Protein AF-0000000075744393 (afdb_homodimer)

Foldseek 3Di:
DQDEFAEEEEALALQRLLLLLLLLLVVGAYEYEAQAPAHLPADPDLFKAFCPLCCPSPVCCVVPAAFFAQAFKEKEWLDDLADIDIDMGGDPDPDRGMGGDRRRRRSVSSNVSSVVSPYHYHYNFDWQEFDDDPRAGFFTDTPPDTHGHQFYEYANAQCQRHCCNHVQFPDFDLQFKKKKKKWKWFAAQVLLCVLVVHDQRYKYWYWYFAQLQVLAQWTKIWIDGRGIIMIMTIHRRVCVVVGPDDNVVSNVSVCPRPVNVVSRPPIDTDDMHMDMAGEQQPVSAGPDQDFRRYGYAFVNRPQWYDQRRDTHTSSRSSVLSNLQSVLSVQLVVVVHRGGVSSCVSVVSCVVDVRVVVSVLQNCSSVLSNDSCVRHQVSQLVGQLVVQVPDDDPDDDDSVRSSVVRNPPDDPVNVVVSVVVSVRRD/DQDEFAEEEEALALQRLLLLLLLLLVVGAYEYEAQAPAHLPADPDLFKAFCPLCCPSPVCCVVPAAFFAQAFKEKEWLDDLADIDIDMGGDPDPDRGMGGDRRRRRSVSSNVSSVVSPYHYHYNFDWQEFDDDPRAGFFTDTPPDTHGHQFYEYANAQCQRHCCNHVQFPDDDLLFKKKKKKWKWFAAQVLLCVLVVHDQRYKYWYWYFAQLQVLAQWTKIWMDGRGIIMIMTIHRRVCVVVGPDDNVVSNVSVCPRPVNVVSRPPIDTDDMHMDMAGEQQPVSAGPDQDFRRYGYAFVNRPQWYDQRRDTHTSSRSSVLSNLQSVLSVQLVVVVHRGGVSSVVSVVSCVVDVRVVVSVLQNCSSVLSNDSCVRHQVSQLVGQLVVVVPDDDPDDDDSVRSSVVRNPPDDPVNVVVSVVVSVRRD

Secondary structure (DSSP, 8-state):
---EEEEEEE--SHHHHHHHHHHHHTT--EEEE-SSSSTTTT----SEEETHHHHHH-TTHHHHS---EEEEEEEEEEE-SSEEEEEEEEE------EEE--HHHHHHHHHHHHHHHT-EEE-S----EEEEETTEEEEEEETTEEEEEEEEEE---S--HHHHHTTSSPPPPGGGEEEEEEEEEE--HHHHHHHHT--TTEEEEEEEEEGGGTTSSEEE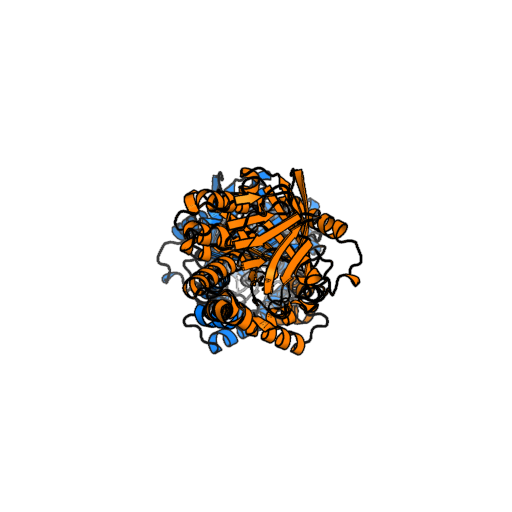EEEE-SSEEEEEEEEEGGGGGG-SS-HHHHHHHHHHSHHHHGGGTT-EEEEEEEEEEE-SGGGGS-S-SEETTEEE-GGGGT--EE-SS-EE-HHHHHHHHHHHHHHHHHHHHHT--SHHHHTHHHHHHHHSHHHHHHHHTTTHHHHHT-GGGTTHHHHHHHHHHHHHH--SS----HHHHHHHHTTT--HHHHHHHHHHHHHH-/---EEEEEEE--SHHHHHHHHHHHHTT--EEEE-SSSSTTTT----SEEETHHHHHH-TTHHHHS---EEEEEEEEEEE-SSEEEEEEEEE------EEE--HHHHHHHHHHHHHHHT-EEE-S----EEEEETTEEEEEEETTEEEEEEEEEE---S--HHHHHTTSSPPPPGGGEEEEEEEEEE--HHHHHHHHT--TTEEEEEEEEEGGGTTSSEEEEEEE-SSEEEEEEEEEGGGGGG-SS-HHHHHHHHHHSHHHHGGGTT-EEEEEEEEEEE-SGGGGS-S-SEETTEEE-GGGGT--EE-SS-EE-HHHHHHHHHHHHHHHHHHHHHT--SHHHHTHHHHHHHHSHHHHHHHHTTTHHHHHT-GGGTTHHHHHHHHHHHHHH--SS----HHHHHHHHTTT--HHHHHHHHHHHHHH-

Structure (mmCIF, N/CA/C/O backbone):
data_AF-0000000075744393-model_v1
#
loop_
_entity.id
_entity.type
_entity.pdbx_description
1 polymer 'Electron-transferring-flavoprotein dehydrogenase'
#
loop_
_atom_site.group_PDB
_atom_site.id
_atom_site.type_symbol
_atom_site.label_atom_id
_atom_site.label_alt_id
_atom_site.label_comp_id
_atom_site.label_asym_id
_atom_site.label_entity_id
_atom_site.label_seq_id
_atom_site.pdbx_PDB_ins_code
_atom_site.Cartn_x
_atom_site.Cartn_y
_atom_site.Cartn_z
_atom_site.occupancy
_atom_site.B_iso_or_equiv
_atom_site.auth_seq_id
_atom_site.auth_comp_id
_atom_site.auth_asym_id
_atom_site.auth_atom_id
_atom_site.pdbx_PDB_model_num
ATOM 1 N N . MET A 1 1 ? 16.766 -54.969 -28.906 1 36.03 1 MET A N 1
ATOM 2 C CA . MET A 1 1 ? 15.539 -55.25 -28.156 1 36.03 1 MET A CA 1
ATOM 3 C C . MET A 1 1 ? 14.898 -53.969 -27.641 1 36.03 1 MET A C 1
ATOM 5 O O . MET A 1 1 ? 15.547 -53.188 -26.953 1 36.03 1 MET A O 1
ATOM 9 N N . SER A 1 2 ? 13.984 -53.438 -28.344 1 51.72 2 SER A N 1
ATOM 10 C CA . SER A 1 2 ? 13.375 -52.156 -28.078 1 51.72 2 SER A CA 1
ATOM 11 C C . SER A 1 2 ? 12.93 -52.031 -26.625 1 51.72 2 SER A C 1
ATOM 13 O O . SER A 1 2 ? 12.227 -52.938 -26.109 1 51.72 2 SER A O 1
ATOM 15 N N . GLN A 1 3 ? 13.68 -51.5 -25.719 1 66.25 3 GLN A N 1
ATOM 16 C CA . GLN A 1 3 ? 13.367 -51.375 -24.297 1 66.25 3 GLN A CA 1
ATOM 17 C C . GLN A 1 3 ? 11.938 -50.906 -24.094 1 66.25 3 GLN A C 1
ATOM 19 O O . GLN A 1 3 ? 11.492 -49.938 -24.75 1 66.25 3 GLN A O 1
ATOM 24 N N . ARG A 1 4 ? 11.117 -51.844 -23.469 1 89.06 4 ARG A N 1
ATOM 25 C CA . ARG A 1 4 ? 9.711 -51.531 -23.203 1 89.06 4 ARG A CA 1
ATOM 26 C C . ARG A 1 4 ? 9.516 -51.062 -21.781 1 89.06 4 ARG A C 1
ATOM 28 O O . ARG A 1 4 ? 10.117 -51.594 -20.844 1 89.06 4 ARG A O 1
ATOM 35 N N . PHE A 1 5 ? 8.93 -50 -21.625 1 96.81 5 PHE A N 1
ATOM 36 C CA . PHE A 1 5 ? 8.578 -49.438 -20.328 1 96.81 5 PHE A CA 1
ATOM 37 C C . PHE A 1 5 ? 7.082 -49.562 -20.062 1 96.81 5 PHE A C 1
ATOM 39 O O . PHE A 1 5 ? 6.305 -49.812 -21 1 96.81 5 PHE A O 1
ATOM 46 N N . ASP A 1 6 ? 6.766 -49.594 -18.797 1 97.69 6 ASP A N 1
ATOM 47 C CA . ASP A 1 6 ? 5.34 -49.562 -18.484 1 97.69 6 ASP A CA 1
ATOM 48 C C . ASP A 1 6 ? 4.762 -48.188 -18.797 1 97.69 6 ASP A C 1
ATOM 50 O O . ASP A 1 6 ? 3.705 -48.062 -19.422 1 97.69 6 ASP A O 1
ATOM 54 N N . VAL A 1 7 ? 5.465 -47.156 -18.344 1 98.69 7 VAL A N 1
ATOM 55 C CA . VAL A 1 7 ? 5.004 -45.781 -18.516 1 98.69 7 VAL A CA 1
ATOM 56 C C . VAL A 1 7 ? 6.133 -44.938 -19.078 1 98.69 7 VAL A C 1
ATOM 58 O O . VAL A 1 7 ? 7.277 -45.031 -18.625 1 98.69 7 VAL A O 1
ATOM 61 N N . ILE A 1 8 ? 5.816 -44.094 -20.062 1 98.69 8 ILE A N 1
ATOM 62 C CA . ILE A 1 8 ? 6.727 -43.062 -20.578 1 98.69 8 ILE A CA 1
ATOM 63 C C . ILE A 1 8 ? 6.176 -41.688 -20.25 1 98.69 8 ILE A C 1
ATOM 65 O O . ILE A 1 8 ? 5.012 -41.375 -20.531 1 98.69 8 ILE A O 1
ATOM 69 N N . VAL A 1 9 ? 6.957 -40.875 -19.594 1 98.75 9 VAL A N 1
ATOM 70 C CA . VAL A 1 9 ? 6.602 -39.469 -19.266 1 98.75 9 VAL A CA 1
ATOM 71 C C . VAL A 1 9 ? 7.395 -38.531 -20.156 1 98.75 9 VAL A C 1
ATOM 73 O O . VAL A 1 9 ? 8.625 -38.562 -20.172 1 98.75 9 VAL A O 1
ATOM 76 N N . VAL A 1 10 ? 6.68 -37.719 -20.891 1 98.25 10 VAL A N 1
ATOM 77 C CA . VAL A 1 10 ? 7.316 -36.75 -21.781 1 98.25 10 VAL A CA 1
ATOM 78 C C . VAL A 1 10 ? 7.387 -35.375 -21.094 1 98.25 10 VAL A C 1
ATOM 80 O O . VAL A 1 10 ? 6.418 -34.625 -21.109 1 98.25 10 VAL A O 1
ATOM 83 N N . GLY A 1 11 ? 8.578 -34.969 -20.656 1 96.5 11 GLY A N 1
ATOM 84 C CA . GLY A 1 11 ? 8.773 -33.719 -19.953 1 96.5 11 GLY A CA 1
ATOM 85 C C . GLY A 1 11 ? 9.078 -33.906 -18.484 1 96.5 11 GLY A C 1
ATOM 86 O O . GLY A 1 11 ? 8.297 -34.531 -17.75 1 96.5 11 GLY A O 1
ATOM 87 N N . ALA A 1 12 ? 10.164 -33.312 -18.062 1 96.44 12 ALA A N 1
ATOM 88 C CA . ALA A 1 12 ? 10.602 -33.438 -16.672 1 96.44 12 ALA A CA 1
ATOM 89 C C . ALA A 1 12 ? 10.336 -32.156 -15.914 1 96.44 12 ALA A C 1
ATOM 91 O O . ALA A 1 12 ? 11.234 -31.594 -15.266 1 96.44 12 ALA A O 1
ATOM 92 N N . GLY A 1 13 ? 9.133 -31.688 -15.984 1 95.06 13 GLY A N 1
ATOM 93 C CA . GLY A 1 13 ? 8.656 -30.609 -15.141 1 95.06 13 GLY A CA 1
ATOM 94 C C . GLY A 1 13 ? 8.008 -31.094 -13.859 1 95.06 13 GLY A C 1
ATOM 95 O O . GLY A 1 13 ? 8.039 -32.281 -13.555 1 95.06 13 GLY A O 1
ATOM 96 N N . PRO A 1 14 ? 7.445 -30.188 -13.117 1 95.75 14 PRO A N 1
ATOM 97 C CA . PRO A 1 14 ? 6.84 -30.594 -11.844 1 95.75 14 PRO A CA 1
ATOM 98 C C . PRO A 1 14 ? 5.766 -31.672 -12.016 1 95.75 14 PRO A C 1
ATOM 100 O O . PRO A 1 14 ? 5.699 -32.625 -11.227 1 95.75 14 PRO A O 1
ATOM 103 N N . GLY A 1 15 ? 4.93 -31.531 -12.984 1 97.06 15 GLY A N 1
ATOM 104 C CA . GLY A 1 15 ? 3.881 -32.5 -13.219 1 97.06 15 GLY A CA 1
ATOM 105 C C . GLY A 1 15 ? 4.414 -33.875 -13.617 1 97.06 15 GLY A C 1
ATOM 106 O O . GLY A 1 15 ? 4.043 -34.875 -13.023 1 97.06 15 GLY A O 1
ATOM 107 N N . GLY A 1 16 ? 5.316 -33.906 -14.609 1 98.25 16 GLY A N 1
ATOM 108 C CA . GLY A 1 16 ? 5.902 -35.156 -15.078 1 98.25 16 GLY A CA 1
ATOM 109 C C . GLY A 1 16 ? 6.676 -35.906 -14 1 98.25 16 GLY A C 1
ATOM 110 O O . GLY A 1 16 ? 6.52 -37.125 -13.828 1 98.25 16 GLY A O 1
ATOM 111 N N . LEU A 1 17 ? 7.445 -35.188 -13.281 1 98.25 17 LEU A N 1
ATOM 112 C CA . LEU A 1 17 ? 8.297 -35.781 -12.266 1 98.25 17 LEU A CA 1
ATOM 113 C C . LEU A 1 17 ? 7.461 -36.312 -11.094 1 98.25 17 LEU A C 1
ATOM 115 O O . LEU A 1 17 ? 7.801 -37.312 -10.477 1 98.25 17 LEU A O 1
ATOM 119 N N . THR A 1 18 ? 6.426 -35.562 -10.758 1 98.38 18 THR A N 1
ATOM 120 C CA . THR A 1 18 ? 5.527 -36.062 -9.719 1 98.38 18 THR A CA 1
ATOM 121 C C . THR A 1 18 ? 4.863 -37.375 -10.125 1 98.38 18 THR A C 1
ATOM 123 O O . THR A 1 18 ? 4.793 -38.312 -9.336 1 98.38 18 THR A O 1
ATOM 126 N N . ALA A 1 19 ? 4.379 -37.438 -11.359 1 98.81 19 ALA A N 1
ATOM 127 C CA . ALA A 1 19 ? 3.783 -38.656 -11.883 1 98.81 19 ALA A CA 1
ATOM 128 C C . ALA A 1 19 ? 4.789 -39.812 -11.859 1 98.81 19 ALA A C 1
ATOM 130 O O . ALA A 1 19 ? 4.473 -40.906 -11.422 1 98.81 19 ALA A O 1
ATOM 131 N N . ALA A 1 20 ? 5.98 -39.5 -12.32 1 98.75 20 ALA A N 1
ATOM 132 C CA . ALA A 1 20 ? 7.035 -40.5 -12.406 1 98.75 20 ALA A CA 1
ATOM 133 C C . ALA A 1 20 ? 7.375 -41.062 -11.031 1 98.75 20 ALA A C 1
ATOM 135 O O . ALA A 1 20 ? 7.531 -42.25 -10.859 1 98.75 20 ALA A O 1
ATOM 136 N N . GLN A 1 21 ? 7.547 -40.156 -10.086 1 98.62 21 GLN A N 1
ATOM 137 C CA . GLN A 1 21 ? 7.883 -40.594 -8.727 1 98.62 21 GLN A CA 1
ATOM 138 C C . GLN A 1 21 ? 6.812 -41.531 -8.156 1 98.62 21 GLN A C 1
ATOM 140 O O . GLN A 1 21 ? 7.133 -42.562 -7.574 1 98.62 21 GLN A O 1
ATOM 145 N N . ARG A 1 22 ? 5.582 -41.156 -8.289 1 98.25 22 ARG A N 1
ATOM 146 C CA . ARG A 1 22 ? 4.477 -41.938 -7.75 1 98.25 22 ARG A CA 1
ATOM 147 C C . ARG A 1 22 ? 4.406 -43.312 -8.414 1 98.25 22 ARG A C 1
ATOM 149 O O . ARG A 1 22 ? 4.207 -44.344 -7.734 1 98.25 22 ARG A O 1
ATOM 156 N N . LEU A 1 23 ? 4.523 -43.375 -9.695 1 98.75 23 LEU A N 1
ATOM 157 C CA . LEU A 1 23 ? 4.422 -44.625 -10.445 1 98.75 23 LEU A CA 1
ATOM 158 C C . LEU A 1 23 ? 5.613 -45.531 -10.164 1 98.75 23 LEU A C 1
ATOM 160 O O . LEU A 1 23 ? 5.445 -46.719 -9.953 1 98.75 23 LEU A O 1
ATOM 164 N N . ALA A 1 24 ? 6.797 -44.906 -10.172 1 98.62 24 ALA A N 1
ATOM 165 C CA . ALA A 1 24 ? 7.988 -45.688 -9.867 1 98.62 24 ALA A CA 1
ATOM 166 C C . ALA A 1 24 ? 7.914 -46.281 -8.469 1 98.62 24 ALA A C 1
ATOM 168 O O . ALA A 1 24 ? 8.297 -47.438 -8.25 1 98.62 24 ALA A O 1
ATOM 169 N N . SER A 1 25 ? 7.477 -45.531 -7.57 1 97.69 25 SER A N 1
ATOM 170 C CA . SER A 1 25 ? 7.301 -46 -6.203 1 97.69 25 SER A CA 1
ATOM 171 C C . SER A 1 25 ? 6.332 -47.156 -6.148 1 97.69 25 SER A C 1
ATOM 173 O O . SER A 1 25 ? 6.414 -48 -5.25 1 97.69 25 SER A O 1
ATOM 175 N N . GLY A 1 26 ? 5.434 -47.156 -7.09 1 96.81 26 GLY A N 1
ATOM 176 C CA . GLY A 1 26 ? 4.461 -48.25 -7.164 1 96.81 26 GLY A CA 1
ATOM 177 C C . GLY A 1 26 ? 4.969 -49.469 -7.922 1 96.81 26 GLY A C 1
ATOM 178 O O . GLY A 1 26 ? 4.234 -50.438 -8.109 1 96.81 26 GLY A O 1
ATOM 179 N N . GLY A 1 27 ? 6.207 -49.375 -8.414 1 97.38 27 GLY A N 1
ATOM 180 C CA . GLY A 1 27 ? 6.828 -50.562 -9.023 1 97.38 27 GLY A CA 1
ATOM 181 C C . GLY A 1 27 ? 6.797 -50.531 -10.539 1 97.38 27 GLY A C 1
ATOM 182 O O . GLY A 1 27 ? 7.262 -51.469 -11.188 1 97.38 27 GLY A O 1
ATOM 183 N N . PHE A 1 28 ? 6.289 -49.531 -11.117 1 98.38 28 PHE A N 1
ATOM 184 C CA . PHE A 1 28 ? 6.246 -49.406 -12.57 1 98.38 28 PHE A CA 1
ATOM 185 C C . PHE A 1 28 ? 7.629 -49.125 -13.133 1 98.38 28 PHE A C 1
ATOM 187 O O . PHE A 1 28 ? 8.422 -48.406 -12.516 1 98.38 28 PHE A O 1
ATOM 194 N N . LYS A 1 29 ? 7.906 -49.656 -14.242 1 98.44 29 LYS A N 1
ATOM 195 C CA . LYS A 1 29 ? 9.07 -49.25 -15.023 1 98.44 29 LYS A CA 1
ATOM 196 C C . LYS A 1 29 ? 8.797 -47.938 -15.766 1 98.44 29 LYS A C 1
ATOM 198 O O . LYS A 1 29 ? 8.148 -47.938 -16.812 1 98.44 29 LYS A O 1
ATOM 203 N N . VAL A 1 30 ? 9.414 -46.875 -15.266 1 98.75 30 VAL A N 1
ATOM 204 C CA . VAL A 1 30 ? 9.055 -45.562 -15.75 1 98.75 30 VAL A CA 1
ATOM 205 C C . VAL A 1 30 ? 10.258 -44.938 -16.438 1 98.75 30 VAL A C 1
ATOM 207 O O . VAL A 1 30 ? 11.359 -44.906 -15.891 1 98.75 30 VAL A O 1
ATOM 210 N N . LEU A 1 31 ? 10.047 -44.375 -17.641 1 98.44 31 LEU A N 1
ATOM 211 C CA . LEU A 1 31 ? 11.016 -43.562 -18.359 1 98.44 31 LEU A CA 1
ATOM 212 C C . LEU A 1 31 ? 10.539 -42.094 -18.453 1 98.44 31 LEU A C 1
ATOM 214 O O . LEU A 1 31 ? 9.414 -41.844 -18.891 1 98.44 31 LEU A O 1
ATOM 218 N N . VAL A 1 32 ? 11.336 -41.188 -17.984 1 98.38 32 VAL A N 1
ATOM 219 C CA . VAL A 1 32 ? 11.086 -39.75 -18.188 1 98.38 32 VAL A CA 1
ATOM 220 C C . VAL A 1 32 ? 12.055 -39.188 -19.219 1 98.38 32 VAL A C 1
ATOM 222 O O . VAL A 1 32 ? 13.266 -39.375 -19.109 1 98.38 32 VAL A O 1
ATOM 225 N N . VAL A 1 33 ? 11.508 -38.531 -20.219 1 97 33 VAL A N 1
ATOM 226 C CA . VAL A 1 33 ? 12.344 -37.969 -21.266 1 97 33 VAL A CA 1
ATOM 227 C C . VAL A 1 33 ? 12.242 -36.438 -21.234 1 97 33 VAL A C 1
ATOM 229 O O . VAL A 1 33 ? 11.141 -35.875 -21.156 1 97 33 VAL A O 1
ATOM 232 N N . GLU A 1 34 ? 13.32 -35.75 -21.203 1 95.56 34 GLU A N 1
ATOM 233 C CA . GLU A 1 34 ? 13.414 -34.281 -21.125 1 95.56 34 GLU A CA 1
ATOM 234 C C . GLU A 1 34 ? 14.289 -33.719 -22.25 1 95.56 34 GLU A C 1
ATOM 236 O O . GLU A 1 34 ? 15.383 -34.25 -22.5 1 95.56 34 GLU A O 1
ATOM 241 N N . ARG A 1 35 ? 13.789 -32.719 -22.891 1 93.12 35 ARG A N 1
ATOM 242 C CA . ARG A 1 35 ? 14.516 -32.156 -24.016 1 93.12 35 ARG A CA 1
ATOM 243 C C . ARG A 1 35 ? 15.695 -31.312 -23.547 1 93.12 35 ARG A C 1
ATOM 245 O O . ARG A 1 35 ? 16.719 -31.219 -24.234 1 93.12 35 ARG A O 1
ATOM 252 N N . GLY A 1 36 ? 15.578 -30.641 -22.438 1 89.56 36 GLY A N 1
ATOM 253 C CA . GLY A 1 36 ? 16.625 -29.781 -21.922 1 89.56 36 GLY A CA 1
ATOM 254 C C . GLY A 1 36 ? 17.812 -30.547 -21.359 1 89.56 36 GLY A C 1
ATOM 255 O O . GLY A 1 36 ? 17.75 -31.766 -21.219 1 89.56 36 GLY A O 1
ATOM 256 N N . ARG A 1 37 ? 18.875 -29.766 -20.984 1 89.31 37 ARG A N 1
ATOM 257 C CA . ARG A 1 37 ? 20.078 -30.375 -20.406 1 89.31 37 ARG A CA 1
ATOM 258 C C . ARG A 1 37 ? 19.797 -30.906 -19.016 1 89.31 37 ARG A C 1
ATOM 260 O O . ARG A 1 37 ? 20.453 -31.859 -18.562 1 89.31 37 ARG A O 1
ATOM 267 N N . ARG A 1 38 ? 18.953 -30.172 -18.344 1 82.88 38 ARG A N 1
ATOM 268 C CA . ARG A 1 38 ? 18.516 -30.578 -17 1 82.88 38 ARG A CA 1
ATOM 269 C C . ARG A 1 38 ? 17.031 -30.344 -16.828 1 82.88 38 ARG A C 1
ATOM 271 O O . ARG A 1 38 ? 16.438 -29.469 -17.484 1 82.88 38 ARG A O 1
ATOM 278 N N . PRO A 1 39 ? 16.453 -31.062 -15.984 1 80.31 39 PRO A N 1
ATOM 279 C CA . PRO A 1 39 ? 15.047 -30.797 -15.68 1 80.31 39 PRO A CA 1
ATOM 280 C C . PRO A 1 39 ? 14.797 -29.359 -15.266 1 80.31 39 PRO A C 1
ATOM 282 O O . PRO A 1 39 ? 15.57 -28.797 -14.484 1 80.31 39 PRO A O 1
ATOM 285 N N . GLY A 1 40 ? 13.812 -28.75 -15.828 1 69.56 40 GLY A N 1
ATOM 286 C CA . GLY A 1 40 ? 13.391 -27.406 -15.43 1 69.56 40 GLY A CA 1
ATOM 287 C C . GLY A 1 40 ? 14.227 -26.312 -16.062 1 69.56 40 GLY A C 1
ATOM 288 O O . GLY A 1 40 ? 13.977 -25.125 -15.836 1 69.56 40 GLY A O 1
ATOM 289 N N . SER A 1 41 ? 15.18 -26.562 -16.781 1 62.72 41 SER A N 1
ATOM 290 C CA . SER A 1 41 ? 16.109 -25.578 -17.328 1 62.72 41 SER A CA 1
ATOM 291 C C . SER A 1 41 ? 15.398 -24.594 -18.25 1 62.72 41 SER A C 1
ATOM 293 O O . SER A 1 41 ? 15.891 -23.484 -18.484 1 62.72 41 SER A O 1
ATOM 295 N N . LYS A 1 42 ? 14.289 -24.797 -18.703 1 55.66 42 LYS A N 1
ATOM 296 C CA . LYS A 1 42 ? 13.617 -23.938 -19.688 1 55.66 42 LYS A CA 1
ATOM 297 C C . LYS A 1 42 ? 12.477 -23.156 -19.047 1 55.66 42 LYS A C 1
ATOM 299 O O . LYS A 1 42 ? 11.648 -22.578 -19.75 1 55.66 42 LYS A O 1
ATOM 304 N N . ASN A 1 43 ? 12.453 -23.125 -17.812 1 57.97 43 ASN A N 1
ATOM 305 C CA . ASN A 1 43 ? 11.273 -22.531 -17.188 1 57.97 43 ASN A CA 1
ATOM 306 C C . ASN A 1 43 ? 11.539 -21.094 -16.734 1 57.97 43 ASN A C 1
ATOM 308 O O . ASN A 1 43 ? 12.609 -20.797 -16.203 1 57.97 43 ASN A O 1
ATOM 312 N N . VAL A 1 44 ? 10.68 -20.125 -17.391 1 56.25 44 VAL A N 1
ATOM 313 C CA . VAL A 1 44 ? 10.68 -18.734 -16.938 1 56.25 44 VAL A CA 1
ATOM 314 C C . VAL A 1 44 ? 9.578 -18.531 -15.891 1 56.25 44 VAL A C 1
ATOM 316 O O . VAL A 1 44 ? 8.398 -18.438 -16.234 1 56.25 44 VAL A O 1
ATOM 319 N N . TYR A 1 45 ? 9.68 -19.203 -14.852 1 61.19 45 TYR A N 1
ATOM 320 C CA . TYR A 1 45 ? 8.758 -19.172 -13.719 1 61.19 45 TYR A CA 1
ATOM 321 C C . TYR A 1 45 ? 9.016 -17.938 -12.844 1 61.19 45 TYR A C 1
ATOM 323 O O . TYR A 1 45 ? 10.172 -17.562 -12.625 1 61.19 45 TYR A O 1
ATOM 331 N N . GLY A 1 46 ? 7.926 -17.156 -12.602 1 61.88 46 GLY A N 1
ATOM 332 C CA . GLY A 1 46 ? 8.039 -15.961 -11.789 1 61.88 46 GLY A CA 1
ATOM 333 C C . GLY A 1 46 ? 8.719 -16.203 -10.453 1 61.88 46 GLY A C 1
ATOM 334 O O . GLY A 1 46 ? 9.328 -15.297 -9.891 1 61.88 46 GLY A O 1
ATOM 335 N N . GLY A 1 47 ? 8.422 -17.531 -9.906 1 81.25 47 GLY A N 1
ATOM 336 C CA . GLY A 1 47 ? 9.312 -17.75 -8.773 1 81.25 47 GLY A CA 1
ATOM 337 C C . GLY A 1 47 ? 8.578 -18.109 -7.496 1 81.25 47 GLY A C 1
ATOM 338 O O . GLY A 1 47 ? 9.188 -18.266 -6.438 1 81.25 47 GLY A O 1
ATOM 339 N N . ARG A 1 48 ? 7.234 -18.266 -7.578 1 93.12 48 ARG A N 1
ATOM 340 C CA . ARG A 1 48 ? 6.5 -18.531 -6.348 1 93.12 48 ARG A CA 1
ATOM 341 C C . ARG A 1 48 ? 5.812 -19.891 -6.398 1 93.12 48 ARG A C 1
ATOM 343 O O . ARG A 1 48 ? 5.184 -20.234 -7.402 1 93.12 48 ARG A O 1
ATOM 350 N N . ILE A 1 49 ? 5.918 -20.672 -5.344 1 95.44 49 ILE A N 1
ATOM 351 C CA . ILE A 1 49 ? 5.316 -22 -5.246 1 95.44 49 ILE A CA 1
ATOM 352 C C . ILE A 1 49 ? 4.379 -22.062 -4.039 1 95.44 49 ILE A C 1
ATOM 354 O O . ILE A 1 49 ? 4.754 -21.656 -2.936 1 95.44 49 ILE A O 1
ATOM 358 N N . TYR A 1 50 ? 3.17 -22.547 -4.27 1 95.62 50 TYR A N 1
ATOM 359 C CA . TYR A 1 50 ? 2.193 -22.703 -3.197 1 95.62 50 TYR A CA 1
ATOM 360 C C . TYR A 1 50 ? 2.322 -24.078 -2.545 1 95.62 50 TYR A C 1
ATOM 362 O O . TYR A 1 50 ? 2.324 -25.094 -3.23 1 95.62 50 TYR A O 1
ATOM 370 N N . ALA A 1 51 ? 2.336 -24.109 -1.293 1 95.44 51 ALA A N 1
ATOM 371 C CA . ALA A 1 51 ? 2.883 -25.234 -0.553 1 95.44 51 ALA A CA 1
ATOM 372 C C . ALA A 1 51 ? 1.806 -26.281 -0.272 1 95.44 51 ALA A C 1
ATOM 374 O O . ALA A 1 51 ? 2.113 -27.422 0.099 1 95.44 51 ALA A O 1
ATOM 375 N N . HIS A 1 52 ? 0.541 -25.969 -0.441 1 94.69 52 HIS A N 1
ATOM 376 C CA . HIS A 1 52 ? -0.533 -26.828 0.022 1 94.69 52 HIS A CA 1
ATOM 377 C C . HIS A 1 52 ? -0.441 -28.219 -0.625 1 94.69 52 HIS A C 1
ATOM 379 O O . HIS A 1 52 ? -0.742 -29.219 0.013 1 94.69 52 HIS A O 1
ATOM 385 N N . VAL A 1 53 ? 0.022 -28.297 -1.851 1 94.75 53 VAL A N 1
ATOM 386 C CA . VAL A 1 53 ? 0.126 -29.562 -2.549 1 94.75 53 VAL A CA 1
ATOM 387 C C . VAL A 1 53 ? 1.325 -30.344 -2.02 1 94.75 53 VAL A C 1
ATOM 389 O O . VAL A 1 53 ? 1.28 -31.578 -1.922 1 94.75 53 VAL A O 1
ATOM 392 N N . LEU A 1 54 ? 2.387 -29.656 -1.698 1 95.62 54 LEU A N 1
ATOM 393 C CA . LEU A 1 54 ? 3.588 -30.297 -1.164 1 95.62 54 LEU A CA 1
ATOM 394 C C . LEU A 1 54 ? 3.314 -30.906 0.201 1 95.62 54 LEU A C 1
ATOM 396 O O . LEU A 1 54 ? 3.881 -31.953 0.538 1 95.62 54 LEU A O 1
ATOM 400 N N . ASP A 1 55 ? 2.482 -30.297 0.947 1 93.81 55 ASP A N 1
ATOM 401 C CA . ASP A 1 55 ? 2.123 -30.812 2.262 1 93.81 55 ASP A CA 1
ATOM 402 C C . ASP A 1 55 ? 1.57 -32.219 2.156 1 93.81 55 ASP A C 1
ATOM 404 O O . ASP A 1 55 ? 1.786 -33.062 3.049 1 93.81 55 ASP A O 1
ATOM 408 N N . LYS A 1 56 ? 0.947 -32.438 1.071 1 91.38 56 LYS A N 1
ATOM 409 C CA . LYS A 1 56 ? 0.309 -33.719 0.861 1 91.38 56 LYS A CA 1
ATOM 410 C C . LYS A 1 56 ? 1.271 -34.719 0.203 1 91.38 56 LYS A C 1
ATOM 412 O O . LYS A 1 56 ? 1.372 -35.875 0.627 1 91.38 56 LYS A O 1
ATOM 417 N N . LEU A 1 57 ? 2.023 -34.281 -0.729 1 94.06 57 LEU A N 1
ATOM 418 C CA . LEU A 1 57 ? 2.814 -35.156 -1.572 1 94.06 57 LEU A CA 1
ATOM 419 C C . LEU A 1 57 ? 4.18 -35.438 -0.946 1 94.06 57 LEU A C 1
ATOM 421 O O . LEU A 1 57 ? 4.738 -36.531 -1.117 1 94.06 57 LEU A O 1
ATOM 425 N N . TYR A 1 58 ? 4.684 -34.406 -0.262 1 94.31 58 TYR A N 1
ATOM 426 C CA . TYR A 1 58 ? 6.008 -34.469 0.343 1 94.31 58 TYR A CA 1
ATOM 427 C C . TYR A 1 58 ? 6.008 -33.844 1.734 1 94.31 58 TYR A C 1
ATOM 429 O O . TYR A 1 58 ? 6.531 -32.75 1.932 1 94.31 58 TYR A O 1
ATOM 437 N N . PRO A 1 59 ? 5.594 -34.531 2.734 1 91.94 59 PRO A N 1
ATOM 438 C CA . PRO A 1 59 ? 5.387 -33.969 4.062 1 91.94 59 PRO A CA 1
ATOM 439 C C . PRO A 1 59 ? 6.664 -33.375 4.656 1 91.94 59 PRO A C 1
ATOM 441 O O . PRO A 1 59 ? 6.605 -32.469 5.5 1 91.94 59 PRO A O 1
ATOM 444 N N . GLU A 1 60 ? 7.902 -33.844 4.238 1 93.06 60 GLU A N 1
ATOM 445 C CA . GLU A 1 60 ? 9.148 -33.344 4.812 1 93.06 60 GLU A CA 1
ATOM 446 C C . GLU A 1 60 ? 9.812 -32.312 3.91 1 93.06 60 GLU A C 1
ATOM 448 O O . GLU A 1 60 ? 11 -32.031 4.059 1 93.06 60 GLU A O 1
ATOM 453 N N . TYR A 1 61 ? 9.023 -31.766 2.994 1 94.31 61 TYR A N 1
ATOM 454 C CA . TYR A 1 61 ? 9.602 -30.922 1.966 1 94.31 61 TYR A CA 1
ATOM 455 C C . TYR A 1 61 ? 10.25 -29.688 2.584 1 94.31 61 TYR A C 1
ATOM 457 O O . TYR A 1 61 ? 11.234 -29.156 2.051 1 94.31 61 TYR A O 1
ATOM 465 N N . VAL A 1 62 ? 9.758 -29.172 3.686 1 92.69 62 VAL A N 1
ATOM 466 C CA . VAL A 1 62 ? 10.25 -27.953 4.312 1 92.69 62 VAL A CA 1
ATOM 467 C C . VAL A 1 62 ? 11.734 -28.109 4.656 1 92.69 62 VAL A C 1
ATOM 469 O O . VAL A 1 62 ? 12.5 -27.141 4.574 1 92.69 62 VAL A O 1
ATOM 472 N N . LYS A 1 63 ? 12.141 -29.312 4.871 1 92.38 63 LYS A N 1
ATOM 473 C CA . LYS A 1 63 ? 13.516 -29.594 5.285 1 92.38 63 LYS A CA 1
ATOM 474 C C . LYS A 1 63 ? 14.43 -29.781 4.078 1 92.38 63 LYS A C 1
ATOM 476 O O . LYS A 1 63 ? 15.648 -29.625 4.188 1 92.38 63 LYS A O 1
ATOM 481 N N . GLU A 1 64 ? 13.805 -30.094 2.973 1 93.75 64 GLU A N 1
ATOM 482 C CA . GLU A 1 64 ? 14.648 -30.609 1.906 1 93.75 64 GLU A CA 1
ATOM 483 C C . GLU A 1 64 ? 14.492 -29.797 0.626 1 93.75 64 GLU A C 1
ATOM 485 O O . GLU A 1 64 ? 15.406 -29.75 -0.2 1 93.75 64 GLU A O 1
ATOM 490 N N . ALA A 1 65 ? 13.359 -29.234 0.441 1 93.81 65 ALA A N 1
ATOM 491 C CA . ALA A 1 65 ? 13.109 -28.531 -0.813 1 93.81 65 ALA A CA 1
ATOM 492 C C . ALA A 1 65 ? 13.914 -27.234 -0.887 1 93.81 65 ALA A C 1
ATOM 494 O O . ALA A 1 65 ? 14.312 -26.688 0.143 1 93.81 65 ALA A O 1
ATOM 495 N N . PRO A 1 66 ? 14.219 -26.766 -2.033 1 94.38 66 PRO A N 1
ATOM 496 C CA . PRO A 1 66 ? 15.031 -25.547 -2.199 1 94.38 66 PRO A CA 1
ATOM 497 C C . PRO A 1 66 ? 14.219 -24.266 -2.02 1 94.38 66 PRO A C 1
ATOM 499 O O . PRO A 1 66 ? 14.102 -23.484 -2.957 1 94.38 66 PRO A O 1
ATOM 502 N N . VAL A 1 67 ? 13.852 -24.031 -0.83 1 95.12 67 VAL A N 1
ATOM 503 C CA . VAL A 1 67 ? 13.102 -22.828 -0.478 1 95.12 67 VAL A CA 1
ATOM 504 C C . VAL A 1 67 ? 14.039 -21.641 -0.408 1 95.12 67 VAL A C 1
ATOM 506 O O . VAL A 1 67 ? 15.039 -21.656 0.314 1 95.12 67 VAL A O 1
ATOM 509 N N . GLU A 1 68 ? 13.75 -20.594 -1.218 1 95.62 68 GLU A N 1
ATOM 510 C CA . GLU A 1 68 ? 14.5 -19.344 -1.103 1 95.62 68 GLU A CA 1
ATOM 511 C C . GLU A 1 68 ? 13.992 -18.5 0.057 1 95.62 68 GLU A C 1
ATOM 513 O O . GLU A 1 68 ? 14.695 -18.297 1.048 1 95.62 68 GLU A O 1
ATOM 518 N N . ARG A 1 69 ? 12.734 -18.094 -0.074 1 96.81 69 ARG A N 1
ATOM 519 C CA . ARG A 1 69 ? 12.102 -17.297 0.981 1 96.81 69 ARG A CA 1
ATOM 520 C C . ARG A 1 69 ? 10.617 -17.625 1.089 1 96.81 69 ARG A C 1
ATOM 522 O O . ARG A 1 69 ? 9.953 -17.875 0.078 1 96.81 69 ARG A O 1
ATOM 529 N N . TRP A 1 70 ? 10.117 -17.625 2.303 1 96.88 70 TRP A N 1
ATOM 530 C CA . TRP A 1 70 ? 8.688 -17.75 2.541 1 96.88 70 TRP A CA 1
ATOM 531 C C . TRP A 1 70 ? 7.98 -16.422 2.361 1 96.88 70 TRP A C 1
ATOM 533 O O . TRP A 1 70 ? 8.352 -15.422 2.994 1 96.88 70 TRP A O 1
ATOM 543 N N . VAL A 1 71 ? 6.938 -16.375 1.576 1 97.19 71 VAL A N 1
ATOM 544 C CA . VAL A 1 71 ? 6.293 -15.109 1.226 1 97.19 71 VAL A CA 1
ATOM 545 C C . VAL A 1 71 ? 5.434 -14.633 2.391 1 97.19 71 VAL A C 1
ATOM 547 O O . VAL A 1 71 ? 4.461 -15.289 2.768 1 97.19 71 VAL A O 1
ATOM 550 N N . ARG A 1 72 ? 5.82 -13.453 2.957 1 96.62 72 ARG A N 1
ATOM 551 C CA . ARG A 1 72 ? 5.113 -12.859 4.086 1 96.62 72 ARG A CA 1
ATOM 552 C C . ARG A 1 72 ? 4.57 -11.477 3.727 1 96.62 72 ARG A C 1
ATOM 554 O O . ARG A 1 72 ? 3.809 -10.883 4.492 1 96.62 72 ARG A O 1
ATOM 561 N N . LYS A 1 73 ? 5.004 -11.039 2.639 1 97.62 73 LYS A N 1
ATOM 562 C CA . LYS A 1 73 ? 4.605 -9.719 2.148 1 97.62 73 LYS A CA 1
ATOM 563 C C . LYS A 1 73 ? 4.09 -9.805 0.713 1 97.62 73 LYS A C 1
ATOM 565 O O . LYS A 1 73 ? 4.691 -10.469 -0.131 1 97.62 73 LYS A O 1
ATOM 570 N N . GLU A 1 74 ? 2.908 -9.156 0.469 1 98 74 GLU A N 1
ATOM 571 C CA . GLU A 1 74 ? 2.26 -9.07 -0.836 1 98 74 GLU A CA 1
ATOM 572 C C . GLU A 1 74 ? 2.068 -7.617 -1.266 1 98 74 GLU A C 1
ATOM 574 O O . GLU A 1 74 ? 1.652 -6.777 -0.466 1 98 74 GLU A O 1
ATOM 579 N N . ARG A 1 75 ? 2.463 -7.32 -2.482 1 98.31 75 ARG A N 1
ATOM 580 C CA . ARG A 1 75 ? 2.277 -5.965 -2.99 1 98.31 75 ARG A CA 1
ATOM 581 C C . ARG A 1 75 ? 1.572 -5.98 -4.344 1 98.31 75 ARG A C 1
ATOM 583 O O . ARG A 1 75 ? 1.807 -6.871 -5.16 1 98.31 75 ARG A O 1
ATOM 590 N N . LEU A 1 76 ? 0.702 -5.074 -4.559 1 98.5 76 LEU A N 1
ATOM 591 C CA . LEU A 1 76 ? 0.092 -4.742 -5.84 1 98.5 76 LEU A CA 1
ATOM 592 C C . LEU A 1 76 ? 0.27 -3.264 -6.16 1 98.5 76 LEU A C 1
ATOM 594 O O . LEU A 1 76 ? -0.144 -2.402 -5.379 1 98.5 76 LEU A O 1
ATOM 598 N N . THR A 1 77 ? 0.906 -2.973 -7.258 1 98.81 77 THR A N 1
ATOM 599 C CA . THR A 1 77 ? 1.16 -1.573 -7.582 1 98.81 77 THR A CA 1
ATOM 600 C C . THR A 1 77 ? 0.54 -1.211 -8.93 1 98.81 77 THR A C 1
ATOM 602 O O . THR A 1 77 ? 0.692 -1.945 -9.906 1 98.81 77 THR A O 1
ATOM 605 N N . MET A 1 78 ? -0.18 -0.213 -9.023 1 98.81 78 MET A N 1
ATOM 606 C CA . MET A 1 78 ? -0.541 0.492 -10.25 1 98.81 78 MET A CA 1
ATOM 607 C C . MET A 1 78 ? 0.474 1.585 -10.562 1 98.81 78 MET A C 1
ATOM 609 O O . MET A 1 78 ? 0.439 2.664 -9.969 1 98.81 78 MET A O 1
ATOM 613 N N . LEU A 1 79 ? 1.344 1.311 -11.484 1 98.88 79 LEU A N 1
ATOM 614 C CA . LEU A 1 79 ? 2.533 2.117 -11.734 1 98.88 79 LEU A CA 1
ATOM 615 C C . LEU A 1 79 ? 2.359 2.977 -12.984 1 98.88 79 LEU A C 1
ATOM 617 O O . LEU A 1 79 ? 1.931 2.482 -14.023 1 98.88 79 LEU A O 1
ATOM 621 N N . THR A 1 80 ? 2.584 4.211 -12.883 1 98.62 80 THR A N 1
ATOM 622 C CA . THR A 1 80 ? 2.707 5.105 -14.031 1 98.62 80 THR A CA 1
ATOM 623 C C . THR A 1 80 ? 4.168 5.48 -14.273 1 98.62 80 THR A C 1
ATOM 625 O O . THR A 1 80 ? 5.062 4.961 -13.609 1 98.62 80 THR A O 1
ATOM 628 N N . LYS A 1 81 ? 4.344 6.293 -15.242 1 97.44 81 LYS A N 1
ATOM 629 C CA . LYS A 1 81 ? 5.703 6.719 -15.57 1 97.44 81 LYS A CA 1
ATOM 630 C C . LYS A 1 81 ? 6.352 7.441 -14.391 1 97.44 81 LYS A C 1
ATOM 632 O O . LYS A 1 81 ? 7.559 7.324 -14.172 1 97.44 81 LYS A O 1
ATOM 637 N N . ASP A 1 82 ? 5.484 8.125 -13.578 1 96.56 82 ASP A N 1
ATOM 638 C CA . ASP A 1 82 ? 6.098 9.031 -12.609 1 96.56 82 ASP A CA 1
ATOM 639 C C . ASP A 1 82 ? 5.5 8.836 -11.219 1 96.56 82 ASP A C 1
ATOM 641 O O . ASP A 1 82 ? 5.848 9.555 -10.281 1 96.56 82 ASP A O 1
ATOM 645 N N . SER A 1 83 ? 4.594 8.016 -11.07 1 98.31 83 SER A N 1
ATOM 646 C CA . SER A 1 83 ? 3.982 7.789 -9.766 1 98.31 83 SER A CA 1
ATOM 647 C C . SER A 1 83 ? 3.494 6.348 -9.633 1 98.31 83 SER A C 1
ATOM 649 O O . SER A 1 83 ? 3.445 5.605 -10.609 1 98.31 83 SER A O 1
ATOM 651 N N . GLY A 1 84 ? 3.242 5.902 -8.43 1 98.69 84 GLY A N 1
ATOM 652 C CA . GLY A 1 84 ? 2.738 4.57 -8.148 1 98.69 84 GLY A CA 1
ATOM 653 C C . GLY A 1 84 ? 1.835 4.52 -6.93 1 98.69 84 GLY A C 1
ATOM 654 O O . GLY A 1 84 ? 2.086 5.207 -5.934 1 98.69 84 GLY A O 1
ATOM 655 N N . VAL A 1 85 ? 0.753 3.791 -7.039 1 98.88 85 VAL A N 1
ATOM 656 C CA . VAL A 1 85 ? -0.115 3.457 -5.914 1 98.88 85 VAL A CA 1
ATOM 657 C C . VAL A 1 85 ? 0.028 1.977 -5.57 1 98.88 85 VAL A C 1
ATOM 659 O O . VAL A 1 85 ? -0.166 1.112 -6.43 1 98.88 85 VAL A O 1
ATOM 662 N N . THR A 1 86 ? 0.351 1.695 -4.332 1 98.81 86 THR A N 1
ATOM 663 C CA . THR A 1 86 ? 0.628 0.324 -3.92 1 98.81 86 THR A CA 1
ATOM 664 C C . THR A 1 86 ? -0.287 -0.092 -2.771 1 98.81 86 THR A C 1
ATOM 666 O O . THR A 1 86 ? -0.531 0.691 -1.852 1 98.81 86 THR A O 1
ATOM 669 N N . VAL A 1 87 ? -0.859 -1.229 -2.871 1 98.75 87 VAL A N 1
ATOM 670 C CA . VAL A 1 87 ? -1.469 -1.913 -1.736 1 98.75 87 VAL A CA 1
ATOM 671 C C . VAL A 1 87 ? -0.549 -3.033 -1.254 1 98.75 87 VAL A C 1
ATOM 673 O O . VAL A 1 87 ? -0.105 -3.865 -2.049 1 98.75 87 VAL A O 1
ATOM 676 N N . GLU A 1 88 ? -0.224 -2.996 -0.022 1 98.75 88 GLU A N 1
ATOM 677 C CA . GLU A 1 88 ? 0.69 -3.973 0.562 1 98.75 88 GLU A CA 1
ATOM 678 C C . GLU A 1 88 ? 0.041 -4.703 1.734 1 98.75 88 GLU A C 1
ATOM 680 O O . GLU A 1 88 ? -0.656 -4.09 2.545 1 98.75 88 GLU A O 1
ATOM 685 N N . PHE A 1 89 ? 0.161 -5.973 1.823 1 98.69 89 PHE A N 1
ATOM 686 C CA . PHE A 1 89 ? -0.21 -6.789 2.973 1 98.69 89 PHE A CA 1
ATOM 687 C C . PHE A 1 89 ? 1.012 -7.496 3.551 1 98.69 89 PHE A C 1
ATOM 689 O O . PHE A 1 89 ? 1.793 -8.102 2.814 1 98.69 89 PHE A O 1
ATOM 696 N N . GLU A 1 90 ? 1.202 -7.387 4.785 1 98.12 90 GLU A N 1
ATOM 697 C CA . GLU A 1 90 ? 2.273 -8.07 5.512 1 98.12 90 GLU A CA 1
ATOM 698 C C . GLU A 1 90 ? 1.73 -8.82 6.723 1 98.12 90 GLU A C 1
ATOM 700 O O . GLU A 1 90 ? 0.813 -8.344 7.395 1 98.12 90 GLU A O 1
ATOM 705 N N . THR A 1 91 ? 2.305 -9.969 7.023 1 97.38 91 THR A N 1
ATOM 706 C CA . THR A 1 91 ? 1.843 -10.766 8.156 1 97.38 91 THR A CA 1
ATOM 707 C C . THR A 1 91 ? 3.018 -11.438 8.859 1 97.38 91 THR A C 1
ATOM 709 O O . THR A 1 91 ? 4.062 -11.672 8.25 1 97.38 91 THR A O 1
ATOM 712 N N . LYS A 1 92 ? 2.895 -11.68 10.086 1 93 92 LYS A N 1
ATOM 713 C CA . LYS A 1 92 ? 3.885 -12.414 10.867 1 93 92 LYS A CA 1
ATOM 714 C C . LYS A 1 92 ? 3.488 -13.883 11.023 1 93 92 LYS A C 1
ATOM 716 O O . LYS A 1 92 ? 4.156 -14.641 11.734 1 93 92 LYS A O 1
ATOM 721 N N . ALA A 1 93 ? 2.428 -14.188 10.414 1 91 93 ALA A N 1
ATOM 722 C CA . ALA A 1 93 ? 1.982 -15.57 10.5 1 91 93 ALA A CA 1
ATOM 723 C C . ALA A 1 93 ? 3.104 -16.531 10.117 1 91 93 ALA A C 1
ATOM 725 O O . ALA A 1 93 ? 3.842 -16.281 9.164 1 91 93 ALA A O 1
ATOM 726 N N . THR A 1 94 ? 3.24 -17.609 10.781 1 87.19 94 THR A N 1
ATOM 727 C CA . THR A 1 94 ? 4.383 -18.5 10.625 1 87.19 94 THR A CA 1
ATOM 728 C C . THR A 1 94 ? 4.031 -19.672 9.703 1 87.19 94 THR A C 1
ATOM 730 O O . THR A 1 94 ? 4.898 -20.484 9.367 1 87.19 94 THR A O 1
ATOM 733 N N . GLU A 1 95 ? 2.869 -19.656 9.227 1 88.25 95 GLU A N 1
ATOM 734 C CA . GLU A 1 95 ? 2.492 -20.766 8.352 1 88.25 95 GLU A CA 1
ATOM 735 C C . GLU A 1 95 ? 3.217 -20.688 7.012 1 88.25 95 GLU A C 1
ATOM 737 O O . GLU A 1 95 ? 3.375 -19.609 6.449 1 88.25 95 GLU A O 1
ATOM 742 N N . HIS A 1 96 ? 3.67 -21.812 6.602 1 89.19 96 HIS A N 1
ATOM 743 C CA . HIS A 1 96 ? 4.332 -21.922 5.309 1 89.19 96 HIS A CA 1
ATOM 744 C C . HIS A 1 96 ? 3.32 -22.094 4.18 1 89.19 96 HIS A C 1
ATOM 746 O O . HIS A 1 96 ? 3.037 -23.203 3.752 1 89.19 96 HIS A O 1
ATOM 752 N N . LYS A 1 97 ? 2.947 -20.969 3.674 1 92.75 97 LYS A N 1
ATOM 753 C CA . LYS A 1 97 ? 1.855 -21.016 2.705 1 92.75 97 LYS A CA 1
ATOM 754 C C . LYS A 1 97 ? 2.389 -21.031 1.275 1 92.75 97 LYS A C 1
ATOM 756 O O . LYS A 1 97 ? 1.814 -21.672 0.395 1 92.75 97 LYS A O 1
ATOM 761 N N . SER A 1 98 ? 3.408 -20.281 1.047 1 96.38 98 SER A N 1
ATOM 762 C CA . SER A 1 98 ? 4.051 -20.203 -0.26 1 96.38 98 SER A CA 1
ATOM 763 C C . SER A 1 98 ? 5.477 -19.672 -0.144 1 96.38 98 SER A C 1
ATOM 765 O O . SER A 1 98 ? 5.82 -19.016 0.839 1 96.38 98 SER A O 1
ATOM 767 N N . PHE A 1 99 ? 6.312 -20 -1.062 1 96.5 99 PHE A N 1
ATOM 768 C CA . PHE A 1 99 ? 7.715 -19.594 -1.012 1 96.5 99 PHE A CA 1
ATOM 769 C C . PHE A 1 99 ? 8.25 -19.328 -2.412 1 96.5 99 PHE A C 1
ATOM 771 O O . PHE A 1 99 ? 7.68 -19.781 -3.4 1 96.5 99 PHE A O 1
ATOM 778 N N . THR A 1 100 ? 9.25 -18.516 -2.473 1 96.06 100 THR A N 1
ATOM 779 C CA . THR A 1 100 ? 9.961 -18.297 -3.73 1 96.06 100 THR A CA 1
ATOM 780 C C . THR A 1 100 ? 11.016 -19.391 -3.945 1 96.06 100 THR A C 1
ATOM 782 O O . THR A 1 100 ? 11.562 -19.922 -2.982 1 96.06 100 THR A O 1
ATOM 785 N N . ALA A 1 101 ? 11.203 -19.719 -5.188 1 94.06 101 ALA A N 1
ATOM 786 C CA . ALA A 1 101 ? 12.211 -20.703 -5.574 1 94.06 101 ALA A CA 1
ATOM 787 C C . ALA A 1 101 ? 12.594 -20.562 -7.043 1 94.06 101 ALA A C 1
ATOM 789 O O . ALA A 1 101 ? 11.82 -20.031 -7.844 1 94.06 101 ALA A O 1
ATOM 790 N N . TYR A 1 102 ? 13.781 -20.953 -7.281 1 90.56 102 TYR A N 1
ATOM 791 C CA . TYR A 1 102 ? 14.109 -21.188 -8.68 1 90.56 102 TYR A CA 1
ATOM 792 C C . TYR A 1 102 ? 13.484 -22.484 -9.188 1 90.56 102 TYR A C 1
ATOM 794 O O . TYR A 1 102 ? 13.68 -23.547 -8.586 1 90.56 102 TYR A O 1
ATOM 802 N N . LEU A 1 103 ? 12.773 -22.312 -10.234 1 88.5 103 LEU A N 1
ATOM 803 C CA . LEU A 1 103 ? 12.094 -23.516 -10.727 1 88.5 103 LEU A CA 1
ATOM 804 C C . LEU A 1 103 ? 13.109 -24.594 -11.078 1 88.5 103 LEU A C 1
ATOM 806 O O . LEU A 1 103 ? 12.836 -25.797 -10.891 1 88.5 103 LEU A O 1
ATOM 810 N N . SER A 1 104 ? 14.242 -24.188 -11.594 1 88.62 104 SER A N 1
ATOM 811 C CA . SER A 1 104 ? 15.273 -25.156 -11.945 1 88.62 104 SER A CA 1
ATOM 812 C C . SER A 1 104 ? 15.703 -25.969 -10.727 1 88.62 104 SER A C 1
ATOM 814 O O . SER A 1 104 ? 15.781 -27.203 -10.789 1 88.62 104 SER A O 1
ATOM 816 N N . SER A 1 105 ? 15.961 -25.281 -9.625 1 91.62 105 SER A N 1
ATOM 817 C CA . SER A 1 105 ? 16.359 -25.969 -8.398 1 91.62 105 SER A CA 1
ATOM 818 C C . SER A 1 105 ? 15.234 -26.844 -7.863 1 91.62 105 SER A C 1
ATOM 820 O O . SER A 1 105 ? 15.477 -27.922 -7.344 1 91.62 105 SER A O 1
ATOM 822 N N . PHE A 1 106 ? 14.094 -26.391 -7.957 1 94.31 106 PHE A N 1
ATOM 823 C CA . PHE A 1 106 ? 12.938 -27.141 -7.469 1 94.31 106 PHE A CA 1
ATOM 824 C C . PHE A 1 106 ? 12.719 -28.406 -8.297 1 94.31 106 PHE A C 1
ATOM 826 O O . PHE A 1 106 ? 12.461 -29.469 -7.742 1 94.31 106 PHE A O 1
ATOM 833 N N . THR A 1 107 ? 12.797 -28.297 -9.602 1 94.38 107 THR A N 1
ATOM 834 C CA . THR A 1 107 ? 12.625 -29.453 -10.477 1 94.38 107 THR A CA 1
ATOM 835 C C . THR A 1 107 ? 13.758 -30.469 -10.281 1 94.38 107 THR A C 1
ATOM 837 O O . THR A 1 107 ? 13.539 -31.672 -10.391 1 94.38 107 THR A O 1
ATOM 840 N N . GLU A 1 108 ? 14.906 -29.938 -10.07 1 94.06 108 GLU A N 1
ATOM 841 C CA . GLU A 1 108 ? 16.016 -30.844 -9.758 1 94.06 108 GLU A CA 1
ATOM 842 C C . GLU A 1 108 ? 15.727 -31.641 -8.492 1 94.06 108 GLU A C 1
ATOM 844 O O . GLU A 1 108 ? 16.047 -32.844 -8.422 1 94.06 108 GLU A O 1
ATOM 849 N N . TRP A 1 109 ? 15.227 -30.953 -7.531 1 95.94 109 TRP A N 1
ATOM 850 C CA . TRP A 1 109 ? 14.836 -31.641 -6.301 1 95.94 109 TRP A CA 1
ATOM 851 C C . TRP A 1 109 ? 13.797 -32.719 -6.578 1 95.94 109 TRP A C 1
ATOM 853 O O . TRP A 1 109 ? 13.914 -33.844 -6.094 1 95.94 109 TRP A O 1
ATOM 863 N N . LEU A 1 110 ? 12.812 -32.438 -7.379 1 96.69 110 LEU A N 1
ATOM 864 C CA . LEU A 1 110 ? 11.789 -33.406 -7.754 1 96.69 110 LEU A CA 1
ATOM 865 C C . LEU A 1 110 ? 12.398 -34.562 -8.539 1 96.69 110 LEU A C 1
ATOM 867 O O . LEU A 1 110 ? 11.977 -35.719 -8.398 1 96.69 110 LEU A O 1
ATOM 871 N N . ASP A 1 111 ? 13.328 -34.219 -9.383 1 97.12 111 ASP A N 1
ATOM 872 C CA . ASP A 1 111 ? 14.023 -35.219 -10.188 1 97.12 111 ASP A CA 1
ATOM 873 C C . ASP A 1 111 ? 14.727 -36.25 -9.305 1 97.12 111 ASP A C 1
ATOM 875 O O . ASP A 1 111 ? 14.625 -37.438 -9.539 1 97.12 111 ASP A O 1
ATOM 879 N N . ARG A 1 112 ? 15.383 -35.75 -8.32 1 97.06 112 ARG A N 1
ATOM 880 C CA . ARG A 1 112 ? 16.047 -36.656 -7.383 1 97.06 112 ARG A CA 1
ATOM 881 C C . ARG A 1 112 ? 15.047 -37.562 -6.691 1 97.06 112 ARG A C 1
ATOM 883 O O . ARG A 1 112 ? 15.344 -38.75 -6.453 1 97.06 112 ARG A O 1
ATOM 890 N N . LYS A 1 113 ? 13.93 -37.031 -6.367 1 97.31 113 LYS A N 1
ATOM 891 C CA . LYS A 1 113 ? 12.883 -37.844 -5.734 1 97.31 113 LYS A CA 1
ATOM 892 C C . LYS A 1 113 ? 12.391 -38.938 -6.68 1 97.31 113 LYS A C 1
ATOM 894 O O . LYS A 1 113 ? 12.18 -40.062 -6.258 1 97.31 113 LYS A O 1
ATOM 899 N N . ALA A 1 114 ? 12.18 -38.594 -7.941 1 98.12 114 ALA A N 1
ATOM 900 C CA . ALA A 1 114 ? 11.703 -39.531 -8.938 1 98.12 114 ALA A CA 1
ATOM 901 C C . ALA A 1 114 ? 12.734 -40.656 -9.172 1 98.12 114 ALA A C 1
ATOM 903 O O . ALA A 1 114 ? 12.391 -41.812 -9.227 1 98.12 114 ALA A O 1
ATOM 904 N N . GLU A 1 115 ? 13.961 -40.25 -9.289 1 98.25 115 GLU A N 1
ATOM 905 C CA . GLU A 1 115 ? 15.031 -41.219 -9.516 1 98.25 115 GLU A CA 1
ATOM 906 C C . GLU A 1 115 ? 15.195 -42.125 -8.312 1 98.25 115 GLU A C 1
ATOM 908 O O . GLU A 1 115 ? 15.398 -43.344 -8.469 1 98.25 115 GLU A O 1
ATOM 913 N N . ALA A 1 116 ? 15.156 -41.531 -7.156 1 97.88 116 ALA A N 1
ATOM 914 C CA . ALA A 1 116 ? 15.25 -42.312 -5.934 1 97.88 116 ALA A CA 1
ATOM 915 C C . ALA A 1 116 ? 14.125 -43.344 -5.855 1 97.88 116 ALA A C 1
ATOM 917 O O . ALA A 1 116 ? 14.305 -44.438 -5.289 1 97.88 116 ALA A O 1
ATOM 918 N N . ALA A 1 117 ? 13 -43.031 -6.457 1 98.06 117 ALA A N 1
ATOM 919 C CA . ALA A 1 117 ? 11.852 -43.938 -6.449 1 98.06 117 ALA A CA 1
ATOM 920 C C . ALA A 1 117 ? 12.008 -45.031 -7.504 1 98.06 117 ALA A C 1
ATOM 922 O O . ALA A 1 117 ? 11.266 -46.031 -7.5 1 98.06 117 ALA A O 1
ATOM 923 N N . GLY A 1 118 ? 12.969 -44.844 -8.477 1 98.31 118 GLY A N 1
ATOM 924 C CA . GLY A 1 118 ? 13.25 -45.875 -9.43 1 98.31 118 GLY A CA 1
ATOM 925 C C . GLY A 1 118 ? 13.016 -45.469 -10.867 1 98.31 118 GLY A C 1
ATOM 926 O O . GLY A 1 118 ? 13.234 -46.25 -11.797 1 98.31 118 GLY A O 1
ATOM 927 N N . ALA A 1 119 ? 12.602 -44.281 -11.094 1 98.62 119 ALA A N 1
ATOM 928 C CA . ALA A 1 119 ? 12.367 -43.812 -12.453 1 98.62 119 ALA A CA 1
ATOM 929 C C . ALA A 1 119 ? 13.688 -43.562 -13.18 1 98.62 119 ALA A C 1
ATOM 931 O O . ALA A 1 119 ? 14.672 -43.125 -12.57 1 98.62 119 ALA A O 1
ATOM 932 N N . LEU A 1 120 ? 13.711 -43.844 -14.438 1 98.06 120 LEU A N 1
ATOM 933 C CA . LEU A 1 120 ? 14.836 -43.5 -15.297 1 98.06 120 LEU A CA 1
ATOM 934 C C . LEU A 1 120 ? 14.586 -42.156 -16 1 98.06 120 LEU A C 1
ATOM 936 O O . LEU A 1 120 ? 13.641 -42.031 -16.781 1 98.06 120 LEU A O 1
ATOM 940 N N . VAL A 1 121 ? 15.414 -41.156 -15.719 1 97.69 121 VAL A N 1
ATOM 941 C CA . VAL A 1 121 ? 15.273 -39.844 -16.328 1 97.69 121 VAL A CA 1
ATOM 942 C C . VAL A 1 121 ? 16.375 -39.625 -17.359 1 97.69 121 VAL A C 1
ATOM 944 O O . VAL A 1 121 ? 17.562 -39.719 -17.031 1 97.69 121 VAL A O 1
ATOM 947 N N . VAL A 1 122 ? 15.992 -39.375 -18.578 1 96.44 122 VAL A N 1
ATOM 948 C CA . VAL A 1 122 ? 16.938 -39.125 -19.672 1 96.44 122 VAL A CA 1
ATOM 949 C C . VAL A 1 122 ? 16.766 -37.719 -20.203 1 96.44 122 VAL A C 1
ATOM 951 O O . VAL A 1 122 ? 15.664 -37.344 -20.625 1 96.44 122 VAL A O 1
ATOM 954 N N . THR A 1 123 ? 17.812 -36.906 -20.234 1 95.31 123 THR A N 1
ATOM 955 C CA . THR A 1 123 ? 17.766 -35.531 -20.688 1 95.31 123 THR A CA 1
ATOM 956 C C . THR A 1 123 ? 18.297 -35.406 -22.109 1 95.31 123 THR A C 1
ATOM 958 O O . THR A 1 123 ? 18.672 -36.406 -22.734 1 95.31 123 THR A O 1
ATOM 961 N N . GLU A 1 124 ? 18.203 -34.188 -22.625 1 94.44 124 GLU A N 1
ATOM 962 C CA . GLU A 1 124 ? 18.688 -33.875 -23.969 1 94.44 124 GLU A CA 1
ATOM 963 C C . GLU A 1 124 ? 18.062 -34.812 -25.016 1 94.44 124 GLU A C 1
ATOM 965 O O . GLU A 1 124 ? 18.766 -35.312 -25.891 1 94.44 124 GLU A O 1
ATOM 970 N N . THR A 1 125 ? 16.828 -35.125 -24.812 1 93.75 125 THR A N 1
ATOM 971 C CA . THR A 1 125 ? 16.109 -36.031 -25.688 1 93.75 125 THR A CA 1
ATOM 972 C C . THR A 1 125 ? 14.773 -35.438 -26.109 1 93.75 125 THR A C 1
ATOM 974 O O . THR A 1 125 ? 13.75 -35.656 -25.453 1 93.75 125 THR A O 1
ATOM 977 N N . PRO A 1 126 ? 14.789 -34.75 -27.156 1 93.81 126 PRO A N 1
ATOM 978 C CA . PRO A 1 126 ? 13.523 -34.188 -27.641 1 93.81 126 PRO A CA 1
ATOM 979 C C . PRO A 1 126 ? 12.586 -35.25 -28.219 1 93.81 126 PRO A C 1
ATOM 981 O O . PRO A 1 126 ? 13.039 -36.188 -28.906 1 93.81 126 PRO A O 1
ATOM 984 N N . VAL A 1 127 ? 11.367 -35.219 -27.812 1 97.31 127 VAL A N 1
ATOM 985 C CA . VAL A 1 127 ? 10.352 -36.125 -28.375 1 97.31 127 VAL A CA 1
ATOM 986 C C . VAL A 1 127 ? 9.625 -35.406 -29.516 1 97.31 127 VAL A C 1
ATOM 988 O O . VAL A 1 127 ? 9.133 -34.281 -29.359 1 97.31 127 VAL A O 1
ATOM 991 N N . ASP A 1 128 ? 9.461 -36.094 -30.656 1 96.75 128 ASP A N 1
ATOM 992 C CA . ASP A 1 128 ? 8.875 -35.5 -31.859 1 96.75 128 ASP A CA 1
ATOM 993 C C . ASP A 1 128 ? 7.371 -35.75 -31.922 1 96.75 128 ASP A C 1
ATOM 995 O O . ASP A 1 128 ? 6.602 -34.875 -32.344 1 96.75 128 ASP A O 1
ATOM 999 N N . SER A 1 129 ? 7.059 -36.906 -31.562 1 97.62 129 SER A N 1
ATOM 1000 C CA . SER A 1 129 ? 5.652 -37.312 -31.656 1 97.62 129 SER A CA 1
ATOM 1001 C C . SER A 1 129 ? 5.371 -38.594 -30.891 1 97.62 129 SER A C 1
ATOM 1003 O O . SER A 1 129 ? 6.301 -39.281 -30.469 1 97.62 129 SER A O 1
ATOM 1005 N N . LEU A 1 130 ? 4.141 -38.844 -30.719 1 98.06 130 LEU A N 1
ATOM 1006 C CA . LEU A 1 130 ? 3.697 -40.125 -30.172 1 98.06 130 LEU A CA 1
ATOM 1007 C C . LEU A 1 130 ? 3.562 -41.156 -31.281 1 98.06 130 LEU A C 1
ATOM 1009 O O . LEU A 1 130 ? 3.289 -40.812 -32.438 1 98.06 130 LEU A O 1
ATOM 1013 N N . ILE A 1 131 ? 3.797 -42.406 -30.906 1 97.5 131 ILE A N 1
ATOM 1014 C CA . ILE A 1 131 ? 3.559 -43.5 -31.812 1 97.5 131 ILE A CA 1
ATOM 1015 C C . ILE A 1 131 ? 2.158 -44.094 -31.578 1 97.5 131 ILE A C 1
ATOM 1017 O O . ILE A 1 131 ? 1.816 -44.469 -30.469 1 97.5 131 ILE A O 1
ATOM 1021 N N . THR A 1 132 ? 1.392 -44.094 -32.625 1 97 132 THR A N 1
ATOM 1022 C CA . THR A 1 132 ? 0.029 -44.594 -32.531 1 97 132 THR A CA 1
ATOM 1023 C C . THR A 1 132 ? -0.16 -45.844 -33.406 1 97 132 THR A C 1
ATOM 1025 O O . THR A 1 132 ? 0.294 -45.875 -34.531 1 97 132 THR A O 1
ATOM 1028 N N . LYS A 1 133 ? -0.668 -46.812 -32.844 1 96.12 133 LYS A N 1
ATOM 1029 C CA . LYS A 1 133 ? -1.057 -48.031 -33.562 1 96.12 133 LYS A CA 1
ATOM 1030 C C . LYS A 1 133 ? -2.52 -48.375 -33.312 1 96.12 133 LYS A C 1
ATOM 1032 O O . LYS A 1 133 ? -2.934 -48.531 -32.156 1 96.12 133 LYS A O 1
ATOM 1037 N N . ASP A 1 134 ? -3.334 -48.531 -34.375 1 94.81 134 ASP A N 1
ATOM 1038 C CA . ASP A 1 134 ? -4.754 -48.844 -34.281 1 94.81 134 ASP A CA 1
ATOM 1039 C C . ASP A 1 134 ? -5.473 -47.906 -33.312 1 94.81 134 ASP A C 1
ATOM 1041 O O . ASP A 1 134 ? -6.238 -48.375 -32.438 1 94.81 134 ASP A O 1
ATOM 1045 N N . GLY A 1 135 ? -4.996 -46.625 -33.312 1 94.81 135 GLY A N 1
ATOM 1046 C CA . GLY A 1 135 ? -5.656 -45.594 -32.531 1 94.81 135 GLY A CA 1
ATOM 1047 C C . GLY A 1 135 ? -5.141 -45.5 -31.094 1 94.81 135 GLY A C 1
ATOM 1048 O O . GLY A 1 135 ? -5.559 -44.625 -30.344 1 94.81 135 GLY A O 1
ATOM 1049 N N . LYS A 1 136 ? -4.25 -46.406 -30.812 1 96.94 136 LYS A N 1
ATOM 1050 C CA . LYS A 1 136 ? -3.705 -46.406 -29.453 1 96.94 136 LYS A CA 1
ATOM 1051 C C . LYS A 1 136 ? -2.27 -45.875 -29.453 1 96.94 136 LYS A C 1
ATOM 1053 O O . LYS A 1 136 ? -1.451 -46.281 -30.281 1 96.94 136 LYS A O 1
ATOM 1058 N N . VAL A 1 137 ? -1.993 -44.969 -28.547 1 98.12 137 VAL A N 1
ATOM 1059 C CA . VAL A 1 137 ? -0.623 -44.531 -28.328 1 98.12 137 VAL A CA 1
ATOM 1060 C C . VAL A 1 137 ? 0.189 -45.625 -27.656 1 98.12 137 VAL A C 1
ATOM 1062 O O . VAL A 1 137 ? -0.198 -46.156 -26.609 1 98.12 137 VAL A O 1
ATOM 1065 N N . ILE A 1 138 ? 1.329 -46.031 -28.266 1 97.12 138 ILE A N 1
ATOM 1066 C CA . ILE A 1 138 ? 2.068 -47.188 -27.75 1 97.12 138 ILE A CA 1
ATOM 1067 C C . ILE A 1 138 ? 3.525 -46.781 -27.516 1 97.12 138 ILE A C 1
ATOM 1069 O O . ILE A 1 138 ? 4.375 -47.656 -27.266 1 97.12 138 ILE A O 1
ATOM 1073 N N . GLY A 1 139 ? 3.809 -45.5 -27.672 1 97.5 139 GLY A N 1
ATOM 1074 C CA . GLY A 1 139 ? 5.184 -45.094 -27.453 1 97.5 139 GLY A CA 1
ATOM 1075 C C . GLY A 1 139 ? 5.465 -43.688 -27.953 1 97.5 139 GLY A C 1
ATOM 1076 O O . GLY A 1 139 ? 4.539 -42.906 -28.156 1 97.5 139 GLY A O 1
ATOM 1077 N N . ILE A 1 140 ? 6.805 -43.406 -28 1 98 140 ILE A N 1
ATOM 1078 C CA . ILE A 1 140 ? 7.242 -42.094 -28.453 1 98 140 ILE A CA 1
ATOM 1079 C C . ILE A 1 140 ? 8.32 -42.219 -29.516 1 98 140 ILE A C 1
ATOM 1081 O O . ILE A 1 140 ? 9.016 -43.25 -29.578 1 98 140 ILE A O 1
ATOM 1085 N N . ARG A 1 141 ? 8.367 -41.25 -30.281 1 96.88 141 ARG A N 1
ATOM 1086 C CA . ARG A 1 141 ? 9.406 -41.125 -31.297 1 96.88 141 ARG A CA 1
ATOM 1087 C C . ARG A 1 141 ? 10.344 -39.969 -31.016 1 96.88 141 ARG A C 1
ATOM 1089 O O . ARG A 1 141 ? 9.891 -38.844 -30.719 1 96.88 141 ARG A O 1
ATOM 1096 N N . SER A 1 142 ? 11.602 -40.219 -30.969 1 95.25 142 SER A N 1
ATOM 1097 C CA . SER A 1 142 ? 12.656 -39.219 -30.844 1 95.25 142 SER A CA 1
ATOM 1098 C C . SER A 1 142 ? 13.703 -39.375 -31.938 1 95.25 142 SER A C 1
ATOM 1100 O O . SER A 1 142 ? 14.602 -40.219 -31.828 1 95.25 142 SER A O 1
ATOM 1102 N N . GLY A 1 143 ? 13.602 -38.531 -32.906 1 91.94 143 GLY A N 1
ATOM 1103 C CA . GLY A 1 143 ? 14.422 -38.781 -34.094 1 91.94 143 GLY A CA 1
ATOM 1104 C C . GLY A 1 143 ? 14.125 -40.094 -34.781 1 91.94 143 GLY A C 1
ATOM 1105 O O . GLY A 1 143 ? 12.977 -40.375 -35.125 1 91.94 143 GLY A O 1
ATOM 1106 N N . SER A 1 144 ? 15.18 -40.875 -34.812 1 91.75 144 SER A N 1
ATOM 1107 C CA . SER A 1 144 ? 15.031 -42.188 -35.469 1 91.75 144 SER A CA 1
ATOM 1108 C C . SER A 1 144 ? 14.703 -43.281 -34.438 1 91.75 144 SER A C 1
ATOM 1110 O O . SER A 1 144 ? 14.344 -44.406 -34.781 1 91.75 144 SER A O 1
ATOM 1112 N N . ASP A 1 145 ? 14.711 -42.844 -33.219 1 93 145 ASP A N 1
ATOM 1113 C CA . ASP A 1 145 ? 14.508 -43.812 -32.156 1 93 145 ASP A CA 1
ATOM 1114 C C . ASP A 1 145 ? 13.031 -43.938 -31.781 1 93 145 ASP A C 1
ATOM 1116 O O . ASP A 1 145 ? 12.297 -42.938 -31.844 1 93 145 ASP A O 1
ATOM 1120 N N . GLU A 1 146 ? 12.688 -45.094 -31.5 1 96.31 146 GLU A N 1
ATOM 1121 C CA . GLU A 1 146 ? 11.352 -45.406 -30.969 1 96.31 146 GLU A CA 1
ATOM 1122 C C . GLU A 1 146 ? 11.43 -46.094 -29.625 1 96.31 146 GLU A C 1
ATOM 1124 O O . GLU A 1 146 ? 12.258 -46.969 -29.422 1 96.31 146 GLU A O 1
ATOM 1129 N N . VAL A 1 147 ? 10.719 -45.594 -28.734 1 96.75 147 VAL A N 1
ATOM 1130 C CA . VAL A 1 147 ? 10.609 -46.219 -27.422 1 96.75 147 VAL A CA 1
ATOM 1131 C C . VAL A 1 147 ? 9.148 -46.562 -27.141 1 96.75 147 VAL A C 1
ATOM 1133 O O . VAL A 1 147 ? 8.258 -45.75 -27.391 1 96.75 147 VAL A O 1
ATOM 1136 N N . TYR A 1 148 ? 8.938 -47.75 -26.656 1 97.25 148 TYR A N 1
ATOM 1137 C CA . TYR A 1 148 ? 7.562 -48.219 -26.484 1 97.25 148 TYR A CA 1
ATOM 1138 C C . TYR A 1 148 ? 7.195 -48.312 -25.016 1 97.25 148 TYR A C 1
ATOM 1140 O O . TYR A 1 148 ? 8.07 -48.531 -24.156 1 97.25 148 TYR A O 1
ATOM 1148 N N . GLY A 1 149 ? 5.938 -48.125 -24.703 1 96.12 149 GLY A N 1
ATOM 1149 C CA . GLY A 1 149 ? 5.367 -48.219 -23.359 1 96.12 149 GLY A CA 1
ATOM 1150 C C . GLY A 1 149 ? 3.873 -48.469 -23.375 1 96.12 149 GLY A C 1
ATOM 1151 O O . GLY A 1 149 ? 3.217 -48.312 -24.406 1 96.12 149 GLY A O 1
ATOM 1152 N N . ASP A 1 150 ? 3.357 -48.906 -22.312 1 96.62 150 ASP A N 1
ATOM 1153 C CA . ASP A 1 150 ? 1.938 -49.25 -22.203 1 96.62 150 ASP A CA 1
ATOM 1154 C C . ASP A 1 150 ? 1.084 -47.969 -22.203 1 96.62 150 ASP A C 1
ATOM 1156 O O . ASP A 1 150 ? -0.059 -48 -22.672 1 96.62 150 ASP A O 1
ATOM 1160 N N . VAL A 1 151 ? 1.604 -46.938 -21.641 1 98.06 151 VAL A N 1
ATOM 1161 C CA . VAL A 1 151 ? 0.907 -45.656 -21.547 1 98.06 151 VAL A CA 1
ATOM 1162 C C . VAL A 1 151 ? 1.918 -44.5 -21.562 1 98.06 151 VAL A C 1
ATOM 1164 O O . VAL A 1 151 ? 3.059 -44.688 -21.125 1 98.06 151 VAL A O 1
ATOM 1167 N N . VAL A 1 152 ? 1.499 -43.344 -22.125 1 98.75 152 VAL A N 1
ATOM 1168 C CA . VAL A 1 152 ? 2.348 -42.156 -22.203 1 98.75 152 VAL A CA 1
ATOM 1169 C C . VAL A 1 152 ? 1.688 -41 -21.453 1 98.75 152 VAL A C 1
ATOM 1171 O O . VAL A 1 152 ? 0.504 -40.719 -21.656 1 98.75 152 VAL A O 1
ATOM 1174 N N . ILE A 1 153 ? 2.398 -40.375 -20.516 1 98.88 153 ILE A N 1
ATOM 1175 C CA . ILE A 1 153 ? 1.966 -39.156 -19.875 1 98.88 153 ILE A CA 1
ATOM 1176 C C . ILE A 1 153 ? 2.664 -37.938 -20.516 1 98.88 153 ILE A C 1
ATOM 1178 O O . ILE A 1 153 ? 3.889 -37.812 -20.422 1 98.88 153 ILE A O 1
ATOM 1182 N N . VAL A 1 154 ? 1.891 -37.156 -21.141 1 98.75 154 VAL A N 1
ATOM 1183 C CA . VAL A 1 154 ? 2.432 -36 -21.828 1 98.75 154 VAL A CA 1
ATOM 1184 C C . VAL A 1 154 ? 2.498 -34.812 -20.859 1 98.75 154 VAL A C 1
ATOM 1186 O O . VAL A 1 154 ? 1.466 -34.219 -20.5 1 98.75 154 VAL A O 1
ATOM 1189 N N . ALA A 1 155 ? 3.65 -34.406 -20.469 1 97.69 155 ALA A N 1
ATOM 1190 C CA . ALA A 1 155 ? 3.947 -33.312 -19.562 1 97.69 155 ALA A CA 1
ATOM 1191 C C . ALA A 1 155 ? 4.938 -32.344 -20.188 1 97.69 155 ALA A C 1
ATOM 1193 O O . ALA A 1 155 ? 5.883 -31.891 -19.547 1 97.69 155 ALA A O 1
ATOM 1194 N N . GLU A 1 156 ? 4.738 -31.984 -21.406 1 95.5 156 GLU A N 1
ATOM 1195 C CA . GLU A 1 156 ? 5.719 -31.266 -22.219 1 95.5 156 GLU A CA 1
ATOM 1196 C C . GLU A 1 156 ? 5.641 -29.766 -21.969 1 95.5 156 GLU A C 1
ATOM 1198 O O . GLU A 1 156 ? 6.434 -29 -22.531 1 95.5 156 GLU A O 1
ATOM 1203 N N . GLY A 1 157 ? 4.684 -29.281 -21.094 1 93.19 157 GLY A N 1
ATOM 1204 C CA . GLY A 1 157 ? 4.555 -27.859 -20.844 1 93.19 157 GLY A CA 1
ATOM 1205 C C . GLY A 1 157 ? 3.73 -27.141 -21.891 1 93.19 157 GLY A C 1
ATOM 1206 O O . GLY A 1 157 ? 3.023 -27.781 -22.672 1 93.19 157 GLY A O 1
ATOM 1207 N N . ILE A 1 158 ? 3.777 -25.828 -21.859 1 91.81 158 ILE A N 1
ATOM 1208 C CA . ILE A 1 158 ? 2.867 -25 -22.656 1 91.81 158 ILE A CA 1
ATOM 1209 C C . ILE A 1 158 ? 3.215 -25.125 -24.125 1 91.81 158 ILE A C 1
ATOM 1211 O O . ILE A 1 158 ? 2.34 -25 -24.984 1 91.81 158 ILE A O 1
ATOM 1215 N N . ASN A 1 159 ? 4.5 -25.328 -24.406 1 89.62 159 ASN A N 1
ATOM 1216 C CA . ASN A 1 159 ? 4.875 -25.594 -25.797 1 89.62 159 ASN A CA 1
ATOM 1217 C C . ASN A 1 159 ? 4.5 -27.016 -26.203 1 89.62 159 ASN A C 1
ATOM 1219 O O . ASN A 1 159 ? 5.375 -27.875 -26.344 1 89.62 159 ASN A O 1
ATOM 1223 N N . ARG A 1 160 ? 3.287 -27.203 -26.531 1 92.62 160 ARG A N 1
ATOM 1224 C CA . ARG A 1 160 ? 2.719 -28.531 -26.719 1 92.62 160 ARG A CA 1
ATOM 1225 C C . ARG A 1 160 ? 2.998 -29.062 -28.125 1 92.62 160 ARG A C 1
ATOM 1227 O O . ARG A 1 160 ? 2.078 -29.484 -28.828 1 92.62 160 ARG A O 1
ATOM 1234 N N . LEU A 1 161 ? 4.188 -29.156 -28.516 1 94 161 LEU A N 1
ATOM 1235 C CA . LEU A 1 161 ? 4.582 -29.578 -29.859 1 94 161 LEU A CA 1
ATOM 1236 C C . LEU A 1 161 ? 4.285 -31.047 -30.078 1 94 161 LEU A C 1
ATOM 1238 O O . LEU A 1 161 ? 3.906 -31.453 -31.188 1 94 161 LEU A O 1
ATOM 1242 N N . VAL A 1 162 ? 4.461 -31.875 -29.078 1 97.56 162 VAL A N 1
ATOM 1243 C CA . VAL A 1 162 ? 4.23 -33.312 -29.188 1 97.56 162 VAL A CA 1
ATOM 1244 C C . VAL A 1 162 ? 2.744 -33.594 -29.406 1 97.56 162 VAL A C 1
ATOM 1246 O O . VAL A 1 162 ? 2.371 -34.375 -30.281 1 97.56 162 VAL A O 1
ATOM 1249 N N . LEU A 1 163 ? 1.91 -32.938 -28.609 1 97.5 163 LEU A N 1
ATOM 1250 C CA . LEU A 1 163 ? 0.47 -33.094 -28.781 1 97.5 163 LEU A CA 1
ATOM 1251 C C . LEU A 1 163 ? 0.024 -32.625 -30.156 1 97.5 163 LEU A C 1
ATOM 1253 O O . LEU A 1 163 ? -0.793 -33.25 -30.812 1 97.5 163 LEU A O 1
ATOM 1257 N N . GLU A 1 164 ? 0.56 -31.469 -30.547 1 96.56 164 GLU A N 1
ATOM 1258 C CA . GLU A 1 164 ? 0.203 -30.891 -31.844 1 96.56 164 GLU A CA 1
ATOM 1259 C C . GLU A 1 164 ? 0.614 -31.797 -33 1 96.56 164 GLU A C 1
ATOM 1261 O O . GLU A 1 164 ? -0.191 -32.062 -33.875 1 96.56 164 GLU A O 1
ATOM 1266 N N . SER A 1 165 ? 1.84 -32.25 -32.969 1 96.5 165 SER A N 1
ATOM 1267 C CA . SER A 1 165 ? 2.361 -33.062 -34.062 1 96.5 165 SER A CA 1
ATOM 1268 C C . SER A 1 165 ? 1.668 -34.438 -34.094 1 96.5 165 SER A C 1
ATOM 1270 O O . SER A 1 165 ? 1.646 -35.094 -35.156 1 96.5 165 SER A O 1
ATOM 1272 N N . SER A 1 166 ? 1.094 -34.812 -33 1 97.31 166 SER A N 1
ATOM 1273 C CA . SER A 1 166 ? 0.411 -36.094 -32.938 1 97.31 166 SER A CA 1
ATOM 1274 C C . SER A 1 166 ? -1.075 -35.969 -33.25 1 97.31 166 SER A C 1
ATOM 1276 O O . SER A 1 166 ? -1.832 -36.938 -33.156 1 97.31 166 SER A O 1
ATOM 1278 N N . GLY A 1 167 ? -1.487 -34.688 -33.5 1 95.5 167 GLY A N 1
ATOM 1279 C CA . GLY A 1 167 ? -2.867 -34.438 -33.906 1 95.5 167 GLY A CA 1
ATOM 1280 C C . GLY A 1 167 ? -3.822 -34.438 -32.719 1 95.5 167 GLY A C 1
ATOM 1281 O O . GLY A 1 167 ? -5.027 -34.625 -32.875 1 95.5 167 GLY A O 1
ATOM 1282 N N . LEU A 1 168 ? -3.305 -34.281 -31.516 1 96.25 168 LEU A N 1
ATOM 1283 C CA . LEU A 1 168 ? -4.125 -34.406 -30.312 1 96.25 168 LEU A CA 1
ATOM 1284 C C . LEU A 1 168 ? -4.48 -33.031 -29.75 1 96.25 168 LEU A C 1
ATOM 1286 O O . LEU A 1 168 ? -5.297 -32.938 -28.828 1 96.25 168 LEU A O 1
ATOM 1290 N N . ALA A 1 169 ? -3.859 -31.953 -30.219 1 95.31 169 ALA A N 1
ATOM 1291 C CA . ALA A 1 169 ? -4.16 -30.578 -29.828 1 95.31 169 ALA A CA 1
ATOM 1292 C C . ALA A 1 169 ? -3.922 -29.625 -31 1 95.31 169 ALA A C 1
ATOM 1294 O O . ALA A 1 169 ? -3.033 -29.844 -31.828 1 95.31 169 ALA A O 1
ATOM 1295 N N . PRO A 1 170 ? -4.719 -28.562 -31.125 1 94.06 170 PRO A N 1
ATOM 1296 C CA . PRO A 1 170 ? -4.441 -27.547 -32.125 1 94.06 170 PRO A CA 1
ATOM 1297 C C . PRO A 1 170 ? -3.238 -26.672 -31.781 1 94.06 170 PRO A C 1
ATOM 1299 O O . PRO A 1 170 ? -2.76 -26.703 -30.656 1 94.06 170 PRO A O 1
ATOM 1302 N N . LYS A 1 171 ? -2.879 -25.922 -32.75 1 93.94 171 LYS A N 1
ATOM 1303 C CA . LYS A 1 171 ? -1.832 -24.938 -32.5 1 93.94 171 LYS A CA 1
ATOM 1304 C C . LYS A 1 171 ? -2.283 -23.906 -31.484 1 93.94 171 LYS A C 1
ATOM 1306 O O . LYS A 1 171 ? -3.447 -23.5 -31.469 1 93.94 171 LYS A O 1
ATOM 1311 N N . LEU A 1 172 ? -1.321 -23.5 -30.703 1 92 172 LEU A N 1
ATOM 1312 C CA . LEU A 1 172 ? -1.624 -22.516 -29.672 1 92 172 LEU A CA 1
ATOM 1313 C C . LEU A 1 172 ? -1.998 -21.172 -30.312 1 92 172 LEU A C 1
ATOM 1315 O O . LEU A 1 172 ? -1.311 -20.703 -31.219 1 92 172 LEU A O 1
ATOM 1319 N N . GLN A 1 173 ? -3.033 -20.594 -29.844 1 93.75 173 GLN A N 1
ATOM 1320 C CA . GLN A 1 173 ? -3.471 -19.281 -30.312 1 93.75 173 GLN A CA 1
ATOM 1321 C C . GLN A 1 173 ? -2.967 -18.172 -29.391 1 93.75 173 GLN A C 1
ATOM 1323 O O . GLN A 1 173 ? -2.885 -18.359 -28.172 1 93.75 173 GLN A O 1
ATOM 1328 N N . PRO A 1 174 ? -2.709 -17.031 -29.953 1 93.94 174 PRO A N 1
ATOM 1329 C CA . PRO A 1 174 ? -2.248 -15.914 -29.125 1 93.94 174 PRO A CA 1
ATOM 1330 C C . PRO A 1 174 ? -3.246 -15.531 -28.031 1 93.94 174 PRO A C 1
ATOM 1332 O O . PRO A 1 174 ? -2.85 -15.016 -26.984 1 93.94 174 PRO A O 1
ATOM 1335 N N . SER A 1 175 ? -4.457 -15.805 -28.188 1 94.38 175 SER A N 1
ATOM 1336 C CA . SER A 1 175 ? -5.512 -15.398 -27.266 1 94.38 175 SER A CA 1
ATOM 1337 C C . SER A 1 175 ? -5.449 -16.188 -25.953 1 94.38 175 SER A C 1
ATOM 1339 O O . SER A 1 175 ? -6.062 -15.805 -24.969 1 94.38 175 SER A O 1
ATOM 1341 N N . VAL A 1 176 ? -4.672 -17.234 -25.969 1 94.31 176 VAL A N 1
ATOM 1342 C CA . VAL A 1 176 ? -4.727 -18.078 -24.781 1 94.31 176 VAL A CA 1
ATOM 1343 C C . VAL A 1 176 ? -3.363 -18.094 -24.109 1 94.31 176 VAL A C 1
ATOM 1345 O O . VAL A 1 176 ? -3.162 -18.812 -23.125 1 94.31 176 VAL A O 1
ATOM 1348 N N . VAL A 1 177 ? -2.406 -17.312 -24.625 1 94.38 177 VAL A N 1
ATOM 1349 C CA . VAL A 1 177 ? -1.062 -17.375 -24.062 1 94.38 177 VAL A CA 1
ATOM 1350 C C . VAL A 1 177 ? -0.534 -15.961 -23.828 1 94.38 177 VAL A C 1
ATOM 1352 O O . VAL A 1 177 ? -1.012 -15 -24.438 1 94.38 177 VAL A O 1
ATOM 1355 N N . GLY A 1 178 ? 0.329 -15.844 -22.891 1 93.69 178 GLY A N 1
ATOM 1356 C CA . GLY A 1 178 ? 1.144 -14.664 -22.656 1 93.69 178 GLY A CA 1
ATOM 1357 C C . GLY A 1 178 ? 2.629 -14.922 -22.812 1 93.69 178 GLY A C 1
ATOM 1358 O O . GLY A 1 178 ? 3.068 -16.078 -22.812 1 93.69 178 GLY A O 1
ATOM 1359 N N . LEU A 1 179 ? 3.293 -13.914 -23.062 1 94 179 LEU A N 1
ATOM 1360 C CA . LEU A 1 179 ? 4.75 -13.969 -23.094 1 94 179 LEU A CA 1
ATOM 1361 C C . LEU A 1 179 ? 5.34 -13.375 -21.812 1 94 179 LEU A C 1
ATOM 1363 O O . LEU A 1 179 ? 5.098 -12.203 -21.5 1 94 179 LEU A O 1
ATOM 1367 N N . GLY A 1 180 ? 6.074 -14.188 -21.109 1 92.88 180 GLY A N 1
ATOM 1368 C CA . GLY A 1 180 ? 6.777 -13.734 -19.922 1 92.88 180 GLY A CA 1
ATOM 1369 C C . GLY A 1 180 ? 8.266 -13.57 -20.125 1 92.88 180 GLY A C 1
ATOM 1370 O O . GLY A 1 180 ? 8.898 -14.391 -20.797 1 92.88 180 GLY A O 1
ATOM 1371 N N . VAL A 1 181 ? 8.766 -12.484 -19.641 1 94.06 181 VAL A N 1
ATOM 1372 C CA . VAL A 1 181 ? 10.211 -12.242 -19.625 1 94.06 181 VAL A CA 1
ATOM 1373 C C . VAL A 1 181 ? 10.672 -11.977 -18.203 1 94.06 181 VAL A C 1
ATOM 1375 O O . VAL A 1 181 ? 9.992 -11.281 -17.438 1 94.06 181 VAL A O 1
ATOM 1378 N N . LYS A 1 182 ? 11.789 -12.555 -17.875 1 93.75 182 LYS A N 1
ATOM 1379 C CA . LYS A 1 182 ? 12.266 -12.43 -16.5 1 93.75 182 LYS A CA 1
ATOM 1380 C C . LYS A 1 182 ? 13.75 -12.094 -16.453 1 93.75 182 LYS A C 1
ATOM 1382 O O . LYS A 1 182 ? 14.516 -12.516 -17.312 1 93.75 182 LYS A O 1
ATOM 1387 N N . GLU A 1 183 ? 14.109 -11.344 -15.508 1 94.88 183 GLU A N 1
ATOM 1388 C CA . GLU A 1 183 ? 15.492 -11.031 -15.156 1 94.88 183 GLU A CA 1
ATOM 1389 C C . GLU A 1 183 ? 15.773 -11.359 -13.695 1 94.88 183 GLU A C 1
ATOM 1391 O O . GLU A 1 183 ? 14.875 -11.289 -12.852 1 94.88 183 GLU A O 1
ATOM 1396 N N . VAL A 1 184 ? 16.969 -11.828 -13.445 1 95.38 184 VAL A N 1
ATOM 1397 C CA . VAL A 1 184 ? 17.422 -12.07 -12.086 1 95.38 184 VAL A CA 1
ATOM 1398 C C . VAL A 1 184 ? 18.578 -11.133 -11.75 1 95.38 184 VAL A C 1
ATOM 1400 O O . VAL A 1 184 ? 19.594 -11.102 -12.461 1 95.38 184 VAL A O 1
ATOM 1403 N N . ILE A 1 185 ? 18.422 -10.391 -10.719 1 97.19 185 ILE A N 1
ATOM 1404 C CA . ILE A 1 185 ? 19.422 -9.398 -10.305 1 97.19 185 ILE A CA 1
ATOM 1405 C C . ILE A 1 185 ? 20.062 -9.844 -8.992 1 97.19 185 ILE A C 1
ATOM 1407 O O . ILE A 1 185 ? 19.406 -9.93 -7.961 1 97.19 185 ILE A O 1
ATOM 1411 N N . LYS A 1 186 ? 21.344 -10.07 -9.031 1 97.5 186 LYS A N 1
ATOM 1412 C CA . LYS A 1 186 ? 22.062 -10.438 -7.82 1 97.5 186 LYS A CA 1
ATOM 1413 C C . LYS A 1 186 ? 22.156 -9.258 -6.852 1 97.5 186 LYS A C 1
ATOM 1415 O O . LYS A 1 186 ? 22.5 -8.148 -7.25 1 97.5 186 LYS A O 1
ATOM 1420 N N . LEU A 1 187 ? 21.797 -9.453 -5.625 1 96.94 187 LEU A N 1
ATOM 1421 C CA . LEU A 1 187 ? 21.844 -8.523 -4.508 1 96.94 187 LEU A CA 1
ATOM 1422 C C . LEU A 1 187 ? 22.109 -9.258 -3.197 1 96.94 187 LEU A C 1
ATOM 1424 O O . LEU A 1 187 ? 21.672 -10.398 -3.023 1 96.94 187 LEU A O 1
ATOM 1428 N N . SER A 1 188 ? 22.812 -8.68 -2.275 1 96.75 188 SER A N 1
ATOM 1429 C CA . SER A 1 188 ? 23.109 -9.367 -1.023 1 96.75 188 SER A CA 1
ATOM 1430 C C . SER A 1 188 ? 21.844 -9.562 -0.193 1 96.75 188 SER A C 1
ATOM 1432 O O . SER A 1 188 ? 20.891 -8.805 -0.326 1 96.75 188 SER A O 1
ATOM 1434 N N . ARG A 1 189 ? 21.906 -10.57 0.66 1 96.56 189 ARG A N 1
ATOM 1435 C CA . ARG A 1 189 ? 20.797 -10.867 1.556 1 96.56 189 ARG A CA 1
ATOM 1436 C C . ARG A 1 189 ? 20.469 -9.664 2.434 1 96.56 189 ARG A C 1
ATOM 1438 O O . ARG A 1 189 ? 19.297 -9.367 2.666 1 96.56 189 ARG A O 1
ATOM 1445 N N . GLY A 1 190 ? 21.484 -9.039 2.92 1 95.56 190 GLY A N 1
ATOM 1446 C CA . GLY A 1 190 ? 21.297 -7.875 3.77 1 95.56 190 GLY A CA 1
ATOM 1447 C C . GLY A 1 190 ? 20.609 -6.723 3.059 1 95.56 190 GLY A C 1
ATOM 1448 O O . GLY A 1 190 ? 19.734 -6.074 3.623 1 95.56 190 GLY A O 1
ATOM 1449 N N . GLU A 1 191 ? 21.016 -6.414 1.841 1 96.31 191 GLU A N 1
ATOM 1450 C CA . GLU A 1 191 ? 20.406 -5.352 1.05 1 96.31 191 GLU A CA 1
ATOM 1451 C C . GLU A 1 191 ? 18.938 -5.645 0.773 1 96.31 191 GLU A C 1
ATOM 1453 O O . GLU A 1 191 ? 18.094 -4.742 0.828 1 96.31 191 GLU A O 1
ATOM 1458 N N . ILE A 1 192 ? 18.672 -6.914 0.461 1 97.31 192 ILE A N 1
ATOM 1459 C CA . ILE A 1 192 ? 17.297 -7.309 0.195 1 97.31 192 ILE A CA 1
ATOM 1460 C C . ILE A 1 192 ? 16.453 -7.137 1.459 1 97.31 192 ILE A C 1
ATOM 1462 O O . ILE A 1 192 ? 15.352 -6.59 1.409 1 97.31 192 ILE A O 1
ATOM 1466 N N . ASN A 1 193 ? 17.016 -7.602 2.619 1 96.62 193 ASN A N 1
ATOM 1467 C CA . ASN A 1 193 ? 16.297 -7.449 3.885 1 96.62 193 ASN A CA 1
ATOM 1468 C C . ASN A 1 193 ? 15.977 -5.988 4.172 1 96.62 193 ASN A C 1
ATOM 1470 O O . ASN A 1 193 ? 14.844 -5.652 4.52 1 96.62 193 ASN A O 1
ATOM 1474 N N . GLU A 1 194 ? 16.922 -5.094 3.984 1 95.19 194 GLU A N 1
ATOM 1475 C CA . GLU A 1 194 ? 16.75 -3.68 4.309 1 95.19 194 GLU A CA 1
ATOM 1476 C C . GLU A 1 194 ? 15.82 -2.99 3.318 1 95.19 194 GLU A C 1
ATOM 1478 O O . GLU A 1 194 ? 14.898 -2.277 3.721 1 95.19 194 GLU A O 1
ATOM 1483 N N . ARG A 1 195 ? 15.984 -3.219 2.039 1 97 195 ARG A N 1
ATOM 1484 C CA . ARG A 1 195 ? 15.289 -2.475 1 1 97 195 ARG A CA 1
ATOM 1485 C C . ARG A 1 195 ? 13.844 -2.945 0.869 1 97 195 ARG A C 1
ATOM 1487 O O . ARG A 1 195 ? 12.961 -2.176 0.475 1 97 195 ARG A O 1
ATOM 1494 N N . PHE A 1 196 ? 13.617 -4.191 1.197 1 97.81 196 PHE A N 1
ATOM 1495 C CA . PHE A 1 196 ? 12.266 -4.723 1.058 1 97.81 196 PHE A CA 1
ATOM 1496 C C . PHE A 1 196 ? 11.625 -4.934 2.424 1 97.81 196 PHE A C 1
ATOM 1498 O O . PHE A 1 196 ? 10.508 -5.441 2.516 1 97.81 196 PHE A O 1
ATOM 1505 N N . ASN A 1 197 ? 12.25 -4.488 3.475 1 96.69 197 ASN A N 1
ATOM 1506 C CA . ASN A 1 197 ? 11.766 -4.582 4.848 1 96.69 197 ASN A CA 1
ATOM 1507 C C . ASN A 1 197 ? 11.336 -6.008 5.195 1 96.69 197 ASN A C 1
ATOM 1509 O O . ASN A 1 197 ? 10.203 -6.227 5.637 1 96.69 197 ASN A O 1
ATOM 1513 N N . LEU A 1 198 ? 12.273 -6.926 5.059 1 96.62 198 LEU A N 1
ATOM 1514 C CA . LEU A 1 198 ? 12.039 -8.344 5.32 1 96.62 198 LEU A CA 1
ATOM 1515 C C . LEU A 1 198 ? 13.016 -8.875 6.363 1 96.62 198 LEU A C 1
ATOM 1517 O O . LEU A 1 198 ? 14.156 -8.43 6.434 1 96.62 198 LEU A O 1
ATOM 1521 N N . ASP A 1 199 ? 12.586 -9.867 7.105 1 92.25 199 ASP A N 1
ATOM 1522 C CA . ASP A 1 199 ? 13.5 -10.656 7.922 1 92.25 199 ASP A CA 1
ATOM 1523 C C . ASP A 1 199 ? 14.102 -11.805 7.117 1 92.25 199 ASP A C 1
ATOM 1525 O O . ASP A 1 199 ? 13.742 -12.008 5.953 1 92.25 199 ASP A O 1
ATOM 1529 N N . GLU A 1 200 ? 15.148 -12.5 7.535 1 88.19 200 GLU A N 1
ATOM 1530 C CA . GLU A 1 200 ? 16.031 -13.414 6.824 1 88.19 200 GLU A CA 1
ATOM 1531 C C . GLU A 1 200 ? 15.25 -14.445 6.02 1 88.19 200 GLU A C 1
ATOM 1533 O O . GLU A 1 200 ? 15.625 -14.773 4.891 1 88.19 200 GLU A O 1
ATOM 1538 N N . ASP A 1 201 ? 14.148 -15.023 6.344 1 90.88 201 ASP A N 1
ATOM 1539 C CA . ASP A 1 201 ? 13.461 -16.094 5.617 1 90.88 201 ASP A CA 1
ATOM 1540 C C . ASP A 1 201 ? 12.109 -15.609 5.086 1 90.88 201 ASP A C 1
ATOM 1542 O O . ASP A 1 201 ? 11.336 -16.406 4.547 1 90.88 201 ASP A O 1
ATOM 1546 N N . GLU A 1 202 ? 11.969 -14.305 5.121 1 96.44 202 GLU A N 1
ATOM 1547 C CA . GLU A 1 202 ? 10.711 -13.758 4.625 1 96.44 202 GLU A CA 1
ATOM 1548 C C . GLU A 1 202 ? 10.859 -13.258 3.189 1 96.44 202 GLU A C 1
ATOM 1550 O O . GLU A 1 202 ? 11.922 -12.758 2.805 1 96.44 202 GLU A O 1
ATOM 1555 N N . GLY A 1 203 ? 9.852 -13.469 2.381 1 97.44 203 GLY A N 1
ATOM 1556 C CA . GLY A 1 203 ? 9.891 -13.047 0.99 1 97.44 203 GLY A CA 1
ATOM 1557 C C . GLY A 1 203 ? 8.742 -12.117 0.622 1 97.44 203 GLY A C 1
ATOM 1558 O O . GLY A 1 203 ? 7.797 -11.953 1.396 1 97.44 203 GLY A O 1
ATOM 1559 N N . LEU A 1 204 ? 8.922 -11.461 -0.498 1 97.69 204 LEU A N 1
ATOM 1560 C CA . LEU A 1 204 ? 7.934 -10.539 -1.06 1 97.69 204 LEU A CA 1
ATOM 1561 C C . LEU A 1 204 ? 7.492 -11 -2.443 1 97.69 204 LEU A C 1
ATOM 1563 O O . LEU A 1 204 ? 8.32 -11.414 -3.262 1 97.69 204 LEU A O 1
ATOM 1567 N N . ALA A 1 205 ? 6.199 -11.102 -2.635 1 97.44 205 ALA A N 1
ATOM 1568 C CA . ALA A 1 205 ? 5.586 -11.211 -3.955 1 97.44 205 ALA A CA 1
ATOM 1569 C C . ALA A 1 205 ? 4.914 -9.898 -4.363 1 97.44 205 ALA A C 1
ATOM 1571 O O . ALA A 1 205 ? 4.035 -9.406 -3.658 1 97.44 205 ALA A O 1
ATOM 1572 N N . TRP A 1 206 ? 5.367 -9.367 -5.457 1 97.88 206 TRP A N 1
ATOM 1573 C CA . TRP A 1 206 ? 4.957 -8.039 -5.891 1 97.88 206 TRP A CA 1
ATOM 1574 C C . TRP A 1 206 ? 4.43 -8.07 -7.32 1 97.88 206 TRP A C 1
ATOM 1576 O O . TRP A 1 206 ? 5.168 -8.398 -8.25 1 97.88 206 TRP A O 1
ATOM 1586 N N . ALA A 1 207 ? 3.123 -7.801 -7.496 1 97.56 207 ALA A N 1
ATOM 1587 C CA . ALA A 1 207 ? 2.51 -7.676 -8.812 1 97.56 207 ALA A CA 1
ATOM 1588 C C . ALA A 1 207 ? 2.311 -6.211 -9.188 1 97.56 207 ALA A C 1
ATOM 1590 O O . ALA A 1 207 ? 1.956 -5.387 -8.344 1 97.56 207 ALA A O 1
ATOM 1591 N N . LEU A 1 208 ? 2.561 -5.906 -10.438 1 98.31 208 LEU A N 1
ATOM 1592 C CA . LEU A 1 208 ? 2.404 -4.531 -10.891 1 98.31 208 LEU A CA 1
ATOM 1593 C C . LEU A 1 208 ? 1.623 -4.477 -12.203 1 98.31 208 LEU A C 1
ATOM 1595 O O . LEU A 1 208 ? 1.744 -5.371 -13.039 1 98.31 208 LEU A O 1
ATOM 1599 N N . ALA A 1 209 ? 0.882 -3.473 -12.43 1 98.25 209 ALA A N 1
ATOM 1600 C CA . ALA A 1 209 ? 0.178 -3.168 -13.672 1 98.25 209 ALA A CA 1
ATOM 1601 C C . ALA A 1 209 ? 0.448 -1.734 -14.117 1 98.25 209 ALA A C 1
ATOM 1603 O O . ALA A 1 209 ? 0.828 -0.887 -13.305 1 98.25 209 ALA A O 1
ATOM 1604 N N . GLY A 1 210 ? 0.248 -1.458 -15.383 1 98.5 210 GLY A N 1
ATOM 1605 C CA . GLY A 1 210 ? 0.379 -0.107 -15.906 1 98.5 210 GLY A CA 1
ATOM 1606 C C . GLY A 1 210 ? 1.612 0.081 -16.766 1 98.5 210 GLY A C 1
ATOM 1607 O O . GLY A 1 210 ? 1.779 -0.602 -17.781 1 98.5 210 GLY A O 1
ATOM 1608 N N . TYR A 1 211 ? 2.557 0.852 -16.281 1 98.62 211 TYR A N 1
ATOM 1609 C CA . TYR A 1 211 ? 3.699 1.337 -17.047 1 98.62 211 TYR A CA 1
ATOM 1610 C C . TYR A 1 211 ? 4.566 0.179 -17.531 1 98.62 211 TYR A C 1
ATOM 1612 O O . TYR A 1 211 ? 5.082 0.206 -18.641 1 98.62 211 TYR A O 1
ATOM 1620 N N . PRO A 1 212 ? 4.727 -0.922 -16.75 1 97.88 212 PRO A N 1
ATOM 1621 C CA . PRO A 1 212 ? 5.668 -1.971 -17.156 1 97.88 212 PRO A CA 1
ATOM 1622 C C . PRO A 1 212 ? 5.309 -2.6 -18.5 1 97.88 212 PRO A C 1
ATOM 1624 O O . PRO A 1 212 ? 6.188 -3.098 -19.203 1 97.88 212 PRO A O 1
ATOM 1627 N N . THR A 1 213 ? 4.031 -2.641 -18.844 1 97.88 213 THR A N 1
ATOM 1628 C CA . THR A 1 213 ? 3.609 -3.189 -20.125 1 97.88 213 THR A CA 1
ATOM 1629 C C . THR A 1 213 ? 3.09 -2.086 -21.047 1 97.88 213 THR A C 1
ATOM 1631 O O . THR A 1 213 ? 2.295 -2.348 -21.953 1 97.88 213 THR A O 1
ATOM 1634 N N . HIS A 1 214 ? 3.447 -0.865 -20.688 1 98 214 HIS A N 1
ATOM 1635 C CA . HIS A 1 214 ? 2.965 0.307 -21.406 1 98 214 HIS A CA 1
ATOM 1636 C C . HIS A 1 214 ? 1.441 0.316 -21.484 1 98 214 HIS A C 1
ATOM 1638 O O . HIS A 1 214 ? 0.871 0.598 -22.531 1 98 214 HIS A O 1
ATOM 1644 N N . TYR A 1 215 ? 0.819 -0.145 -20.438 1 97.44 215 TYR A N 1
ATOM 1645 C CA . TYR A 1 215 ? -0.607 -0.037 -20.156 1 97.44 215 TYR A CA 1
ATOM 1646 C C . TYR A 1 215 ? -1.411 -1.009 -21 1 97.44 215 TYR A C 1
ATOM 1648 O O . TYR A 1 215 ? -2.631 -0.876 -21.125 1 97.44 215 TYR A O 1
ATOM 1656 N N . VAL A 1 216 ? -0.708 -2.027 -21.656 1 96.81 216 VAL A N 1
ATOM 1657 C CA . VAL A 1 216 ? -1.375 -3.129 -22.344 1 96.81 216 VAL A CA 1
ATOM 1658 C C . VAL A 1 216 ? -1.596 -4.285 -21.375 1 96.81 216 VAL A C 1
ATOM 1660 O O . VAL A 1 216 ? -0.833 -4.457 -20.422 1 96.81 216 VAL A O 1
ATOM 1663 N N . PRO A 1 217 ? -2.691 -5.082 -21.641 1 97 217 PRO A N 1
ATOM 1664 C CA . PRO A 1 217 ? -2.996 -6.18 -20.719 1 97 217 PRO A CA 1
ATOM 1665 C C . PRO A 1 217 ? -1.8 -7.098 -20.484 1 97 217 PRO A C 1
ATOM 1667 O O . PRO A 1 217 ? -1.095 -7.457 -21.438 1 97 217 PRO A O 1
ATOM 1670 N N . GLY A 1 218 ? -1.663 -7.496 -19.312 1 95.88 218 GLY A N 1
ATOM 1671 C CA . GLY A 1 218 ? -0.504 -8.172 -18.75 1 95.88 218 GLY A CA 1
ATOM 1672 C C . GLY A 1 218 ? -0.097 -7.629 -17.391 1 95.88 218 GLY A C 1
ATOM 1673 O O . GLY A 1 218 ? -0.948 -7.398 -16.531 1 95.88 218 GLY A O 1
ATOM 1674 N N . GLY A 1 219 ? 1.222 -7.473 -17.188 1 95.94 219 GLY A N 1
ATOM 1675 C CA . GLY A 1 219 ? 1.704 -6.926 -15.93 1 95.94 219 GLY A CA 1
ATOM 1676 C C . GLY A 1 219 ? 3.148 -7.289 -15.641 1 95.94 219 GLY A C 1
ATOM 1677 O O . GLY A 1 219 ? 3.893 -7.676 -16.547 1 95.94 219 GLY A O 1
ATOM 1678 N N . ALA A 1 220 ? 3.506 -6.973 -14.5 1 97.06 220 ALA A N 1
ATOM 1679 C CA . ALA A 1 220 ? 4.871 -7.254 -14.062 1 97.06 220 ALA A CA 1
ATOM 1680 C C . ALA A 1 220 ? 4.883 -7.902 -12.68 1 97.06 220 ALA A C 1
ATOM 1682 O O . ALA A 1 220 ? 3.857 -7.934 -11.992 1 97.06 220 ALA A O 1
ATOM 1683 N N . PHE A 1 221 ? 6.012 -8.492 -12.391 1 96.81 221 PHE A N 1
ATOM 1684 C CA . PHE A 1 221 ? 6.168 -9.125 -11.086 1 96.81 221 PHE A CA 1
ATOM 1685 C C . PHE A 1 221 ? 7.578 -8.922 -10.547 1 96.81 221 PHE A C 1
ATOM 1687 O O . PHE A 1 221 ? 8.5 -8.625 -11.305 1 96.81 221 PHE A O 1
ATOM 1694 N N . LEU A 1 222 ? 7.719 -8.984 -9.289 1 97.62 222 LEU A N 1
ATOM 1695 C CA . LEU A 1 222 ? 8.992 -8.953 -8.578 1 97.62 222 LEU A CA 1
ATOM 1696 C C . LEU A 1 222 ? 8.953 -9.852 -7.344 1 97.62 222 LEU A C 1
ATOM 1698 O O . LEU A 1 222 ? 8.008 -9.781 -6.551 1 97.62 222 LEU A O 1
ATOM 1702 N N . TYR A 1 223 ? 9.898 -10.742 -7.234 1 97.12 223 TYR A N 1
ATOM 1703 C CA . TYR A 1 223 ? 10.039 -11.641 -6.098 1 97.12 223 TYR A CA 1
ATOM 1704 C C . TYR A 1 223 ? 11.422 -11.508 -5.465 1 97.12 223 TYR A C 1
ATOM 1706 O O . TYR A 1 223 ? 12.406 -11.25 -6.16 1 97.12 223 TYR A O 1
ATOM 1714 N N . THR A 1 224 ? 11.438 -11.656 -4.164 1 97.62 224 THR A N 1
ATOM 1715 C CA . THR A 1 224 ? 12.734 -11.664 -3.482 1 97.62 224 THR A CA 1
ATOM 1716 C C . THR A 1 224 ? 13.203 -13.094 -3.242 1 97.62 224 THR A C 1
ATOM 1718 O O . THR A 1 224 ? 12.406 -13.969 -2.895 1 97.62 224 THR A O 1
ATOM 1721 N N . ASN A 1 225 ? 14.414 -13.352 -3.555 1 96.12 225 ASN A N 1
ATOM 1722 C CA . ASN A 1 225 ? 15.117 -14.57 -3.189 1 96.12 225 ASN A CA 1
ATOM 1723 C C . ASN A 1 225 ? 16.172 -14.312 -2.119 1 96.12 225 ASN A C 1
ATOM 1725 O O . ASN A 1 225 ? 16.188 -13.242 -1.509 1 96.12 225 ASN A O 1
ATOM 1729 N N . LYS A 1 226 ? 16.953 -15.328 -1.788 1 96.19 226 LYS A N 1
ATOM 1730 C CA . LYS A 1 226 ? 17.922 -15.18 -0.713 1 96.19 226 LYS A CA 1
ATOM 1731 C C . LYS A 1 226 ? 19.016 -14.195 -1.102 1 96.19 226 LYS A C 1
ATOM 1733 O O . LYS A 1 226 ? 19.375 -13.312 -0.318 1 96.19 226 LYS A O 1
ATOM 1738 N N . ASP A 1 227 ? 19.547 -14.328 -2.414 1 95.81 227 ASP A N 1
ATOM 1739 C CA . ASP A 1 227 ? 20.672 -13.508 -2.832 1 95.81 227 ASP A CA 1
ATOM 1740 C C . ASP A 1 227 ? 20.406 -12.852 -4.184 1 95.81 227 ASP A C 1
ATOM 1742 O O . ASP A 1 227 ? 21.344 -12.578 -4.941 1 95.81 227 ASP A O 1
ATOM 1746 N N . ALA A 1 228 ? 19.141 -12.688 -4.469 1 96.06 228 ALA A N 1
ATOM 1747 C CA . ALA A 1 228 ? 18.781 -12.055 -5.734 1 96.06 228 ALA A CA 1
ATOM 1748 C C . ALA A 1 228 ? 17.328 -11.586 -5.719 1 96.06 228 ALA A C 1
ATOM 1750 O O . ALA A 1 228 ? 16.547 -11.977 -4.836 1 96.06 228 ALA A O 1
ATOM 1751 N N . VAL A 1 229 ? 17.047 -10.695 -6.586 1 97 229 VAL A N 1
ATOM 1752 C CA . VAL A 1 229 ? 15.68 -10.281 -6.887 1 97 229 VAL A CA 1
ATOM 1753 C C . VAL A 1 229 ? 15.312 -10.703 -8.305 1 97 229 VAL A C 1
ATOM 1755 O O . VAL A 1 229 ? 16.094 -10.492 -9.242 1 97 229 VAL A O 1
ATOM 1758 N N . THR A 1 230 ? 14.18 -11.391 -8.422 1 95.94 230 THR A N 1
ATOM 1759 C CA . THR A 1 230 ? 13.648 -11.75 -9.734 1 95.94 230 THR A CA 1
ATOM 1760 C C . THR A 1 230 ? 12.562 -10.773 -10.164 1 95.94 230 THR A C 1
ATOM 1762 O O . THR A 1 230 ? 11.625 -10.5 -9.398 1 95.94 230 THR A O 1
ATOM 1765 N N . LEU A 1 231 ? 12.695 -10.219 -11.305 1 96.5 231 LEU A N 1
ATOM 1766 C CA . LEU A 1 231 ? 11.633 -9.359 -11.828 1 96.5 231 LEU A CA 1
ATOM 1767 C C . LEU A 1 231 ? 11.328 -9.695 -13.281 1 96.5 231 LEU A C 1
ATOM 1769 O O . LEU A 1 231 ? 12.188 -10.227 -13.992 1 96.5 231 LEU A O 1
ATOM 1773 N N . GLY A 1 232 ? 10.078 -9.422 -13.664 1 95.75 232 GLY A N 1
ATOM 1774 C CA . GLY A 1 232 ? 9.688 -9.742 -15.023 1 95.75 232 GLY A CA 1
ATOM 1775 C C . GLY A 1 232 ? 8.383 -9.086 -15.438 1 95.75 232 GLY A C 1
ATOM 1776 O O . GLY A 1 232 ? 7.77 -8.367 -14.656 1 95.75 232 GLY A O 1
ATOM 1777 N N . ILE A 1 233 ? 8.07 -9.258 -16.703 1 96.06 233 ILE A N 1
ATOM 1778 C CA . ILE A 1 233 ? 6.836 -8.75 -17.297 1 96.06 233 ILE A CA 1
ATOM 1779 C C . ILE A 1 233 ? 6.129 -9.875 -18.047 1 96.06 233 ILE A C 1
ATOM 1781 O O . ILE A 1 233 ? 6.77 -10.828 -18.5 1 96.06 233 ILE A O 1
ATOM 1785 N N . VAL A 1 234 ? 4.891 -9.859 -18.047 1 95.19 234 VAL A N 1
ATOM 1786 C CA . VAL A 1 234 ? 4.047 -10.734 -18.859 1 95.19 234 VAL A CA 1
ATOM 1787 C C . VAL A 1 234 ? 3.137 -9.891 -19.75 1 95.19 234 VAL A C 1
ATOM 1789 O O . VAL A 1 234 ? 2.453 -8.984 -19.266 1 95.19 234 VAL A O 1
ATOM 1792 N N . VAL A 1 235 ? 3.156 -10.156 -21 1 96.06 235 VAL A N 1
ATOM 1793 C CA . VAL A 1 235 ? 2.271 -9.492 -21.953 1 96.06 235 VAL A CA 1
ATOM 1794 C C . VAL A 1 235 ? 1.312 -10.508 -22.562 1 96.06 235 VAL A C 1
ATOM 1796 O O . VAL A 1 235 ? 1.734 -11.57 -23.016 1 96.06 235 VAL A O 1
ATOM 1799 N N . TYR A 1 236 ? 0.023 -10.188 -22.484 1 96.38 236 TYR A N 1
ATOM 1800 C CA . TYR A 1 236 ? -0.927 -11.039 -23.188 1 96.38 236 TYR A CA 1
ATOM 1801 C C . TYR A 1 236 ? -0.782 -10.891 -24.703 1 96.38 236 TYR A C 1
ATOM 1803 O O . TYR A 1 236 ? -1.024 -9.812 -25.25 1 96.38 236 TYR A O 1
ATOM 1811 N N . LEU A 1 237 ? -0.5 -11.922 -25.359 1 95.31 237 LEU A N 1
ATOM 1812 C CA . LEU A 1 237 ? -0.049 -11.875 -26.734 1 95.31 237 LEU A CA 1
ATOM 1813 C C . LEU A 1 237 ? -1.154 -11.359 -27.656 1 95.31 237 LEU A C 1
ATOM 1815 O O . LEU A 1 237 ? -0.876 -10.758 -28.688 1 95.31 237 LEU A O 1
ATOM 1819 N N . GLU A 1 238 ? -2.344 -11.609 -27.234 1 94.88 238 GLU A N 1
ATOM 1820 C CA . GLU A 1 238 ? -3.467 -11.086 -28 1 94.88 238 GLU A CA 1
ATOM 1821 C C . GLU A 1 238 ? -3.361 -9.578 -28.188 1 94.88 238 GLU A C 1
ATOM 1823 O O . GLU A 1 238 ? -3.84 -9.031 -29.188 1 94.88 238 GLU A O 1
ATOM 1828 N N . HIS A 1 239 ? -2.707 -8.938 -27.266 1 94.62 239 HIS A N 1
ATOM 1829 C CA . HIS A 1 239 ? -2.572 -7.484 -27.297 1 94.62 239 HIS A CA 1
ATOM 1830 C C . HIS A 1 239 ? -1.157 -7.07 -27.688 1 94.62 239 HIS A C 1
ATOM 1832 O O . HIS A 1 239 ? -0.812 -5.887 -27.625 1 94.62 239 HIS A O 1
ATOM 1838 N N . GLY A 1 240 ? -0.35 -7.973 -28.062 1 91.75 240 GLY A N 1
ATOM 1839 C CA . GLY A 1 240 ? 1.048 -7.715 -28.359 1 91.75 240 GLY A CA 1
ATOM 1840 C C . GLY A 1 240 ? 1.239 -6.719 -29.484 1 91.75 240 GLY A C 1
ATOM 1841 O O . GLY A 1 240 ? 2.225 -5.977 -29.516 1 91.75 240 GLY A O 1
ATOM 1842 N N . ASN A 1 241 ? 0.291 -6.715 -30.375 1 91.69 241 ASN A N 1
ATOM 1843 C CA . ASN A 1 241 ? 0.397 -5.828 -31.531 1 91.69 241 ASN A CA 1
ATOM 1844 C C . ASN A 1 241 ? 0.227 -4.363 -31.125 1 91.69 241 ASN A C 1
ATOM 1846 O O . ASN A 1 241 ? 0.542 -3.463 -31.906 1 91.69 241 ASN A O 1
ATOM 1850 N N . LYS A 1 242 ? -0.217 -4.145 -29.969 1 92 242 LYS A N 1
ATOM 1851 C CA . LYS A 1 242 ? -0.46 -2.779 -29.5 1 92 242 LYS A CA 1
ATOM 1852 C C . LYS A 1 242 ? 0.778 -2.199 -28.828 1 92 242 LYS A C 1
ATOM 1854 O O . LYS A 1 242 ? 0.812 -1.013 -28.484 1 92 242 LYS A O 1
ATOM 1859 N N . LEU A 1 243 ? 1.734 -3.033 -28.656 1 93.19 243 LEU A N 1
ATOM 1860 C CA . LEU A 1 243 ? 2.965 -2.555 -28.031 1 93.19 243 LEU A CA 1
ATOM 1861 C C . LEU A 1 243 ? 3.721 -1.621 -28.984 1 93.19 243 LEU A C 1
ATOM 1863 O O . LEU A 1 243 ? 3.795 -1.871 -30.188 1 93.19 243 LEU A O 1
ATOM 1867 N N . ASP A 1 244 ? 4.262 -0.578 -28.359 1 94.31 244 ASP A N 1
ATOM 1868 C CA . ASP A 1 244 ? 5.004 0.406 -29.141 1 94.31 244 ASP A CA 1
ATOM 1869 C C . ASP A 1 244 ? 6.504 0.123 -29.094 1 94.31 244 ASP A C 1
ATOM 1871 O O . ASP A 1 244 ? 7.281 0.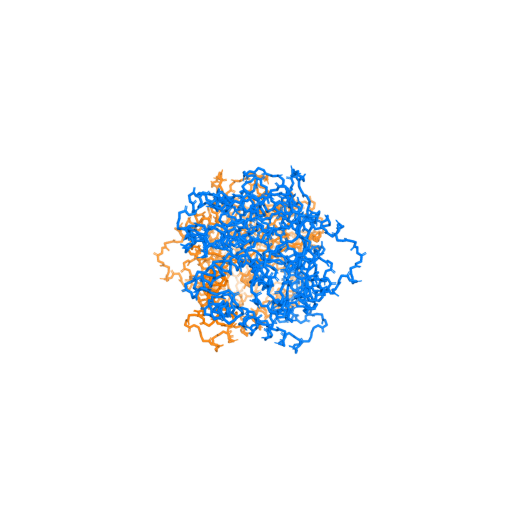771 -29.797 1 94.31 244 ASP A O 1
ATOM 1875 N N . VAL A 1 245 ? 6.949 -0.802 -28.25 1 95.25 245 VAL A N 1
ATOM 1876 C CA . VAL A 1 245 ? 8.344 -1.215 -28.141 1 95.25 245 VAL A CA 1
ATOM 1877 C C . VAL A 1 245 ? 8.422 -2.73 -27.969 1 95.25 245 VAL A C 1
ATOM 1879 O O . VAL A 1 245 ? 7.453 -3.363 -27.547 1 95.25 245 VAL A O 1
ATOM 1882 N N . PRO A 1 246 ? 9.562 -3.271 -28.375 1 94.44 246 PRO A N 1
ATOM 1883 C CA . PRO A 1 246 ? 9.703 -4.711 -28.141 1 94.44 246 PRO A CA 1
ATOM 1884 C C . PRO A 1 246 ? 9.711 -5.07 -26.656 1 94.44 246 PRO A C 1
ATOM 1886 O O . PRO A 1 246 ? 10.023 -4.223 -25.828 1 94.44 246 PRO A O 1
ATOM 1889 N N . VAL A 1 247 ? 9.422 -6.27 -26.375 1 92.75 247 VAL A N 1
ATOM 1890 C CA . VAL A 1 247 ? 9.266 -6.746 -25.016 1 92.75 247 VAL A CA 1
ATOM 1891 C C . VAL A 1 247 ? 10.594 -6.609 -24.266 1 92.75 247 VAL A C 1
ATOM 1893 O O . VAL A 1 247 ? 10.617 -6.316 -23.062 1 92.75 247 VAL A O 1
ATOM 1896 N N . TYR A 1 248 ? 11.719 -6.777 -24.984 1 92.69 248 TYR A N 1
ATOM 1897 C CA . TYR A 1 248 ? 13.016 -6.676 -24.344 1 92.69 248 TYR A CA 1
ATOM 1898 C C . TYR A 1 248 ? 13.281 -5.25 -23.875 1 92.69 248 TYR A C 1
ATOM 1900 O O . TYR A 1 248 ? 13.992 -5.035 -22.891 1 92.69 248 TYR A O 1
ATOM 1908 N N . ASP A 1 249 ? 12.688 -4.258 -24.5 1 96.56 249 ASP A N 1
ATOM 1909 C CA . ASP A 1 249 ? 12.781 -2.875 -24.047 1 96.56 249 ASP A CA 1
ATOM 1910 C C . ASP A 1 249 ? 11.867 -2.631 -22.844 1 96.56 249 ASP A C 1
ATOM 1912 O O . ASP A 1 249 ? 12.211 -1.866 -21.938 1 96.56 249 ASP A O 1
ATOM 1916 N N . LEU A 1 250 ? 10.742 -3.295 -22.859 1 96.88 250 LEU A N 1
ATOM 1917 C CA . LEU A 1 250 ? 9.789 -3.131 -21.766 1 96.88 250 LEU A CA 1
ATOM 1918 C C . LEU A 1 250 ? 10.406 -3.553 -20.438 1 96.88 250 LEU A C 1
ATOM 1920 O O . LEU A 1 250 ? 10.281 -2.838 -19.438 1 96.88 250 LEU A O 1
ATOM 1924 N N . ILE A 1 251 ? 11.062 -4.672 -20.438 1 96.81 251 ILE A N 1
ATOM 1925 C CA . ILE A 1 251 ? 11.625 -5.176 -19.188 1 96.81 251 ILE A CA 1
ATOM 1926 C C . ILE A 1 251 ? 12.758 -4.262 -18.734 1 96.81 251 ILE A C 1
ATOM 1928 O O . ILE A 1 251 ? 12.961 -4.07 -17.531 1 96.81 251 ILE A O 1
ATOM 1932 N N . GLU A 1 252 ? 13.492 -3.783 -19.641 1 97.19 252 GLU A N 1
ATOM 1933 C CA . GLU A 1 252 ? 14.562 -2.85 -19.297 1 97.19 252 GLU A CA 1
ATOM 1934 C C . GLU A 1 252 ? 14 -1.558 -18.719 1 97.19 252 GLU A C 1
ATOM 1936 O O . GLU A 1 252 ? 14.5 -1.057 -17.703 1 97.19 252 GLU A O 1
ATOM 1941 N N . GLU A 1 253 ? 12.984 -1.028 -19.344 1 98.06 253 GLU A N 1
ATOM 1942 C CA . GLU A 1 253 ? 12.344 0.186 -18.844 1 98.06 253 GLU A CA 1
ATOM 1943 C C . GLU A 1 253 ? 11.758 -0.033 -17.453 1 98.06 253 GLU A C 1
ATOM 1945 O O . GLU A 1 253 ? 11.812 0.856 -16.609 1 98.06 253 GLU A O 1
ATOM 1950 N N . PHE A 1 254 ? 11.219 -1.181 -17.281 1 98.12 254 PHE A N 1
ATOM 1951 C CA . PHE A 1 254 ? 10.68 -1.526 -15.969 1 98.12 254 PHE A CA 1
ATOM 1952 C C . PHE A 1 254 ? 11.781 -1.562 -14.93 1 98.12 254 PHE A C 1
ATOM 1954 O O . PHE A 1 254 ? 11.664 -0.944 -13.867 1 98.12 254 PHE A O 1
ATOM 1961 N N . ARG A 1 255 ? 12.867 -2.248 -15.227 1 97.69 255 ARG A N 1
ATOM 1962 C CA . ARG A 1 255 ? 14.008 -2.369 -14.32 1 97.69 255 ARG A CA 1
ATOM 1963 C C . ARG A 1 255 ? 14.594 -0.999 -13.992 1 97.69 255 ARG A C 1
ATOM 1965 O O . ARG A 1 255 ? 15.031 -0.758 -12.867 1 97.69 255 ARG A O 1
ATOM 1972 N N . LEU A 1 256 ? 14.508 -0.105 -14.945 1 97.69 256 LEU A N 1
ATOM 1973 C CA . LEU A 1 256 ? 15.148 1.197 -14.805 1 97.69 256 LEU A CA 1
ATOM 1974 C C . LEU A 1 256 ? 14.172 2.229 -14.25 1 97.69 256 LEU A C 1
ATOM 1976 O O . LEU A 1 256 ? 14.555 3.375 -14 1 97.69 256 LEU A O 1
ATOM 1980 N N . HIS A 1 257 ? 12.898 1.84 -14.148 1 98.06 257 HIS A N 1
ATOM 1981 C CA . HIS A 1 257 ? 11.961 2.762 -13.516 1 98.06 257 HIS A CA 1
ATOM 1982 C C . HIS A 1 257 ? 12.492 3.25 -12.172 1 98.06 257 HIS A C 1
ATOM 1984 O O . HIS A 1 257 ? 13.031 2.463 -11.391 1 98.06 257 HIS A O 1
ATOM 1990 N N . PRO A 1 258 ? 12.297 4.484 -11.82 1 96 258 PRO A N 1
ATOM 1991 C CA . PRO A 1 258 ? 12.93 5.059 -10.633 1 96 258 PRO A CA 1
ATOM 1992 C C . PRO A 1 258 ? 12.539 4.336 -9.352 1 96 258 PRO A C 1
ATOM 1994 O O . PRO A 1 258 ? 13.383 4.137 -8.469 1 96 258 PRO A O 1
ATOM 1997 N N . PHE A 1 259 ? 11.281 3.934 -9.242 1 96.94 259 PHE A N 1
ATOM 1998 C CA . PHE A 1 259 ? 10.797 3.303 -8.023 1 96.94 259 PHE A CA 1
ATOM 1999 C C . PHE A 1 259 ? 11.297 1.866 -7.922 1 96.94 259 PHE A C 1
ATOM 2001 O O . PHE A 1 259 ? 11.25 1.262 -6.848 1 96.94 259 PHE A O 1
ATOM 2008 N N . ILE A 1 260 ? 11.773 1.295 -9.031 1 98.12 260 ILE A N 1
ATOM 2009 C CA . ILE A 1 260 ? 12.273 -0.076 -9.062 1 98.12 260 ILE A CA 1
ATOM 2010 C C . ILE A 1 260 ? 13.797 -0.07 -9.023 1 98.12 260 ILE A C 1
ATOM 2012 O O . ILE A 1 260 ? 14.406 -0.811 -8.242 1 98.12 260 ILE A O 1
ATOM 2016 N N . SER A 1 261 ? 14.406 0.775 -9.82 1 97.25 261 SER A N 1
ATOM 2017 C CA . SER A 1 261 ? 15.859 0.819 -9.945 1 97.25 261 SER A CA 1
ATOM 2018 C C . SER A 1 261 ? 16.516 1.126 -8.602 1 97.25 261 SER A C 1
ATOM 2020 O O . SER A 1 261 ? 17.609 0.635 -8.32 1 97.25 261 SER A O 1
ATOM 2022 N N . ARG A 1 262 ? 15.875 1.925 -7.77 1 95.5 262 ARG A N 1
ATOM 2023 C CA . ARG A 1 262 ? 16.406 2.25 -6.449 1 95.5 262 ARG A CA 1
ATOM 2024 C C . ARG A 1 262 ? 16.562 0.997 -5.594 1 95.5 262 ARG A C 1
ATOM 2026 O O . ARG A 1 262 ? 17.5 0.884 -4.805 1 95.5 262 ARG A O 1
ATOM 2033 N N . LEU A 1 263 ? 15.641 0.082 -5.707 1 97.38 263 LEU A N 1
ATOM 2034 C CA . LEU A 1 263 ? 15.648 -1.157 -4.938 1 97.38 263 LEU A CA 1
ATOM 2035 C C . LEU A 1 263 ? 16.75 -2.094 -5.43 1 97.38 263 LEU A C 1
ATOM 2037 O O . LEU A 1 263 ? 17.172 -2.99 -4.699 1 97.38 263 LEU A O 1
ATOM 2041 N N . LEU A 1 264 ? 17.172 -1.88 -6.691 1 97.62 264 LEU A N 1
ATOM 2042 C CA . LEU A 1 264 ? 18.094 -2.801 -7.34 1 97.62 264 LEU A CA 1
ATOM 2043 C C . LEU A 1 264 ? 19.5 -2.197 -7.422 1 97.62 264 LEU A C 1
ATOM 2045 O O . LEU A 1 264 ? 20.375 -2.75 -8.086 1 97.62 264 LEU A O 1
ATOM 2049 N N . LYS A 1 265 ? 19.656 -1.074 -6.77 1 96 265 LYS A N 1
ATOM 2050 C CA . LYS A 1 265 ? 20.922 -0.349 -6.84 1 96 265 LYS A CA 1
ATOM 2051 C C . LYS A 1 265 ? 22.094 -1.253 -6.465 1 96 265 LYS A C 1
ATOM 2053 O O . LYS A 1 265 ? 22.047 -1.968 -5.461 1 96 265 LYS A O 1
ATOM 2058 N N . GLY A 1 266 ? 23.125 -1.203 -7.316 1 95.81 266 GLY A N 1
ATOM 2059 C CA . GLY A 1 266 ? 24.312 -1.997 -7.059 1 95.81 266 GLY A CA 1
ATOM 2060 C C . GLY A 1 266 ? 24.156 -3.449 -7.473 1 95.81 266 GLY A C 1
ATOM 2061 O O . GLY A 1 266 ? 25.094 -4.238 -7.336 1 95.81 266 GLY A O 1
ATOM 2062 N N . GLY A 1 267 ? 23 -3.828 -8.023 1 96.56 267 GLY A N 1
ATOM 2063 C CA . GLY A 1 267 ? 22.734 -5.203 -8.414 1 96.56 267 GLY A CA 1
ATOM 2064 C C . GLY A 1 267 ? 23.375 -5.57 -9.742 1 96.56 267 GLY A C 1
ATOM 2065 O O . GLY A 1 267 ? 23.688 -4.695 -10.555 1 96.56 267 GLY A O 1
ATOM 2066 N N . GLN A 1 268 ? 23.609 -6.898 -9.938 1 96.62 268 GLN A N 1
ATOM 2067 C CA . GLN A 1 268 ? 24.156 -7.434 -11.18 1 96.62 268 GLN A CA 1
ATOM 2068 C C . GLN A 1 268 ? 23.141 -8.312 -11.906 1 96.62 268 GLN A C 1
ATOM 2070 O O . GLN A 1 268 ? 22.547 -9.211 -11.305 1 96.62 268 GLN A O 1
ATOM 2075 N N . LEU A 1 269 ? 22.953 -8.023 -13.156 1 94.38 269 LEU A N 1
ATOM 2076 C CA . LEU A 1 269 ? 22.078 -8.859 -13.961 1 94.38 269 LEU A CA 1
ATOM 2077 C C . LEU A 1 269 ? 22.688 -10.242 -14.172 1 94.38 269 LEU A C 1
ATOM 2079 O O . LEU A 1 269 ? 23.766 -10.367 -14.742 1 94.38 269 LEU A O 1
ATOM 2083 N N . LEU A 1 270 ? 21.953 -11.281 -13.773 1 89.88 270 LEU A N 1
ATOM 2084 C CA . LEU A 1 270 ? 22.469 -12.641 -13.82 1 89.88 270 LEU A CA 1
ATOM 2085 C C . LEU A 1 270 ? 21.875 -13.414 -15 1 89.88 270 LEU A C 1
ATOM 2087 O O . LEU A 1 270 ? 22.562 -14.219 -15.633 1 89.88 270 LEU A O 1
ATOM 2091 N N . GLU A 1 271 ? 20.609 -13.25 -15.18 1 86.12 271 GLU A N 1
ATOM 2092 C CA . GLU A 1 271 ? 19.906 -14.094 -16.141 1 86.12 271 GLU A CA 1
ATOM 2093 C C . GLU A 1 271 ? 18.797 -13.32 -16.844 1 86.12 271 GLU A C 1
ATOM 2095 O O . GLU A 1 271 ? 18.25 -12.359 -16.297 1 86.12 271 GLU A O 1
ATOM 2100 N N . TYR A 1 272 ? 18.578 -13.672 -18 1 84.44 272 TYR A N 1
ATOM 2101 C CA . TYR A 1 272 ? 17.438 -13.25 -18.812 1 84.44 272 TYR A CA 1
ATOM 2102 C C . TYR A 1 272 ? 16.766 -14.445 -19.469 1 84.44 272 TYR A C 1
ATOM 2104 O O . TYR A 1 272 ? 17.438 -15.336 -20 1 84.44 272 TYR A O 1
ATOM 2112 N N . SER A 1 273 ? 15.461 -14.492 -19.312 1 88.44 273 SER A N 1
ATOM 2113 C CA . SER A 1 273 ? 14.727 -15.602 -19.922 1 88.44 273 SER A CA 1
ATOM 2114 C C . SER A 1 273 ? 13.344 -15.148 -20.406 1 88.44 273 SER A C 1
ATOM 2116 O O . SER A 1 273 ? 12.789 -14.18 -19.875 1 88.44 273 SER A O 1
ATOM 2118 N N . ALA A 1 274 ? 12.875 -15.828 -21.359 1 89.25 274 ALA A N 1
ATOM 2119 C CA . ALA A 1 274 ? 11.531 -15.594 -21.906 1 89.25 274 ALA A CA 1
ATOM 2120 C C . ALA A 1 274 ? 10.805 -16.906 -22.156 1 89.25 274 ALA A C 1
ATOM 2122 O O . ALA A 1 274 ? 11.422 -17.891 -22.578 1 89.25 274 ALA A O 1
ATOM 2123 N N . HIS A 1 275 ? 9.555 -16.906 -21.875 1 89.5 275 HIS A N 1
ATOM 2124 C CA . HIS A 1 275 ? 8.773 -18.125 -22.062 1 89.5 275 HIS A CA 1
ATOM 2125 C C . HIS A 1 275 ? 7.289 -17.812 -22.219 1 89.5 275 HIS A C 1
ATOM 2127 O O . HIS A 1 275 ? 6.809 -16.797 -21.703 1 89.5 275 HIS A O 1
ATOM 2133 N N . LEU A 1 276 ? 6.598 -18.688 -22.906 1 90.62 276 LEU A N 1
ATOM 2134 C CA . LEU A 1 276 ? 5.148 -18.578 -23.016 1 90.62 276 LEU A CA 1
ATOM 2135 C C . LEU A 1 276 ? 4.465 -19.125 -21.766 1 90.62 276 LEU A C 1
ATOM 2137 O O . LEU A 1 276 ? 5.02 -19.984 -21.078 1 90.62 276 LEU A O 1
ATOM 2141 N N . THR A 1 277 ? 3.344 -18.594 -21.469 1 89.75 277 THR A N 1
ATOM 2142 C CA . THR A 1 277 ? 2.535 -19.078 -20.359 1 89.75 277 THR A CA 1
ATOM 2143 C C . THR A 1 277 ? 1.054 -19.078 -20.719 1 89.75 277 THR A C 1
ATOM 2145 O O . THR A 1 277 ? 0.579 -18.156 -21.406 1 89.75 277 THR A O 1
ATOM 2148 N N . PRO A 1 278 ? 0.346 -20.156 -20.375 1 91.75 278 PRO A N 1
ATOM 2149 C CA . PRO A 1 278 ? -1.103 -20.094 -20.578 1 91.75 278 PRO A CA 1
ATOM 2150 C C . PRO A 1 278 ? -1.779 -19.062 -19.672 1 91.75 278 PRO A C 1
ATOM 2152 O O . PRO A 1 278 ? -1.395 -18.922 -18.5 1 91.75 278 PRO A O 1
ATOM 2155 N N . ILE A 1 279 ? -2.812 -18.312 -20.203 1 91.31 279 ILE A N 1
ATOM 2156 C CA . ILE A 1 279 ? -3.41 -17.281 -19.375 1 91.31 279 ILE A CA 1
ATOM 2157 C C . ILE A 1 279 ? -4.934 -17.375 -19.438 1 91.31 279 ILE A C 1
ATOM 2159 O O . ILE A 1 279 ? -5.641 -16.578 -18.828 1 91.31 279 ILE A O 1
ATOM 2163 N N . ALA A 1 280 ? -5.5 -18.406 -20.156 1 92 280 ALA A N 1
ATOM 2164 C CA . ALA A 1 280 ? -6.934 -18.375 -20.438 1 92 280 ALA A CA 1
ATOM 2165 C C . ALA A 1 280 ? -7.652 -19.516 -19.734 1 92 280 ALA A C 1
ATOM 2167 O O . ALA A 1 280 ? -8.773 -19.875 -20.109 1 92 280 ALA A O 1
ATOM 2168 N N . GLY A 1 281 ? -7.023 -20.156 -18.797 1 90.94 281 GLY A N 1
ATOM 2169 C CA . GLY A 1 281 ? -7.664 -21.219 -18.016 1 90.94 281 GLY A CA 1
ATOM 2170 C C . GLY A 1 281 ? -8.203 -22.344 -18.875 1 90.94 281 GLY A C 1
ATOM 2171 O O . GLY A 1 281 ? -7.48 -22.891 -19.703 1 90.94 281 GLY A O 1
ATOM 2172 N N . LEU A 1 282 ? -9.5 -22.594 -18.797 1 92.5 282 LEU A N 1
ATOM 2173 C CA . LEU A 1 282 ? -10.156 -23.703 -19.484 1 92.5 282 LEU A CA 1
ATOM 2174 C C . LEU A 1 282 ? -10 -23.562 -21 1 92.5 282 LEU A C 1
ATOM 2176 O O . LEU A 1 282 ? -9.914 -24.562 -21.703 1 92.5 282 LEU A O 1
ATOM 2180 N N . LYS A 1 283 ? -9.898 -22.375 -21.422 1 92 283 LYS A N 1
ATOM 2181 C CA . LYS A 1 283 ? -9.805 -22.141 -22.859 1 92 283 LYS A CA 1
ATOM 2182 C C . LYS A 1 283 ? -8.438 -22.531 -23.406 1 92 283 LYS A C 1
ATOM 2184 O O . LYS A 1 283 ? -8.266 -22.703 -24.609 1 92 283 LYS A O 1
ATOM 2189 N N . ALA A 1 284 ? -7.527 -22.656 -22.531 1 92.94 284 ALA A N 1
ATOM 2190 C CA . ALA A 1 284 ? -6.18 -23.031 -22.953 1 92.94 284 ALA A CA 1
ATOM 2191 C C . ALA A 1 284 ? -6.012 -24.547 -22.953 1 92.94 284 ALA A C 1
ATOM 2193 O O . ALA A 1 284 ? -4.996 -25.062 -23.422 1 92.94 284 ALA A O 1
ATOM 2194 N N . MET A 1 285 ? -6.938 -25.297 -22.531 1 95.31 285 MET A N 1
ATOM 2195 C CA . MET A 1 285 ? -6.848 -26.75 -22.422 1 95.31 285 MET A CA 1
ATOM 2196 C C . MET A 1 285 ? -6.961 -27.406 -23.797 1 95.31 285 MET A C 1
ATOM 2198 O O . MET A 1 285 ? -7.684 -26.922 -24.656 1 95.31 285 MET A O 1
ATOM 2202 N N . PRO A 1 286 ? -6.25 -28.484 -24.031 1 96.06 286 PRO A N 1
ATOM 2203 C CA . PRO A 1 286 ? -6.508 -29.266 -25.234 1 96.06 286 PRO A CA 1
ATOM 2204 C C . PRO A 1 286 ? -7.887 -29.922 -25.234 1 96.06 286 PRO A C 1
ATOM 2206 O O . PRO A 1 286 ? -8.555 -29.953 -24.203 1 96.06 286 PRO A O 1
ATOM 2209 N N . PRO A 1 287 ? -8.289 -30.375 -26.391 1 95.5 287 PRO A N 1
ATOM 2210 C CA . PRO A 1 287 ? -9.633 -30.953 -26.484 1 95.5 287 PRO A CA 1
ATOM 2211 C C . PRO A 1 287 ? -9.852 -32.125 -25.531 1 95.5 287 PRO A C 1
ATOM 2213 O O . PRO A 1 287 ? -10.961 -32.344 -25.062 1 95.5 287 PRO A O 1
ATOM 2216 N N . ARG A 1 288 ? -8.758 -32.906 -25.344 1 96.69 288 ARG A N 1
ATOM 2217 C CA . ARG A 1 288 ? -8.82 -34.062 -24.438 1 96.69 288 ARG A CA 1
ATOM 2218 C C . ARG A 1 288 ? -7.625 -34.062 -23.5 1 96.69 288 ARG A C 1
ATOM 2220 O O . ARG A 1 288 ? -6.508 -33.75 -23.891 1 96.69 288 ARG A O 1
ATOM 2227 N N . LEU A 1 289 ? -7.938 -34.5 -22.297 1 98.19 289 LEU A N 1
ATOM 2228 C CA . LEU A 1 289 ? -6.875 -34.594 -21.297 1 98.19 289 LEU A CA 1
ATOM 2229 C C . LEU A 1 289 ? -6.363 -36 -21.188 1 98.19 289 LEU A C 1
ATOM 2231 O O . LEU A 1 289 ? -5.367 -36.281 -20.5 1 98.19 289 LEU A O 1
ATOM 2235 N N . TYR A 1 290 ? -7.031 -36.906 -21.812 1 98.44 290 TYR A N 1
ATOM 2236 C CA . TYR A 1 290 ? -6.652 -38.312 -21.875 1 98.44 290 TYR A CA 1
ATOM 2237 C C . TYR A 1 290 ? -7.207 -39 -23.125 1 98.44 290 TYR A C 1
ATOM 2239 O O . TYR A 1 290 ? -8.086 -38.438 -23.797 1 98.44 290 TYR A O 1
ATOM 2247 N N . GLY A 1 291 ? -6.695 -40.094 -23.484 1 97.75 291 GLY A N 1
ATOM 2248 C CA . GLY A 1 291 ? -7.16 -40.906 -24.594 1 97.75 291 GLY A CA 1
ATOM 2249 C C . GLY A 1 291 ? -6.672 -42.344 -24.531 1 97.75 291 GLY A C 1
ATOM 2250 O O . GLY A 1 291 ? -6.379 -42.875 -23.453 1 97.75 291 GLY A O 1
ATOM 2251 N N . ASN A 1 292 ? -6.691 -42.969 -25.734 1 98.06 292 ASN A N 1
ATOM 2252 C CA . ASN A 1 292 ? -6.262 -44.375 -25.828 1 98.06 292 ASN A CA 1
ATOM 2253 C C . ASN A 1 292 ? -4.746 -44.5 -25.672 1 98.06 292 ASN A C 1
ATOM 2255 O O . ASN A 1 292 ? -4.012 -44.406 -26.656 1 98.06 292 ASN A O 1
ATOM 2259 N N . GLY A 1 293 ? -4.316 -44.688 -24.453 1 98.38 293 GLY A N 1
ATOM 2260 C CA . GLY A 1 293 ? -2.906 -44.938 -24.203 1 98.38 293 GLY A CA 1
ATOM 2261 C C . GLY A 1 293 ? -2.135 -43.719 -23.781 1 98.38 293 GLY A C 1
ATOM 2262 O O . GLY A 1 293 ? -0.904 -43.75 -23.703 1 98.38 293 GLY A O 1
ATOM 2263 N N . TYR A 1 294 ? -2.902 -42.562 -23.438 1 98.62 294 TYR A N 1
ATOM 2264 C CA . TYR A 1 294 ? -2.129 -41.375 -23.047 1 98.62 294 TYR A CA 1
ATOM 2265 C C . TYR A 1 294 ? -2.938 -40.5 -22.109 1 98.62 294 TYR A C 1
ATOM 2267 O O . TYR A 1 294 ? -4.164 -40.594 -22.062 1 98.62 294 TYR A O 1
ATOM 2275 N N . LEU A 1 295 ? -2.281 -39.719 -21.281 1 98.81 295 LEU A N 1
ATOM 2276 C CA . LEU A 1 295 ? -2.811 -38.656 -20.406 1 98.81 295 LEU A CA 1
ATOM 2277 C C . LEU A 1 295 ? -2.012 -37.375 -20.562 1 98.81 295 LEU A C 1
ATOM 2279 O O . LEU A 1 295 ? -0.854 -37.406 -20.984 1 98.81 295 LEU A O 1
ATOM 2283 N N . VAL A 1 296 ? -2.605 -36.219 -20.266 1 98.81 296 VAL A N 1
ATOM 2284 C CA . VAL A 1 296 ? -1.961 -34.906 -20.375 1 98.81 296 VAL A CA 1
ATOM 2285 C C . VAL A 1 296 ? -1.969 -34.219 -19.016 1 98.81 296 VAL A C 1
ATOM 2287 O O . VAL A 1 296 ? -2.998 -34.188 -18.344 1 98.81 296 VAL A O 1
ATOM 2290 N N . VAL A 1 297 ? -0.826 -33.656 -18.578 1 98.31 297 VAL A N 1
ATOM 2291 C CA . VAL A 1 297 ? -0.741 -33.031 -17.25 1 98.31 297 VAL A CA 1
ATOM 2292 C C . VAL A 1 297 ? -0.031 -31.703 -17.344 1 98.31 297 VAL A C 1
ATOM 2294 O O . VAL A 1 297 ? 0.61 -31.391 -18.359 1 98.31 297 VAL A O 1
ATOM 2297 N N . GLY A 1 298 ? -0.178 -30.828 -16.312 1 96.5 298 GLY A N 1
ATOM 2298 C CA . GLY A 1 298 ? 0.546 -29.562 -16.188 1 96.5 298 GLY A CA 1
ATOM 2299 C C . GLY A 1 298 ? 0.127 -28.531 -17.219 1 96.5 298 GLY A C 1
ATOM 2300 O O . GLY A 1 298 ? -1.05 -28.438 -17.578 1 96.5 298 GLY A O 1
ATOM 2301 N N . ASP A 1 299 ? 1.111 -27.734 -17.625 1 94.94 299 ASP A N 1
ATOM 2302 C CA . ASP A 1 299 ? 0.815 -26.641 -18.547 1 94.94 299 ASP A CA 1
ATOM 2303 C C . ASP A 1 299 ? 0.389 -27.172 -19.906 1 94.94 299 ASP A C 1
ATOM 2305 O O . ASP A 1 299 ? -0.305 -26.484 -20.656 1 94.94 299 ASP A O 1
ATOM 2309 N N . ALA A 1 300 ? 0.859 -28.406 -20.25 1 96.25 300 ALA A N 1
ATOM 2310 C CA . ALA A 1 300 ? 0.392 -29.031 -21.484 1 96.25 300 ALA A CA 1
ATOM 2311 C C . ALA A 1 300 ? -1.123 -29.203 -21.469 1 96.25 300 ALA A C 1
ATOM 2313 O O . ALA A 1 300 ? -1.771 -29.141 -22.516 1 96.25 300 ALA A O 1
ATOM 2314 N N . ALA A 1 301 ? -1.641 -29.422 -20.312 1 97.31 301 ALA A N 1
ATOM 2315 C CA . ALA A 1 301 ? -3.08 -29.594 -20.109 1 97.31 301 ALA A CA 1
ATOM 2316 C C . ALA A 1 301 ? -3.76 -28.234 -19.922 1 97.31 301 ALA A C 1
ATOM 2318 O O . ALA A 1 301 ? -4.98 -28.156 -19.766 1 97.31 301 ALA A O 1
ATOM 2319 N N . GLY A 1 302 ? -2.941 -27.156 -19.859 1 95.19 302 GLY A N 1
ATOM 2320 C CA . GLY A 1 302 ? -3.484 -25.812 -19.656 1 95.19 302 GLY A CA 1
ATOM 2321 C C . GLY A 1 302 ? -3.684 -25.484 -18.188 1 95.19 302 GLY A C 1
ATOM 2322 O O . GLY A 1 302 ? -4.398 -24.531 -17.859 1 95.19 302 GLY A O 1
ATOM 2323 N N . PHE A 1 303 ? -3.059 -26.25 -17.297 1 96.19 303 PHE A N 1
ATOM 2324 C CA . PHE A 1 303 ? -3.332 -26.109 -15.883 1 96.19 303 PHE A CA 1
ATOM 2325 C C . PHE A 1 303 ? -2.471 -25 -15.273 1 96.19 303 PHE A C 1
ATOM 2327 O O . PHE A 1 303 ? -1.551 -25.281 -14.5 1 96.19 303 PHE A O 1
ATOM 2334 N N . LEU A 1 304 ? -2.729 -23.781 -15.539 1 94.75 304 LEU A N 1
ATOM 2335 C CA . LEU A 1 304 ? -2.232 -22.562 -14.914 1 94.75 304 LEU A CA 1
ATOM 2336 C C . LEU A 1 304 ? -3.371 -21.578 -14.664 1 94.75 304 LEU A C 1
ATOM 2338 O O . LEU A 1 304 ? -4.102 -21.219 -15.594 1 94.75 304 LEU A O 1
ATOM 2342 N N . LEU A 1 305 ? -3.525 -21.312 -13.484 1 93.88 305 LEU A N 1
ATOM 2343 C CA . LEU A 1 305 ? -4.59 -20.391 -13.102 1 93.88 305 LEU A CA 1
ATOM 2344 C C . LEU A 1 305 ? -4.035 -19 -12.82 1 93.88 305 LEU A C 1
ATOM 2346 O O . LEU A 1 305 ? -3.236 -18.828 -11.898 1 93.88 305 LEU A O 1
ATOM 2350 N N . HIS A 1 306 ? -4.449 -18.094 -13.633 1 91.81 306 HIS A N 1
ATOM 2351 C CA . HIS A 1 306 ? -4.051 -16.703 -13.5 1 91.81 306 HIS A CA 1
ATOM 2352 C C . HIS A 1 306 ? -5.203 -15.844 -13 1 91.81 306 HIS A C 1
ATOM 2354 O O . HIS A 1 306 ? -6.207 -15.672 -13.695 1 91.81 306 HIS A O 1
ATOM 2360 N N . LEU A 1 307 ? -5.012 -15.258 -11.82 1 91.56 307 LEU A N 1
ATOM 2361 C CA . LEU A 1 307 ? -6.066 -14.445 -11.234 1 91.56 307 LEU A CA 1
ATOM 2362 C C . LEU A 1 307 ? -5.594 -13.008 -11.047 1 91.56 307 LEU A C 1
ATOM 2364 O O . LEU A 1 307 ? -6.047 -12.312 -10.125 1 91.56 307 LEU A O 1
ATOM 2368 N N . GLY A 1 308 ? -4.578 -12.648 -11.844 1 88.69 308 GLY A N 1
ATOM 2369 C CA . GLY A 1 308 ? -4.051 -11.289 -11.781 1 88.69 308 GLY A CA 1
ATOM 2370 C C . GLY A 1 308 ? -2.885 -11.148 -10.82 1 88.69 308 GLY A C 1
ATOM 2371 O O . GLY A 1 308 ? -1.738 -11 -11.242 1 88.69 308 GLY A O 1
ATOM 2372 N N . VAL A 1 309 ? -3.162 -11.32 -9.609 1 90.75 309 VAL A N 1
ATOM 2373 C CA . VAL A 1 309 ? -2.139 -11.188 -8.578 1 90.75 309 VAL A CA 1
ATOM 2374 C C . VAL A 1 309 ? -1.655 -12.57 -8.148 1 90.75 309 VAL A C 1
ATOM 2376 O O . VAL A 1 309 ? -0.469 -12.766 -7.871 1 90.75 309 VAL A O 1
ATOM 2379 N N . LEU A 1 310 ? -2.523 -13.484 -8.203 1 91.75 310 LEU A N 1
ATOM 2380 C CA . LEU A 1 310 ? -2.189 -14.867 -7.898 1 91.75 310 LEU A CA 1
ATOM 2381 C C . LEU A 1 310 ? -2.016 -15.68 -9.18 1 91.75 310 LEU A C 1
ATOM 2383 O O . LEU A 1 310 ? -2.945 -15.789 -9.977 1 91.75 310 LEU A O 1
ATOM 2387 N N . ILE A 1 311 ? -0.857 -16.109 -9.359 1 92.06 311 ILE A N 1
ATOM 2388 C CA . ILE A 1 311 ? -0.55 -16.969 -10.5 1 92.06 311 ILE A CA 1
ATOM 2389 C C . ILE A 1 311 ? -0.101 -18.344 -10.016 1 92.06 311 ILE A C 1
ATOM 2391 O O . ILE A 1 311 ? 0.92 -18.469 -9.336 1 92.06 311 ILE A O 1
ATOM 2395 N N . ARG A 1 312 ? -0.843 -19.328 -10.383 1 93.56 312 ARG A N 1
ATOM 2396 C CA . ARG A 1 312 ? -0.616 -20.672 -9.859 1 93.56 312 ARG A CA 1
ATOM 2397 C C . ARG A 1 312 ? -0.447 -21.672 -10.992 1 93.56 312 ARG A C 1
ATOM 2399 O O . ARG A 1 312 ? -1.285 -21.75 -11.898 1 93.56 312 ARG A O 1
ATOM 2406 N N . GLY A 1 313 ? 0.635 -22.344 -10.969 1 94.12 313 GLY A N 1
ATOM 2407 C CA . GLY A 1 313 ? 0.861 -23.359 -11.992 1 94.12 313 GLY A CA 1
ATOM 2408 C C . GLY A 1 313 ? 1.514 -24.609 -11.453 1 94.12 313 GLY A C 1
ATOM 2409 O O . GLY A 1 313 ? 1.143 -25.719 -11.836 1 94.12 313 GLY A O 1
ATOM 2410 N N . VAL A 1 314 ? 2.445 -24.438 -10.539 1 95.19 314 VAL A N 1
ATOM 2411 C CA . VAL A 1 314 ? 3.246 -25.547 -10.062 1 95.19 314 VAL A CA 1
ATOM 2412 C C . VAL A 1 314 ? 2.367 -26.5 -9.258 1 95.19 314 VAL A C 1
ATOM 2414 O O . VAL A 1 314 ? 2.461 -27.719 -9.414 1 95.19 314 VAL A O 1
ATOM 2417 N N . ASP A 1 315 ? 1.525 -25.969 -8.414 1 95.88 315 ASP A N 1
ATOM 2418 C CA . ASP A 1 315 ? 0.656 -26.828 -7.609 1 95.88 315 ASP A CA 1
ATOM 2419 C C . ASP A 1 315 ? -0.325 -27.594 -8.492 1 95.88 315 ASP A C 1
ATOM 2421 O O . ASP A 1 315 ? -0.589 -28.766 -8.258 1 95.88 315 ASP A O 1
ATOM 2425 N N . PHE A 1 316 ? -0.79 -26.969 -9.547 1 96.81 316 PHE A N 1
ATOM 2426 C CA . PHE A 1 316 ? -1.686 -27.641 -10.477 1 96.81 316 PHE A CA 1
ATOM 2427 C C . PHE A 1 316 ? -0.947 -28.734 -11.25 1 96.81 316 PHE A C 1
ATOM 2429 O O . PHE A 1 316 ? -1.492 -29.812 -11.477 1 96.81 316 PHE A O 1
ATOM 2436 N N . ALA A 1 317 ? 0.244 -28.391 -11.68 1 96.62 317 ALA A N 1
ATOM 2437 C CA . ALA A 1 317 ? 1.056 -29.375 -12.398 1 96.62 317 ALA A CA 1
ATOM 2438 C C . ALA A 1 317 ? 1.311 -30.609 -11.539 1 96.62 317 ALA A C 1
ATOM 2440 O O . ALA A 1 317 ? 1.085 -31.734 -11.984 1 96.62 317 ALA A O 1
ATOM 2441 N N . MET A 1 318 ? 1.697 -30.406 -10.352 1 97.75 318 MET A N 1
ATOM 2442 C CA . MET A 1 318 ? 2.023 -31.516 -9.461 1 97.75 318 MET A CA 1
ATOM 2443 C C . MET A 1 318 ? 0.788 -32.344 -9.164 1 97.75 318 MET A C 1
ATOM 2445 O O . MET A 1 318 ? 0.842 -33.594 -9.227 1 97.75 318 MET A O 1
ATOM 2449 N N . GLU A 1 319 ? -0.278 -31.672 -8.867 1 98.38 319 GLU A N 1
ATOM 2450 C CA . GLU A 1 319 ? -1.492 -32.406 -8.555 1 98.38 319 GLU A CA 1
ATOM 2451 C C . GLU A 1 319 ? -1.996 -33.188 -9.766 1 98.38 319 GLU A C 1
ATOM 2453 O O . GLU A 1 319 ? -2.434 -34.344 -9.641 1 98.38 319 GLU A O 1
ATOM 2458 N N . SER A 1 320 ? -1.991 -32.594 -10.906 1 98.62 320 SER A N 1
ATOM 2459 C CA . SER A 1 320 ? -2.412 -33.312 -12.102 1 98.62 320 SER A CA 1
ATOM 2460 C C . SER A 1 320 ? -1.502 -34.5 -12.375 1 98.62 320 SER A C 1
ATOM 2462 O O . SER A 1 320 ? -1.964 -35.562 -12.828 1 98.62 320 SER A O 1
ATOM 2464 N N . GLY A 1 321 ? -0.196 -34.344 -12.141 1 98.75 321 GLY A N 1
ATOM 2465 C CA . GLY A 1 321 ? 0.721 -35.469 -12.242 1 98.75 321 GLY A CA 1
ATOM 2466 C C . GLY A 1 321 ? 0.378 -36.594 -11.297 1 98.75 321 GLY A C 1
ATOM 2467 O O . GLY A 1 321 ? 0.352 -37.781 -11.703 1 98.75 321 GLY A O 1
ATOM 2468 N N . ARG A 1 322 ? 0.123 -36.25 -10.086 1 98.69 322 ARG A N 1
ATOM 2469 C CA . ARG A 1 322 ? -0.265 -37.25 -9.094 1 98.69 322 ARG A CA 1
ATOM 2470 C C . ARG A 1 322 ? -1.528 -37.969 -9.523 1 98.69 322 ARG A C 1
ATOM 2472 O O . ARG A 1 322 ? -1.602 -39.188 -9.422 1 98.69 322 ARG A O 1
ATOM 2479 N N . LEU A 1 323 ? -2.512 -37.219 -9.977 1 98.81 323 LEU A N 1
ATOM 2480 C CA . LEU A 1 323 ? -3.789 -37.812 -10.375 1 98.81 323 LEU A CA 1
ATOM 2481 C C . LEU A 1 323 ? -3.621 -38.688 -11.602 1 98.81 323 LEU A C 1
ATOM 2483 O O . LEU A 1 323 ? -4.289 -39.719 -11.727 1 98.81 323 LEU A O 1
ATOM 2487 N N . ALA A 1 324 ? -2.783 -38.25 -12.547 1 98.88 324 ALA A N 1
ATOM 2488 C CA . ALA A 1 324 ? -2.486 -39.094 -13.711 1 98.88 324 ALA A CA 1
ATOM 2489 C C . ALA A 1 324 ? -1.885 -40.406 -13.289 1 98.88 324 ALA A C 1
ATOM 2491 O O . ALA A 1 324 ? -2.256 -41.469 -13.82 1 98.88 324 ALA A O 1
ATOM 2492 N N . ALA A 1 325 ? -0.939 -40.406 -12.367 1 98.81 325 ALA A N 1
ATOM 2493 C CA . ALA A 1 325 ? -0.344 -41.625 -11.844 1 98.81 325 ALA A CA 1
ATOM 2494 C C . ALA A 1 325 ? -1.408 -42.531 -11.242 1 98.81 325 ALA A C 1
ATOM 2496 O O . ALA A 1 325 ? -1.411 -43.75 -11.5 1 98.81 325 ALA A O 1
ATOM 2497 N N . GLU A 1 326 ? -2.264 -41.938 -10.453 1 98.56 326 GLU A N 1
ATOM 2498 C CA . GLU A 1 326 ? -3.34 -42.719 -9.852 1 98.56 326 GLU A CA 1
ATOM 2499 C C . GLU A 1 326 ? -4.215 -43.375 -10.914 1 98.56 326 GLU A C 1
ATOM 2501 O O . GLU A 1 326 ? -4.637 -44.531 -10.766 1 98.56 326 GLU A O 1
ATOM 2506 N N . ALA A 1 327 ? -4.543 -42.625 -11.93 1 98.75 327 ALA A N 1
ATOM 2507 C CA . ALA A 1 327 ? -5.344 -43.156 -13.031 1 98.75 327 ALA A CA 1
ATOM 2508 C C . ALA A 1 327 ? -4.641 -44.344 -13.703 1 98.75 327 ALA A C 1
ATOM 2510 O O . ALA A 1 327 ? -5.277 -45.344 -14.023 1 98.75 327 ALA A O 1
ATOM 2511 N N . VAL A 1 328 ? -3.363 -44.25 -13.969 1 98.75 328 VAL A N 1
ATOM 2512 C CA . VAL A 1 328 ? -2.578 -45.312 -14.594 1 98.75 328 VAL A CA 1
ATOM 2513 C C . VAL A 1 328 ? -2.57 -46.531 -13.703 1 98.75 328 VAL A C 1
ATOM 2515 O O . VAL A 1 328 ? -2.703 -47.656 -14.188 1 98.75 328 VAL A O 1
ATOM 2518 N N . ILE A 1 329 ? -2.379 -46.375 -12.398 1 98.5 329 ILE A N 1
ATOM 2519 C CA . ILE A 1 329 ? -2.371 -47.469 -11.445 1 98.5 329 ILE A CA 1
ATOM 2520 C C . ILE A 1 329 ? -3.707 -48.219 -11.5 1 98.5 329 ILE A C 1
ATOM 2522 O O . ILE A 1 329 ? -3.738 -49.438 -11.578 1 98.5 329 ILE A O 1
ATOM 2526 N N . LYS A 1 330 ? -4.766 -47.438 -11.492 1 97.94 330 LYS A N 1
ATOM 2527 C CA . LYS A 1 330 ? -6.09 -48.062 -11.562 1 97.94 330 LYS A CA 1
ATOM 2528 C C . LYS A 1 330 ? -6.285 -48.812 -12.883 1 97.94 330 LYS A C 1
ATOM 2530 O O . LYS A 1 330 ? -6.883 -49.875 -12.914 1 97.94 330 LYS A O 1
ATOM 2535 N N . ALA A 1 331 ? -5.855 -48.156 -13.953 1 97.44 331 ALA A N 1
ATOM 2536 C CA . ALA A 1 331 ? -5.938 -48.812 -15.258 1 97.44 331 ALA A CA 1
ATOM 2537 C C . ALA A 1 331 ? -5.125 -50.094 -15.297 1 97.44 331 ALA A C 1
ATOM 2539 O O . ALA A 1 331 ? -5.547 -51.094 -15.891 1 97.44 331 ALA A O 1
ATOM 2540 N N . HIS A 1 332 ? -3.939 -50.062 -14.75 1 96.31 332 HIS A N 1
ATOM 2541 C CA . HIS A 1 332 ? -3.076 -51.25 -14.672 1 96.31 332 HIS A CA 1
ATOM 2542 C C . HIS A 1 332 ? -3.781 -52.406 -13.961 1 96.31 332 HIS A C 1
ATOM 2544 O O . HIS A 1 332 ? -3.658 -53.562 -14.383 1 96.31 332 HIS A O 1
ATOM 2550 N N . ASP A 1 333 ? -4.449 -52.094 -12.914 1 95.25 333 ASP A N 1
ATOM 2551 C CA . ASP A 1 333 ? -5.18 -53.094 -12.148 1 95.25 333 ASP A CA 1
ATOM 2552 C C . ASP A 1 333 ? -6.258 -53.75 -13.008 1 95.25 333 ASP A C 1
ATOM 2554 O O . ASP A 1 333 ? -6.629 -54.906 -12.766 1 95.25 333 ASP A O 1
ATOM 2558 N N . GLN A 1 334 ? -6.699 -53.031 -14.008 1 94.94 334 GLN A N 1
ATOM 2559 C CA . GLN A 1 334 ? -7.703 -53.562 -14.93 1 94.94 334 GLN A CA 1
ATOM 2560 C C . GLN A 1 334 ? -7.047 -54.312 -16.094 1 94.94 334 GLN A C 1
ATOM 2562 O O . GLN A 1 334 ? -7.719 -55 -16.859 1 94.94 334 GLN A O 1
ATOM 2567 N N . GLY A 1 335 ? -5.805 -54.062 -16.297 1 92.25 335 GLY A N 1
ATOM 2568 C CA . GLY A 1 335 ? -5.031 -54.75 -17.312 1 92.25 335 GLY A CA 1
ATOM 2569 C C . GLY A 1 335 ? -5.156 -54.125 -18.688 1 92.25 335 GLY A C 1
ATOM 2570 O O . GLY A 1 335 ? -4.809 -54.75 -19.703 1 92.25 335 GLY A O 1
ATOM 2571 N N . LYS A 1 336 ? -5.73 -52.938 -18.781 1 94.5 336 LYS A N 1
ATOM 2572 C CA . LYS A 1 336 ? -5.871 -52.219 -20.047 1 94.5 336 LYS A CA 1
ATOM 2573 C C . LYS A 1 336 ? -5.625 -50.75 -19.859 1 94.5 336 LYS A C 1
ATOM 2575 O O . LYS A 1 336 ? -5.945 -50.188 -18.812 1 94.5 336 LYS A O 1
ATOM 2580 N N . TYR A 1 337 ? -5.098 -50.188 -20.844 1 96.5 337 TYR A N 1
ATOM 2581 C CA . TYR A 1 337 ? -4.773 -48.75 -20.844 1 96.5 337 TYR A CA 1
ATOM 2582 C C . TYR A 1 337 ? -5.504 -48.031 -21.969 1 96.5 337 TYR A C 1
ATOM 2584 O O . TYR A 1 337 ? -4.941 -47.125 -22.609 1 96.5 337 TYR A O 1
ATOM 2592 N N . ASP A 1 338 ? -6.723 -48.469 -22.266 1 96.56 338 ASP A N 1
ATOM 2593 C CA . ASP A 1 338 ? -7.52 -47.812 -23.297 1 96.56 338 ASP A CA 1
ATOM 2594 C C . ASP A 1 338 ? -8.234 -46.594 -22.75 1 96.56 338 ASP A C 1
ATOM 2596 O O . ASP A 1 338 ? -8.078 -46.25 -21.578 1 96.56 338 ASP A O 1
ATOM 2600 N N . GLU A 1 339 ? -8.906 -45.906 -23.609 1 97.38 339 GLU A N 1
ATOM 2601 C CA . GLU A 1 339 ? -9.57 -44.656 -23.266 1 97.38 339 GLU A CA 1
ATOM 2602 C C . GLU A 1 339 ? -10.547 -44.844 -22.109 1 97.38 339 GLU A C 1
ATOM 2604 O O . GLU A 1 339 ? -10.656 -44 -21.234 1 97.38 339 GLU A O 1
ATOM 2609 N N . GLU A 1 340 ? -11.258 -45.906 -22.109 1 97.31 340 GLU A N 1
ATOM 2610 C CA . GLU A 1 340 ? -12.227 -46.188 -21.047 1 97.31 340 GLU A CA 1
ATOM 2611 C C . GLU A 1 340 ? -11.539 -46.344 -19.688 1 97.31 340 GLU A C 1
ATOM 2613 O O . GLU A 1 340 ? -11.977 -45.75 -18.703 1 97.31 340 GLU A O 1
ATOM 2618 N N . ALA A 1 341 ? -10.516 -47.125 -19.641 1 97.5 341 ALA A N 1
ATOM 2619 C CA . ALA A 1 341 ? -9.781 -47.344 -18.391 1 97.5 341 ALA A CA 1
ATOM 2620 C C . ALA A 1 341 ? -9.156 -46.062 -17.891 1 97.5 341 ALA A C 1
ATOM 2622 O O . ALA A 1 341 ? -9.156 -45.781 -16.688 1 97.5 341 ALA A O 1
ATOM 2623 N N . LEU A 1 342 ? -8.672 -45.281 -18.812 1 98.38 342 LEU A N 1
ATOM 2624 C CA . LEU A 1 342 ? -7.953 -44.062 -18.438 1 98.38 342 LEU A CA 1
ATOM 2625 C C . LEU A 1 342 ? -8.922 -42.906 -18.172 1 98.38 342 LEU A C 1
ATOM 2627 O O . LEU A 1 342 ? -8.523 -41.875 -17.672 1 98.38 342 LEU A O 1
ATOM 2631 N N . SER A 1 343 ? -10.195 -43.094 -18.406 1 98.06 343 SER A N 1
ATOM 2632 C CA . SER A 1 343 ? -11.219 -42.062 -18.203 1 98.06 343 SER A CA 1
ATOM 2633 C C . SER A 1 343 ? -11.352 -41.688 -16.719 1 98.06 343 SER A C 1
ATOM 2635 O O . SER A 1 343 ? -11.859 -40.625 -16.391 1 98.06 343 SER A O 1
ATOM 2637 N N . VAL A 1 344 ? -10.883 -42.562 -15.859 1 98.25 344 VAL A N 1
ATOM 2638 C CA . VAL A 1 344 ? -10.914 -42.312 -14.422 1 98.25 344 VAL A CA 1
ATOM 2639 C C . VAL A 1 344 ? -10.125 -41.031 -14.102 1 98.25 344 VAL A C 1
ATOM 2641 O O . VAL A 1 344 ? -10.414 -40.344 -13.125 1 98.25 344 VAL A O 1
ATOM 2644 N N . TYR A 1 345 ? -9.164 -40.719 -14.984 1 98.69 345 TYR A N 1
ATOM 2645 C CA . TYR A 1 345 ? -8.391 -39.5 -14.812 1 98.69 345 TYR A CA 1
ATOM 2646 C C . TYR A 1 345 ? -9.297 -38.25 -14.766 1 98.69 345 TYR A C 1
ATOM 2648 O O . TYR A 1 345 ? -9.133 -37.375 -13.914 1 98.69 345 TYR A O 1
ATOM 2656 N N . GLN A 1 346 ? -10.211 -38.219 -15.656 1 98.25 346 GLN A N 1
ATOM 2657 C CA . GLN A 1 346 ? -11.164 -37.125 -15.688 1 98.25 346 GLN A CA 1
ATOM 2658 C C . GLN A 1 346 ? -11.969 -37.031 -14.398 1 98.25 346 GLN A C 1
ATOM 2660 O O . GLN A 1 346 ? -12.211 -35.938 -13.875 1 98.25 346 GLN A O 1
ATOM 2665 N N . GLN A 1 347 ? -12.383 -38.125 -13.922 1 98.06 347 GLN A N 1
ATOM 2666 C CA . GLN A 1 347 ? -13.133 -38.188 -12.672 1 98.06 347 GLN A CA 1
ATOM 2667 C C . GLN A 1 347 ? -12.297 -37.688 -11.5 1 98.06 347 GLN A C 1
ATOM 2669 O O . GLN A 1 347 ? -12.781 -36.906 -10.68 1 98.06 347 GLN A O 1
ATOM 2674 N N . LEU A 1 348 ? -11.086 -38.125 -11.438 1 98.62 348 LEU A N 1
ATOM 2675 C CA . LEU A 1 348 ? -10.18 -37.688 -10.383 1 98.62 348 LEU A CA 1
ATOM 2676 C C . LEU A 1 348 ? -9.945 -36.188 -10.445 1 98.62 348 LEU A C 1
ATOM 2678 O O . LEU A 1 348 ? -9.922 -35.531 -9.414 1 98.62 348 LEU A O 1
ATOM 2682 N N . LEU A 1 349 ? -9.734 -35.688 -11.641 1 98.44 349 LEU A N 1
ATOM 2683 C CA . LEU A 1 349 ? -9.531 -34.25 -11.836 1 98.44 349 LEU A CA 1
ATOM 2684 C C . LEU A 1 349 ? -10.758 -33.469 -11.367 1 98.44 349 LEU A C 1
ATOM 2686 O O . LEU A 1 349 ? -10.617 -32.438 -10.711 1 98.44 349 LEU A O 1
ATOM 2690 N N . ASN A 1 350 ? -11.953 -33.969 -11.711 1 97.81 350 ASN A N 1
ATOM 2691 C CA . ASN A 1 350 ? -13.195 -33.312 -11.328 1 97.81 350 ASN A CA 1
ATOM 2692 C C . ASN A 1 350 ? -13.344 -33.219 -9.812 1 97.81 350 ASN A C 1
ATOM 2694 O O . ASN A 1 350 ? -13.914 -32.25 -9.297 1 97.81 350 ASN A O 1
ATOM 2698 N N . GLU A 1 351 ? -12.836 -34.156 -9.156 1 97.19 351 GLU A N 1
ATOM 2699 C CA . GLU A 1 351 ? -12.984 -34.25 -7.711 1 97.19 351 GLU A CA 1
ATOM 2700 C C . GLU A 1 351 ? -11.852 -33.5 -7 1 97.19 351 GLU A C 1
ATOM 2702 O O . GLU A 1 351 ? -11.922 -33.281 -5.793 1 97.19 351 GLU A O 1
ATOM 2707 N N . SER A 1 352 ? -10.898 -33.156 -7.688 1 97.44 352 SER A N 1
ATOM 2708 C CA . SER A 1 352 ? -9.734 -32.469 -7.125 1 97.44 352 SER A CA 1
ATOM 2709 C C . SER A 1 352 ? -9.898 -30.953 -7.184 1 97.44 352 SER A C 1
ATOM 2711 O O . SER A 1 352 ? -10.805 -30.438 -7.848 1 97.44 352 SER A O 1
ATOM 2713 N N . PHE A 1 353 ? -8.977 -30.234 -6.5 1 96.81 353 PHE A N 1
ATOM 2714 C CA . PHE A 1 353 ? -9.031 -28.781 -6.523 1 96.81 353 PHE A CA 1
ATOM 2715 C C . PHE A 1 353 ? -8.711 -28.25 -7.918 1 96.81 353 PHE A C 1
ATOM 2717 O O . PHE A 1 353 ? -9.047 -27.109 -8.242 1 96.81 353 PHE A O 1
ATOM 2724 N N . VAL A 1 354 ? -8.055 -29.094 -8.773 1 97.75 354 VAL A N 1
ATOM 2725 C CA . VAL A 1 354 ? -7.602 -28.641 -10.078 1 97.75 354 VAL A CA 1
ATOM 2726 C C . VAL A 1 354 ? -8.789 -28.141 -10.898 1 97.75 354 VAL A C 1
ATOM 2728 O O . VAL A 1 354 ? -8.945 -26.938 -11.117 1 97.75 354 VAL A O 1
ATOM 2731 N N . LEU A 1 355 ? -9.688 -29.031 -11.242 1 97.19 355 LEU A N 1
ATOM 2732 C CA . LEU A 1 355 ? -10.781 -28.609 -12.117 1 97.19 355 LEU A CA 1
ATOM 2733 C C . LEU A 1 355 ? -11.82 -27.812 -11.352 1 97.19 355 LEU A C 1
ATOM 2735 O O . LEU A 1 355 ? -12.508 -26.969 -11.93 1 97.19 355 LEU A O 1
ATOM 2739 N N . ARG A 1 356 ? -11.922 -28 -10.008 1 96.81 356 ARG A N 1
ATOM 2740 C CA . ARG A 1 356 ? -12.82 -27.156 -9.211 1 96.81 356 ARG A CA 1
ATOM 2741 C C . ARG A 1 356 ? -12.43 -25.688 -9.305 1 96.81 356 ARG A C 1
ATOM 2743 O O . ARG A 1 356 ? -13.289 -24.828 -9.477 1 96.81 356 ARG A O 1
ATOM 2750 N N . GLU A 1 357 ? -11.203 -25.422 -9.195 1 96.94 357 GLU A N 1
ATOM 2751 C CA . GLU A 1 357 ? -10.711 -24.062 -9.273 1 96.94 357 GLU A CA 1
ATOM 2752 C C . GLU A 1 357 ? -10.875 -23.484 -10.68 1 96.94 357 GLU A C 1
ATOM 2754 O O . GLU A 1 357 ? -11.32 -22.344 -10.844 1 96.94 357 GLU A O 1
ATOM 2759 N N . PHE A 1 358 ? -10.555 -24.234 -11.664 1 97 358 PHE A N 1
ATOM 2760 C CA . PHE A 1 358 ? -10.68 -23.766 -13.039 1 97 358 PHE A CA 1
ATOM 2761 C C . PHE A 1 358 ? -12.141 -23.484 -13.383 1 97 358 PHE A C 1
ATOM 2763 O O . PHE A 1 358 ? -12.445 -22.547 -14.117 1 97 358 PHE A O 1
ATOM 2770 N N . ASN A 1 359 ? -13.023 -24.297 -12.883 1 96.56 359 ASN A N 1
ATOM 2771 C CA . ASN A 1 359 ? -14.445 -24.078 -13.125 1 96.56 359 ASN A CA 1
ATOM 2772 C C . ASN A 1 359 ? -14.961 -22.844 -12.391 1 96.56 359 ASN A C 1
ATOM 2774 O O . ASN A 1 359 ? -15.766 -22.078 -12.938 1 96.56 359 ASN A O 1
ATOM 2778 N N . THR A 1 360 ? -14.484 -22.672 -11.195 1 96 360 THR A N 1
ATOM 2779 C CA . THR A 1 360 ? -14.891 -21.531 -10.398 1 96 360 THR A CA 1
ATOM 2780 C C . THR A 1 360 ? -14.453 -20.219 -11.07 1 96 360 THR A C 1
ATOM 2782 O O . THR A 1 360 ? -15.203 -19.25 -11.078 1 96 360 THR A O 1
ATOM 2785 N N . PHE A 1 361 ? -13.297 -20.219 -11.656 1 96.31 361 PHE A N 1
ATOM 2786 C CA . PHE A 1 361 ? -12.719 -19 -12.219 1 96.31 361 PHE A CA 1
ATOM 2787 C C . PHE A 1 361 ? -12.711 -19.062 -13.742 1 96.31 361 PHE A C 1
ATOM 2789 O O . PHE A 1 361 ? -11.781 -18.578 -14.383 1 96.31 361 PHE A O 1
ATOM 2796 N N . LYS A 1 362 ? -13.664 -19.688 -14.305 1 95.44 362 LYS A N 1
ATOM 2797 C CA . LYS A 1 362 ? -13.711 -19.953 -15.742 1 95.44 362 LYS A CA 1
ATOM 2798 C C . LYS A 1 362 ? -13.75 -18.641 -16.531 1 95.44 362 LYS A C 1
ATOM 2800 O O . LYS A 1 362 ? -13.32 -18.594 -17.688 1 95.44 362 LYS A O 1
ATOM 2805 N N . ASN A 1 363 ? -14.203 -17.5 -15.875 1 94.81 363 ASN A N 1
ATOM 2806 C CA . ASN A 1 363 ? -14.328 -16.234 -16.578 1 94.81 363 ASN A CA 1
ATOM 2807 C C . ASN A 1 363 ? -13.219 -15.266 -16.172 1 94.81 363 ASN A C 1
ATOM 2809 O O . ASN A 1 363 ? -13.258 -14.086 -16.547 1 94.81 363 ASN A O 1
ATOM 2813 N N . ALA A 1 364 ? -12.266 -15.703 -15.438 1 95.38 364 ALA A N 1
ATOM 2814 C CA . ALA A 1 364 ? -11.172 -14.844 -14.977 1 95.38 364 ALA A CA 1
ATOM 2815 C C . ALA A 1 364 ? -10.438 -14.211 -16.156 1 95.38 364 ALA A C 1
ATOM 2817 O O . ALA A 1 364 ? -10.102 -13.031 -16.109 1 95.38 364 ALA A O 1
ATOM 2818 N N . HIS A 1 365 ? -10.273 -14.977 -17.172 1 93.81 365 HIS A N 1
ATOM 2819 C CA . HIS A 1 365 ? -9.531 -14.484 -18.312 1 93.81 365 HIS A CA 1
ATOM 2820 C C . HIS A 1 365 ? -10.258 -13.32 -18.984 1 93.81 365 HIS A C 1
ATOM 2822 O O . HIS A 1 365 ? -9.617 -12.391 -19.484 1 93.81 365 HIS A O 1
ATOM 2828 N N . LYS A 1 366 ? -11.555 -13.305 -19.047 1 93.81 366 LYS A N 1
ATOM 2829 C CA . LYS A 1 366 ? -12.328 -12.219 -19.641 1 93.81 366 LYS A CA 1
ATOM 2830 C C . LYS A 1 366 ? -12.148 -10.922 -18.844 1 93.81 366 LYS A C 1
ATOM 2832 O O . LYS A 1 366 ? -12.047 -9.844 -19.438 1 93.81 366 LYS A O 1
ATOM 2837 N N . VAL A 1 367 ? -12.125 -11.117 -17.562 1 95.56 367 VAL A N 1
ATOM 2838 C CA . VAL A 1 367 ? -11.969 -9.969 -16.672 1 95.56 367 VAL A CA 1
ATOM 2839 C C . VAL A 1 367 ? -10.562 -9.391 -16.828 1 95.56 367 VAL A C 1
ATOM 2841 O O . VAL A 1 367 ? -10.406 -8.18 -16.984 1 95.56 367 VAL A O 1
ATOM 2844 N N . LEU A 1 368 ? -9.578 -10.219 -16.844 1 95.62 368 LEU A N 1
ATOM 2845 C CA . LEU A 1 368 ? -8.18 -9.789 -16.844 1 95.62 368 LEU A CA 1
ATOM 2846 C C . LEU A 1 368 ? -7.766 -9.273 -18.219 1 95.62 368 LEU A C 1
ATOM 2848 O O . LEU A 1 368 ? -6.75 -8.586 -18.344 1 95.62 368 LEU A O 1
ATOM 2852 N N . ASN A 1 369 ? -8.547 -9.594 -19.172 1 94.88 369 ASN A N 1
ATOM 2853 C CA . ASN A 1 369 ? -8.25 -9.133 -20.516 1 94.88 369 ASN A CA 1
ATOM 2854 C C . ASN A 1 369 ? -8.797 -7.73 -20.766 1 94.88 369 ASN A C 1
ATOM 2856 O O . ASN A 1 369 ? -8.57 -7.141 -21.828 1 94.88 369 ASN A O 1
ATOM 2860 N N . ASN A 1 370 ? -9.484 -7.184 -19.828 1 94.75 370 ASN A N 1
ATOM 2861 C CA . ASN A 1 370 ? -10.023 -5.832 -19.953 1 94.75 370 ASN A CA 1
ATOM 2862 C C . ASN A 1 370 ? -8.922 -4.777 -19.906 1 94.75 370 ASN A C 1
ATOM 2864 O O . ASN A 1 370 ? -8.312 -4.551 -18.859 1 94.75 370 ASN A O 1
ATOM 2868 N N . PRO A 1 371 ? -8.758 -4.02 -20.984 1 95.19 371 PRO A N 1
ATOM 2869 C CA . PRO A 1 371 ? -7.656 -3.051 -21.047 1 95.19 371 PRO A CA 1
ATOM 2870 C C . PRO A 1 371 ? -7.777 -1.949 -20 1 95.19 371 PRO A C 1
ATOM 2872 O O . PRO A 1 371 ? -6.77 -1.389 -19.562 1 95.19 371 PRO A O 1
ATOM 2875 N N . ARG A 1 372 ? -8.945 -1.633 -19.5 1 96.25 372 ARG A N 1
ATOM 2876 C CA . ARG A 1 372 ? -9.164 -0.571 -18.516 1 96.25 372 ARG A CA 1
ATOM 2877 C C . ARG A 1 372 ? -8.414 -0.856 -17.219 1 96.25 372 ARG A C 1
ATOM 2879 O O . ARG A 1 372 ? -7.988 0.07 -16.531 1 96.25 372 ARG A O 1
ATOM 2886 N N . LEU A 1 373 ? -8.234 -2.148 -16.938 1 96.44 373 LEU A N 1
ATOM 2887 C CA . LEU A 1 373 ? -7.574 -2.559 -15.703 1 96.44 373 LEU A CA 1
ATOM 2888 C C . LEU A 1 373 ? -6.117 -2.107 -15.695 1 96.44 373 LEU A C 1
ATOM 2890 O O . LEU A 1 373 ? -5.539 -1.883 -14.625 1 96.44 373 LEU A O 1
ATOM 2894 N N . TYR A 1 374 ? -5.578 -1.928 -16.906 1 97.44 374 TYR A N 1
ATOM 2895 C CA . TYR A 1 374 ? -4.141 -1.7 -17.031 1 97.44 374 TYR A CA 1
ATOM 2896 C C . TYR A 1 374 ? -3.848 -0.26 -17.422 1 97.44 374 TYR A C 1
ATOM 2898 O O . TYR A 1 374 ? -2.699 0.185 -17.375 1 97.44 374 TYR A O 1
ATOM 2906 N N . SER A 1 375 ? -4.84 0.444 -17.812 1 97.06 375 SER A N 1
ATOM 2907 C CA . SER A 1 375 ? -4.652 1.824 -18.25 1 97.06 375 SER A CA 1
ATOM 2908 C C . SER A 1 375 ? -5.52 2.781 -17.438 1 97.06 375 SER A C 1
ATOM 2910 O O . SER A 1 375 ? -5.062 3.361 -16.453 1 97.06 375 SER A O 1
ATOM 2912 N N . ASP A 1 376 ? -6.895 2.752 -17.625 1 97.69 376 ASP A N 1
ATOM 2913 C CA . ASP A 1 376 ? -7.805 3.723 -17.031 1 97.69 376 ASP A CA 1
ATOM 2914 C C . ASP A 1 376 ? -7.777 3.645 -15.508 1 97.69 376 ASP A C 1
ATOM 2916 O O . ASP A 1 376 ? -7.73 4.672 -14.828 1 97.69 376 ASP A O 1
ATOM 2920 N N . TYR A 1 377 ? -7.848 2.477 -14.992 1 98.12 377 TYR A N 1
ATOM 2921 C CA . TYR A 1 377 ? -7.895 2.332 -13.539 1 98.12 377 TYR A CA 1
ATOM 2922 C C . TYR A 1 377 ? -6.547 2.664 -12.914 1 98.12 377 TYR A C 1
ATOM 2924 O O . TYR A 1 377 ? -6.484 3.164 -11.789 1 98.12 377 TYR A O 1
ATOM 2932 N N . VAL A 1 378 ? -5.438 2.373 -13.633 1 98.44 378 VAL A N 1
ATOM 2933 C CA . VAL A 1 378 ? -4.109 2.779 -13.18 1 98.44 378 VAL A CA 1
ATOM 2934 C C . VAL A 1 378 ? -4.027 4.301 -13.117 1 98.44 378 VAL A C 1
ATOM 2936 O O . VAL A 1 378 ? -3.582 4.867 -12.117 1 98.44 378 VAL A O 1
ATOM 2939 N N . MET A 1 379 ? -4.52 4.934 -14.156 1 98.25 379 MET A N 1
ATOM 2940 C CA . MET A 1 379 ? -4.5 6.395 -14.203 1 98.25 379 MET A CA 1
ATOM 2941 C C . MET A 1 379 ? -5.398 6.984 -13.125 1 98.25 379 MET A C 1
ATOM 2943 O O . MET A 1 379 ? -5.027 7.957 -12.461 1 98.25 379 MET A O 1
ATOM 2947 N N . LEU A 1 380 ? -6.535 6.418 -12.945 1 98.31 380 LEU A N 1
ATOM 2948 C CA . LEU A 1 380 ? -7.484 6.895 -11.945 1 98.31 380 LEU A CA 1
ATOM 2949 C C . LEU A 1 380 ? -6.875 6.828 -10.547 1 98.31 380 LEU A C 1
ATOM 2951 O O . LEU A 1 380 ? -6.914 7.809 -9.805 1 98.31 380 LEU A O 1
ATOM 2955 N N . ALA A 1 381 ? -6.324 5.656 -10.188 1 98.5 381 ALA A N 1
ATOM 2956 C CA . ALA A 1 381 ? -5.762 5.477 -8.859 1 98.5 381 ALA A CA 1
ATOM 2957 C C . ALA A 1 381 ? -4.668 6.504 -8.578 1 98.5 381 ALA A C 1
ATOM 2959 O O . ALA A 1 381 ? -4.641 7.121 -7.512 1 98.5 381 ALA A O 1
ATOM 2960 N N . ASN A 1 382 ? -3.797 6.734 -9.555 1 98.62 382 ASN A N 1
ATOM 2961 C CA . ASN A 1 382 ? -2.678 7.652 -9.375 1 98.62 382 ASN A CA 1
ATOM 2962 C C . ASN A 1 382 ? -3.141 9.102 -9.367 1 98.62 382 ASN A C 1
ATOM 2964 O O . ASN A 1 382 ? -2.672 9.906 -8.555 1 98.62 382 ASN A O 1
ATOM 2968 N N . ALA A 1 383 ? -4.051 9.43 -10.219 1 97.94 383 ALA A N 1
ATOM 2969 C CA . ALA A 1 383 ? -4.578 10.789 -10.25 1 97.94 383 ALA A CA 1
ATOM 2970 C C . ALA A 1 383 ? -5.328 11.125 -8.961 1 97.94 383 ALA A C 1
ATOM 2972 O O . ALA A 1 383 ? -5.219 12.234 -8.445 1 97.94 383 ALA A O 1
ATOM 2973 N N . PHE A 1 384 ? -6.07 10.227 -8.5 1 98 384 PHE A N 1
ATOM 2974 C CA . PHE A 1 384 ? -6.816 10.422 -7.266 1 98 384 PHE A CA 1
ATOM 2975 C C . PHE A 1 384 ? -5.875 10.711 -6.102 1 98 384 PHE A C 1
ATOM 2977 O O . PHE A 1 384 ? -6.055 11.695 -5.383 1 98 384 PHE A O 1
ATOM 2984 N N . MET A 1 385 ? -4.879 9.836 -5.918 1 98.19 385 MET A N 1
ATOM 2985 C CA . MET A 1 385 ? -3.957 10.008 -4.801 1 98.19 385 MET A CA 1
ATOM 2986 C C . MET A 1 385 ? -3.158 11.305 -4.945 1 98.19 385 MET A C 1
ATOM 2988 O O . MET A 1 385 ? -2.938 12.016 -3.967 1 98.19 385 MET A O 1
ATOM 2992 N N . SER A 1 386 ? -2.727 11.555 -6.148 1 96.94 386 SER A N 1
ATOM 2993 C CA . SER A 1 386 ? -1.99 12.789 -6.395 1 96.94 386 SER A CA 1
ATOM 2994 C C . SER A 1 386 ? -2.812 14.016 -6 1 96.94 386 SER A C 1
ATOM 2996 O O . SER A 1 386 ? -2.312 14.914 -5.32 1 96.94 386 SER A O 1
ATOM 2998 N N . ARG A 1 387 ? -4.047 14 -6.355 1 95.19 387 ARG A N 1
ATOM 2999 C CA . ARG A 1 387 ? -4.926 15.125 -6.055 1 95.19 387 ARG A CA 1
ATOM 3000 C C . ARG A 1 387 ? -5.266 15.172 -4.57 1 95.19 387 ARG A C 1
ATOM 3002 O O . ARG A 1 387 ? -5.344 16.25 -3.977 1 95.19 387 ARG A O 1
ATOM 3009 N N . TYR A 1 388 ? -5.453 14.055 -4.004 1 95.38 388 TYR A N 1
ATOM 3010 C CA . TYR A 1 388 ? -5.82 13.977 -2.598 1 95.38 388 TYR A CA 1
ATOM 3011 C C . TYR A 1 388 ? -4.73 14.57 -1.713 1 95.38 388 TYR A C 1
ATOM 3013 O O . TYR A 1 388 ? -5.023 15.289 -0.756 1 95.38 388 TYR A O 1
ATOM 3021 N N . PHE A 1 389 ? -3.463 14.367 -2.053 1 95 389 PHE A N 1
ATOM 3022 C CA . PHE A 1 389 ? -2.361 14.789 -1.195 1 95 389 PHE A CA 1
ATOM 3023 C C . PHE A 1 389 ? -1.839 16.156 -1.62 1 95 389 PHE A C 1
ATOM 3025 O O . PHE A 1 389 ? -0.933 16.703 -0.99 1 95 389 PHE A O 1
ATOM 3032 N N . ASP A 1 390 ? -2.402 16.641 -2.66 1 92.31 390 ASP A N 1
ATOM 3033 C CA . ASP A 1 390 ? -2.014 17.969 -3.129 1 92.31 390 ASP A CA 1
ATOM 3034 C C . ASP A 1 390 ? -2.746 19.047 -2.354 1 92.31 390 ASP A C 1
ATOM 3036 O O . ASP A 1 390 ? -3.797 19.531 -2.785 1 92.31 390 ASP A O 1
ATOM 3040 N N . VAL A 1 391 ? -2.152 19.578 -1.3 1 93.12 391 VAL A N 1
ATOM 3041 C CA . VAL A 1 391 ? -2.744 20.625 -0.483 1 93.12 391 VAL A CA 1
ATOM 3042 C C . VAL A 1 391 ? -2.324 22 -1.02 1 93.12 391 VAL A C 1
ATOM 3044 O O . VAL A 1 391 ? -1.155 22.375 -0.925 1 93.12 391 VAL A O 1
ATOM 3047 N N . ASP A 1 392 ? -3.277 22.734 -1.555 1 91.44 392 ASP A N 1
ATOM 3048 C CA . ASP A 1 392 ? -2.967 24.031 -2.148 1 91.44 392 ASP A CA 1
ATOM 3049 C C . ASP A 1 392 ? -3.881 25.125 -1.597 1 91.44 392 ASP A C 1
ATOM 3051 O O . ASP A 1 392 ? -3.982 26.219 -2.176 1 91.44 392 ASP A O 1
ATOM 3055 N N . GLY A 1 393 ? -4.613 24.812 -0.541 1 90.25 393 GLY A N 1
ATOM 3056 C CA . GLY A 1 393 ? -5.5 25.797 0.066 1 90.25 393 GLY A CA 1
ATOM 3057 C C . GLY A 1 393 ? -6.906 25.75 -0.494 1 90.25 393 GLY A C 1
ATOM 3058 O O . GLY A 1 393 ? -7.77 26.531 -0.084 1 90.25 393 GLY A O 1
ATOM 3059 N N . THR A 1 394 ? -7.137 24.828 -1.398 1 90.94 394 THR A N 1
ATOM 3060 C CA . THR A 1 394 ? -8.477 24.609 -1.921 1 90.94 394 THR A CA 1
ATOM 3061 C C . THR A 1 394 ? -9.094 23.359 -1.325 1 90.94 394 THR A C 1
ATOM 3063 O O . THR A 1 394 ? -8.562 22.25 -1.507 1 90.94 394 THR A O 1
ATOM 3066 N N . PRO A 1 395 ? -10.156 23.594 -0.648 1 90.19 395 PRO A N 1
ATOM 3067 C CA . PRO A 1 395 ? -10.781 22.422 -0.043 1 90.19 395 PRO A CA 1
ATOM 3068 C C . PRO A 1 395 ? -11.391 21.469 -1.078 1 90.19 395 PRO A C 1
ATOM 3070 O O . PRO A 1 395 ? -12.047 21.922 -2.016 1 90.19 395 PRO A O 1
ATOM 3073 N N . ARG A 1 396 ? -11.086 20.25 -1.021 1 88.81 396 ARG A N 1
ATOM 3074 C CA . ARG A 1 396 ? -11.648 19.219 -1.879 1 88.81 396 ARG A CA 1
ATOM 3075 C C . ARG A 1 396 ? -11.992 17.969 -1.073 1 88.81 396 ARG A C 1
ATOM 3077 O O . ARG A 1 396 ? -11.117 17.375 -0.439 1 88.81 396 ARG A O 1
ATOM 3084 N N . ARG A 1 397 ? -13.227 17.594 -1.217 1 92.5 397 ARG A N 1
ATOM 3085 C CA . ARG A 1 397 ? -13.633 16.344 -0.57 1 92.5 397 ARG A CA 1
ATOM 3086 C C . ARG A 1 397 ? -13.234 15.133 -1.41 1 92.5 397 ARG A C 1
ATOM 3088 O O . ARG A 1 397 ? -12.883 15.273 -2.582 1 92.5 397 ARG A O 1
ATOM 3095 N N . ILE A 1 398 ? -13.344 13.969 -0.817 1 94.06 398 ILE A N 1
ATOM 3096 C CA . ILE A 1 398 ? -12.977 12.719 -1.479 1 94.06 398 ILE A CA 1
ATOM 3097 C C . ILE A 1 398 ? -13.805 12.547 -2.748 1 94.06 398 ILE A C 1
ATOM 3099 O O . ILE A 1 398 ? -13.273 12.203 -3.805 1 94.06 398 ILE A O 1
ATOM 3103 N N . TRP A 1 399 ? -15.062 12.812 -2.664 1 93.25 399 TRP A N 1
ATOM 3104 C CA . TRP A 1 399 ? -15.953 12.648 -3.809 1 93.25 399 TRP A CA 1
ATOM 3105 C C . TRP A 1 399 ? -15.547 13.578 -4.949 1 93.25 399 TRP A C 1
ATOM 3107 O O . TRP A 1 399 ? -15.5 13.156 -6.109 1 93.25 399 TRP A O 1
ATOM 3117 N N . ASP A 1 400 ? -15.234 14.836 -4.551 1 92.81 400 ASP A N 1
ATOM 3118 C CA . ASP A 1 400 ? -14.82 15.805 -5.559 1 92.81 400 ASP A CA 1
ATOM 3119 C C . ASP A 1 400 ? -13.516 15.383 -6.223 1 92.81 400 ASP A C 1
ATOM 3121 O O . ASP A 1 400 ? -13.359 15.508 -7.438 1 92.81 400 ASP A O 1
ATOM 3125 N N . THR A 1 401 ? -12.672 14.898 -5.438 1 93.94 401 THR A N 1
ATOM 3126 C CA . THR A 1 401 ? -11.375 14.445 -5.926 1 93.94 401 THR A CA 1
ATOM 3127 C C . THR A 1 401 ? -11.539 13.258 -6.867 1 93.94 401 THR A C 1
ATOM 3129 O O . THR A 1 401 ? -10.906 13.203 -7.926 1 93.94 401 THR A O 1
ATOM 3132 N N . PHE A 1 402 ? -12.414 12.328 -6.488 1 94.88 402 PHE A N 1
ATOM 3133 C CA . PHE A 1 402 ? -12.688 11.156 -7.305 1 94.88 402 PHE A CA 1
ATOM 3134 C C . PHE A 1 402 ? -13.266 11.555 -8.656 1 94.88 402 PHE A C 1
ATOM 3136 O O . PHE A 1 402 ? -12.836 11.055 -9.695 1 94.88 402 PHE A O 1
ATOM 3143 N N . MET A 1 403 ? -14.211 12.469 -8.672 1 94 403 MET A N 1
ATOM 3144 C CA . MET A 1 403 ? -14.883 12.898 -9.891 1 94 403 MET A CA 1
ATOM 3145 C C . MET A 1 403 ? -13.914 13.578 -10.844 1 94 403 MET A C 1
ATOM 3147 O O . MET A 1 403 ? -14.023 13.43 -12.062 1 94 403 MET A O 1
ATOM 3151 N N . LYS A 1 404 ? -12.961 14.211 -10.266 1 92.88 404 LYS A N 1
ATOM 3152 C CA . LYS A 1 404 ? -11.969 14.875 -11.102 1 92.88 404 LYS A CA 1
ATOM 3153 C C . LYS A 1 404 ? -10.938 13.883 -11.633 1 92.88 404 LYS A C 1
ATOM 3155 O O . LYS A 1 404 ? -10.445 14.031 -12.75 1 92.88 404 LYS A O 1
ATOM 3160 N N . ALA A 1 405 ? -10.711 12.883 -10.875 1 94.88 405 ALA A N 1
ATOM 3161 C CA . ALA A 1 405 ? -9.641 11.938 -11.18 1 94.88 405 ALA A CA 1
ATOM 3162 C C . ALA A 1 405 ? -10.117 10.852 -12.133 1 94.88 405 ALA A C 1
ATOM 3164 O O . ALA A 1 405 ? -9.312 10.219 -12.828 1 94.88 405 ALA A O 1
ATOM 3165 N N . LYS A 1 406 ? -11.391 10.562 -12.266 1 94.38 406 LYS A N 1
ATOM 3166 C CA . LYS A 1 406 ? -11.898 9.391 -12.961 1 94.38 406 LYS A CA 1
ATOM 3167 C C . LYS A 1 406 ? -11.734 9.523 -14.469 1 94.38 406 LYS A C 1
ATOM 3169 O O . LYS A 1 406 ? -11.922 8.555 -15.211 1 94.38 406 LYS A O 1
ATOM 3174 N N . GLY A 1 407 ? -11.383 10.703 -14.953 1 93.12 407 GLY A N 1
ATOM 3175 C CA . GLY A 1 407 ? -11.219 10.906 -16.375 1 93.12 407 GLY A CA 1
ATOM 3176 C C . GLY A 1 407 ? -12.453 10.547 -17.172 1 93.12 407 GLY A C 1
ATOM 3177 O O . GLY A 1 407 ? -13.562 11 -16.859 1 93.12 407 GLY A O 1
ATOM 3178 N N . ASN A 1 408 ? -12.297 9.594 -18.172 1 91.31 408 ASN A N 1
ATOM 3179 C CA . ASN A 1 408 ? -13.383 9.266 -19.078 1 91.31 408 ASN A CA 1
ATOM 3180 C C . ASN A 1 408 ? -14.227 8.102 -18.547 1 91.31 408 ASN A C 1
ATOM 3182 O O . ASN A 1 408 ? -15.234 7.734 -19.156 1 91.31 408 ASN A O 1
ATOM 3186 N N . LEU A 1 409 ? -13.852 7.559 -17.469 1 94.88 409 LEU A N 1
ATOM 3187 C CA . LEU A 1 409 ? -14.609 6.457 -16.891 1 94.88 409 LEU A CA 1
ATOM 3188 C C . LEU A 1 409 ? -15.953 6.941 -16.359 1 94.88 409 LEU A C 1
ATOM 3190 O O . LEU A 1 409 ? -16.016 7.949 -15.656 1 94.88 409 LEU A O 1
ATOM 3194 N N . THR A 1 410 ? -17 6.238 -16.75 1 95 410 THR A N 1
ATOM 3195 C CA . THR A 1 410 ? -18.328 6.535 -16.219 1 95 410 THR A CA 1
ATOM 3196 C C . THR A 1 410 ? -18.594 5.738 -14.938 1 95 410 THR A C 1
ATOM 3198 O O . THR A 1 410 ? -17.906 4.75 -14.664 1 95 410 THR A O 1
ATOM 3201 N N . LEU A 1 411 ? -19.547 6.156 -14.195 1 93.31 411 LEU A N 1
ATOM 3202 C CA . LEU A 1 411 ? -19.938 5.402 -13.016 1 93.31 411 LEU A CA 1
ATOM 3203 C C . LEU A 1 411 ? -20.453 4.023 -13.398 1 93.31 411 LEU A C 1
ATOM 3205 O O . LEU A 1 411 ? -20.297 3.062 -12.641 1 93.31 411 LEU A O 1
ATOM 3209 N N . VAL A 1 412 ? -21 3.936 -14.562 1 94.44 412 VAL A N 1
ATOM 3210 C CA . VAL A 1 412 ? -21.484 2.654 -15.078 1 94.44 412 VAL A CA 1
ATOM 3211 C C . VAL A 1 412 ? -20.281 1.739 -15.359 1 94.44 412 VAL A C 1
ATOM 3213 O O . VAL A 1 412 ? -20.312 0.554 -15.016 1 94.44 412 VAL A O 1
ATOM 3216 N N . ASP A 1 413 ? -19.266 2.271 -15.969 1 94.38 413 ASP A N 1
ATOM 3217 C CA . ASP A 1 413 ? -18.047 1.505 -16.203 1 94.38 413 ASP A CA 1
ATOM 3218 C C . ASP A 1 413 ? -17.484 0.966 -14.891 1 94.38 413 ASP A C 1
ATOM 3220 O O . ASP A 1 413 ? -17.156 -0.218 -14.789 1 94.38 413 ASP A O 1
ATOM 3224 N N . LEU A 1 414 ? -17.422 1.857 -13.977 1 94.56 414 LEU A N 1
ATOM 3225 C CA . LEU A 1 414 ? -16.844 1.52 -12.68 1 94.56 414 LEU A CA 1
ATOM 3226 C C . LEU A 1 414 ? -17.641 0.417 -11.992 1 94.56 414 LEU A C 1
ATOM 3228 O O . LEU A 1 414 ? -17.078 -0.55 -11.484 1 94.56 414 LEU A O 1
ATOM 3232 N N . THR A 1 415 ? -18.906 0.554 -12.016 1 94.94 415 THR A N 1
ATOM 3233 C CA . THR A 1 415 ? -19.766 -0.417 -11.359 1 94.94 415 THR A CA 1
ATOM 3234 C C . THR A 1 415 ? -19.703 -1.766 -12.07 1 94.94 415 THR A C 1
ATOM 3236 O O . THR A 1 415 ? -19.594 -2.809 -11.422 1 94.94 415 THR A O 1
ATOM 3239 N N . LYS A 1 416 ? -19.781 -1.716 -13.367 1 95.06 416 LYS A N 1
ATOM 3240 C CA . LYS A 1 416 ? -19.75 -2.939 -14.164 1 95.06 416 LYS A CA 1
ATOM 3241 C C . LYS A 1 416 ? -18.438 -3.686 -13.977 1 95.06 416 LYS A C 1
ATOM 3243 O O . LYS A 1 416 ? -18.422 -4.898 -13.758 1 95.06 416 LYS A O 1
ATOM 3248 N N . ASP A 1 417 ? -17.391 -2.996 -14.102 1 94.75 417 ASP A N 1
ATOM 3249 C CA . ASP A 1 417 ? -16.078 -3.625 -13.977 1 94.75 417 ASP A CA 1
ATOM 3250 C C . ASP A 1 417 ? -15.852 -4.145 -12.562 1 94.75 417 ASP A C 1
ATOM 3252 O O . ASP A 1 417 ? -15.281 -5.219 -12.367 1 94.75 417 ASP A O 1
ATOM 3256 N N . ALA A 1 418 ? -16.312 -3.365 -11.578 1 93.88 418 ALA A N 1
ATOM 3257 C CA . ALA A 1 418 ? -16.203 -3.812 -10.188 1 93.88 418 ALA A CA 1
ATOM 3258 C C . ALA A 1 418 ? -16.984 -5.102 -9.961 1 93.88 418 ALA A C 1
ATOM 3260 O O . ALA A 1 418 ? -16.484 -6.039 -9.336 1 93.88 418 ALA A O 1
ATOM 3261 N N . LEU A 1 419 ? -18.156 -5.094 -10.477 1 93.31 419 LEU A N 1
ATOM 3262 C CA . LEU A 1 419 ? -18.984 -6.277 -10.328 1 93.31 419 LEU A CA 1
ATOM 3263 C C . LEU A 1 419 ? -18.359 -7.477 -11.031 1 93.31 419 LEU A C 1
ATOM 3265 O O . LEU A 1 419 ? -18.375 -8.594 -10.5 1 93.31 419 LEU A O 1
ATOM 3269 N N . SER A 1 420 ? -17.859 -7.238 -12.172 1 93.31 420 SER A N 1
ATOM 3270 C CA . SER A 1 420 ? -17.188 -8.297 -12.914 1 93.31 420 SER A CA 1
ATOM 3271 C C . SER A 1 420 ? -16 -8.852 -12.148 1 93.31 420 SER A C 1
ATOM 3273 O O . SER A 1 420 ? -15.82 -10.07 -12.062 1 93.31 420 SER A O 1
ATOM 3275 N N . LEU A 1 421 ? -15.234 -7.992 -11.57 1 93.31 421 LEU A N 1
ATOM 3276 C CA . LEU A 1 421 ? -14.062 -8.391 -10.797 1 93.31 421 LEU A CA 1
ATOM 3277 C C . LEU A 1 421 ? -14.477 -9.195 -9.57 1 93.31 421 LEU A C 1
ATOM 3279 O O . LEU A 1 421 ? -13.953 -10.289 -9.344 1 93.31 421 LEU A O 1
ATOM 3283 N N . VAL A 1 422 ? -15.445 -8.75 -8.891 1 92 422 VAL A N 1
ATOM 3284 C CA . VAL A 1 422 ? -15.852 -9.32 -7.609 1 92 422 VAL A CA 1
ATOM 3285 C C . VAL A 1 422 ? -16.516 -10.672 -7.836 1 92 422 VAL A C 1
ATOM 3287 O O . VAL A 1 422 ? -16.328 -11.602 -7.051 1 92 422 VAL A O 1
ATOM 3290 N N . MET A 1 423 ? -17.156 -10.797 -8.945 1 89.94 423 MET A N 1
ATOM 3291 C CA . MET A 1 423 ? -17.953 -11.992 -9.188 1 89.94 423 MET A CA 1
ATOM 3292 C C . MET A 1 423 ? -17.109 -13.086 -9.844 1 89.94 423 MET A C 1
ATOM 3294 O O . MET A 1 423 ? -17.422 -14.273 -9.719 1 89.94 423 MET A O 1
ATOM 3298 N N . ASN A 1 424 ? -16.047 -12.648 -10.461 1 92.31 424 ASN A N 1
ATOM 3299 C CA . ASN A 1 424 ? -15.359 -13.641 -11.281 1 92.31 424 ASN A CA 1
ATOM 3300 C C . ASN A 1 424 ? -13.953 -13.914 -10.773 1 92.31 424 ASN A C 1
ATOM 3302 O O . ASN A 1 424 ? -13.297 -14.852 -11.227 1 92.31 424 ASN A O 1
ATOM 3306 N N . LEU A 1 425 ? -13.492 -13.086 -9.844 1 93.38 425 LEU A N 1
ATOM 3307 C CA . LEU A 1 425 ? -12.156 -13.305 -9.297 1 93.38 425 LEU A CA 1
ATOM 3308 C C . LEU A 1 425 ? -12.219 -13.578 -7.801 1 93.38 425 LEU A C 1
ATOM 3310 O O . LEU A 1 425 ? -13.172 -13.172 -7.129 1 93.38 425 LEU A O 1
ATOM 3314 N N . MET B 1 1 ? 8.375 53.875 33.75 1 35.62 1 MET B N 1
ATOM 3315 C CA . MET B 1 1 ? 7.602 54.281 32.562 1 35.62 1 MET B CA 1
ATOM 3316 C C . MET B 1 1 ? 7.117 53.062 31.797 1 35.62 1 MET B C 1
ATOM 3318 O O . MET B 1 1 ? 7.922 52.219 31.391 1 35.62 1 MET B O 1
ATOM 3322 N N . SER B 1 2 ? 5.977 52.562 32.062 1 51.28 2 SER B N 1
ATOM 3323 C CA . SER B 1 2 ? 5.418 51.312 31.547 1 51.28 2 SER B CA 1
ATOM 3324 C C . SER B 1 2 ? 5.531 51.25 30.031 1 51.28 2 SER B C 1
ATOM 3326 O O . SER B 1 2 ? 5.121 52.188 29.328 1 51.28 2 SER B O 1
ATOM 3328 N N . GLN B 1 3 ? 6.523 50.625 29.453 1 65.44 3 GLN B N 1
ATOM 3329 C CA . GLN B 1 3 ? 6.762 50.562 28.016 1 65.44 3 GLN B CA 1
ATOM 3330 C C . GLN B 1 3 ? 5.484 50.156 27.266 1 65.44 3 GLN B C 1
ATOM 3332 O O . GLN B 1 3 ? 4.766 49.25 27.688 1 65.44 3 GLN B O 1
ATOM 3337 N N . ARG B 1 4 ? 5.035 51.156 26.406 1 88.88 4 ARG B N 1
ATOM 3338 C CA . ARG B 1 4 ? 3.816 50.969 25.625 1 88.88 4 ARG B CA 1
ATOM 3339 C C . ARG B 1 4 ? 4.141 50.469 24.219 1 88.88 4 ARG B C 1
ATOM 3341 O O . ARG B 1 4 ? 5.078 50.969 23.594 1 88.88 4 ARG B O 1
ATOM 3348 N N . PHE B 1 5 ? 3.588 49.438 23.859 1 96.75 5 PHE B N 1
ATOM 3349 C CA . PHE B 1 5 ? 3.705 48.875 22.516 1 96.75 5 PHE B CA 1
ATOM 3350 C C . PHE B 1 5 ? 2.434 49.125 21.719 1 96.75 5 PHE B C 1
ATOM 3352 O O . PHE B 1 5 ? 1.383 49.438 22.281 1 96.75 5 PHE B O 1
ATOM 3359 N N . ASP B 1 6 ? 2.625 49.188 20.406 1 97.62 6 ASP B N 1
ATOM 3360 C CA . ASP B 1 6 ? 1.421 49.219 19.578 1 97.62 6 ASP B CA 1
ATOM 3361 C C . ASP B 1 6 ? 0.674 47.875 19.641 1 97.62 6 ASP B C 1
ATOM 3363 O O . ASP B 1 6 ? -0.544 47.844 19.828 1 97.62 6 ASP B O 1
ATOM 3367 N N . VAL B 1 7 ? 1.435 46.812 19.484 1 98.62 7 VAL B N 1
ATOM 3368 C CA . VAL B 1 7 ? 0.854 45.469 19.438 1 98.62 7 VAL B CA 1
ATOM 3369 C C . VAL B 1 7 ? 1.63 44.562 20.375 1 98.62 7 VAL B C 1
ATOM 3371 O O . VAL B 1 7 ? 2.861 44.562 20.406 1 98.62 7 VAL B O 1
ATOM 3374 N N . ILE B 1 8 ? 0.914 43.75 21.156 1 98.69 8 ILE B N 1
ATOM 3375 C CA . ILE B 1 8 ? 1.494 42.656 21.953 1 98.69 8 ILE B CA 1
ATOM 3376 C C . ILE B 1 8 ? 1.013 41.312 21.438 1 98.69 8 ILE B C 1
ATOM 3378 O O . ILE B 1 8 ? -0.189 41.094 21.266 1 98.69 8 ILE B O 1
ATOM 3382 N N . VAL B 1 9 ? 1.93 40.438 21.109 1 98.75 9 VAL B N 1
ATOM 3383 C CA . VAL B 1 9 ? 1.627 39.094 20.656 1 98.75 9 VAL B CA 1
ATOM 3384 C C . VAL B 1 9 ? 1.961 38.094 21.766 1 98.75 9 VAL B C 1
ATOM 3386 O O . VAL B 1 9 ? 3.098 38.031 22.25 1 98.75 9 VAL B O 1
ATOM 3389 N N . VAL B 1 10 ? 0.973 37.344 22.172 1 98.25 10 VAL B N 1
ATOM 3390 C CA . VAL B 1 10 ? 1.164 36.344 23.219 1 98.25 10 VAL B CA 1
ATOM 3391 C C . VAL B 1 10 ? 1.393 34.969 22.594 1 98.25 10 VAL B C 1
ATOM 3393 O O . VAL B 1 10 ? 0.438 34.25 22.234 1 98.25 10 VAL B O 1
ATOM 3396 N N . GLY B 1 11 ? 2.627 34.469 22.625 1 96.56 11 GLY B N 1
ATOM 3397 C CA . GLY B 1 11 ? 2.996 33.219 22.031 1 96.56 11 GLY B CA 1
ATOM 3398 C C . GLY B 1 11 ? 3.836 33.375 20.781 1 96.56 11 GLY B C 1
ATOM 33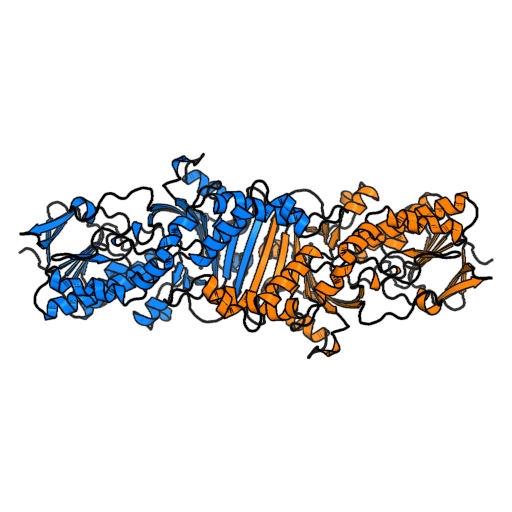99 O O . GLY B 1 11 ? 3.422 34.031 19.828 1 96.56 11 GLY B O 1
ATOM 3400 N N . ALA B 1 12 ? 4.957 32.688 20.797 1 96.5 12 ALA B N 1
ATOM 3401 C CA . ALA B 1 12 ? 5.887 32.75 19.672 1 96.5 12 ALA B CA 1
ATOM 3402 C C . ALA B 1 12 ? 5.832 31.484 18.844 1 96.5 12 ALA B C 1
ATOM 3404 O O . ALA B 1 12 ? 6.867 30.859 18.578 1 96.5 12 ALA B O 1
ATOM 3405 N N . GLY B 1 13 ? 4.664 31.109 18.453 1 95.06 13 GLY B N 1
ATOM 3406 C CA . GLY B 1 13 ? 4.461 30.047 17.469 1 95.06 13 GLY B CA 1
ATOM 3407 C C . GLY B 1 13 ? 4.371 30.562 16.047 1 95.06 13 GLY B C 1
ATOM 3408 O O . GLY B 1 13 ? 4.59 31.75 15.797 1 95.06 13 GLY B O 1
ATOM 3409 N N . PRO B 1 14 ? 4.066 29.688 15.141 1 95.69 14 PRO B N 1
ATOM 3410 C CA . PRO B 1 14 ? 4.008 30.125 13.742 1 95.69 14 PRO B CA 1
ATOM 3411 C C . PRO B 1 14 ? 3.025 31.266 13.508 1 95.69 14 PRO B C 1
ATOM 3413 O O . PRO B 1 14 ? 3.322 32.188 12.758 1 95.69 14 PRO B O 1
ATOM 3416 N N . GLY B 1 15 ? 1.892 31.203 14.102 1 97.06 15 GLY B N 1
ATOM 3417 C CA . GLY B 1 15 ? 0.898 32.25 13.945 1 97.06 15 GLY B CA 1
ATOM 3418 C C . GLY B 1 15 ? 1.339 33.594 14.523 1 97.06 15 GLY B C 1
ATOM 3419 O O . GLY B 1 15 ? 1.29 34.594 13.852 1 97.06 15 GLY B O 1
ATOM 3420 N N . GLY B 1 16 ? 1.799 33.594 15.781 1 98.25 16 GLY B N 1
ATOM 3421 C CA . GLY B 1 16 ? 2.254 34.781 16.453 1 98.25 16 GLY B CA 1
ATOM 3422 C C . GLY B 1 16 ? 3.422 35.438 15.75 1 98.25 16 GLY B C 1
ATOM 3423 O O . GLY B 1 16 ? 3.426 36.656 15.555 1 98.25 16 GLY B O 1
ATOM 3424 N N . LEU B 1 17 ? 4.352 34.656 15.359 1 98.25 17 LEU B N 1
ATOM 3425 C CA . LEU B 1 17 ? 5.559 35.219 14.742 1 98.25 17 LEU B CA 1
ATOM 3426 C C . LEU B 1 17 ? 5.262 35.75 13.352 1 98.25 17 LEU B C 1
ATOM 3428 O O . LEU B 1 17 ? 5.875 36.719 12.922 1 98.25 17 LEU B O 1
ATOM 3432 N N . THR B 1 18 ? 4.367 35.094 12.648 1 98.38 18 THR B N 1
ATOM 3433 C CA . THR B 1 18 ? 3.961 35.625 11.344 1 98.38 18 THR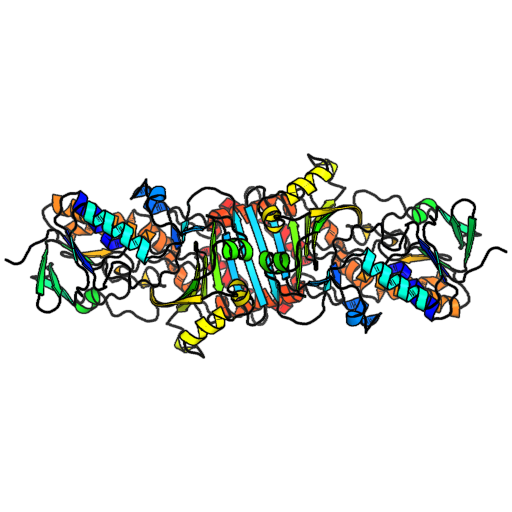 B CA 1
ATOM 3434 C C . THR B 1 18 ? 3.283 36.969 11.492 1 98.38 18 THR B C 1
ATOM 3436 O O . THR B 1 18 ? 3.58 37.906 10.742 1 98.38 18 THR B O 1
ATOM 3439 N N . ALA B 1 19 ? 2.379 37.094 12.469 1 98.81 19 ALA B N 1
ATOM 3440 C CA . ALA B 1 19 ? 1.721 38.375 12.742 1 98.81 19 ALA B CA 1
ATOM 3441 C C . ALA B 1 19 ? 2.738 39.438 13.117 1 98.81 19 ALA B C 1
ATOM 3443 O O . ALA B 1 19 ? 2.684 40.562 12.602 1 98.81 19 ALA B O 1
ATOM 3444 N N . ALA B 1 20 ? 3.65 39.062 13.984 1 98.75 20 ALA B N 1
ATOM 3445 C CA . ALA B 1 20 ? 4.664 40 14.469 1 98.75 20 ALA B CA 1
ATOM 3446 C C . ALA B 1 20 ? 5.531 40.5 13.32 1 98.75 20 ALA B C 1
ATOM 3448 O O . ALA B 1 20 ? 5.824 41.688 13.25 1 98.75 20 ALA B O 1
ATOM 3449 N N . GLN B 1 21 ? 5.98 39.594 12.5 1 98.62 21 GLN B N 1
ATOM 3450 C CA . GLN B 1 21 ? 6.828 39.969 11.375 1 98.62 21 GLN B CA 1
ATOM 3451 C C . GLN B 1 21 ? 6.117 40.969 10.461 1 98.62 21 GLN B C 1
ATOM 3453 O O . GLN B 1 21 ? 6.703 41.969 10.047 1 98.62 21 GLN B O 1
ATOM 3458 N N . ARG B 1 22 ? 4.898 40.719 10.117 1 98.31 22 ARG B N 1
ATOM 3459 C CA . ARG B 1 22 ? 4.133 41.562 9.219 1 98.31 22 ARG B CA 1
ATOM 3460 C C . ARG B 1 22 ? 3.914 42.938 9.82 1 98.31 22 ARG B C 1
ATOM 3462 O O . ARG B 1 22 ? 4.051 43.938 9.133 1 98.31 22 ARG B O 1
ATOM 3469 N N . LEU B 1 23 ? 3.551 43 11.055 1 98.75 23 LEU B N 1
ATOM 3470 C CA . LEU B 1 23 ? 3.258 44.25 11.734 1 98.75 23 LEU B CA 1
ATOM 3471 C C . LEU B 1 23 ? 4.527 45.094 11.938 1 98.75 23 LEU B C 1
ATOM 3473 O O . LEU B 1 23 ? 4.531 46.281 11.695 1 98.75 23 LEU B O 1
ATOM 3477 N N . ALA B 1 24 ? 5.57 44.375 12.359 1 98.62 24 ALA B N 1
ATOM 3478 C CA . ALA B 1 24 ? 6.84 45.062 12.539 1 98.62 24 ALA B CA 1
ATOM 3479 C C . ALA B 1 24 ? 7.344 45.656 11.219 1 98.62 24 ALA B C 1
ATOM 3481 O O . ALA B 1 24 ? 7.859 46.75 11.18 1 98.62 24 ALA B O 1
ATOM 3482 N N . SER B 1 25 ? 7.215 44.906 10.219 1 97.69 25 SER B N 1
ATOM 3483 C CA . SER B 1 25 ? 7.594 45.375 8.891 1 97.69 25 SER B CA 1
ATOM 3484 C C . SER B 1 25 ? 6.801 46.625 8.492 1 97.69 25 SER B C 1
ATOM 3486 O O . SER B 1 25 ? 7.27 47.438 7.703 1 97.69 25 SER B O 1
ATOM 3488 N N . GLY B 1 26 ? 5.617 46.688 9.023 1 96.81 26 GLY B N 1
ATOM 3489 C CA . GLY B 1 26 ? 4.762 47.844 8.75 1 96.81 26 GLY B CA 1
ATOM 3490 C C . GLY B 1 26 ? 5.035 49 9.656 1 96.81 26 GLY B C 1
ATOM 3491 O O . GLY B 1 26 ? 4.355 50.031 9.578 1 96.81 26 GLY B O 1
ATOM 3492 N N . GLY B 1 27 ? 5.984 48.875 10.578 1 97.31 27 GLY B N 1
ATOM 3493 C CA . GLY B 1 27 ? 6.414 50 11.391 1 97.31 27 GLY B CA 1
ATOM 3494 C C . GLY B 1 27 ? 5.816 50 12.781 1 97.31 27 GLY B C 1
ATOM 3495 O O . GLY B 1 27 ? 6.066 50.906 13.578 1 97.31 27 GLY B O 1
ATOM 3496 N N . PHE B 1 28 ? 5.059 49.031 13.117 1 98.38 28 PHE B N 1
ATOM 3497 C CA . PHE B 1 28 ? 4.465 48.938 14.445 1 98.38 28 PHE B CA 1
ATOM 3498 C C . PHE B 1 28 ? 5.512 48.562 15.484 1 98.38 28 PHE B C 1
ATOM 3500 O O . PHE B 1 28 ? 6.43 47.781 15.195 1 98.38 28 PHE B O 1
ATOM 3507 N N . LYS B 1 29 ? 5.395 49.094 16.625 1 98.44 29 LYS B N 1
ATOM 3508 C CA . LYS B 1 29 ? 6.156 48.625 17.781 1 98.44 29 LYS B CA 1
ATOM 3509 C C . LYS B 1 29 ? 5.535 47.344 18.344 1 98.44 29 LYS B C 1
ATOM 3511 O O . LYS B 1 29 ? 4.555 47.406 19.094 1 98.44 29 LYS B O 1
ATOM 3516 N N . VAL B 1 30 ? 6.219 46.219 18.094 1 98.69 30 VAL B N 1
ATOM 3517 C CA . VAL B 1 30 ? 5.617 44.938 18.391 1 98.69 30 VAL B CA 1
ATOM 3518 C C . VAL B 1 30 ? 6.434 44.219 19.469 1 98.69 30 VAL B C 1
ATOM 3520 O O . VAL B 1 30 ? 7.656 44.125 19.359 1 98.69 30 VAL B O 1
ATOM 3523 N N . LEU B 1 31 ? 5.754 43.719 20.5 1 98.44 31 LEU B N 1
ATOM 3524 C CA . LEU B 1 31 ? 6.328 42.844 21.516 1 98.44 31 LEU B CA 1
ATOM 3525 C C . LEU B 1 31 ? 5.75 41.438 21.406 1 98.44 31 LEU B C 1
ATOM 3527 O O . LEU B 1 31 ? 4.531 41.25 21.375 1 98.44 31 LEU B O 1
ATOM 3531 N N . VAL B 1 32 ? 6.609 40.438 21.25 1 98.38 32 VAL B N 1
ATOM 3532 C CA . VAL B 1 32 ? 6.207 39.031 21.328 1 98.38 32 VAL B CA 1
ATOM 3533 C C . VAL B 1 32 ? 6.676 38.438 22.641 1 98.38 32 VAL B C 1
ATOM 3535 O O . VAL B 1 32 ? 7.852 38.531 23 1 98.38 32 VAL B O 1
ATOM 3538 N N . VAL B 1 33 ? 5.754 37.844 23.359 1 97 33 VAL B N 1
ATOM 3539 C CA . VAL B 1 33 ? 6.098 37.219 24.641 1 97 33 VAL B CA 1
ATOM 3540 C C . VAL B 1 33 ? 5.914 35.688 24.547 1 97 33 VAL B C 1
ATOM 3542 O O . VAL B 1 33 ? 4.883 35.219 24.047 1 97 33 VAL B O 1
ATOM 3545 N N . GLU B 1 34 ? 6.879 34.938 24.922 1 95.56 34 GLU B N 1
ATOM 3546 C CA . GLU B 1 34 ? 6.898 33.469 24.859 1 95.56 34 GLU B CA 1
ATOM 3547 C C . GLU B 1 34 ? 7.262 32.875 26.203 1 95.56 34 GLU B C 1
ATOM 3549 O O . GLU B 1 34 ? 8.211 33.312 26.859 1 95.56 34 GLU B O 1
ATOM 3554 N N . ARG B 1 35 ? 6.492 31.906 26.625 1 93.06 35 ARG B N 1
ATOM 3555 C CA . ARG B 1 35 ? 6.707 31.297 27.922 1 93.06 35 ARG B CA 1
ATOM 3556 C C . ARG B 1 35 ? 7.926 30.391 27.906 1 93.06 35 ARG B C 1
ATOM 3558 O O . ARG B 1 35 ? 8.609 30.234 28.922 1 93.06 35 ARG B O 1
ATOM 3565 N N . GLY B 1 36 ? 8.188 29.703 26.812 1 89.56 36 GLY B N 1
ATOM 3566 C CA . GLY B 1 36 ? 9.289 28.766 26.719 1 89.56 36 GLY B CA 1
ATOM 3567 C C . GLY B 1 36 ? 10.648 29.453 26.641 1 89.56 36 GLY B C 1
ATOM 3568 O O . GLY B 1 36 ? 10.727 30.672 26.5 1 89.56 36 GLY B O 1
ATOM 3569 N N . ARG B 1 37 ? 11.711 28.609 26.703 1 89.5 37 ARG B N 1
ATOM 3570 C CA . ARG B 1 37 ? 13.078 29.125 26.625 1 89.5 37 ARG B CA 1
ATOM 3571 C C . ARG B 1 37 ? 13.391 29.641 25.234 1 89.5 37 ARG B C 1
ATOM 3573 O O . ARG B 1 37 ? 14.188 30.562 25.078 1 89.5 37 ARG B O 1
ATOM 3580 N N . ARG B 1 38 ? 12.75 28.953 24.266 1 88.06 38 ARG B N 1
ATOM 3581 C CA . ARG B 1 38 ? 12.867 29.359 22.859 1 88.06 38 ARG B CA 1
ATOM 3582 C C . ARG B 1 38 ? 11.531 29.234 22.141 1 88.06 38 ARG B C 1
ATOM 3584 O O . ARG B 1 38 ? 10.664 28.453 22.562 1 88.06 38 ARG B O 1
ATOM 3591 N N . PRO B 1 39 ? 11.422 30.016 21.109 1 82.62 39 PRO B N 1
ATOM 3592 C CA . PRO B 1 39 ? 10.203 29.844 20.328 1 82.62 39 PRO B CA 1
ATOM 3593 C C . PRO B 1 39 ? 10.031 28.406 19.828 1 82.62 39 PRO B C 1
ATOM 3595 O O . PRO B 1 39 ? 11 27.781 19.391 1 82.62 39 PRO B O 1
ATOM 3598 N N . GLY B 1 40 ? 8.883 27.844 20.016 1 69.88 40 GLY B N 1
ATOM 3599 C CA . GLY B 1 40 ? 8.555 26.531 19.469 1 69.88 40 GLY B CA 1
ATOM 3600 C C . GLY B 1 40 ? 9.023 25.391 20.359 1 69.88 40 GLY B C 1
ATOM 3601 O O . GLY B 1 40 ? 8.805 24.219 20.031 1 69.88 40 GLY B O 1
ATOM 3602 N N . SER B 1 41 ? 9.641 25.594 21.375 1 62.69 41 SER B N 1
ATOM 3603 C CA . SER B 1 41 ? 10.242 24.562 22.219 1 62.69 41 SER B CA 1
ATOM 3604 C C . SER B 1 41 ? 9.18 23.641 22.797 1 62.69 41 SER B C 1
ATOM 3606 O O . SER B 1 41 ? 9.477 22.5 23.172 1 62.69 41 SER B O 1
ATOM 3608 N N . LYS B 1 42 ? 7.988 23.922 22.812 1 55.5 42 LYS B N 1
ATOM 3609 C CA . LYS B 1 42 ? 6.953 23.125 23.469 1 55.5 42 LYS B CA 1
ATOM 3610 C C . LYS B 1 42 ? 6.086 22.406 22.438 1 55.5 42 LYS B C 1
ATOM 3612 O O . LYS B 1 42 ? 5.035 21.859 22.781 1 55.5 42 LYS B O 1
ATOM 3617 N N . ASN B 1 43 ? 6.5 22.391 21.266 1 57.84 43 ASN B N 1
ATOM 3618 C CA . ASN B 1 43 ? 5.609 21.859 20.234 1 57.84 43 ASN B CA 1
ATOM 3619 C C . ASN B 1 43 ? 5.922 20.406 19.906 1 57.84 43 ASN B C 1
ATOM 3621 O O . ASN B 1 43 ? 7.09 20.031 19.828 1 57.84 43 ASN B O 1
ATOM 3625 N N . VAL B 1 44 ? 4.832 19.5 20.188 1 55.97 44 VAL B N 1
ATOM 3626 C CA . VAL B 1 44 ? 4.906 18.109 19.75 1 55.97 44 VAL B CA 1
ATOM 3627 C C . VAL B 1 44 ? 4.254 17.969 18.375 1 55.97 44 VAL B C 1
ATOM 3629 O O . VAL B 1 44 ? 3.027 17.984 18.25 1 55.97 44 VAL B O 1
ATOM 3632 N N . TYR B 1 45 ? 4.777 18.609 17.438 1 60.53 45 TYR B N 1
ATOM 3633 C CA . TYR B 1 45 ? 4.324 18.594 16.047 1 60.53 45 TYR B CA 1
ATOM 3634 C C . TYR B 1 45 ? 4.812 17.344 15.328 1 60.53 45 TYR B C 1
ATOM 3636 O O . TYR B 1 45 ? 5.945 16.906 15.539 1 60.53 45 TYR B O 1
ATOM 3644 N N . GLY B 1 46 ? 3.857 16.625 14.695 1 61.78 46 GLY B N 1
ATOM 3645 C CA . GLY B 1 46 ? 4.191 15.406 13.977 1 61.78 46 GLY B CA 1
ATOM 3646 C C . GLY B 1 46 ? 5.309 15.594 12.969 1 61.78 46 GLY B C 1
ATOM 3647 O O . GLY B 1 46 ? 6.016 14.648 12.625 1 61.78 46 GLY B O 1
ATOM 3648 N N . GLY B 1 47 ? 5.324 16.953 12.383 1 80.88 47 GLY B N 1
ATOM 3649 C CA . GLY B 1 47 ? 6.578 17.109 11.664 1 80.88 47 GLY B CA 1
ATOM 3650 C C . GLY B 1 47 ? 6.395 17.484 10.211 1 80.88 47 GLY B C 1
ATOM 3651 O O . GLY B 1 47 ? 7.363 17.562 9.453 1 80.88 47 GLY B O 1
ATOM 3652 N N . ARG B 1 48 ? 5.133 17.719 9.789 1 93.12 48 ARG B N 1
ATOM 3653 C CA . ARG B 1 48 ? 4.926 18.016 8.375 1 93.12 48 ARG B CA 1
ATOM 3654 C C . ARG B 1 48 ? 4.359 19.422 8.188 1 93.12 48 ARG B C 1
ATOM 3656 O O . ARG B 1 48 ? 3.428 19.812 8.883 1 93.12 48 ARG B O 1
ATOM 3663 N N . ILE B 1 49 ? 4.906 20.188 7.25 1 95.5 49 ILE B N 1
ATOM 3664 C CA . ILE B 1 49 ? 4.477 21.547 6.953 1 95.5 49 ILE B CA 1
ATOM 3665 C C . ILE B 1 49 ? 4.062 21.641 5.484 1 95.5 49 ILE B C 1
ATOM 3667 O O . ILE B 1 49 ? 4.793 21.203 4.598 1 95.5 49 ILE B O 1
ATOM 3671 N N . TYR B 1 50 ? 2.887 22.203 5.242 1 95.69 50 TYR B N 1
ATOM 3672 C CA . TYR B 1 50 ? 2.393 22.406 3.887 1 95.69 50 TYR B CA 1
ATOM 3673 C C . TYR B 1 50 ? 2.85 23.766 3.344 1 95.69 50 TYR B C 1
ATOM 3675 O O . TYR B 1 50 ? 2.662 24.797 3.992 1 95.69 50 TYR B O 1
ATOM 3683 N N . ALA B 1 51 ? 3.328 23.781 2.199 1 95.62 51 ALA B N 1
ATOM 3684 C CA . ALA B 1 51 ? 4.191 24.859 1.732 1 95.62 51 ALA B CA 1
ATOM 3685 C C . ALA B 1 51 ? 3.371 25.969 1.08 1 95.62 51 ALA B C 1
ATOM 3687 O O . ALA B 1 51 ? 3.871 27.078 0.868 1 95.62 51 ALA B O 1
ATOM 3688 N N . HIS B 1 52 ? 2.113 25.75 0.764 1 94.88 52 HIS B N 1
ATOM 3689 C CA . HIS B 1 52 ? 1.354 26.688 -0.059 1 94.88 52 HIS B CA 1
ATOM 3690 C C . HIS B 1 52 ? 1.292 28.062 0.588 1 94.88 52 HIS B C 1
ATOM 3692 O O . HIS B 1 52 ? 1.319 29.078 -0.106 1 94.88 52 HIS B O 1
ATOM 3698 N N . VAL B 1 53 ? 1.28 28.141 1.896 1 95 53 VAL B N 1
ATOM 3699 C CA . VAL B 1 53 ? 1.201 29.406 2.594 1 95 53 VAL B CA 1
ATOM 3700 C C . VAL B 1 53 ? 2.562 30.109 2.562 1 95 53 VAL B C 1
ATOM 3702 O O . VAL B 1 53 ? 2.641 31.328 2.471 1 95 53 VAL B O 1
ATOM 3705 N N . LEU B 1 54 ? 3.615 29.328 2.646 1 95.75 54 LEU B N 1
ATOM 3706 C CA . LEU B 1 54 ? 4.969 29.875 2.607 1 95.75 54 LEU B CA 1
ATOM 3707 C C . LEU B 1 54 ? 5.27 30.5 1.246 1 95.75 54 LEU B C 1
ATOM 3709 O O . LEU B 1 54 ? 5.992 31.484 1.157 1 95.75 54 LEU B O 1
ATOM 3713 N N . ASP B 1 55 ? 4.727 29.922 0.243 1 94 55 ASP B N 1
ATOM 3714 C CA . ASP B 1 55 ? 4.918 30.453 -1.105 1 94 55 ASP B CA 1
ATOM 3715 C C . ASP B 1 55 ? 4.469 31.906 -1.195 1 94 55 ASP B C 1
ATOM 3717 O O . ASP B 1 55 ? 5.055 32.688 -1.935 1 94 55 ASP B O 1
ATOM 3721 N N . LYS B 1 56 ? 3.502 32.188 -0.422 1 91.56 56 LYS B N 1
ATOM 3722 C CA . LYS B 1 56 ? 2.924 33.531 -0.449 1 91.56 56 LYS B CA 1
ATOM 3723 C C . LYS B 1 56 ? 3.635 34.438 0.533 1 91.56 56 LYS B C 1
ATOM 3725 O O . LYS B 1 56 ? 3.965 35.594 0.194 1 91.56 56 LYS B O 1
ATOM 3730 N N . LEU B 1 57 ? 3.957 33.969 1.673 1 94.19 57 LEU B N 1
ATOM 3731 C CA . LEU B 1 57 ? 4.438 34.812 2.764 1 94.19 57 LEU B CA 1
ATOM 3732 C C . LEU B 1 57 ? 5.949 34.969 2.695 1 94.19 57 LEU B C 1
ATOM 3734 O O . LEU B 1 57 ? 6.48 36 3.086 1 94.19 57 LEU B O 1
ATOM 3738 N N . TYR B 1 58 ? 6.602 33.906 2.23 1 94.5 58 TYR B N 1
ATOM 3739 C CA . TYR B 1 58 ? 8.062 33.875 2.168 1 94.5 58 TYR B CA 1
ATOM 3740 C C . TYR B 1 58 ? 8.539 33.219 0.866 1 94.5 58 TYR B C 1
ATOM 3742 O O . TYR B 1 58 ? 9.023 32.094 0.863 1 94.5 58 TYR B O 1
ATOM 3750 N N . PRO B 1 59 ? 8.578 33.938 -0.2 1 92.06 59 PRO B N 1
ATOM 3751 C CA . PRO B 1 59 ? 8.836 33.375 -1.52 1 92.06 59 PRO B CA 1
ATOM 3752 C C . PRO B 1 59 ? 10.203 32.688 -1.604 1 92.06 59 PRO B C 1
ATOM 3754 O O . PRO B 1 59 ? 10.398 31.781 -2.42 1 92.06 59 PRO B O 1
ATOM 3757 N N . GLU B 1 60 ? 11.219 33.062 -0.745 1 93.19 60 GLU B N 1
ATOM 3758 C CA . GLU B 1 60 ? 12.555 32.469 -0.821 1 93.19 60 GLU B CA 1
ATOM 3759 C C . GLU B 1 60 ? 12.758 31.406 0.249 1 93.19 60 GLU B C 1
ATOM 3761 O O . GLU B 1 60 ? 13.891 31.031 0.546 1 93.19 60 GLU B O 1
ATOM 3766 N N . TYR B 1 61 ? 11.648 30.938 0.798 1 94.5 61 TYR B N 1
ATOM 3767 C CA . TYR B 1 61 ? 11.742 30.062 1.956 1 94.5 61 TYR B CA 1
ATOM 3768 C C . TYR B 1 61 ? 12.492 28.781 1.605 1 94.5 61 TYR B C 1
ATOM 3770 O O . TYR B 1 61 ? 13.156 28.188 2.457 1 94.5 61 TYR B O 1
ATOM 3778 N N . VAL B 1 62 ? 12.414 28.281 0.392 1 93 62 VAL B N 1
ATOM 3779 C CA . VAL B 1 62 ? 13.016 27.016 -0.024 1 93 62 VAL B CA 1
ATOM 3780 C C . VAL B 1 62 ? 14.523 27.062 0.213 1 93 62 VAL B C 1
ATOM 3782 O O . VAL B 1 62 ? 15.141 26.047 0.554 1 93 62 VAL B O 1
ATOM 3785 N N . LYS B 1 63 ? 15.078 28.234 0.188 1 92.62 63 LYS B N 1
ATOM 3786 C CA . LYS B 1 63 ? 16.516 28.422 0.32 1 92.62 63 LYS B CA 1
ATOM 3787 C C . LYS B 1 63 ? 16.922 28.562 1.784 1 92.62 63 LYS B C 1
ATOM 3789 O O . LYS B 1 63 ? 18.078 28.344 2.141 1 92.62 63 LYS B O 1
ATOM 3794 N N . GLU B 1 64 ? 15.945 28.938 2.572 1 93.94 64 GLU B N 1
ATOM 3795 C CA . GLU B 1 64 ? 16.359 29.422 3.887 1 93.94 64 GLU B CA 1
ATOM 3796 C C . GLU B 1 64 ? 15.688 28.625 5.004 1 93.94 64 GLU B C 1
ATOM 3798 O O . GLU B 1 64 ? 16.234 28.516 6.105 1 93.94 64 GLU B O 1
ATOM 3803 N N . ALA B 1 65 ? 14.531 28.141 4.75 1 94 65 ALA B N 1
ATOM 3804 C CA . ALA B 1 65 ? 13.789 27.469 5.809 1 94 65 ALA B CA 1
ATOM 3805 C C . ALA B 1 65 ? 14.422 26.125 6.16 1 94 65 ALA B C 1
ATOM 3807 O O . ALA B 1 65 ? 15.133 25.547 5.344 1 94 65 ALA B O 1
ATOM 3808 N N . PRO B 1 66 ? 14.25 25.656 7.336 1 94.5 66 PRO B N 1
ATOM 3809 C CA . PRO B 1 66 ? 14.852 24.391 7.773 1 94.5 66 PRO B CA 1
ATOM 3810 C C . PRO B 1 66 ? 14.078 23.172 7.289 1 94.5 66 PRO B C 1
ATOM 3812 O O . PRO B 1 66 ? 13.555 22.406 8.102 1 94.5 66 PRO B O 1
ATOM 3815 N N . VAL B 1 67 ? 14.172 22.922 6.039 1 95.19 67 VAL B N 1
ATOM 3816 C CA . VAL B 1 67 ? 13.523 21.781 5.422 1 95.19 67 VAL B CA 1
ATOM 3817 C C . VAL B 1 67 ? 14.344 20.516 5.691 1 95.19 67 VAL B C 1
ATOM 3819 O O . VAL B 1 67 ? 15.531 20.469 5.383 1 95.19 67 VAL B O 1
ATOM 3822 N N . GLU B 1 68 ? 13.695 19.516 6.336 1 95.69 68 GLU B N 1
ATOM 3823 C CA . GLU B 1 68 ? 14.352 18.219 6.488 1 95.69 68 GLU B CA 1
ATOM 3824 C C . GLU B 1 68 ? 14.25 17.391 5.211 1 95.69 68 GLU B C 1
ATOM 3826 O O . GLU B 1 68 ? 15.258 17.125 4.555 1 95.69 68 GLU B O 1
ATOM 3831 N N . ARG B 1 69 ? 13.008 17.078 4.863 1 96.88 69 ARG B N 1
ATOM 3832 C CA . ARG B 1 69 ? 12.758 16.312 3.637 1 96.88 69 ARG B CA 1
ATOM 3833 C C . ARG B 1 69 ? 11.445 16.734 2.988 1 96.88 69 ARG B C 1
ATOM 3835 O O . ARG B 1 69 ? 10.469 17.031 3.684 1 96.88 69 ARG B O 1
ATOM 3842 N N . TRP B 1 70 ? 11.445 16.75 1.669 1 97 70 TRP B N 1
ATOM 3843 C CA . TRP B 1 70 ? 10.219 16.969 0.915 1 97 70 TRP B CA 1
ATOM 3844 C C . TRP B 1 70 ? 9.406 15.688 0.804 1 97 70 TRP B C 1
ATOM 3846 O O . TRP B 1 70 ? 9.922 14.664 0.352 1 97 70 TRP B O 1
ATOM 3856 N N . VAL B 1 71 ? 8.141 15.727 1.149 1 97.31 71 VAL B N 1
ATOM 3857 C CA . VAL B 1 71 ? 7.332 14.516 1.216 1 97.31 71 VAL B CA 1
ATOM 3858 C C . VAL B 1 71 ? 6.945 14.078 -0.194 1 97.31 71 VAL B C 1
ATOM 3860 O O . VAL B 1 71 ? 6.227 14.789 -0.9 1 97.31 71 VAL B O 1
ATOM 3863 N N . ARG B 1 72 ? 7.449 12.875 -0.584 1 96.94 72 ARG B N 1
ATOM 3864 C CA . ARG B 1 72 ? 7.184 12.312 -1.903 1 96.94 72 ARG B CA 1
ATOM 3865 C C . ARG B 1 72 ? 6.453 10.977 -1.791 1 96.94 72 ARG B C 1
ATOM 3867 O O . ARG B 1 72 ? 5.988 10.43 -2.795 1 96.94 72 ARG B O 1
ATOM 3874 N N . LYS B 1 73 ? 6.418 10.523 -0.637 1 97.94 73 LYS B N 1
ATOM 3875 C CA . LYS B 1 73 ? 5.766 9.25 -0.348 1 97.94 73 LYS B CA 1
ATOM 3876 C C . LYS B 1 73 ? 4.758 9.391 0.789 1 97.94 73 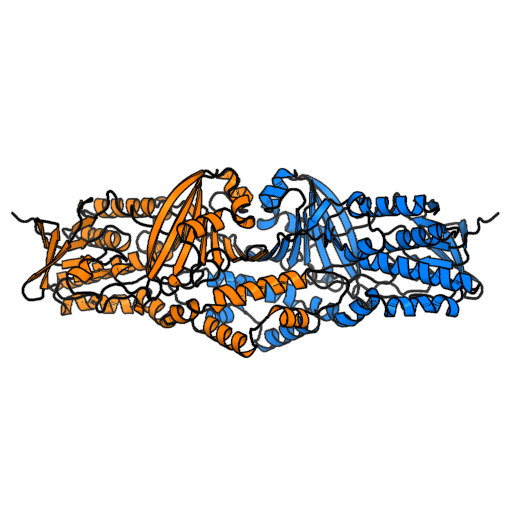LYS B C 1
ATOM 3878 O O . LYS B 1 73 ? 5.047 10.023 1.807 1 97.94 73 LYS B O 1
ATOM 3883 N N . GLU B 1 74 ? 3.52 8.82 0.575 1 98.06 74 GLU B N 1
ATOM 3884 C CA . GLU B 1 74 ? 2.426 8.797 1.542 1 98.06 74 GLU B CA 1
ATOM 3885 C C . GLU B 1 74 ? 1.989 7.367 1.848 1 98.06 74 GLU B C 1
ATOM 3887 O O . GLU B 1 74 ? 1.845 6.551 0.938 1 98.06 74 GLU B O 1
ATOM 3892 N N . ARG B 1 75 ? 1.873 7.051 3.127 1 98.31 75 ARG B N 1
ATOM 3893 C CA . ARG B 1 75 ? 1.42 5.719 3.51 1 98.31 75 ARG B CA 1
ATOM 3894 C C . ARG B 1 75 ? 0.266 5.801 4.504 1 98.31 75 ARG B C 1
ATOM 3896 O O . ARG B 1 75 ? 0.238 6.684 5.363 1 98.31 75 ARG B O 1
ATOM 3903 N N . LEU B 1 76 ? -0.675 4.949 4.367 1 98.44 76 LEU B N 1
ATOM 3904 C CA . LEU B 1 76 ? -1.741 4.68 5.324 1 98.44 76 LEU B CA 1
ATOM 3905 C C . LEU B 1 76 ? -1.799 3.193 5.668 1 98.44 76 LEU B C 1
ATOM 3907 O O . LEU B 1 76 ? -1.951 2.354 4.777 1 98.44 76 LEU B O 1
ATOM 3911 N N . THR B 1 77 ? -1.644 2.879 6.922 1 98.81 77 THR B N 1
ATOM 3912 C CA . THR B 1 77 ? -1.63 1.471 7.297 1 98.81 77 THR B CA 1
ATOM 3913 C C . THR B 1 77 ? -2.732 1.171 8.312 1 98.81 77 THR B C 1
ATOM 3915 O O . THR B 1 77 ? -2.906 1.908 9.281 1 98.81 77 THR B O 1
ATOM 3918 N N . MET B 1 78 ? -3.496 0.231 8.109 1 98.81 78 MET B N 1
ATOM 3919 C CA . MET B 1 78 ? -4.336 -0.434 9.102 1 98.81 78 MET B CA 1
ATOM 3920 C C . MET B 1 78 ? -3.586 -1.589 9.766 1 98.81 78 MET B C 1
ATOM 3922 O O . MET B 1 78 ? -3.469 -2.668 9.18 1 98.81 78 MET B O 1
ATOM 3926 N N . LEU B 1 79 ? -3.107 -1.368 10.953 1 98.81 79 LEU B N 1
ATOM 3927 C CA . LEU B 1 79 ? -2.152 -2.25 11.609 1 98.81 79 LEU B CA 1
ATOM 3928 C C . LEU B 1 79 ? -2.838 -3.08 12.688 1 98.81 79 LEU B C 1
ATOM 3930 O O . LEU B 1 79 ? -3.588 -2.545 13.508 1 98.81 79 LEU B O 1
ATOM 3934 N N . THR B 1 80 ? -2.686 -4.332 12.672 1 98.62 80 THR B N 1
ATOM 3935 C CA . THR B 1 80 ? -3.064 -5.215 13.766 1 98.62 80 THR B CA 1
ATOM 3936 C C . THR B 1 80 ? -1.83 -5.688 14.531 1 98.62 80 THR B C 1
ATOM 3938 O O . THR B 1 80 ? -0.714 -5.242 14.25 1 98.62 80 THR B O 1
ATOM 3941 N N . LYS B 1 81 ? -2.076 -6.492 15.477 1 97.31 81 LYS B N 1
ATOM 3942 C CA . LYS B 1 81 ? -0.973 -7.012 16.281 1 97.31 81 LYS B CA 1
ATOM 3943 C C . LYS B 1 81 ? 0.013 -7.797 15.414 1 97.31 81 LYS B C 1
ATOM 3945 O O . LYS B 1 81 ? 1.221 -7.766 15.664 1 97.31 81 LYS B O 1
ATOM 3950 N N . ASP B 1 82 ? -0.535 -8.43 14.336 1 96.31 82 ASP B N 1
ATOM 3951 C CA . ASP B 1 82 ? 0.325 -9.391 13.656 1 96.31 82 ASP B CA 1
ATOM 3952 C C . ASP B 1 82 ? 0.311 -9.172 12.141 1 96.31 82 ASP B C 1
ATOM 3954 O O . ASP B 1 82 ? 0.945 -9.914 11.398 1 96.31 82 ASP B O 1
ATOM 3958 N N . SER B 1 83 ? -0.418 -8.281 11.68 1 98.25 83 SER B N 1
ATOM 3959 C CA . SER B 1 83 ? -0.479 -8.023 10.242 1 98.25 83 SER B CA 1
ATOM 3960 C C . SER B 1 83 ? -0.776 -6.559 9.953 1 98.25 83 SER B C 1
ATOM 3962 O O . SER B 1 83 ? -1.136 -5.801 10.859 1 98.25 83 SER B O 1
ATOM 3964 N N . GLY B 1 84 ? -0.53 -6.113 8.758 1 98.69 84 GLY B N 1
ATOM 3965 C CA . GLY B 1 84 ? -0.794 -4.75 8.32 1 98.69 84 GLY B CA 1
ATOM 3966 C C . GLY B 1 84 ? -1.172 -4.656 6.855 1 98.69 84 GLY B C 1
ATOM 3967 O O . GLY B 1 84 ? -0.615 -5.371 6.02 1 98.69 84 GLY B O 1
ATOM 3968 N N . VAL B 1 85 ? -2.168 -3.857 6.566 1 98.88 85 VAL B N 1
ATOM 3969 C CA . VAL B 1 85 ? -2.527 -3.482 5.203 1 98.88 85 VAL B CA 1
ATOM 3970 C C . VAL B 1 85 ? -2.166 -2.018 4.957 1 98.88 85 VAL B C 1
ATOM 3972 O O . VAL B 1 85 ? -2.609 -1.132 5.691 1 98.88 85 VAL B O 1
ATOM 3975 N N . THR B 1 86 ? -1.386 -1.777 3.93 1 98.81 86 THR B N 1
ATOM 3976 C CA . THR B 1 86 ? -0.882 -0.433 3.672 1 98.81 86 THR B CA 1
ATOM 3977 C C . THR B 1 86 ? -1.269 0.03 2.27 1 98.81 86 THR B C 1
ATOM 3979 O O . THR B 1 86 ? -1.201 -0.745 1.314 1 98.81 86 THR B O 1
ATOM 3982 N N . VAL B 1 87 ? -1.757 1.206 2.162 1 98.75 87 VAL B N 1
ATOM 3983 C CA . VAL B 1 87 ? -1.85 1.916 0.891 1 98.75 87 VAL B CA 1
ATOM 3984 C C . VAL B 1 87 ? -0.742 2.963 0.801 1 98.75 87 VAL B C 1
ATOM 3986 O O . VAL B 1 87 ? -0.566 3.77 1.717 1 98.75 87 VAL B O 1
ATOM 3989 N N . GLU B 1 88 ? 0.011 2.889 -0.214 1 98.69 88 GLU B N 1
ATOM 3990 C CA . GLU B 1 88 ? 1.143 3.791 -0.4 1 98.69 88 GLU B CA 1
ATOM 3991 C C . GLU B 1 88 ? 1.034 4.547 -1.721 1 98.69 88 GLU B C 1
ATOM 3993 O O . GLU B 1 88 ? 0.652 3.973 -2.742 1 98.69 88 GLU B O 1
ATOM 3998 N N . PHE B 1 89 ? 1.271 5.809 -1.744 1 98.69 89 PHE B N 1
ATOM 3999 C CA . PHE B 1 89 ? 1.413 6.633 -2.938 1 98.69 89 PHE B CA 1
ATOM 4000 C C . PHE B 1 89 ? 2.807 7.246 -3.01 1 98.69 89 PHE B C 1
ATOM 4002 O O . PHE B 1 89 ? 3.293 7.812 -2.027 1 98.69 89 PHE B O 1
ATOM 4009 N N . GLU B 1 90 ? 3.441 7.109 -4.094 1 98.19 90 GLU B N 1
ATOM 4010 C CA . GLU B 1 90 ? 4.75 7.703 -4.355 1 98.19 90 GLU B CA 1
ATOM 4011 C C . GLU B 1 90 ? 4.754 8.469 -5.672 1 98.19 90 GLU B C 1
ATOM 4013 O O . GLU B 1 90 ? 4.121 8.047 -6.645 1 98.19 90 GLU B O 1
ATOM 4018 N N . THR B 1 91 ? 5.477 9.594 -5.727 1 97.56 91 THR B N 1
ATOM 4019 C CA . THR B 1 91 ? 5.523 10.398 -6.941 1 97.56 91 THR B CA 1
ATOM 4020 C C . THR B 1 91 ? 6.922 10.969 -7.156 1 97.56 91 THR B C 1
ATOM 4022 O O . THR B 1 91 ? 7.68 11.148 -6.203 1 97.56 91 THR B O 1
ATOM 4025 N N . LYS B 1 92 ? 7.285 11.211 -8.344 1 93.81 92 LYS B N 1
ATOM 4026 C CA . LYS B 1 92 ? 8.539 11.852 -8.703 1 93.81 92 LYS B CA 1
ATOM 4027 C C . LYS B 1 92 ? 8.344 13.344 -8.953 1 93.81 92 LYS B C 1
ATOM 4029 O O . LYS B 1 92 ? 9.281 14.047 -9.344 1 93.81 92 LYS B O 1
ATOM 4034 N N . ALA B 1 93 ? 7.168 13.75 -8.742 1 92.12 93 ALA B N 1
ATOM 4035 C CA . ALA B 1 93 ? 6.891 15.172 -8.945 1 92.12 93 ALA B CA 1
ATOM 4036 C C . ALA B 1 93 ? 7.871 16.047 -8.156 1 92.12 93 ALA B C 1
ATOM 4038 O O . ALA B 1 93 ? 8.219 15.711 -7.02 1 92.12 93 ALA B O 1
ATOM 4039 N N . THR B 1 94 ? 8.297 17.125 -8.711 1 89 94 THR B N 1
ATOM 4040 C CA . THR B 1 94 ? 9.359 17.938 -8.117 1 89 94 THR B CA 1
ATOM 4041 C C . THR B 1 94 ? 8.766 19.141 -7.383 1 89 94 THR B C 1
ATOM 4043 O O . THR B 1 94 ? 9.492 19.875 -6.711 1 89 94 THR B O 1
ATOM 4046 N N . GLU B 1 95 ? 7.488 19.219 -7.402 1 89.44 95 GLU B N 1
ATOM 4047 C CA . GLU B 1 95 ? 6.875 20.359 -6.73 1 89.44 95 GLU B CA 1
ATOM 4048 C C . GLU B 1 95 ? 7.02 20.25 -5.215 1 89.44 95 GLU B C 1
ATOM 4050 O O . GLU B 1 95 ? 6.883 19.172 -4.648 1 89.44 95 GLU B O 1
ATOM 4055 N N . HIS B 1 96 ? 7.352 21.359 -4.656 1 90.19 96 HIS B N 1
ATOM 4056 C CA . HIS B 1 96 ? 7.473 21.453 -3.205 1 90.19 96 HIS B CA 1
ATOM 4057 C C . HIS B 1 96 ? 6.109 21.672 -2.553 1 90.19 96 HIS B C 1
ATOM 4059 O O . HIS B 1 96 ? 5.727 22.812 -2.279 1 90.19 96 HIS B O 1
ATOM 4065 N N . LYS B 1 97 ? 5.523 20.594 -2.215 1 93.19 97 LYS B N 1
ATOM 4066 C CA . LYS B 1 97 ? 4.156 20.688 -1.724 1 93.19 97 LYS B CA 1
ATOM 4067 C C . LYS B 1 97 ? 4.117 20.688 -0.198 1 93.19 97 LYS B C 1
ATOM 4069 O O . LYS B 1 97 ? 3.311 21.391 0.413 1 93.19 97 LYS B O 1
ATOM 4074 N N . SER B 1 98 ? 4.934 19.859 0.377 1 96.5 98 SER B N 1
ATOM 4075 C CA . SER B 1 98 ? 5.043 19.766 1.829 1 96.5 98 SER B CA 1
ATOM 4076 C C . SER B 1 98 ? 6.375 19.141 2.242 1 96.5 98 SER B C 1
ATOM 4078 O O . SER B 1 98 ? 7.016 18.453 1.444 1 96.5 98 SER B O 1
ATOM 4080 N N . PHE B 1 99 ? 6.82 19.422 3.41 1 96.56 99 PHE B N 1
ATOM 4081 C CA . PHE B 1 99 ? 8.109 18.922 3.879 1 96.56 99 PHE B CA 1
ATOM 4082 C C . PHE B 1 99 ? 8.07 18.641 5.375 1 96.56 99 PHE B C 1
ATOM 4084 O O . PHE B 1 99 ? 7.207 19.141 6.09 1 96.56 99 PHE B O 1
ATOM 4091 N N . THR B 1 100 ? 8.922 17.75 5.793 1 96.12 100 THR B N 1
ATOM 4092 C CA . THR B 1 100 ? 9.094 17.516 7.223 1 96.12 100 THR B CA 1
ATOM 4093 C C . THR B 1 100 ? 10.062 18.516 7.828 1 96.12 100 THR B C 1
ATOM 4095 O O . THR B 1 100 ? 10.977 19 7.148 1 96.12 100 THR B O 1
ATOM 4098 N N . ALA B 1 101 ? 9.805 18.875 9.055 1 94.12 101 ALA B N 1
ATOM 4099 C CA . ALA B 1 101 ? 10.656 19.797 9.805 1 94.12 101 ALA B CA 1
ATOM 4100 C C . ALA B 1 101 ? 10.445 19.641 11.305 1 94.12 101 ALA B C 1
ATOM 4102 O O . ALA B 1 101 ? 9.391 19.188 11.75 1 94.12 101 ALA B O 1
ATOM 4103 N N . TYR B 1 102 ? 11.477 19.938 11.977 1 90.56 102 TYR B N 1
ATOM 4104 C CA . TYR B 1 102 ? 11.281 20.172 13.406 1 90.56 102 TYR B CA 1
ATOM 4105 C C . TYR B 1 102 ? 10.602 21.516 13.648 1 90.56 102 TYR B C 1
ATOM 4107 O O . TYR B 1 102 ? 11.078 22.547 13.18 1 90.56 102 TYR B O 1
ATOM 4115 N N . LEU B 1 103 ? 9.539 21.422 14.359 1 88.5 103 LEU B N 1
ATOM 4116 C CA . LEU B 1 103 ? 8.812 22.672 14.578 1 88.5 103 LEU B CA 1
ATOM 4117 C C . LEU B 1 103 ? 9.688 23.703 15.297 1 88.5 103 LEU B C 1
ATOM 4119 O O . LEU B 1 103 ? 9.594 24.891 15.031 1 88.5 103 LEU B O 1
ATOM 4123 N N . SER B 1 104 ? 10.516 23.219 16.188 1 88.62 104 SER B N 1
ATOM 4124 C CA . SER B 1 104 ? 11.414 24.109 16.906 1 88.62 104 SER B CA 1
ATOM 4125 C C . SER B 1 104 ? 12.32 24.875 15.945 1 88.62 104 SER B C 1
ATOM 4127 O O . SER B 1 104 ? 12.445 26.094 16.047 1 88.62 104 SER B O 1
ATOM 4129 N N . SER B 1 105 ? 12.922 24.156 15.016 1 91.69 105 SER B N 1
ATOM 4130 C CA . SER B 1 105 ? 13.797 24.797 14.031 1 91.69 105 SER B CA 1
ATOM 4131 C C . SER B 1 105 ? 13.016 25.734 13.125 1 91.69 105 SER B C 1
ATOM 4133 O O . SER B 1 105 ? 13.516 26.797 12.75 1 91.69 105 SER B O 1
ATOM 4135 N N . PHE B 1 106 ? 11.891 25.375 12.773 1 94.38 106 PHE B N 1
ATOM 4136 C CA . PHE B 1 106 ? 11.055 26.188 11.898 1 94.38 106 PHE B CA 1
ATOM 4137 C C . PHE B 1 106 ? 10.625 27.469 12.594 1 94.38 106 PHE B C 1
ATOM 4139 O O . PHE B 1 106 ? 10.672 28.547 12 1 94.38 106 PHE B O 1
ATOM 4146 N N . THR B 1 107 ? 10.211 27.391 13.844 1 94.38 107 THR B N 1
ATOM 4147 C CA . THR B 1 107 ? 9.797 28.562 14.609 1 94.38 107 THR B CA 1
ATOM 4148 C C . THR B 1 107 ? 10.984 29.484 14.867 1 94.38 107 THR B C 1
ATOM 4150 O O . THR B 1 107 ? 10.828 30.703 14.906 1 94.38 107 THR B O 1
ATOM 4153 N N . GLU B 1 108 ? 12.094 28.891 15.086 1 94.12 108 GLU B N 1
ATOM 4154 C CA . GLU B 1 108 ? 13.297 29.703 15.219 1 94.12 108 GLU B CA 1
ATOM 4155 C C . GLU B 1 108 ? 13.555 30.516 13.953 1 94.12 108 GLU B C 1
ATOM 4157 O O . GLU B 1 108 ? 13.961 31.672 14.023 1 94.12 108 GLU B O 1
ATOM 4162 N N . TRP B 1 109 ? 13.406 29.844 12.867 1 95.94 109 TRP B N 1
ATOM 4163 C CA . TRP B 1 109 ? 13.547 30.531 11.586 1 95.94 109 TRP B CA 1
ATOM 4164 C C . TRP B 1 109 ? 12.555 31.688 11.469 1 95.94 109 TRP B C 1
ATOM 4166 O O . TRP B 1 109 ? 12.93 32.781 11.086 1 95.94 109 TRP B O 1
ATOM 4176 N N . LEU B 1 110 ? 11.328 31.484 11.852 1 96.69 110 LEU B N 1
ATOM 4177 C CA . LEU B 1 110 ? 10.305 32.531 11.836 1 96.69 110 LEU B CA 1
ATOM 4178 C C . LEU B 1 110 ? 10.664 33.656 12.805 1 96.69 110 LEU B C 1
ATOM 4180 O O . LEU B 1 110 ? 10.398 34.812 12.531 1 96.69 110 LEU B O 1
ATOM 4184 N N . ASP B 1 111 ? 11.188 33.25 13.922 1 97.06 111 ASP B N 1
ATOM 4185 C CA . ASP B 1 111 ? 11.602 34.219 14.945 1 97.06 111 ASP B CA 1
ATOM 4186 C C . ASP B 1 111 ? 12.656 35.188 14.391 1 97.06 111 ASP B C 1
ATOM 4188 O O . ASP B 1 111 ? 12.562 36.375 14.602 1 97.06 111 ASP B O 1
ATOM 4192 N N . ARG B 1 112 ? 13.586 34.625 13.727 1 97.06 112 ARG B N 1
ATOM 4193 C CA . ARG B 1 112 ? 14.617 35.469 13.117 1 97.06 112 ARG B CA 1
ATOM 4194 C C . ARG B 1 112 ? 14.016 36.438 12.117 1 97.06 112 ARG B C 1
ATOM 4196 O O . ARG B 1 112 ? 14.453 37.594 12.016 1 97.06 112 ARG B O 1
ATOM 4203 N N . LYS B 1 113 ? 13.055 35.969 11.375 1 97.31 113 LYS B N 1
ATOM 4204 C CA . LYS B 1 113 ? 12.375 36.844 10.414 1 97.31 113 LYS B CA 1
ATOM 4205 C C . LYS B 1 113 ? 11.641 37.969 11.125 1 97.31 113 LYS B C 1
ATOM 4207 O O . LYS B 1 113 ? 11.68 39.125 10.672 1 97.31 113 LYS B O 1
ATOM 4212 N N . ALA B 1 114 ? 10.961 37.656 12.227 1 98.06 114 ALA B N 1
ATOM 4213 C CA . ALA B 1 114 ? 10.219 38.656 12.984 1 98.06 114 ALA B CA 1
ATOM 4214 C C . ALA B 1 114 ? 11.156 39.688 13.602 1 98.06 114 ALA B C 1
ATOM 4216 O O . ALA B 1 114 ? 10.898 40.906 13.539 1 98.06 114 ALA B O 1
ATOM 4217 N N . GLU B 1 115 ? 12.219 39.219 14.164 1 98.19 115 GLU B N 1
ATOM 4218 C CA . GLU B 1 115 ? 13.195 40.125 14.781 1 98.19 115 GLU B CA 1
ATOM 4219 C C . GLU B 1 115 ? 13.859 41 13.734 1 98.19 115 GLU B C 1
ATOM 4221 O O . GLU B 1 115 ? 14.062 42.219 13.977 1 98.19 115 GLU B O 1
ATOM 4226 N N . ALA B 1 116 ? 14.203 40.375 12.641 1 97.88 116 ALA B N 1
ATOM 4227 C CA . ALA B 1 116 ? 14.805 41.156 11.555 1 97.88 116 ALA B CA 1
ATOM 4228 C C . ALA B 1 116 ? 13.867 42.25 11.078 1 97.88 116 ALA B C 1
ATOM 4230 O O . ALA B 1 116 ? 14.312 43.312 10.633 1 97.88 116 ALA B O 1
ATOM 4231 N N . ALA B 1 117 ? 12.57 42.031 11.211 1 98.06 117 ALA B N 1
ATOM 4232 C CA . ALA B 1 117 ? 11.57 43.031 10.789 1 98.06 117 ALA B CA 1
ATOM 4233 C C . ALA B 1 117 ? 11.398 44.125 11.836 1 98.06 117 ALA B C 1
ATOM 4235 O O . ALA B 1 117 ? 10.789 45.156 11.57 1 98.06 117 ALA B O 1
ATOM 4236 N N . GLY B 1 118 ? 11.906 43.844 13.086 1 98.31 118 GLY B N 1
ATOM 4237 C CA . GLY B 1 118 ? 11.883 44.906 14.094 1 98.31 118 GLY B CA 1
ATOM 4238 C C . GLY B 1 118 ? 11.102 44.531 15.336 1 98.31 118 GLY B C 1
ATOM 4239 O O . GLY B 1 118 ? 11.023 45.281 16.297 1 98.31 118 GLY B O 1
ATOM 4240 N N . ALA B 1 119 ? 10.562 43.375 15.375 1 98.62 119 ALA B N 1
ATOM 4241 C CA . ALA B 1 119 ? 9.812 42.938 16.547 1 98.62 119 ALA B CA 1
ATOM 4242 C C . ALA B 1 119 ? 10.742 42.594 17.703 1 98.62 119 ALA B C 1
ATOM 4244 O O . ALA B 1 119 ? 11.852 42.094 17.5 1 98.62 119 ALA B O 1
ATOM 4245 N N . LEU B 1 120 ? 10.312 42.906 18.891 1 98 120 LEU B N 1
ATOM 4246 C CA . LEU B 1 120 ? 11.008 42.469 20.094 1 98 120 LEU B CA 1
ATOM 4247 C C . LEU B 1 120 ? 10.43 41.156 20.625 1 98 120 LEU B C 1
ATOM 4249 O O . LEU B 1 120 ? 9.25 41.125 21 1 98 120 LEU B O 1
ATOM 4253 N N . VAL B 1 121 ? 11.234 40.125 20.656 1 97.62 121 VAL B N 1
ATOM 4254 C CA . VAL B 1 121 ? 10.781 38.844 21.156 1 97.62 121 VAL B CA 1
ATOM 4255 C C . VAL B 1 121 ? 11.406 38.562 22.531 1 97.62 121 VAL B C 1
ATOM 4257 O O . VAL B 1 121 ? 12.633 38.531 22.672 1 97.62 121 VAL B O 1
ATOM 4260 N N . VAL B 1 122 ? 10.578 38.344 23.516 1 96.44 122 VAL B N 1
ATOM 4261 C CA . VAL B 1 122 ? 11.031 38.062 24.875 1 96.44 122 VAL B CA 1
ATOM 4262 C C . VAL B 1 122 ? 10.57 36.656 25.297 1 96.44 122 VAL B C 1
ATOM 4264 O O . VAL B 1 122 ? 9.375 36.375 25.266 1 96.44 122 VAL B O 1
ATOM 4267 N N . THR B 1 123 ? 11.477 35.781 25.703 1 95.25 123 THR B N 1
ATOM 4268 C CA . THR B 1 123 ? 11.172 34.406 26.078 1 95.25 123 THR B CA 1
ATOM 4269 C C . THR B 1 123 ? 11.125 34.281 27.594 1 95.25 123 THR B C 1
ATOM 4271 O O . THR B 1 123 ? 11.289 35.25 28.328 1 95.25 123 THR B O 1
ATOM 4274 N N . GLU B 1 124 ? 10.75 33.094 28.031 1 94.38 124 GLU B N 1
ATOM 4275 C CA . GLU B 1 124 ? 10.672 32.75 29.453 1 94.38 124 GLU B CA 1
ATOM 4276 C C . GLU B 1 124 ? 9.781 33.75 30.203 1 94.38 124 GLU B C 1
ATOM 4278 O O . GLU B 1 124 ? 10.125 34.188 31.281 1 94.38 124 GLU B O 1
ATOM 4283 N N . THR B 1 125 ? 8.727 34.125 29.562 1 93.69 125 THR B N 1
ATOM 4284 C CA . THR B 1 125 ? 7.793 35.125 30.109 1 93.69 125 THR B CA 1
ATOM 4285 C C . THR B 1 125 ? 6.355 34.594 30.016 1 93.69 125 THR B C 1
ATOM 4287 O O . THR B 1 125 ? 5.676 34.875 29.016 1 93.69 125 THR B O 1
ATOM 4290 N N . PRO B 1 126 ? 5.93 33.938 30.984 1 93.75 126 PRO B N 1
ATOM 4291 C CA . PRO B 1 126 ? 4.543 33.469 30.953 1 93.75 126 PRO B CA 1
ATOM 4292 C C . PRO B 1 126 ? 3.533 34.594 31.141 1 93.75 126 PRO B C 1
ATOM 4294 O O . PRO B 1 126 ? 3.76 35.5 31.953 1 93.75 126 PRO B O 1
ATOM 4297 N N . VAL B 1 127 ? 2.531 34.625 30.328 1 97.25 127 VAL B N 1
ATOM 4298 C CA . VAL B 1 127 ? 1.444 35.594 30.469 1 97.25 127 VAL B CA 1
ATOM 4299 C C . VAL B 1 127 ? 0.291 34.969 31.234 1 97.25 127 VAL B C 1
ATOM 4301 O O . VAL B 1 127 ? -0.181 33.875 30.891 1 97.25 127 VAL B O 1
ATOM 4304 N N . ASP B 1 128 ? -0.238 35.656 32.25 1 96.62 128 ASP B N 1
ATOM 4305 C CA . ASP B 1 128 ? -1.273 35.125 33.125 1 96.62 128 ASP B CA 1
ATOM 4306 C C . ASP B 1 128 ? -2.666 35.469 32.625 1 96.62 128 ASP B C 1
ATOM 4308 O O . ASP B 1 128 ? -3.598 34.688 32.719 1 96.62 128 ASP B O 1
ATOM 4312 N N . SER B 1 129 ? -2.74 36.656 32.188 1 97.56 129 SER B N 1
ATOM 4313 C CA . SER B 1 129 ? -4.051 37.125 31.766 1 97.56 129 SER B CA 1
ATOM 4314 C C . SER B 1 129 ? -3.93 38.438 30.953 1 97.56 129 SER B C 1
ATOM 4316 O O . SER B 1 129 ? -2.869 39.062 30.938 1 97.56 129 SER B O 1
ATOM 4318 N N . LEU B 1 130 ? -5 38.781 30.344 1 98 130 LEU B N 1
ATOM 4319 C CA . LEU B 1 130 ? -5.121 40.062 29.688 1 98 130 LEU B CA 1
ATOM 4320 C C . LEU B 1 130 ? -5.586 41.125 30.688 1 98 130 LEU B C 1
ATOM 4322 O O . LEU B 1 130 ? -6.293 40.812 31.641 1 98 130 LEU B O 1
ATOM 4326 N N . ILE B 1 131 ? -5.137 42.344 30.438 1 97.38 131 ILE B N 1
ATOM 4327 C CA . ILE B 1 131 ? -5.625 43.469 31.219 1 97.38 131 ILE B CA 1
ATOM 4328 C C . ILE B 1 131 ? -6.793 44.125 30.484 1 97.38 131 ILE B C 1
ATOM 4330 O O . ILE B 1 131 ? -6.664 44.531 29.328 1 97.38 131 ILE B O 1
ATOM 4334 N N . THR B 1 132 ? -7.902 44.219 31.156 1 96.94 132 THR B N 1
ATOM 4335 C CA . THR B 1 132 ? -9.094 44.812 30.547 1 96.94 132 THR B CA 1
ATOM 4336 C C . THR B 1 132 ? -9.508 46.062 31.312 1 96.94 132 THR B C 1
ATOM 4338 O O . THR B 1 132 ? -9.508 46.094 32.531 1 96.94 132 THR B O 1
ATOM 4341 N N . LYS B 1 133 ? -9.695 47.094 30.625 1 96 133 LYS B N 1
ATOM 4342 C CA . LYS B 1 133 ? -10.242 48.312 31.156 1 96 133 LYS B CA 1
ATOM 4343 C C . LYS B 1 133 ? -11.477 48.75 30.375 1 96 133 LYS B C 1
ATOM 4345 O O . LYS B 1 133 ? -11.41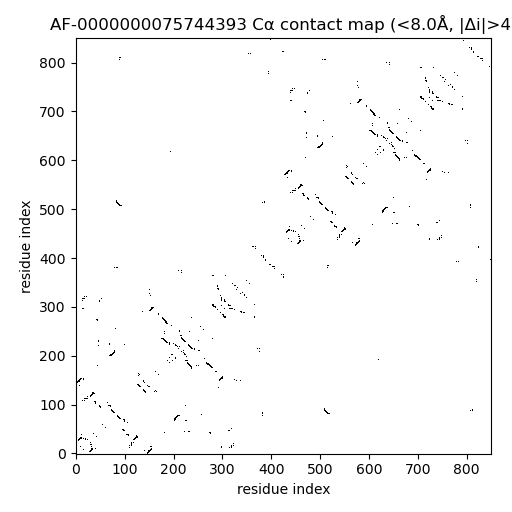4 48.938 29.156 1 96 133 LYS B O 1
ATOM 4350 N N . ASP B 1 134 ? -12.609 49 31.047 1 94.69 134 ASP B N 1
ATOM 4351 C CA . ASP B 1 134 ? -13.867 49.406 30.438 1 94.69 134 ASP B CA 1
ATOM 4352 C C . ASP B 1 134 ? -14.234 48.5 29.266 1 94.69 134 ASP B C 1
ATOM 4354 O O . ASP B 1 134 ? -14.602 49 28.188 1 94.69 134 ASP B O 1
ATOM 4358 N N . GLY B 1 135 ? -13.883 47.188 29.422 1 94.75 135 GLY B N 1
ATOM 4359 C CA . GLY B 1 135 ? -14.273 46.188 28.438 1 94.75 135 GLY B CA 1
ATOM 4360 C C . GLY B 1 135 ? -13.273 46.062 27.312 1 94.75 135 GLY B C 1
ATOM 4361 O O . GLY B 1 135 ? -13.43 45.188 26.438 1 94.75 135 GLY B O 1
ATOM 4362 N N . LYS B 1 136 ? -12.281 46.875 27.391 1 96.88 136 LYS B N 1
ATOM 4363 C CA . LYS B 1 136 ? -11.266 46.812 26.344 1 96.88 136 LYS B CA 1
ATOM 4364 C C . LYS B 1 136 ? -9.969 46.188 26.859 1 96.88 136 LYS B C 1
ATOM 4366 O O . LYS B 1 136 ? -9.5 46.531 27.938 1 96.88 136 LYS B O 1
ATOM 4371 N N . VAL B 1 137 ? -9.43 45.281 26.109 1 98.06 137 VAL B N 1
ATOM 4372 C CA . VAL B 1 137 ? -8.109 44.719 26.422 1 98.06 137 VAL B CA 1
ATOM 4373 C C . VAL B 1 137 ? -7.039 45.781 26.125 1 98.06 137 VAL B C 1
ATOM 4375 O O . VAL B 1 137 ? -6.973 46.312 25.016 1 98.06 137 VAL B O 1
ATOM 4378 N N . ILE B 1 138 ? -6.18 46.094 27.125 1 97.06 138 ILE B N 1
ATOM 4379 C CA . ILE B 1 138 ? -5.227 47.188 26.938 1 97.06 138 ILE B CA 1
ATOM 4380 C C . ILE B 1 138 ? -3.814 46.688 27.25 1 97.06 138 ILE B C 1
ATOM 4382 O O . ILE B 1 138 ? -2.881 47.5 27.359 1 97.06 138 ILE B O 1
ATOM 4386 N N . GLY B 1 139 ? -3.705 45.406 27.5 1 97.38 139 GLY B N 1
ATOM 4387 C CA . GLY B 1 139 ? -2.379 44.875 27.797 1 97.38 139 GLY B CA 1
ATOM 4388 C C . GLY B 1 139 ? -2.4 43.469 28.344 1 97.38 139 GLY B C 1
ATOM 4389 O O . GLY B 1 139 ? -3.387 42.75 28.172 1 97.38 139 GLY B O 1
ATOM 4390 N N . ILE B 1 140 ? -1.193 43.094 28.891 1 97.88 140 ILE B N 1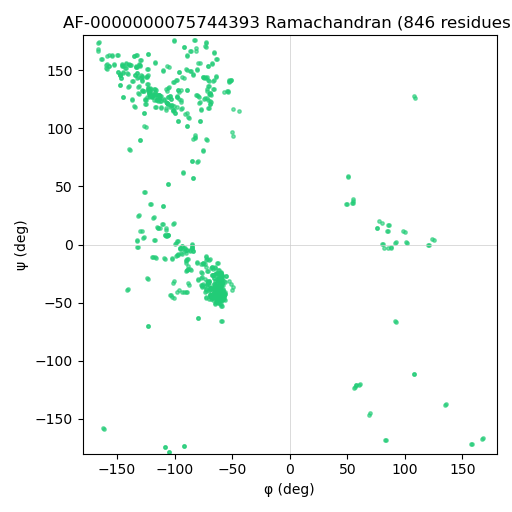
ATOM 4391 C CA . ILE B 1 140 ? -1.045 41.75 29.438 1 97.88 140 ILE B CA 1
ATOM 4392 C C . ILE B 1 140 ? -0.435 41.844 30.844 1 97.88 140 ILE B C 1
ATOM 4394 O O . ILE B 1 140 ? 0.246 42.812 31.172 1 97.88 140 ILE B O 1
ATOM 4398 N N . ARG B 1 141 ? -0.751 40.844 31.562 1 96.75 141 ARG B N 1
ATOM 4399 C CA . ARG B 1 141 ? -0.181 40.688 32.906 1 96.75 141 ARG B CA 1
ATOM 4400 C C . ARG B 1 141 ? 0.721 39.469 32.969 1 96.75 141 ARG B C 1
ATOM 4402 O O . ARG B 1 141 ? 0.34 38.375 32.5 1 96.75 141 ARG B O 1
ATOM 4409 N N . SER B 1 142 ? 1.904 39.625 33.375 1 95.12 142 SER B N 1
ATOM 4410 C CA . SER B 1 142 ? 2.865 38.562 33.656 1 95.12 142 SER B CA 1
ATOM 4411 C C . SER B 1 142 ? 3.428 38.656 35.062 1 95.12 142 SER B C 1
ATOM 4413 O O . SER B 1 142 ? 4.352 39.438 35.312 1 95.12 142 SER B O 1
ATOM 4415 N N . GLY B 1 143 ? 2.924 37.844 35.938 1 91.69 143 GLY B N 1
ATOM 4416 C CA . GLY B 1 143 ? 3.252 38.062 37.344 1 91.69 143 GLY B CA 1
ATOM 4417 C C . GLY B 1 143 ? 2.812 39.406 37.875 1 91.69 143 GLY B C 1
ATOM 4418 O O . GLY B 1 143 ? 1.637 39.75 37.781 1 91.69 143 GLY B O 1
ATOM 4419 N N . SER B 1 144 ? 3.816 40.125 38.344 1 91.56 144 SER B N 1
ATOM 4420 C CA . SER B 1 144 ? 3.531 41.438 38.875 1 91.56 144 SER B CA 1
ATOM 4421 C C . SER B 1 144 ? 3.684 42.531 37.812 1 91.56 144 SER B C 1
ATOM 4423 O O . SER B 1 144 ? 3.279 43.656 38.031 1 91.56 144 SER B O 1
ATOM 4425 N N . ASP B 1 145 ? 4.113 42.062 36.688 1 92.88 145 ASP B N 1
ATOM 4426 C CA . ASP B 1 145 ? 4.391 43.062 35.656 1 92.88 145 ASP B CA 1
ATOM 4427 C C . ASP B 1 145 ? 3.176 43.25 34.75 1 92.88 145 ASP B C 1
ATOM 4429 O O . ASP B 1 145 ? 2.412 42.312 34.5 1 92.88 145 ASP B O 1
ATOM 4433 N N . GLU B 1 146 ? 3.039 44.438 34.375 1 96.19 146 GLU B N 1
ATOM 4434 C CA . GLU B 1 146 ? 2.023 44.812 33.375 1 96.19 146 GLU B CA 1
ATOM 4435 C C . GLU B 1 146 ? 2.65 45.469 32.156 1 96.19 146 GLU B C 1
ATOM 4437 O O . GLU B 1 146 ? 3.561 46.312 32.312 1 96.19 146 GLU B O 1
ATOM 4442 N N . VAL B 1 147 ? 2.285 45.031 31.062 1 96.69 147 VAL B N 1
ATOM 4443 C CA . VAL B 1 147 ? 2.719 45.625 29.812 1 96.69 147 VAL B CA 1
ATOM 4444 C C . VAL B 1 147 ? 1.5 46.062 29 1 96.69 147 VAL B C 1
ATOM 4446 O O . VAL B 1 147 ? 0.526 45.312 28.891 1 96.69 147 VAL B O 1
ATOM 4449 N N . TYR B 1 148 ? 1.568 47.281 28.484 1 97.19 148 TYR B N 1
ATOM 4450 C CA . TYR B 1 148 ? 0.395 47.844 27.828 1 97.19 148 TYR B CA 1
ATOM 4451 C C . TYR B 1 148 ? 0.617 47.938 26.328 1 97.19 148 TYR B C 1
ATOM 4453 O O . TYR B 1 148 ? 1.755 48.062 25.875 1 97.19 148 TYR B O 1
ATOM 4461 N N . GLY B 1 149 ? -0.449 47.812 25.562 1 96.12 149 GLY B N 1
ATOM 4462 C CA . GLY B 1 149 ? -0.466 47.969 24.109 1 96.12 149 GLY B CA 1
ATOM 4463 C C . GLY B 1 149 ? -1.835 48.312 23.562 1 96.12 149 GLY B C 1
ATOM 4464 O O . GLY B 1 149 ? -2.84 48.219 24.266 1 96.12 149 GLY B O 1
ATOM 4465 N N . ASP B 1 150 ? -1.883 48.781 22.391 1 96.56 150 ASP B N 1
ATOM 4466 C CA . ASP B 1 150 ? -3.135 49.188 21.766 1 96.56 150 ASP B CA 1
ATOM 4467 C C . ASP B 1 150 ? -4.008 48 21.422 1 96.56 150 ASP B C 1
ATOM 4469 O O . ASP B 1 150 ? -5.234 48.094 21.422 1 96.56 150 ASP B O 1
ATOM 4473 N N . VAL B 1 151 ? -3.387 46.906 21.078 1 98.06 151 VAL B N 1
ATOM 4474 C CA . VAL B 1 151 ? -4.082 45.688 20.703 1 98.06 151 VAL B CA 1
ATOM 4475 C C . VAL B 1 151 ? -3.236 44.469 21.094 1 98.06 151 VAL B C 1
ATOM 4477 O O . VAL B 1 151 ? -2.006 44.531 21.109 1 98.06 151 VAL B O 1
ATOM 4480 N N . VAL B 1 152 ? -3.912 43.344 21.438 1 98.75 152 VAL B N 1
ATOM 4481 C CA . VAL B 1 152 ? -3.234 42.094 21.812 1 98.75 152 VAL B CA 1
ATOM 4482 C C . VAL B 1 152 ? -3.643 40.969 20.844 1 98.75 152 VAL B C 1
ATOM 4484 O O . VAL B 1 152 ? -4.832 40.781 20.594 1 98.75 152 VAL B O 1
ATOM 4487 N N . ILE B 1 153 ? -2.68 40.281 20.25 1 98.88 153 ILE B N 1
ATOM 4488 C CA . ILE B 1 153 ? -2.916 39.062 19.469 1 98.88 153 ILE B CA 1
ATOM 4489 C C . ILE B 1 153 ? -2.592 37.844 20.312 1 98.88 153 ILE B C 1
ATOM 4491 O O . ILE B 1 153 ? -1.438 37.625 20.688 1 98.88 153 ILE B O 1
ATOM 4495 N N . VAL B 1 154 ? -3.59 37.125 20.594 1 98.75 154 VAL B N 1
ATOM 4496 C CA . VAL B 1 154 ? -3.428 35.906 21.422 1 98.75 154 VAL B CA 1
ATOM 4497 C C . VAL B 1 154 ? -3.09 34.719 20.547 1 98.75 154 VAL B C 1
ATOM 4499 O O . VAL B 1 154 ? -3.947 34.219 19.812 1 98.75 154 VAL B O 1
ATOM 4502 N N . ALA B 1 155 ? -1.899 34.25 20.609 1 97.69 155 ALA B N 1
ATOM 4503 C CA . ALA B 1 155 ? -1.362 33.125 19.859 1 97.69 155 ALA B CA 1
ATOM 4504 C C . ALA B 1 155 ? -0.748 32.094 20.797 1 97.69 155 ALA B C 1
ATOM 4506 O O . ALA B 1 155 ? 0.348 31.578 20.547 1 97.69 155 ALA B O 1
ATOM 4507 N N . GLU B 1 156 ? -1.402 31.766 21.844 1 95.56 156 GLU B N 1
ATOM 4508 C CA . GLU B 1 156 ? -0.842 31 22.953 1 95.56 156 GLU B CA 1
ATOM 4509 C C . GLU B 1 156 ? -0.924 29.5 22.672 1 95.56 156 GLU B C 1
ATOM 4511 O O . GLU B 1 156 ? -0.441 28.688 23.469 1 95.56 156 GLU B O 1
ATOM 4516 N N . GLY B 1 157 ? -1.528 29.078 21.5 1 93.12 157 GLY B N 1
ATOM 4517 C CA . GLY B 1 157 ? -1.644 27.656 21.203 1 93.12 157 GLY B CA 1
ATOM 4518 C C . GLY B 1 157 ? -2.846 27 21.859 1 93.12 157 GLY B C 1
ATOM 4519 O O . GLY B 1 157 ? -3.758 27.688 22.312 1 93.12 157 GLY B O 1
ATOM 4520 N N . ILE B 1 158 ? -2.859 25.688 21.828 1 91.75 158 ILE B N 1
ATOM 4521 C CA . ILE B 1 158 ? -4.047 24.938 22.203 1 91.75 158 ILE B CA 1
ATOM 4522 C C . ILE B 1 158 ? -4.277 25.062 23.703 1 91.75 158 ILE B C 1
ATOM 4524 O O . ILE B 1 158 ? -5.418 25.016 24.172 1 91.75 158 ILE B O 1
ATOM 4528 N N . ASN B 1 159 ? -3.188 25.188 24.453 1 89.56 159 ASN B N 1
ATOM 4529 C CA . ASN B 1 159 ? -3.348 25.438 25.875 1 89.56 159 ASN B CA 1
ATOM 4530 C C . ASN B 1 159 ? -3.752 26.891 26.141 1 89.56 159 ASN B C 1
ATOM 4532 O O . ASN B 1 159 ? -2.939 27.688 26.609 1 89.56 159 ASN B O 1
ATOM 4536 N N . ARG B 1 160 ? -4.98 27.172 25.984 1 92.44 160 ARG B N 1
ATOM 4537 C CA . ARG B 1 160 ? -5.484 28.531 25.953 1 92.44 160 ARG B CA 1
ATOM 4538 C C . ARG B 1 160 ? -5.719 29.062 27.375 1 92.44 160 ARG B C 1
ATOM 4540 O O . ARG B 1 160 ? -6.805 29.547 27.688 1 92.44 160 ARG B O 1
ATOM 4547 N N . LEU B 1 161 ? -4.766 29.078 28.172 1 93.94 161 LEU B N 1
ATOM 4548 C CA . LEU B 1 161 ? -4.879 29.484 29.578 1 93.94 161 LEU B CA 1
ATOM 4549 C C . LEU B 1 161 ? -5.145 30.969 29.703 1 93.94 161 LEU B C 1
ATOM 4551 O O . LEU B 1 161 ? -5.875 31.406 30.594 1 93.94 161 LEU B O 1
ATOM 4555 N N . VAL B 1 162 ? -4.547 31.781 28.844 1 97.5 162 VAL B N 1
ATOM 4556 C CA . VAL B 1 162 ? -4.707 33.219 28.875 1 97.5 162 VAL B CA 1
ATOM 4557 C C . VAL B 1 162 ? -6.145 33.594 28.531 1 97.5 162 VAL B C 1
ATOM 4559 O O . VAL B 1 162 ? -6.77 34.406 29.203 1 97.5 162 VAL B O 1
ATOM 4562 N N . LEU B 1 163 ? -6.664 33 27.469 1 97.5 163 LEU B N 1
ATOM 4563 C CA . LEU B 1 163 ? -8.047 33.25 27.094 1 97.5 163 LEU B CA 1
ATOM 4564 C C . LEU B 1 163 ? -9.008 32.812 28.188 1 97.5 163 LEU B C 1
ATOM 4566 O O . LEU B 1 163 ? -9.969 33.531 28.5 1 97.5 163 LEU B O 1
ATOM 4570 N N . GLU B 1 164 ? -8.734 31.641 28.75 1 96.5 164 GLU B N 1
ATOM 4571 C CA . GLU B 1 164 ? -9.586 31.094 29.797 1 96.5 164 GLU B CA 1
ATOM 4572 C C . GLU B 1 164 ? -9.578 31.984 31.031 1 96.5 164 GLU B C 1
ATOM 4574 O O . GLU B 1 164 ? -10.633 32.344 31.562 1 96.5 164 GLU B O 1
ATOM 4579 N N . SER B 1 165 ? -8.398 32.344 31.469 1 96.44 165 SER B N 1
ATOM 4580 C CA . SER B 1 165 ? -8.266 33.156 32.688 1 96.44 165 SER B CA 1
ATOM 4581 C C . SER B 1 165 ? -8.836 34.562 32.5 1 96.44 165 SER B C 1
ATOM 4583 O O . SER B 1 165 ? -9.203 35.219 33.469 1 96.44 165 SER B O 1
ATOM 4585 N N . SER B 1 166 ? -8.938 34.969 31.266 1 97.31 166 SER B N 1
ATOM 4586 C CA . SER B 1 166 ? -9.461 36.312 30.953 1 97.31 166 SER B CA 1
ATOM 4587 C C . SER B 1 166 ? -10.961 36.281 30.688 1 97.31 166 SER B C 1
ATOM 4589 O O . SER B 1 166 ? -11.562 37.281 30.328 1 97.31 166 SER B O 1
ATOM 4591 N N . GLY B 1 167 ? -11.523 35.031 30.766 1 95.44 167 GLY B N 1
ATOM 4592 C CA . GLY B 1 167 ? -12.961 34.875 30.594 1 95.44 167 GLY B CA 1
ATOM 4593 C C . GLY B 1 167 ? -13.398 34.938 29.141 1 95.44 167 GLY B C 1
ATOM 4594 O O . GLY B 1 167 ? -14.57 35.188 28.859 1 95.44 167 GLY B O 1
ATOM 4595 N N . LEU B 1 168 ? -12.484 34.719 28.234 1 96.25 168 LEU B N 1
ATOM 4596 C CA . LEU B 1 168 ? -12.781 34.875 26.812 1 96.25 168 LEU B CA 1
ATOM 4597 C C . LEU B 1 168 ? -12.992 33.531 26.141 1 96.25 168 LEU B C 1
ATOM 4599 O O . LEU B 1 168 ? -13.414 33.469 24.984 1 96.25 168 LEU B O 1
ATOM 4603 N N . ALA B 1 169 ? -12.664 32.406 26.781 1 95.31 169 ALA B N 1
ATOM 4604 C CA . ALA B 1 169 ? -12.891 31.047 26.297 1 95.31 169 ALA B CA 1
ATOM 4605 C C . ALA B 1 169 ? -13.172 30.094 27.453 1 95.31 169 ALA B C 1
ATOM 4607 O O . ALA B 1 169 ? -12.648 30.281 28.562 1 95.31 169 ALA B O 1
ATOM 4608 N N . PRO B 1 170 ? -14.023 29.109 27.25 1 93.94 170 PRO B N 1
ATOM 4609 C CA . PRO B 1 170 ? -14.211 28.094 28.297 1 93.94 170 PRO B CA 1
ATOM 4610 C C . PRO B 1 170 ? -13.031 27.141 28.406 1 93.94 170 PRO B C 1
ATOM 4612 O O . PRO B 1 170 ? -12.156 27.109 27.531 1 93.94 170 PRO B O 1
ATOM 4615 N N . LYS B 1 171 ? -13.117 26.375 29.438 1 93.88 171 LYS B N 1
ATOM 4616 C CA . LYS B 1 171 ? -12.117 25.312 29.578 1 93.88 171 LYS B CA 1
ATOM 4617 C C . LYS B 1 171 ? -12.219 24.297 28.453 1 93.88 171 LYS B C 1
ATOM 4619 O O . LYS B 1 171 ? -13.32 23.969 27.984 1 93.88 171 LYS B O 1
ATOM 4624 N N . LEU B 1 172 ? -11.07 23.828 28.078 1 92 172 LEU B N 1
ATOM 4625 C CA . LEU B 1 172 ? -11.031 22.844 27.016 1 92 172 LEU B CA 1
ATOM 4626 C C . LEU B 1 172 ? -11.703 21.547 27.438 1 92 172 LEU B C 1
ATOM 4628 O O . LEU B 1 172 ? -11.445 21.031 28.531 1 92 172 LEU B O 1
ATOM 4632 N N . GLN B 1 173 ? -12.516 21.031 26.609 1 93.69 173 GLN B N 1
ATOM 4633 C CA . GLN B 1 173 ? -13.188 19.75 26.859 1 93.69 173 GLN B CA 1
ATOM 4634 C C . GLN B 1 173 ? -12.453 18.594 26.188 1 93.69 173 GLN B C 1
ATOM 4636 O O . GLN B 1 173 ? -11.906 18.766 25.094 1 93.69 173 GLN B O 1
ATOM 4641 N N . PRO B 1 174 ? -12.5 17.438 26.781 1 93.88 174 PRO B N 1
ATOM 4642 C CA . PRO B 1 174 ? -11.844 16.281 26.172 1 93.88 174 PRO B CA 1
ATOM 4643 C C . PRO B 1 174 ? -12.383 15.953 24.781 1 93.88 174 PRO B C 1
ATOM 4645 O O . PRO B 1 174 ? -11.664 15.391 23.953 1 93.88 174 PRO B O 1
ATOM 4648 N N . SER B 1 175 ? -13.547 16.328 24.469 1 94.25 175 SER B N 1
ATOM 4649 C CA . SER B 1 175 ? -14.203 15.977 23.219 1 94.25 175 SER B CA 1
ATOM 4650 C C . SER B 1 175 ? -13.594 16.734 22.047 1 94.25 175 SER B C 1
ATOM 4652 O O . SER B 1 175 ? -13.82 16.391 20.891 1 94.25 175 SER B O 1
ATOM 4654 N N . VAL B 1 176 ? -12.82 17.734 22.359 1 94.19 176 VAL B N 1
ATOM 4655 C CA . VAL B 1 176 ? -12.359 18.562 21.25 1 94.19 176 VAL B CA 1
ATOM 4656 C C . VAL B 1 176 ? -10.836 18.484 21.141 1 94.19 176 VAL B C 1
ATOM 4658 O O . VAL B 1 176 ? -10.234 19.156 20.312 1 94.19 176 VAL B O 1
ATOM 4661 N N . VAL B 1 177 ? -10.211 17.641 21.984 1 94.31 177 VAL B N 1
ATOM 4662 C CA . VAL B 1 177 ? -8.75 17.594 21.969 1 94.31 177 VAL B CA 1
ATOM 4663 C C . VAL B 1 177 ? -8.273 16.156 21.922 1 94.31 177 VAL B C 1
ATOM 4665 O O . VAL B 1 177 ? -9.008 15.234 22.297 1 94.31 177 VAL B O 1
ATOM 4668 N N . GLY B 1 178 ? -7.125 15.961 21.375 1 93.56 178 GLY B N 1
ATOM 4669 C CA . GLY B 1 178 ? -6.359 14.727 21.438 1 93.56 178 GLY B CA 1
ATOM 4670 C C . GLY B 1 178 ? -5.023 14.883 22.141 1 93.56 178 GLY B C 1
ATOM 4671 O O . GLY B 1 178 ? -4.539 16 22.312 1 93.56 178 GLY B O 1
ATOM 4672 N N . LEU B 1 179 ? -4.574 13.836 22.609 1 93.81 179 LEU B N 1
ATOM 4673 C CA . LEU B 1 179 ? -3.232 13.797 23.188 1 93.81 179 LEU B CA 1
ATOM 4674 C C . LEU B 1 179 ? -2.252 13.141 22.219 1 93.81 179 LEU B C 1
ATOM 4676 O O . LEU B 1 179 ? -2.441 11.992 21.812 1 93.81 179 LEU B O 1
ATOM 4680 N N . GLY B 1 180 ? -1.251 13.891 21.844 1 92.75 180 GLY B N 1
ATOM 4681 C CA . GLY B 1 180 ? -0.188 13.375 21 1 92.75 180 GLY B CA 1
ATOM 4682 C C . GLY B 1 180 ? 1.104 13.117 21.75 1 92.75 180 GLY B C 1
ATOM 4683 O O . GLY B 1 180 ? 1.494 13.898 22.609 1 92.75 180 GLY B O 1
ATOM 4684 N N . VAL B 1 181 ? 1.675 12 21.469 1 93.94 181 VAL B N 1
ATOM 4685 C CA . VAL B 1 181 ? 2.998 11.664 21.984 1 93.94 181 VAL B CA 1
ATOM 4686 C C . VAL B 1 181 ? 3.939 11.344 20.828 1 93.94 181 VAL B C 1
ATOM 4688 O O . VAL B 1 181 ? 3.543 10.688 19.859 1 93.94 181 VAL B O 1
ATOM 4691 N N . LYS B 1 182 ? 5.137 11.828 20.938 1 93.69 182 LYS B N 1
ATOM 4692 C CA . LYS B 1 182 ? 6.074 11.656 19.844 1 93.69 182 LYS B CA 1
ATOM 4693 C C . LYS B 1 182 ? 7.445 11.211 20.344 1 93.69 182 LYS B C 1
ATOM 4695 O O . LYS B 1 182 ? 7.859 11.594 21.438 1 93.69 182 LYS B O 1
ATOM 4700 N N . GLU B 1 183 ? 8.078 10.438 19.609 1 94.88 183 GLU B N 1
ATOM 4701 C CA . GLU B 1 183 ? 9.469 10.023 19.781 1 94.88 183 GLU B CA 1
ATOM 4702 C C . GLU B 1 183 ? 10.297 10.32 18.531 1 94.88 183 GLU B C 1
ATOM 4704 O O . GLU B 1 183 ? 9.781 10.297 17.422 1 94.88 183 GLU B O 1
ATOM 4709 N N . VAL B 1 184 ? 11.523 10.688 18.766 1 95.38 184 VAL B N 1
ATOM 4710 C CA . VAL B 1 184 ? 12.477 10.883 17.672 1 95.38 184 VAL B CA 1
ATOM 4711 C C . VAL B 1 184 ? 13.602 9.859 17.781 1 95.38 184 VAL B C 1
ATOM 4713 O O . VAL B 1 184 ? 14.273 9.773 18.812 1 95.38 184 VAL B O 1
ATOM 4716 N N . ILE B 1 185 ? 13.797 9.125 16.75 1 97.19 185 ILE B N 1
ATOM 4717 C CA . ILE B 1 185 ? 14.805 8.062 16.719 1 97.19 185 ILE B CA 1
ATOM 4718 C C . ILE B 1 185 ? 15.922 8.438 15.75 1 97.19 185 ILE B C 1
ATOM 4720 O O . ILE B 1 185 ? 15.695 8.555 14.539 1 97.19 185 ILE B O 1
ATOM 4724 N N . LYS B 1 186 ? 17.109 8.586 16.266 1 97.56 186 LYS B N 1
ATOM 4725 C CA . LYS B 1 186 ? 18.25 8.883 15.414 1 97.56 186 LYS B CA 1
ATOM 4726 C C . LYS B 1 186 ? 18.609 7.691 14.539 1 97.56 186 LYS B C 1
ATOM 4728 O O . LYS B 1 186 ? 18.703 6.562 15.023 1 97.56 186 LYS B O 1
ATOM 4733 N N . LEU B 1 187 ? 18.75 7.895 13.266 1 96.94 187 LEU B N 1
ATOM 4734 C CA . LEU B 1 187 ? 19.156 6.945 12.234 1 96.94 187 LEU B CA 1
ATOM 4735 C C . LEU B 1 187 ? 19.938 7.641 11.125 1 96.94 187 LEU B C 1
ATOM 4737 O O . LEU B 1 187 ? 19.688 8.812 10.828 1 96.94 187 LEU B O 1
ATOM 4741 N N . SER B 1 188 ? 20.891 7.004 10.523 1 96.75 188 SER B N 1
ATOM 4742 C CA . SER B 1 188 ? 21.672 7.652 9.477 1 96.75 188 SER B CA 1
ATOM 4743 C C . SER B 1 188 ? 20.828 7.926 8.234 1 96.75 188 SER B C 1
ATOM 4745 O O . SER B 1 188 ? 19.828 7.234 7.992 1 96.75 188 SER B O 1
ATOM 4747 N N . ARG B 1 189 ? 21.281 8.906 7.48 1 96.5 189 ARG B N 1
ATOM 4748 C CA . ARG B 1 189 ? 20.609 9.273 6.238 1 96.5 189 ARG B CA 1
ATOM 4749 C C . ARG B 1 189 ? 20.547 8.078 5.285 1 96.5 189 ARG B C 1
ATOM 4751 O O . ARG B 1 189 ? 19.516 7.859 4.629 1 96.5 189 ARG B O 1
ATOM 4758 N N . GLY B 1 190 ? 21.625 7.379 5.211 1 95.62 190 GLY B N 1
ATOM 4759 C CA . GLY B 1 190 ? 21.672 6.219 4.336 1 95.62 190 GLY B CA 1
ATOM 4760 C C . GLY B 1 190 ? 20.703 5.129 4.727 1 95.62 190 GLY B C 1
ATOM 4761 O O . GLY B 1 190 ? 20.047 4.535 3.865 1 95.62 190 GLY B O 1
ATOM 4762 N N . GLU B 1 191 ? 20.609 4.812 6.008 1 96.31 191 GLU B N 1
ATOM 4763 C CA . GLU B 1 191 ? 19.672 3.803 6.5 1 96.31 191 GLU B CA 1
ATOM 4764 C C . GLU B 1 191 ? 18.219 4.203 6.211 1 96.31 191 GLU B C 1
ATOM 4766 O O . GLU B 1 191 ? 17.406 3.363 5.84 1 96.31 191 GLU B O 1
ATOM 4771 N N . ILE B 1 192 ? 17.953 5.496 6.418 1 97.31 192 ILE B N 1
ATOM 4772 C CA . ILE B 1 192 ? 16.609 5.992 6.156 1 97.31 192 ILE B CA 1
ATOM 4773 C C . ILE B 1 192 ? 16.281 5.863 4.672 1 97.31 192 ILE B C 1
ATOM 4775 O O . ILE B 1 192 ? 15.211 5.391 4.301 1 97.31 192 ILE B O 1
ATOM 4779 N N . ASN B 1 193 ? 17.266 6.27 3.807 1 96.69 193 ASN B N 1
ATOM 4780 C CA . ASN B 1 193 ? 17.062 6.148 2.367 1 96.69 193 ASN B CA 1
ATOM 4781 C C . ASN B 1 193 ? 16.781 4.707 1.96 1 96.69 193 ASN B C 1
ATOM 4783 O O . ASN B 1 193 ? 15.828 4.449 1.211 1 96.69 193 ASN B O 1
ATOM 4787 N N . GLU B 1 194 ? 17.516 3.758 2.477 1 95.25 194 GLU B N 1
ATOM 4788 C CA . GLU B 1 194 ? 17.375 2.355 2.094 1 95.25 194 GLU B CA 1
ATOM 4789 C C . GLU B 1 194 ? 16.094 1.746 2.656 1 95.25 194 GLU B C 1
ATOM 4791 O O . GLU B 1 194 ? 15.336 1.102 1.929 1 95.25 194 GLU B O 1
ATOM 4796 N N . ARG B 1 195 ? 15.797 1.967 3.91 1 97 195 ARG B N 1
ATOM 4797 C CA . ARG B 1 195 ? 14.711 1.284 4.602 1 97 195 ARG B CA 1
ATOM 4798 C C . ARG B 1 195 ? 13.359 1.86 4.195 1 97 195 ARG B C 1
ATOM 4800 O O . ARG B 1 195 ? 12.344 1.157 4.219 1 97 195 ARG B O 1
ATOM 4807 N N . PHE B 1 196 ? 13.359 3.113 3.828 1 97.81 196 PHE B N 1
ATOM 4808 C CA . PHE B 1 196 ? 12.094 3.742 3.463 1 97.81 196 PHE B CA 1
ATOM 4809 C C . PHE B 1 196 ? 12.016 3.977 1.96 1 97.81 196 PHE B C 1
ATOM 4811 O O . PHE B 1 196 ? 11.055 4.562 1.465 1 97.81 196 PHE B O 1
ATOM 4818 N N . ASN B 1 197 ? 12.945 3.48 1.202 1 96.81 197 ASN B N 1
ATOM 4819 C CA . ASN B 1 197 ? 13.016 3.588 -0.251 1 96.81 197 ASN B CA 1
ATOM 4820 C C . ASN B 1 197 ? 12.844 5.031 -0.715 1 96.81 197 ASN B C 1
ATOM 4822 O O . ASN B 1 197 ? 11.977 5.324 -1.54 1 96.81 197 ASN B O 1
ATOM 4826 N N . LEU B 1 198 ? 13.742 5.887 -0.232 1 96.69 198 LEU B N 1
ATOM 4827 C CA . LEU B 1 198 ? 13.711 7.312 -0.543 1 96.69 198 LEU B CA 1
ATOM 4828 C C . LEU B 1 198 ? 15.039 7.762 -1.143 1 96.69 198 LEU B C 1
ATOM 4830 O O . LEU B 1 198 ? 16.094 7.234 -0.789 1 96.69 198 LEU B O 1
ATOM 4834 N N . ASP B 1 199 ? 14.992 8.773 -1.985 1 92.38 199 ASP B N 1
ATOM 4835 C CA . ASP B 1 199 ? 16.188 9.484 -2.391 1 92.38 199 ASP B CA 1
ATOM 4836 C C . ASP B 1 199 ? 16.531 10.594 -1.396 1 92.38 199 ASP B C 1
ATOM 4838 O O . ASP B 1 199 ? 15.789 10.836 -0.448 1 92.38 199 ASP B O 1
ATOM 4842 N N . GLU B 1 200 ? 17.688 11.219 -1.384 1 88.38 200 GLU B N 1
ATOM 4843 C CA . GLU B 1 200 ? 18.312 12.07 -0.375 1 88.38 200 GLU B CA 1
ATOM 4844 C C . GLU B 1 200 ? 17.344 13.156 0.099 1 88.38 200 GLU B C 1
ATOM 4846 O O . GLU B 1 200 ? 17.297 13.461 1.291 1 88.38 200 GLU B O 1
ATOM 4851 N N . ASP B 1 201 ? 16.516 13.828 -0.611 1 91 201 ASP B N 1
ATOM 4852 C CA . ASP B 1 201 ? 15.688 14.945 -0.166 1 91 201 ASP B CA 1
ATOM 4853 C C . ASP B 1 201 ? 14.203 14.57 -0.178 1 91 201 ASP B C 1
ATOM 4855 O O . ASP B 1 201 ? 13.344 15.422 0.06 1 91 201 ASP B O 1
ATOM 4859 N N . GLU B 1 202 ? 13.992 13.266 -0.286 1 96.62 202 GLU B N 1
ATOM 4860 C CA . GLU B 1 202 ? 12.609 12.812 -0.297 1 96.62 202 GLU B CA 1
ATOM 4861 C C . GLU B 1 202 ? 12.18 12.328 1.083 1 96.62 202 GLU B C 1
ATOM 4863 O O . GLU B 1 202 ? 12.984 11.758 1.826 1 96.62 202 GLU B O 1
ATOM 4868 N N . GLY B 1 203 ? 10.961 12.625 1.457 1 97.62 203 GLY B N 1
ATOM 4869 C CA . GLY B 1 203 ? 10.445 12.211 2.754 1 97.62 203 GLY B CA 1
ATOM 4870 C C . GLY B 1 203 ? 9.188 11.375 2.654 1 97.62 203 GLY B C 1
ATOM 4871 O O . GLY B 1 203 ? 8.586 11.266 1.581 1 97.62 203 GLY B O 1
ATOM 4872 N N . LEU B 1 204 ? 8.883 10.711 3.758 1 97.75 204 LEU B N 1
ATOM 4873 C CA . LEU B 1 204 ? 7.699 9.867 3.898 1 97.75 204 LEU B CA 1
ATOM 4874 C C . LEU B 1 204 ? 6.801 10.383 5.023 1 97.75 204 LEU B C 1
ATOM 4876 O O . LEU B 1 204 ? 7.289 10.742 6.094 1 97.75 204 LEU B O 1
ATOM 4880 N N . ALA B 1 205 ? 5.539 10.57 4.715 1 97.5 205 ALA B N 1
ATOM 4881 C CA . ALA B 1 205 ? 4.484 10.742 5.711 1 97.5 205 ALA B CA 1
ATOM 4882 C C . ALA B 1 205 ? 3.623 9.484 5.82 1 97.5 205 ALA B C 1
ATOM 4884 O O . ALA B 1 205 ? 3.035 9.039 4.832 1 97.5 205 ALA B O 1
ATOM 4885 N N . TRP B 1 206 ? 3.596 8.93 7 1 97.88 206 TRP B N 1
ATOM 4886 C CA . TRP B 1 206 ? 2.963 7.637 7.23 1 97.88 206 TRP B CA 1
ATOM 4887 C C . TRP B 1 206 ? 1.942 7.723 8.359 1 97.88 206 TRP B C 1
ATOM 4889 O O . TRP B 1 206 ? 2.297 8.008 9.508 1 97.88 206 TRP B O 1
ATOM 4899 N N . A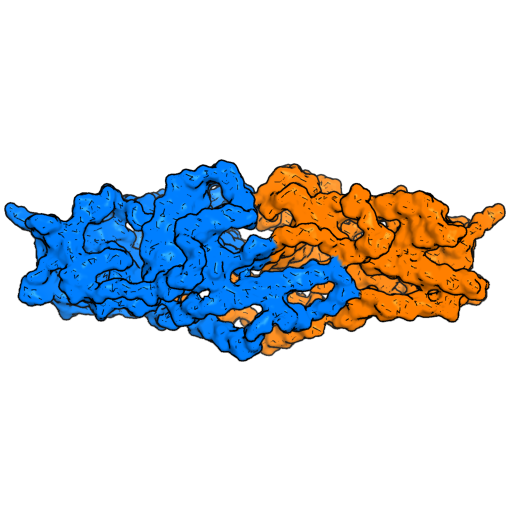LA B 1 207 ? 0.65 7.551 8.031 1 97.5 207 ALA B N 1
ATOM 4900 C CA . ALA B 1 207 ? -0.421 7.484 9.016 1 97.5 207 ALA B CA 1
ATOM 4901 C C . ALA B 1 207 ? -0.844 6.039 9.273 1 97.5 207 ALA B C 1
ATOM 4903 O O . ALA B 1 207 ? -0.912 5.234 8.344 1 97.5 207 ALA B O 1
ATOM 4904 N N . LEU B 1 208 ? -1.099 5.734 10.523 1 98.25 208 LEU B N 1
ATOM 4905 C CA . LEU B 1 208 ? -1.506 4.379 10.875 1 98.25 208 LEU B CA 1
ATOM 4906 C C . LEU B 1 208 ? -2.721 4.395 11.797 1 98.25 208 LEU B C 1
ATOM 4908 O O . LEU B 1 208 ? -2.861 5.289 12.633 1 98.25 208 LEU B O 1
ATOM 4912 N N . ALA B 1 209 ? -3.559 3.445 11.711 1 98.19 209 ALA B N 1
ATOM 4913 C CA . ALA B 1 209 ? -4.695 3.203 12.602 1 98.19 209 ALA B CA 1
ATOM 4914 C C . ALA B 1 209 ? -4.707 1.76 13.094 1 98.19 209 ALA B C 1
ATOM 4916 O O . ALA B 1 209 ? -4.113 0.878 12.469 1 98.19 209 ALA B O 1
ATOM 4917 N N . GLY B 1 210 ? -5.383 1.511 14.188 1 98.5 210 GLY B N 1
ATOM 4918 C CA . GLY B 1 210 ? -5.547 0.161 14.703 1 98.5 210 GLY B CA 1
ATOM 4919 C C . GLY B 1 210 ? -4.738 -0.101 15.961 1 98.5 210 GLY B C 1
ATOM 4920 O O . GLY B 1 210 ? -4.918 0.577 16.969 1 98.5 210 GLY B O 1
ATOM 4921 N N . TYR B 1 211 ? -3.734 -0.929 15.852 1 98.62 211 TYR B N 1
ATOM 4922 C CA . TYR B 1 211 ? -2.994 -1.481 16.984 1 98.62 211 TYR B CA 1
ATOM 4923 C C . TYR B 1 211 ? -2.297 -0.379 17.766 1 98.62 211 TYR B C 1
ATOM 4925 O O . TYR B 1 211 ? -2.234 -0.429 19 1 98.62 211 TYR B O 1
ATOM 4933 N N . PRO B 1 212 ? -1.785 0.696 17.125 1 97.88 212 PRO B N 1
ATOM 4934 C CA . PRO B 1 212 ? -0.992 1.683 17.859 1 97.88 212 PRO B CA 1
ATOM 4935 C C . PRO B 1 212 ? -1.78 2.352 18.984 1 97.88 212 PRO B C 1
ATOM 4937 O O . PRO B 1 212 ? -1.193 2.799 19.984 1 97.88 212 PRO B O 1
ATOM 4940 N N . THR B 1 213 ? -3.09 2.48 18.828 1 97.81 213 THR B N 1
ATOM 4941 C CA . THR B 1 213 ? -3.92 3.072 19.875 1 97.81 213 THR B CA 1
ATOM 4942 C C . THR B 1 213 ? -4.816 2.018 20.516 1 97.81 213 THR B C 1
ATOM 4944 O O . THR B 1 213 ? -5.871 2.344 21.062 1 97.81 213 THR B O 1
ATOM 4947 N N . HIS B 1 214 ? -4.438 0.774 20.297 1 97.94 214 HIS B N 1
ATOM 4948 C CA . HIS B 1 214 ? -5.23 -0.353 20.766 1 97.94 214 HIS B CA 1
ATOM 4949 C C . HIS B 1 214 ? -6.672 -0.259 20.266 1 97.94 214 HIS B C 1
ATOM 4951 O O . HIS B 1 214 ? -7.613 -0.489 21.031 1 97.94 214 HIS B O 1
ATOM 4957 N N . TYR B 1 215 ? -6.832 0.225 19.078 1 97.31 215 TYR B N 1
ATOM 4958 C CA . TYR B 1 215 ? -8.055 0.214 18.281 1 97.31 215 TYR B CA 1
ATOM 4959 C C . TYR B 1 215 ? -9.047 1.25 18.781 1 97.31 215 TYR B C 1
ATOM 4961 O O . TYR B 1 215 ? -10.227 1.21 18.438 1 97.31 215 TYR B O 1
ATOM 4969 N N . VAL B 1 216 ? -8.57 2.225 19.672 1 96.75 216 VAL B N 1
ATOM 4970 C CA . VAL B 1 216 ? -9.367 3.381 20.078 1 96.75 216 VAL B CA 1
ATOM 4971 C C . VAL B 1 216 ? -9.125 4.539 19.109 1 96.75 216 VAL B C 1
ATOM 4973 O O . VAL B 1 216 ? -8.055 4.645 18.516 1 96.75 216 VAL B O 1
ATOM 4976 N N . PRO B 1 217 ? -10.188 5.406 18.953 1 96.94 217 PRO B N 1
ATOM 4977 C CA . PRO B 1 217 ? -10.055 6.508 18 1 96.94 217 PRO B CA 1
ATOM 4978 C C . PRO B 1 217 ? -8.797 7.34 18.234 1 96.94 217 PRO B C 1
ATOM 4980 O O . PRO B 1 217 ? -8.477 7.664 19.391 1 96.94 217 PRO B O 1
ATOM 4983 N N . GLY B 1 218 ? -8.195 7.711 17.219 1 95.75 218 GLY B N 1
ATOM 4984 C CA . GLY B 1 218 ? -6.867 8.297 17.141 1 95.75 218 GLY B CA 1
ATOM 4985 C C . GLY B 1 218 ? -6.023 7.715 16.016 1 95.75 218 GLY B C 1
ATOM 4986 O O . GLY B 1 218 ? -6.504 7.535 14.898 1 95.75 218 GLY B O 1
ATOM 4987 N N . GLY B 1 219 ? -4.738 7.457 16.328 1 95.88 219 GLY B N 1
ATOM 4988 C CA . GLY B 1 219 ? -3.859 6.867 15.32 1 95.88 219 GLY B CA 1
ATOM 4989 C C . GLY B 1 219 ? -2.391 7.125 15.594 1 95.88 219 GLY B C 1
ATOM 4990 O O . GLY B 1 219 ? -2.01 7.457 16.719 1 95.88 219 GLY B O 1
ATOM 4991 N N . ALA B 1 220 ? -1.658 6.781 14.664 1 97 220 ALA B N 1
ATOM 4992 C CA . ALA B 1 220 ? -0.213 6.965 14.773 1 97 220 ALA B CA 1
ATOM 4993 C C . ALA B 1 220 ? 0.357 7.594 13.5 1 97 220 ALA B C 1
ATOM 4995 O O . ALA B 1 220 ? -0.332 7.684 12.484 1 97 220 ALA B O 1
ATOM 4996 N N . PHE B 1 221 ? 1.55 8.102 13.648 1 96.75 221 PHE B N 1
ATOM 4997 C CA . PHE B 1 221 ? 2.221 8.703 12.508 1 96.75 221 PHE B CA 1
ATOM 4998 C C . PHE B 1 221 ? 3.713 8.398 12.531 1 96.75 221 PHE B C 1
ATOM 5000 O O . PHE B 1 221 ? 4.266 8.055 13.578 1 96.75 221 PHE B O 1
ATOM 5007 N N . LEU B 1 222 ? 4.324 8.438 11.414 1 97.56 222 LEU B N 1
ATOM 5008 C CA . LEU B 1 222 ? 5.766 8.312 11.234 1 97.56 222 LEU B CA 1
ATOM 5009 C C . LEU B 1 222 ? 6.246 9.195 10.086 1 97.56 222 LEU B C 1
ATOM 5011 O O . LEU B 1 222 ? 5.664 9.188 9 1 97.56 222 LEU B O 1
ATOM 5015 N N . TYR B 1 223 ? 7.215 10.016 10.352 1 97.12 223 TYR B N 1
ATOM 5016 C CA . TYR B 1 223 ? 7.836 10.891 9.359 1 97.12 223 TYR B CA 1
ATOM 5017 C C . TYR B 1 223 ? 9.336 10.648 9.289 1 97.12 223 TYR B C 1
ATOM 5019 O O . TYR B 1 223 ? 9.977 10.344 10.297 1 97.12 223 TYR B O 1
ATOM 5027 N N . THR B 1 224 ? 9.859 10.781 8.086 1 97.62 224 THR B N 1
ATOM 5028 C CA . THR B 1 224 ? 11.305 10.695 7.934 1 97.62 224 THR B CA 1
ATOM 5029 C C . THR B 1 224 ? 11.93 12.086 7.906 1 97.62 224 THR B C 1
ATOM 5031 O O . THR B 1 224 ? 11.375 13.008 7.305 1 97.62 224 THR B O 1
ATOM 5034 N N . ASN B 1 225 ? 12.945 12.266 8.648 1 96.12 225 ASN B N 1
ATOM 5035 C CA . ASN B 1 225 ? 13.82 13.438 8.586 1 96.12 225 ASN B CA 1
ATOM 5036 C C . ASN B 1 225 ? 15.18 13.086 7.984 1 96.12 225 ASN B C 1
ATOM 5038 O O . ASN B 1 225 ? 15.352 12.008 7.418 1 96.12 225 ASN B O 1
ATOM 5042 N N . LYS B 1 226 ? 16.094 14.047 7.988 1 96.25 226 LYS B N 1
ATOM 5043 C CA . LYS B 1 226 ? 17.375 13.812 7.348 1 96.25 226 LYS B CA 1
ATOM 5044 C C . LYS B 1 226 ? 18.188 12.758 8.102 1 96.25 226 LYS B C 1
ATOM 5046 O O . LYS B 1 226 ? 18.75 11.844 7.496 1 96.25 226 LYS B O 1
ATOM 5051 N N . ASP B 1 227 ? 18.188 12.875 9.516 1 95.88 227 ASP B N 1
ATOM 5052 C CA . ASP B 1 227 ? 19.031 11.984 10.312 1 95.88 227 ASP B CA 1
ATOM 5053 C C . ASP B 1 227 ? 18.234 11.359 11.461 1 95.88 227 ASP B C 1
ATOM 5055 O O . ASP B 1 227 ? 18.797 11.031 12.5 1 95.88 227 ASP B O 1
ATOM 5059 N N . ALA B 1 228 ? 16.938 11.297 11.25 1 96.06 228 ALA B N 1
ATOM 5060 C CA . ALA B 1 228 ? 16.094 10.703 12.281 1 96.06 228 ALA B CA 1
ATOM 5061 C C . ALA B 1 228 ? 14.719 10.344 11.719 1 96.06 228 ALA B C 1
ATOM 5063 O O . ALA B 1 228 ? 14.352 10.773 10.625 1 96.06 228 ALA B O 1
ATOM 5064 N N . VAL B 1 229 ? 14.078 9.469 12.406 1 97 229 VAL B N 1
ATOM 5065 C CA . VAL B 1 229 ? 12.672 9.148 12.172 1 97 229 VAL B CA 1
ATOM 5066 C C . VAL B 1 229 ? 11.828 9.617 13.359 1 97 229 VAL B C 1
ATOM 5068 O O . VAL B 1 229 ? 12.188 9.367 14.516 1 97 229 VAL B O 1
ATOM 5071 N N . THR B 1 230 ? 10.781 10.391 13.055 1 95.94 230 THR B N 1
ATOM 5072 C CA . THR B 1 230 ? 9.828 10.797 14.078 1 95.94 230 THR B CA 1
ATOM 5073 C C . THR B 1 230 ? 8.594 9.906 14.062 1 95.94 230 THR B C 1
ATOM 5075 O O . THR B 1 230 ? 8 9.68 13 1 95.94 230 THR B O 1
ATOM 5078 N N . LEU B 1 231 ? 8.25 9.352 15.156 1 96.44 231 LEU B N 1
ATOM 5079 C CA . LEU B 1 231 ? 7.016 8.586 15.234 1 96.44 231 LEU B CA 1
ATOM 5080 C C . LEU B 1 231 ? 6.215 8.961 16.469 1 96.44 231 LEU B C 1
ATOM 5082 O O . LEU B 1 231 ? 6.781 9.438 17.469 1 96.44 231 LEU B O 1
ATOM 5086 N N . GLY B 1 232 ? 4.906 8.766 16.375 1 95.69 232 GLY B N 1
ATOM 5087 C CA . GLY B 1 232 ? 4.055 9.133 17.484 1 95.69 232 GLY B CA 1
ATOM 5088 C C . GLY B 1 232 ? 2.652 8.57 17.391 1 95.69 232 GLY B C 1
ATOM 5089 O O . GLY B 1 232 ? 2.326 7.875 16.422 1 95.69 232 GLY B O 1
ATOM 5090 N N . ILE B 1 233 ? 1.9 8.773 18.438 1 95.94 233 ILE B N 1
ATOM 5091 C CA . ILE B 1 233 ? 0.505 8.359 18.531 1 95.94 233 ILE B CA 1
ATOM 5092 C C . ILE B 1 233 ? -0.357 9.539 18.969 1 95.94 233 ILE B C 1
ATOM 5094 O O . ILE B 1 233 ? 0.129 10.445 19.641 1 95.94 233 ILE B O 1
ATOM 5098 N N . VAL B 1 234 ? -1.5 9.609 18.5 1 95.06 234 VAL B N 1
ATOM 5099 C CA . VAL B 1 234 ? -2.523 10.547 18.953 1 95.06 234 VAL B CA 1
ATOM 5100 C C . VAL B 1 234 ? -3.754 9.781 19.438 1 95.06 234 VAL B C 1
ATOM 5102 O O . VAL B 1 234 ? -4.266 8.914 18.719 1 95.06 234 VAL B O 1
ATOM 5105 N N . VAL B 1 235 ? -4.188 10.062 20.594 1 95.94 235 VAL B N 1
ATOM 5106 C CA . VAL B 1 235 ? -5.406 9.477 21.141 1 95.94 235 VAL B CA 1
ATOM 5107 C C . VAL B 1 235 ? -6.453 10.562 21.359 1 95.94 235 VAL B C 1
ATOM 5109 O O . VAL B 1 235 ? -6.16 11.602 21.953 1 95.94 235 VAL B O 1
ATOM 5112 N N . TYR B 1 236 ? -7.641 10.336 20.812 1 96.31 236 TYR B N 1
ATOM 5113 C CA . TYR B 1 236 ? -8.727 11.258 21.125 1 96.31 236 TYR B CA 1
ATOM 5114 C C . TYR B 1 236 ? -9.164 11.125 22.578 1 96.31 236 TYR B C 1
ATOM 5116 O O . TYR B 1 236 ? -9.664 10.07 22.984 1 96.31 236 TYR B O 1
ATOM 5124 N N . LEU B 1 237 ? -9.078 12.141 23.297 1 95.19 237 LEU B N 1
ATOM 5125 C CA . LEU B 1 237 ? -9.188 12.086 24.75 1 95.19 237 LEU B CA 1
ATOM 5126 C C . LEU B 1 237 ? -10.586 11.656 25.172 1 95.19 237 LEU B C 1
ATOM 5128 O O . LEU B 1 237 ? -10.758 11.047 26.234 1 95.19 237 LEU B O 1
ATOM 5132 N N . GLU B 1 238 ? -11.516 11.977 24.344 1 94.75 238 GLU B N 1
ATOM 5133 C CA . GLU B 1 238 ? -12.883 11.547 24.625 1 94.75 238 GLU B CA 1
ATOM 5134 C C . GLU B 1 238 ? -12.953 10.031 24.812 1 94.75 238 GLU B C 1
ATOM 5136 O O . GLU B 1 238 ? -13.805 9.539 25.562 1 94.75 238 GLU B O 1
ATOM 5141 N N . HIS B 1 239 ? -12.047 9.336 24.203 1 94.5 239 HIS B N 1
ATOM 5142 C CA . HIS B 1 239 ? -12.031 7.879 24.266 1 94.5 239 HIS B CA 1
ATOM 5143 C C . HIS B 1 239 ? -10.898 7.375 25.141 1 94.5 239 HIS B C 1
ATOM 5145 O O . HIS B 1 239 ? -10.633 6.172 25.203 1 94.5 239 HIS B O 1
ATOM 5151 N N . GLY B 1 240 ? -10.219 8.227 25.812 1 91.69 240 GLY B N 1
ATOM 5152 C CA . GLY B 1 240 ? -9.055 7.875 26.609 1 91.69 240 GLY B CA 1
ATOM 5153 C C . GLY B 1 240 ? -9.367 6.879 27.703 1 91.69 240 GLY B C 1
ATOM 5154 O O . GLY B 1 240 ? -8.516 6.074 28.078 1 91.69 240 GLY B O 1
ATOM 5155 N N . ASN B 1 241 ? -10.578 6.957 28.188 1 91.56 241 ASN B N 1
ATOM 5156 C CA . ASN B 1 241 ? -10.969 6.078 29.281 1 91.56 241 ASN B CA 1
ATOM 5157 C C . ASN B 1 241 ? -11.078 4.625 28.828 1 91.56 241 ASN B C 1
ATOM 5159 O O . ASN B 1 241 ? -11.133 3.713 29.656 1 91.56 241 ASN B O 1
ATOM 5163 N N . LYS B 1 242 ? -11.062 4.422 27.562 1 91.94 242 LYS B N 1
ATOM 5164 C CA . LYS B 1 242 ? -11.211 3.07 27.031 1 91.94 242 LYS B CA 1
ATOM 5165 C C . LYS B 1 242 ? -9.852 2.398 26.844 1 91.94 242 LYS B C 1
ATOM 5167 O O . LYS B 1 242 ? -9.781 1.208 26.547 1 91.94 242 LYS B O 1
ATOM 5172 N N . LEU B 1 243 ? -8.852 3.154 27.062 1 93.06 243 LEU B N 1
ATOM 5173 C CA . LEU B 1 243 ? -7.512 2.586 26.938 1 93.06 243 LEU B CA 1
ATOM 5174 C C . LEU B 1 243 ? -7.227 1.614 28.078 1 93.06 243 LEU B C 1
ATOM 5176 O O . LEU B 1 243 ? -7.594 1.873 29.234 1 93.06 243 LEU B O 1
ATOM 5180 N N . ASP B 1 244 ? -6.555 0.552 27.703 1 94.25 244 ASP B N 1
ATOM 5181 C CA . ASP B 1 244 ? -6.227 -0.469 28.703 1 94.25 244 ASP B CA 1
ATOM 5182 C C . ASP B 1 244 ? -4.805 -0.292 29.219 1 94.25 244 ASP B C 1
ATOM 5184 O O . ASP B 1 244 ? -4.391 -0.985 30.156 1 94.25 244 ASP B O 1
ATOM 5188 N N . VAL B 1 245 ? -4.023 0.582 28.609 1 95.19 245 VAL B N 1
ATOM 5189 C CA . VAL B 1 245 ? -2.66 0.895 29.031 1 95.19 245 VAL B CA 1
ATOM 5190 C C . VAL B 1 245 ? -2.418 2.398 28.922 1 95.19 245 VAL B C 1
ATOM 5192 O O . VAL B 1 245 ? -3.109 3.092 28.172 1 95.19 245 VAL B O 1
ATOM 5195 N N . PRO B 1 246 ? -1.479 2.875 29.734 1 94.25 246 PRO B N 1
ATOM 5196 C CA . PRO B 1 246 ? -1.158 4.297 29.594 1 94.25 246 PRO B CA 1
ATOM 5197 C C . PRO B 1 246 ? -0.572 4.633 28.219 1 94.25 246 PRO B C 1
ATOM 5199 O O . PRO B 1 246 ? -0.026 3.756 27.547 1 94.25 246 PRO B O 1
ATOM 5202 N N . VAL B 1 247 ? -0.642 5.844 27.859 1 92.56 247 VAL B N 1
ATOM 5203 C CA . VAL B 1 247 ? -0.238 6.305 26.547 1 92.56 247 VAL B CA 1
ATOM 5204 C C . VAL B 1 247 ? 1.258 6.066 26.344 1 92.56 247 VAL B C 1
ATOM 5206 O O . VAL B 1 247 ? 1.703 5.758 25.234 1 92.56 247 VAL B O 1
ATOM 5209 N N . TYR B 1 248 ? 2.035 6.164 27.438 1 92.5 248 TYR B N 1
ATOM 5210 C CA . TYR B 1 248 ? 3.475 5.961 27.312 1 92.5 248 TYR B CA 1
ATOM 5211 C C . TYR B 1 248 ? 3.793 4.512 26.969 1 92.5 248 TYR B C 1
ATOM 5213 O O . TYR B 1 248 ? 4.801 4.234 26.312 1 92.5 248 TYR B O 1
ATOM 5221 N N . ASP B 1 249 ? 2.936 3.576 27.328 1 96.5 249 ASP B N 1
ATOM 5222 C CA . ASP B 1 249 ? 3.092 2.184 26.922 1 96.5 249 ASP B CA 1
ATOM 5223 C C . ASP B 1 249 ? 2.678 1.986 25.453 1 96.5 249 ASP B C 1
ATOM 5225 O O . ASP B 1 249 ? 3.281 1.189 24.734 1 96.5 249 ASP B O 1
ATOM 5229 N N . LEU B 1 250 ? 1.678 2.73 25.047 1 96.81 250 LEU B N 1
ATOM 5230 C CA . LEU B 1 250 ? 1.189 2.617 23.688 1 96.81 250 LEU B CA 1
ATOM 5231 C C . LEU B 1 250 ? 2.285 2.977 22.688 1 96.81 250 LEU B C 1
ATOM 5233 O O . LEU B 1 250 ? 2.496 2.26 21.703 1 96.81 250 LEU B O 1
ATOM 5237 N N . ILE B 1 251 ? 2.975 4.047 22.953 1 96.75 251 ILE B N 1
ATOM 5238 C CA . ILE B 1 251 ? 3.994 4.492 22.016 1 96.75 251 ILE B CA 1
ATOM 5239 C C . ILE B 1 251 ? 5.152 3.498 22 1 96.75 251 ILE B C 1
ATOM 5241 O O . ILE B 1 251 ? 5.777 3.279 20.953 1 96.75 251 ILE B O 1
ATOM 5245 N N . GLU B 1 252 ? 5.465 2.984 23.109 1 97.12 252 GLU B N 1
ATOM 5246 C CA . GLU B 1 252 ? 6.516 1.976 23.172 1 97.12 252 GLU B CA 1
ATOM 5247 C C . GLU B 1 252 ? 6.125 0.717 22.406 1 97.12 252 GLU B C 1
ATOM 5249 O O . GLU B 1 252 ? 6.93 0.169 21.641 1 97.12 252 GLU B O 1
ATOM 5254 N N . GLU B 1 253 ? 4.906 0.266 22.594 1 98.06 253 GLU B N 1
ATOM 5255 C CA . GLU B 1 253 ? 4.414 -0.907 21.875 1 98.06 253 GLU B CA 1
ATOM 5256 C C . GLU B 1 253 ? 4.402 -0.667 20.375 1 98.06 253 GLU B C 1
ATOM 5258 O O . GLU B 1 253 ? 4.711 -1.569 19.594 1 98.06 253 GLU B O 1
ATOM 5263 N N . PHE B 1 254 ? 4.047 0.519 20.031 1 98.12 254 PHE B N 1
ATOM 5264 C CA . PHE B 1 254 ? 4.059 0.883 18.609 1 98.12 254 PHE B CA 1
ATOM 5265 C C . PHE B 1 254 ? 5.473 0.827 18.047 1 98.12 254 PHE B C 1
ATOM 5267 O O . PHE B 1 254 ? 5.711 0.203 17.016 1 98.12 254 PHE B O 1
ATOM 5274 N N . ARG B 1 255 ? 6.414 1.437 18.75 1 97.62 255 ARG B N 1
ATOM 5275 C CA . ARG B 1 255 ? 7.809 1.464 18.328 1 97.62 255 ARG B CA 1
ATOM 5276 C C . ARG B 1 255 ? 8.383 0.053 18.234 1 97.62 255 ARG B C 1
ATOM 5278 O O . ARG B 1 255 ? 9.188 -0.234 17.344 1 97.62 255 ARG B O 1
ATOM 5285 N N . LEU B 1 256 ? 7.887 -0.816 19.062 1 97.62 256 LEU B N 1
ATOM 5286 C CA . LEU B 1 256 ? 8.445 -2.162 19.156 1 97.62 256 LEU B CA 1
ATOM 5287 C C . LEU B 1 256 ? 7.672 -3.131 18.266 1 97.62 256 LEU B C 1
ATOM 5289 O O . LEU B 1 256 ? 8.039 -4.305 18.156 1 97.62 256 LEU B O 1
ATOM 5293 N N . HIS B 1 257 ? 6.566 -2.654 17.703 1 98 257 HIS B N 1
ATOM 5294 C CA . HIS B 1 257 ? 5.867 -3.518 16.75 1 98 257 HIS B CA 1
ATOM 5295 C C . HIS B 1 257 ? 6.82 -4.059 15.688 1 98 257 HIS B C 1
ATOM 5297 O O . HIS B 1 257 ? 7.664 -3.318 15.172 1 98 257 HIS B O 1
ATOM 5303 N N . PRO B 1 258 ? 6.684 -5.273 15.281 1 95.81 258 PRO B N 1
ATOM 5304 C CA . PRO B 1 258 ? 7.672 -5.906 14.398 1 95.81 258 PRO B CA 1
ATOM 5305 C C . PRO B 1 258 ? 7.832 -5.172 13.07 1 95.81 258 PRO B C 1
ATOM 5307 O O . PRO B 1 258 ? 8.945 -5.043 12.562 1 95.81 258 PRO B O 1
ATOM 5310 N N . PHE B 1 259 ? 6.734 -4.684 12.516 1 96.75 259 PHE B N 1
ATOM 5311 C CA . PHE B 1 259 ? 6.777 -4.035 11.211 1 96.75 259 PHE B CA 1
ATOM 5312 C C . PHE B 1 259 ? 7.375 -2.641 11.32 1 96.75 259 PHE B C 1
ATOM 5314 O O . PHE B 1 259 ? 7.766 -2.047 10.312 1 96.75 259 PHE B O 1
ATOM 5321 N N . ILE B 1 260 ? 7.457 -2.094 12.547 1 98.06 260 ILE B N 1
ATOM 5322 C CA . ILE B 1 260 ? 8 -0.761 12.773 1 98.06 260 ILE B CA 1
ATOM 5323 C C . ILE B 1 260 ? 9.43 -0.872 13.305 1 98.06 260 ILE B C 1
ATOM 5325 O O . ILE B 1 260 ? 10.336 -0.185 12.82 1 98.06 260 ILE B O 1
ATOM 5329 N N . SER B 1 261 ? 9.648 -1.746 14.258 1 97.19 261 SER B N 1
ATOM 5330 C CA . SER B 1 261 ? 10.945 -1.888 14.914 1 97.19 261 SER B CA 1
ATOM 5331 C C . SER B 1 261 ? 12.031 -2.254 13.914 1 97.19 261 SER B C 1
ATOM 5333 O O . SER B 1 261 ? 13.188 -1.841 14.062 1 97.19 261 SER B O 1
ATOM 5335 N N . ARG B 1 262 ? 11.695 -3.014 12.883 1 95.38 262 ARG B N 1
ATOM 5336 C CA . ARG B 1 262 ? 12.656 -3.391 11.852 1 95.38 262 ARG B CA 1
ATOM 5337 C C . ARG B 1 262 ? 13.195 -2.162 11.133 1 95.38 262 ARG B C 1
ATOM 5339 O O . ARG B 1 262 ? 14.367 -2.123 10.75 1 95.38 262 ARG B O 1
ATOM 5346 N N . LEU B 1 263 ? 12.367 -1.187 10.906 1 97.31 263 LEU B N 1
ATOM 5347 C CA . LEU B 1 263 ? 12.742 0.041 10.219 1 97.31 263 LEU B CA 1
ATOM 5348 C C . LEU B 1 263 ? 13.641 0.906 11.094 1 97.31 263 LEU B C 1
ATOM 5350 O O . LEU B 1 263 ? 14.375 1.762 10.586 1 97.31 263 LEU B O 1
ATOM 5354 N N . LEU B 1 264 ? 13.555 0.678 12.422 1 97.56 264 LEU B N 1
ATOM 5355 C CA . LEU B 1 264 ? 14.234 1.542 13.375 1 97.56 264 LEU B CA 1
ATOM 5356 C C . LEU B 1 264 ? 15.453 0.846 13.969 1 97.56 264 LEU B C 1
ATOM 5358 O O . LEU B 1 264 ? 16.062 1.348 14.914 1 97.56 264 LEU B O 1
ATOM 5362 N N . LYS B 1 265 ? 15.766 -0.293 13.414 1 95.94 265 LYS B N 1
ATOM 5363 C CA . LYS B 1 265 ? 16.859 -1.104 13.938 1 95.94 265 LYS B CA 1
ATOM 5364 C C . LYS B 1 265 ? 18.156 -0.288 14.039 1 95.94 265 LYS B C 1
ATOM 5366 O O . LYS B 1 265 ? 18.531 0.412 13.094 1 95.94 265 LYS B O 1
ATOM 5371 N N . GLY B 1 266 ? 18.766 -0.399 15.211 1 95.69 266 GLY B N 1
ATOM 5372 C CA . GLY B 1 266 ? 20.031 0.306 15.43 1 95.69 266 GLY B CA 1
ATOM 5373 C C . GLY B 1 266 ? 19.828 1.771 15.773 1 95.69 266 GLY B C 1
ATOM 5374 O O . GLY B 1 266 ? 20.812 2.49 16.016 1 95.69 266 GLY B O 1
ATOM 5375 N N . GLY B 1 267 ? 18.578 2.242 15.844 1 96.5 267 GLY B N 1
ATOM 5376 C CA . GLY B 1 267 ? 18.281 3.639 16.141 1 96.5 267 GLY B CA 1
ATOM 5377 C C . GLY B 1 267 ? 18.406 3.977 17.609 1 96.5 267 GLY B C 1
ATOM 5378 O O . GLY B 1 267 ? 18.328 3.092 18.469 1 96.5 267 GLY B O 1
ATOM 5379 N N . GLN B 1 268 ? 18.641 5.293 17.891 1 96.56 268 GLN B N 1
ATOM 5380 C CA . GLN B 1 268 ? 18.719 5.805 19.25 1 96.56 268 GLN B CA 1
ATOM 5381 C C . GLN B 1 268 ? 17.578 6.758 19.562 1 96.56 268 GLN B C 1
ATOM 5383 O O . GLN B 1 268 ? 17.312 7.684 18.797 1 96.56 268 GLN B O 1
ATOM 5388 N N . LEU B 1 269 ? 16.922 6.496 20.656 1 94.25 269 LEU B N 1
ATOM 5389 C CA . LEU B 1 269 ? 15.859 7.402 21.078 1 94.25 269 LEU B CA 1
ATOM 5390 C C . LEU B 1 269 ? 16.438 8.742 21.531 1 94.25 269 LEU B C 1
ATOM 5392 O O . LEU B 1 269 ? 17.234 8.797 22.469 1 94.25 269 LEU B O 1
ATOM 5396 N N . LEU B 1 270 ? 15.984 9.82 20.906 1 89.75 270 LEU B N 1
ATOM 5397 C CA . LEU B 1 270 ? 16.531 11.148 21.172 1 89.75 270 LEU B CA 1
ATOM 5398 C C . LEU B 1 270 ? 15.602 11.969 22.047 1 89.75 270 LEU B C 1
ATOM 5400 O O . LEU B 1 270 ? 16.047 12.734 22.906 1 89.75 270 LEU B O 1
ATOM 5404 N N . GLU B 1 271 ? 14.352 11.891 21.734 1 85.94 271 GLU B N 1
ATOM 5405 C CA . GLU B 1 271 ? 13.398 12.797 22.375 1 85.94 271 GLU B CA 1
ATOM 5406 C C . GLU B 1 271 ? 12.055 12.109 22.609 1 85.94 271 GLU B C 1
ATOM 5408 O O . GLU B 1 271 ? 11.695 11.18 21.891 1 85.94 271 GLU B O 1
ATOM 5413 N N . TYR B 1 272 ? 11.445 12.484 23.609 1 84.19 272 TYR B N 1
ATOM 5414 C CA . TYR B 1 272 ? 10.062 12.148 23.938 1 84.19 272 TYR B CA 1
ATOM 5415 C C . TYR B 1 272 ? 9.273 13.398 24.312 1 84.19 272 TYR B C 1
ATOM 5417 O O . TYR B 1 272 ? 9.766 14.242 25.062 1 84.19 272 TYR B O 1
ATOM 5425 N N . SER B 1 273 ? 8.117 13.547 23.672 1 88.19 273 SER B N 1
ATOM 5426 C CA . SER B 1 273 ? 7.289 14.703 23.984 1 88.19 273 SER B CA 1
ATOM 5427 C C . SER B 1 273 ? 5.805 14.359 23.906 1 88.19 273 SER B C 1
ATOM 5429 O O . SER B 1 273 ? 5.422 13.422 23.203 1 88.19 273 SER B O 1
ATOM 5431 N N . ALA B 1 274 ? 5.055 15.078 24.625 1 88.88 274 ALA B N 1
ATOM 5432 C CA . ALA B 1 274 ? 3.6 14.945 24.625 1 88.88 274 ALA B CA 1
ATOM 5433 C C . ALA B 1 274 ? 2.922 16.312 24.594 1 88.88 274 ALA B C 1
ATOM 5435 O O . ALA B 1 274 ? 3.404 17.266 25.219 1 88.88 274 ALA B O 1
ATOM 5436 N N . HIS B 1 275 ? 1.869 16.391 23.859 1 89.25 275 HIS B N 1
ATOM 5437 C CA . HIS B 1 275 ? 1.155 17.656 23.766 1 89.25 275 HIS B CA 1
ATOM 5438 C C . HIS B 1 275 ? -0.297 17.453 23.359 1 89.25 275 HIS B C 1
ATOM 5440 O O . HIS B 1 275 ? -0.618 16.469 22.688 1 89.25 275 HIS B O 1
ATOM 5446 N N . LEU B 1 276 ? -1.136 18.375 23.75 1 90.31 276 LEU B N 1
ATOM 5447 C CA . LEU B 1 276 ? -2.527 18.359 23.312 1 90.31 276 LEU B CA 1
ATOM 5448 C C . LEU B 1 276 ? -2.658 18.938 21.906 1 90.31 276 LEU B C 1
ATOM 5450 O O . LEU B 1 276 ? -1.829 19.75 21.484 1 90.31 276 LEU B O 1
ATOM 5454 N N . THR B 1 277 ? -3.623 18.484 21.203 1 89.5 277 THR B N 1
ATOM 5455 C CA . THR B 1 277 ? -3.924 19 19.875 1 89.5 277 THR B CA 1
ATOM 5456 C C . THR B 1 277 ? -5.434 19.109 19.672 1 89.5 277 THR B C 1
ATOM 5458 O O . THR B 1 277 ? -6.188 18.234 20.109 1 89.5 277 THR B O 1
ATOM 5461 N N . PRO B 1 278 ? -5.875 20.234 19.094 1 91.44 278 PRO B N 1
ATOM 5462 C CA . PRO B 1 278 ? -7.297 20.266 18.734 1 91.44 278 PRO B CA 1
ATOM 5463 C C . PRO B 1 278 ? -7.656 19.281 17.625 1 91.44 278 PRO B C 1
ATOM 5465 O O . PRO B 1 278 ? -6.875 19.094 16.688 1 91.44 278 PRO B O 1
ATOM 5468 N N . ILE B 1 279 ? -8.859 18.609 17.734 1 90.81 279 ILE B N 1
ATOM 5469 C CA . ILE B 1 279 ? -9.172 17.609 16.734 1 90.81 279 ILE B CA 1
ATOM 5470 C C . ILE B 1 279 ? -10.594 17.812 16.219 1 90.81 279 ILE B C 1
ATOM 5472 O O . ILE B 1 279 ? -11.078 17.062 15.367 1 90.81 279 ILE B O 1
ATOM 5476 N N . ALA B 1 280 ? -11.312 18.891 16.688 1 91.81 280 ALA B N 1
ATOM 5477 C CA . ALA B 1 280 ? -12.742 18.953 16.406 1 91.81 280 ALA B CA 1
ATOM 5478 C C . ALA B 1 280 ? -13.07 20.141 15.5 1 91.81 280 ALA B C 1
ATOM 5480 O O . ALA B 1 280 ? -14.219 20.594 15.438 1 91.81 280 ALA B O 1
ATOM 5481 N N . GLY B 1 281 ? -12.094 20.734 14.867 1 90.69 281 GLY B N 1
ATOM 5482 C CA . GLY B 1 281 ? -12.328 21.812 13.922 1 90.69 281 GLY B CA 1
ATOM 5483 C C . GLY B 1 281 ? -13.07 22.984 14.531 1 90.69 281 GLY B C 1
ATOM 5484 O O . GLY B 1 281 ? -12.672 23.5 15.578 1 90.69 281 GLY B O 1
ATOM 5485 N N . LEU B 1 282 ? -14.227 23.312 13.984 1 92.38 282 LEU B N 1
ATOM 5486 C CA . LEU B 1 282 ? -15.008 24.484 14.398 1 92.38 282 LEU B CA 1
ATOM 5487 C C . LEU B 1 282 ? -15.445 24.359 15.852 1 92.38 282 LEU B C 1
ATOM 5489 O O . LEU B 1 282 ? -15.562 25.359 16.562 1 92.38 282 LEU B O 1
ATOM 5493 N N . LYS B 1 283 ? -15.586 23.172 16.266 1 91.81 283 LYS B N 1
ATOM 5494 C CA . LYS B 1 283 ? -16.062 22.938 17.625 1 91.81 283 LYS B CA 1
ATOM 5495 C C . LYS B 1 283 ? -14.969 23.266 18.641 1 91.81 283 LYS B C 1
ATOM 5497 O O . LYS B 1 283 ? -15.258 23.438 19.828 1 91.81 283 LYS B O 1
ATOM 5502 N N . ALA B 1 284 ? -13.805 23.297 18.188 1 92.81 284 ALA B N 1
ATOM 5503 C CA . ALA B 1 284 ? -12.688 23.594 19.094 1 92.81 284 ALA B CA 1
ATOM 5504 C C . ALA B 1 284 ? -12.43 25.094 19.172 1 92.81 284 ALA B C 1
ATOM 5506 O O . ALA B 1 284 ? -11.633 25.547 19.984 1 92.81 284 ALA B O 1
ATOM 5507 N N . MET B 1 285 ? -13.078 25.906 18.438 1 95.25 285 MET B N 1
ATOM 5508 C CA . MET B 1 285 ? -12.859 27.344 18.391 1 95.25 285 MET B CA 1
ATOM 5509 C C . MET B 1 285 ? -13.43 28.031 19.625 1 95.25 285 MET B C 1
ATOM 5511 O O . MET B 1 285 ? -14.461 27.594 20.156 1 95.25 285 MET B O 1
ATOM 5515 N N . PRO B 1 286 ? -12.789 29.062 20.125 1 96 286 PRO B N 1
ATOM 5516 C CA . PRO B 1 286 ? -13.43 29.875 21.156 1 96 286 PRO B CA 1
ATOM 5517 C C . PRO B 1 286 ? -14.664 30.609 20.641 1 96 286 PRO B C 1
ATOM 5519 O O . PRO B 1 286 ? -14.891 30.672 19.438 1 96 286 PRO B O 1
ATOM 5522 N N . PRO B 1 287 ? -15.445 31.109 21.578 1 95.5 287 PRO B N 1
ATOM 5523 C CA . PRO B 1 287 ? -16.688 31.766 21.156 1 95.5 287 PRO B CA 1
ATOM 5524 C C . PRO B 1 287 ? -16.453 32.938 20.219 1 95.5 287 PRO B C 1
ATOM 5526 O O . PRO B 1 287 ? -17.281 33.219 19.359 1 95.5 287 PRO B O 1
ATOM 5529 N N . ARG B 1 288 ? -15.32 33.656 20.453 1 96.69 288 ARG B N 1
ATOM 5530 C CA . ARG B 1 288 ? -14.961 34.781 19.594 1 96.69 288 ARG B CA 1
ATOM 5531 C C . ARG B 1 288 ? -13.492 34.719 19.172 1 96.69 288 ARG B C 1
ATOM 5533 O O . ARG B 1 288 ? -12.633 34.312 19.969 1 96.69 288 ARG B O 1
ATOM 5540 N N . LEU B 1 289 ? -13.305 35.125 17.953 1 98.19 289 LEU B N 1
ATOM 5541 C CA . LEU B 1 289 ? -11.945 35.156 17.438 1 98.19 289 LEU B CA 1
ATOM 5542 C C . LEU B 1 289 ? -11.328 36.531 17.531 1 98.19 289 LEU B C 1
ATOM 5544 O O . LEU B 1 289 ? -10.133 36.719 17.266 1 98.19 289 LEU B O 1
ATOM 5548 N N . TYR B 1 290 ? -12.133 37.5 17.891 1 98.44 290 TYR B N 1
ATOM 5549 C CA . TYR B 1 290 ? -11.703 38.875 18.094 1 98.44 290 TYR B CA 1
ATOM 5550 C C . TYR B 1 290 ? -12.641 39.594 19.062 1 98.44 290 TYR B C 1
ATOM 5552 O O . TYR B 1 290 ? -13.742 39.094 19.359 1 98.44 290 TYR B O 1
ATOM 5560 N N . GLY B 1 291 ? -12.227 40.688 19.609 1 97.75 291 GLY B N 1
ATOM 5561 C CA . GLY B 1 291 ? -13.016 41.531 20.469 1 97.75 291 GLY B CA 1
ATOM 5562 C C . GLY B 1 291 ? -12.445 42.938 20.625 1 97.75 291 GLY B C 1
ATOM 5563 O O . GLY B 1 291 ? -11.734 43.406 19.734 1 97.75 291 GLY B O 1
ATOM 5564 N N . ASN B 1 292 ? -12.867 43.562 21.734 1 98.06 292 ASN B N 1
ATOM 5565 C CA . ASN B 1 292 ? -12.406 44.906 22 1 98.06 292 ASN B CA 1
ATOM 5566 C C . ASN B 1 292 ? -10.938 44.938 22.422 1 98.06 292 ASN B C 1
ATOM 5568 O O . ASN B 1 292 ? -10.625 44.844 23.609 1 98.06 292 ASN B O 1
ATOM 5572 N N . GLY B 1 293 ? -10.078 45.062 21.453 1 98.31 293 GLY B N 1
ATOM 5573 C CA . GLY B 1 293 ? -8.664 45.25 21.75 1 98.31 293 GLY B CA 1
ATOM 5574 C C . GLY B 1 293 ? -7.871 43.969 21.625 1 98.31 293 GLY B C 1
ATOM 5575 O O . GLY B 1 293 ? -6.707 43.906 22.031 1 98.31 293 GLY B O 1
ATOM 5576 N N . TYR B 1 294 ? -8.531 42.844 21.016 1 98.62 294 TYR B N 1
ATOM 5577 C CA . TYR B 1 294 ? -7.746 41.625 20.906 1 98.62 294 TYR B CA 1
ATOM 5578 C C . TYR B 1 294 ? -8.203 40.781 19.734 1 98.62 294 TYR B C 1
ATOM 5580 O O . TYR B 1 294 ? -9.32 40.969 19.234 1 98.62 294 TYR B O 1
ATOM 5588 N N . LEU B 1 295 ? -7.344 39.938 19.188 1 98.81 295 LEU B N 1
ATOM 5589 C CA . LEU B 1 295 ? -7.578 38.938 18.172 1 98.81 295 LEU B CA 1
ATOM 5590 C C . LEU B 1 295 ? -6.988 37.594 18.594 1 98.81 295 LEU B C 1
ATOM 5592 O O . LEU B 1 295 ? -6.07 37.531 19.422 1 98.81 295 LEU B O 1
ATOM 5596 N N . VAL B 1 296 ? -7.496 36.469 18.094 1 98.81 296 VAL B N 1
ATOM 5597 C CA . VAL B 1 296 ? -7.031 35.125 18.422 1 98.81 296 VAL B CA 1
ATOM 5598 C C . VAL B 1 296 ? -6.574 34.438 17.141 1 98.81 296 VAL B C 1
ATOM 5600 O O . VAL B 1 296 ? -7.277 34.438 16.141 1 98.81 296 VAL B O 1
ATOM 5603 N N . VAL B 1 297 ? -5.395 33.781 17.156 1 98.31 297 VAL B N 1
ATOM 5604 C CA . VAL B 1 297 ? -4.863 33.156 15.953 1 98.31 297 VAL B CA 1
ATOM 5605 C C . VAL B 1 297 ? -4.332 31.766 16.297 1 98.31 297 VAL B C 1
ATOM 5607 O O . VAL B 1 297 ? -4.145 31.422 17.469 1 98.31 297 VAL B O 1
ATOM 5610 N N . GLY B 1 298 ? -4.141 30.875 15.266 1 96.56 298 GLY B N 1
ATOM 5611 C CA . GLY B 1 298 ? -3.506 29.578 15.398 1 96.56 298 GLY B CA 1
ATOM 5612 C C . GLY B 1 298 ? -4.344 28.578 16.172 1 96.56 298 GLY B C 1
ATOM 5613 O O . GLY B 1 298 ? -5.57 28.578 16.062 1 96.56 298 GLY B O 1
ATOM 5614 N N . ASP B 1 299 ? -3.641 27.734 16.922 1 94.94 299 ASP B N 1
ATOM 5615 C CA . ASP B 1 299 ? -4.328 26.672 17.656 1 94.94 299 ASP B CA 1
ATOM 5616 C C . ASP B 1 299 ? -5.199 27.25 18.766 1 94.94 299 ASP B C 1
ATOM 5618 O O . ASP B 1 299 ? -6.168 26.625 19.188 1 94.94 299 ASP B O 1
ATOM 5622 N N . ALA B 1 300 ? -4.805 28.469 19.266 1 96.19 300 ALA B N 1
ATOM 5623 C CA . ALA B 1 300 ? -5.66 29.125 20.25 1 96.19 300 ALA B CA 1
ATOM 5624 C C . ALA B 1 300 ? -7.043 29.406 19.672 1 96.19 300 ALA B C 1
ATOM 5626 O O . ALA B 1 300 ? -8.039 29.406 20.406 1 96.19 300 ALA B O 1
ATOM 5627 N N . ALA B 1 301 ? -7.078 29.641 18.406 1 97.31 301 ALA B N 1
ATOM 5628 C CA . ALA B 1 301 ? -8.328 29.906 17.688 1 97.31 301 ALA B CA 1
ATOM 5629 C C . ALA B 1 301 ? -8.977 28.594 17.234 1 97.31 301 ALA B C 1
ATOM 5631 O O . ALA B 1 301 ? -10.055 28.609 16.641 1 97.31 301 ALA B O 1
ATOM 5632 N N . GLY B 1 302 ? -8.273 27.453 17.469 1 95.12 302 GLY B N 1
ATOM 5633 C CA . GLY B 1 302 ? -8.781 26.156 17.062 1 95.12 302 GLY B CA 1
ATOM 5634 C C . GLY B 1 302 ? -8.445 25.812 15.625 1 95.12 302 GLY B C 1
ATOM 5635 O O . GLY B 1 302 ? -9.055 24.906 15.031 1 95.12 302 GLY B O 1
ATOM 5636 N N . PHE B 1 303 ? -7.48 26.531 15.039 1 96.12 303 PHE B N 1
ATOM 5637 C CA . PHE B 1 303 ? -7.211 26.375 13.617 1 96.12 303 PHE B CA 1
ATOM 5638 C C . PHE B 1 303 ? -6.266 25.219 13.359 1 96.12 303 PHE B C 1
ATOM 5640 O O . PHE B 1 303 ? -5.109 25.422 12.984 1 96.12 303 PHE B O 1
ATOM 5647 N N . LEU B 1 304 ? -6.684 24.016 13.508 1 94.69 304 LEU B N 1
ATOM 5648 C CA . LEU B 1 304 ? -6.078 22.75 13.109 1 94.69 304 LEU B CA 1
ATOM 5649 C C . LEU B 1 304 ? -7.105 21.844 12.445 1 94.69 304 LEU B C 1
ATOM 5651 O O . LEU B 1 304 ? -8.156 21.562 13.023 1 94.69 304 LEU B O 1
ATOM 5655 N N . LEU B 1 305 ? -6.828 21.562 11.281 1 93.88 305 LEU B N 1
ATOM 5656 C CA . LEU B 1 305 ? -7.734 20.703 10.523 1 93.88 305 LEU B CA 1
ATOM 5657 C C . LEU B 1 305 ? -7.199 19.281 10.453 1 93.88 305 LEU B C 1
ATOM 5659 O O . LEU B 1 305 ? -6.129 19.047 9.891 1 93.88 305 LEU B O 1
ATOM 5663 N N . HIS B 1 306 ? -7.945 18.422 11.039 1 91.81 306 HIS B N 1
ATOM 5664 C CA . HIS B 1 306 ? -7.617 17 11.055 1 91.81 306 HIS B CA 1
ATOM 5665 C C . HIS B 1 306 ? -8.555 16.203 10.141 1 91.81 306 HIS B C 1
ATOM 5667 O O . HIS B 1 306 ? -9.758 16.109 10.414 1 91.81 306 HIS B O 1
ATOM 5673 N N . LEU B 1 307 ? -7.977 15.609 9.109 1 91.5 307 LEU B N 1
ATOM 5674 C CA . LEU B 1 307 ? -8.789 14.852 8.164 1 91.5 307 LEU B CA 1
ATOM 5675 C C . LEU B 1 307 ? -8.383 13.383 8.141 1 91.5 307 LEU B C 1
ATOM 5677 O O . LEU B 1 307 ? -8.508 12.711 7.117 1 91.5 307 LEU B O 1
ATOM 5681 N N . GLY B 1 308 ? -7.77 12.961 9.266 1 88.56 308 GLY B N 1
ATOM 5682 C CA . GLY B 1 308 ? -7.348 11.578 9.383 1 88.56 308 GLY B CA 1
ATOM 5683 C C . GLY B 1 308 ? -5.922 11.344 8.922 1 88.56 308 GLY B C 1
ATOM 5684 O O . GLY B 1 308 ? -5.035 11.094 9.742 1 88.56 308 GLY B O 1
ATOM 5685 N N . VAL B 1 309 ? -5.711 11.531 7.703 1 90.69 309 VAL B N 1
ATOM 5686 C CA . VAL B 1 309 ? -4.391 11.312 7.117 1 90.69 309 VAL B CA 1
ATOM 5687 C C . VAL B 1 309 ? -3.688 12.656 6.926 1 90.69 309 VAL B C 1
ATOM 5689 O O . VAL B 1 309 ? -2.473 12.766 7.117 1 90.69 309 VAL B O 1
ATOM 5692 N N . LEU B 1 310 ? -4.449 13.625 6.656 1 91.56 310 LEU B N 1
ATOM 5693 C CA . LEU B 1 310 ? -3.932 14.984 6.52 1 91.56 310 LEU B CA 1
ATOM 5694 C C . LEU B 1 310 ? -4.195 15.789 7.785 1 91.56 310 LEU B C 1
ATOM 5696 O O . LEU B 1 310 ? -5.348 15.977 8.188 1 91.56 310 LEU B O 1
ATOM 5700 N N . ILE B 1 311 ? -3.154 16.156 8.391 1 91.94 311 ILE B N 1
ATOM 5701 C CA . ILE B 1 311 ? -3.236 17 9.578 1 91.94 311 ILE B CA 1
ATOM 5702 C C . ILE B 1 311 ? -2.549 18.328 9.312 1 91.94 311 ILE B C 1
ATOM 5704 O O . ILE B 1 311 ? -1.341 18.375 9.07 1 91.94 311 ILE B O 1
ATOM 5708 N N . ARG B 1 312 ? -3.316 19.359 9.383 1 93.5 312 ARG B N 1
ATOM 5709 C CA . ARG B 1 312 ? -2.824 20.688 8.992 1 93.5 312 ARG B CA 1
ATOM 5710 C C . ARG B 1 312 ? -3.02 21.688 10.125 1 93.5 312 ARG B C 1
ATOM 5712 O O . ARG B 1 312 ? -4.121 21.828 10.656 1 93.5 312 ARG B O 1
ATOM 5719 N N . GLY B 1 313 ? -1.961 22.297 10.508 1 94.06 313 GLY B N 1
ATOM 5720 C CA . GLY B 1 313 ? -2.062 23.297 11.555 1 94.06 313 GLY B CA 1
ATOM 5721 C C . GLY B 1 313 ? -1.171 24.5 11.312 1 94.06 313 GLY B C 1
ATOM 5722 O O . GLY B 1 313 ? -1.582 25.641 11.547 1 94.06 313 GLY B O 1
ATOM 5723 N N . VAL B 1 314 ? 0.015 24.25 10.805 1 95.25 314 VAL B N 1
ATOM 5724 C CA . VAL B 1 314 ? 1.013 25.297 10.68 1 95.25 314 VAL B CA 1
ATOM 5725 C C . VAL B 1 314 ? 0.568 26.312 9.617 1 95.25 314 VAL B C 1
ATOM 5727 O O . VAL B 1 314 ? 0.68 27.516 9.812 1 95.25 314 VAL B O 1
ATOM 5730 N N . ASP B 1 315 ? 0.06 25.812 8.508 1 95.94 315 ASP B N 1
ATOM 5731 C CA . ASP B 1 315 ? -0.386 26.719 7.453 1 95.94 315 ASP B CA 1
ATOM 5732 C C . ASP B 1 315 ? -1.57 27.562 7.918 1 95.94 315 ASP B C 1
ATOM 5734 O O . ASP B 1 315 ? -1.642 28.75 7.613 1 95.94 315 ASP B O 1
ATOM 5738 N N . PHE B 1 316 ? -2.43 27 8.719 1 96.81 316 PHE B N 1
ATOM 5739 C CA . PHE B 1 316 ? -3.561 27.734 9.258 1 96.81 316 PHE B CA 1
ATOM 5740 C C . PHE B 1 316 ? -3.088 28.781 10.258 1 96.81 316 PHE B C 1
ATOM 5742 O O . PHE B 1 316 ? -3.605 29.906 10.289 1 96.81 316 PHE B O 1
ATOM 5749 N N . ALA B 1 317 ? -2.166 28.359 11.094 1 96.69 317 ALA B N 1
ATOM 5750 C CA . ALA B 1 317 ? -1.613 29.297 12.07 1 96.69 317 ALA B CA 1
ATOM 5751 C C . ALA B 1 317 ? -0.971 30.5 11.391 1 96.69 317 ALA B C 1
ATOM 5753 O O . ALA B 1 317 ? -1.263 31.641 11.734 1 96.69 317 ALA B O 1
ATOM 5754 N N . MET B 1 318 ? -0.189 30.25 10.43 1 97.81 318 MET B N 1
ATOM 5755 C CA . MET B 1 318 ? 0.521 31.328 9.742 1 97.81 318 MET B CA 1
ATOM 5756 C C . MET B 1 318 ? -0.455 32.25 9.016 1 97.81 318 MET B C 1
ATOM 5758 O O . MET B 1 318 ? -0.342 33.469 9.109 1 97.81 318 MET B O 1
ATOM 5762 N N . GLU B 1 319 ? -1.386 31.641 8.344 1 98.38 319 GLU B N 1
ATOM 5763 C CA . GLU B 1 319 ? -2.34 32.469 7.605 1 98.38 319 GLU B CA 1
ATOM 5764 C C . GLU B 1 319 ? -3.207 33.281 8.555 1 98.38 319 GLU B C 1
ATOM 5766 O O . GLU B 1 319 ? -3.49 34.438 8.281 1 98.38 319 GLU B O 1
ATOM 5771 N N . SER B 1 320 ? -3.666 32.688 9.602 1 98.62 320 SER B N 1
ATOM 5772 C CA . SER B 1 320 ? -4.453 33.469 10.562 1 98.62 320 SER B CA 1
ATOM 5773 C C . SER B 1 320 ? -3.633 34.594 11.172 1 98.62 320 SER B C 1
ATOM 5775 O O . SER B 1 320 ? -4.156 35.688 11.43 1 98.62 320 SER B O 1
ATOM 5777 N N . GLY B 1 321 ? -2.35 34.344 11.43 1 98.75 321 GLY B N 1
ATOM 5778 C CA . GLY B 1 321 ? -1.46 35.406 11.875 1 98.75 321 GLY B CA 1
ATOM 5779 C C . GLY B 1 321 ? -1.347 36.531 10.891 1 98.75 321 GLY B C 1
ATOM 5780 O O . GLY B 1 321 ? -1.44 37.719 11.266 1 98.75 321 GLY B O 1
ATOM 5781 N N . ARG B 1 322 ? -1.162 36.188 9.672 1 98.69 322 ARG B N 1
ATOM 5782 C CA . ARG B 1 322 ? -1.083 37.188 8.617 1 98.69 322 ARG B CA 1
ATOM 5783 C C . ARG B 1 322 ? -2.361 38 8.555 1 98.69 322 ARG B C 1
ATOM 5785 O O . ARG B 1 322 ? -2.307 39.25 8.445 1 98.69 322 ARG B O 1
ATOM 5792 N N . LEU B 1 323 ? -3.486 37.344 8.602 1 98.81 323 LEU B N 1
ATOM 5793 C CA . LEU B 1 323 ? -4.777 38 8.508 1 98.81 323 LEU B CA 1
ATOM 5794 C C . LEU B 1 323 ? -5.02 38.906 9.719 1 98.81 323 LEU B C 1
ATOM 5796 O O . LEU B 1 323 ? -5.613 39.969 9.594 1 98.81 323 LEU B O 1
ATOM 5800 N N . ALA B 1 324 ? -4.625 38.406 10.898 1 98.88 324 ALA B N 1
ATOM 5801 C CA . ALA B 1 324 ? -4.727 39.25 12.102 1 98.88 324 ALA B CA 1
ATOM 5802 C C . ALA B 1 324 ? -3.92 40.531 11.953 1 98.88 324 ALA B C 1
ATOM 5804 O O . ALA B 1 324 ? -4.387 41.594 12.328 1 98.88 324 ALA B O 1
ATOM 5805 N N . ALA B 1 325 ? -2.713 40.438 11.445 1 98.81 325 ALA B N 1
ATOM 5806 C CA . ALA B 1 325 ? -1.885 41.594 11.195 1 98.81 325 ALA B CA 1
ATOM 5807 C C . ALA B 1 325 ? -2.588 42.562 10.258 1 98.81 325 ALA B C 1
ATOM 5809 O O . ALA B 1 325 ? -2.602 43.781 10.5 1 98.81 325 ALA B O 1
ATOM 5810 N N . GLU B 1 326 ? -3.129 42.031 9.203 1 98.56 326 GLU B N 1
ATOM 5811 C CA . GLU B 1 326 ? -3.85 42.875 8.25 1 98.56 326 GLU B CA 1
ATOM 5812 C C . GLU B 1 326 ? -5.012 43.594 8.922 1 98.56 326 GLU B C 1
ATOM 5814 O O . GLU B 1 326 ? -5.27 44.781 8.633 1 98.56 326 GLU B O 1
ATOM 5819 N N . ALA B 1 327 ? -5.738 42.906 9.742 1 98.75 327 ALA B N 1
ATOM 5820 C CA . ALA B 1 327 ? -6.852 43.5 10.469 1 98.75 327 ALA B CA 1
ATOM 5821 C C . ALA B 1 327 ? -6.375 44.625 11.367 1 98.75 327 ALA B C 1
ATOM 5823 O O . ALA B 1 327 ? -7.016 45.688 11.445 1 98.75 327 ALA B O 1
ATOM 5824 N N . VAL B 1 328 ? -5.301 44.469 12.078 1 98.75 328 VAL B N 1
ATOM 5825 C CA . VAL B 1 328 ? -4.734 45.469 12.969 1 98.75 328 VAL B CA 1
ATOM 5826 C C . VAL B 1 328 ? -4.312 46.688 12.156 1 98.75 328 VAL B C 1
ATOM 5828 O O . VAL B 1 328 ? -4.539 47.812 12.578 1 98.75 328 VAL B O 1
ATOM 5831 N N . ILE B 1 329 ? -3.668 46.5 11.016 1 98.5 329 ILE B N 1
ATOM 5832 C CA . ILE B 1 329 ? -3.232 47.594 10.148 1 98.5 329 ILE B CA 1
ATOM 5833 C C . ILE B 1 329 ? -4.438 48.406 9.719 1 98.5 329 ILE B C 1
ATOM 5835 O O . ILE B 1 329 ? -4.41 49.656 9.789 1 98.5 329 ILE B O 1
ATOM 5839 N N . LYS B 1 330 ? -5.465 47.719 9.312 1 97.94 330 LYS B N 1
ATOM 5840 C CA . LYS B 1 330 ? -6.68 48.406 8.891 1 97.94 330 LYS B CA 1
ATOM 5841 C C . LYS B 1 330 ? -7.305 49.188 10.055 1 97.94 330 LYS B C 1
ATOM 5843 O O . LYS B 1 330 ? -7.801 50.312 9.867 1 97.94 330 LYS B O 1
ATOM 5848 N N . ALA B 1 331 ? -7.34 48.562 11.188 1 97.44 331 ALA B N 1
ATOM 5849 C CA . ALA B 1 331 ? -7.863 49.219 12.383 1 97.44 331 ALA B CA 1
ATOM 5850 C C . ALA B 1 331 ? -7.035 50.438 12.742 1 97.44 331 ALA B C 1
ATOM 5852 O O . ALA B 1 331 ? -7.582 51.469 13.156 1 97.44 331 ALA B O 1
ATOM 5853 N N . HIS B 1 332 ? -5.742 50.312 12.664 1 96.31 332 HIS B N 1
ATOM 5854 C CA . HIS B 1 332 ? -4.84 51.438 12.93 1 96.31 332 HIS B CA 1
ATOM 5855 C C . HIS B 1 332 ? -5.152 52.625 12.031 1 96.31 332 HIS B C 1
ATOM 5857 O O . HIS B 1 332 ? -5.117 53.781 12.477 1 96.31 332 HIS B O 1
ATOM 5863 N N . ASP B 1 333 ? -5.402 52.344 10.805 1 95.25 333 ASP B N 1
ATOM 5864 C CA . ASP B 1 333 ? -5.73 53.375 9.836 1 95.25 333 ASP B CA 1
ATOM 5865 C C . ASP B 1 333 ? -7.004 54.125 10.242 1 95.25 333 ASP B C 1
ATOM 5867 O O . ASP B 1 333 ? -7.184 55.312 9.898 1 95.25 333 ASP B O 1
ATOM 5871 N N . GLN B 1 334 ? -7.832 53.438 11 1 94.94 334 GLN B N 1
ATOM 5872 C CA . GLN B 1 334 ? -9.062 54.062 11.492 1 94.94 334 GLN B CA 1
ATOM 5873 C C . GLN B 1 334 ? -8.844 54.75 12.828 1 94.94 334 GLN B C 1
ATOM 5875 O O . GLN B 1 334 ? -9.703 55.5 13.297 1 94.94 334 GLN B O 1
ATOM 5880 N N . GLY B 1 335 ? -7.785 54.438 13.477 1 92.31 335 GLY B N 1
ATOM 5881 C CA . GLY B 1 335 ? -7.406 55.094 14.719 1 92.31 335 GLY B CA 1
ATOM 5882 C C . GLY B 1 335 ? -8.07 54.5 15.938 1 92.31 335 GLY B C 1
ATOM 5883 O O . GLY B 1 335 ? -8.078 55.094 17.016 1 92.31 335 GLY B O 1
ATOM 5884 N N . LYS B 1 336 ? -8.711 53.344 15.805 1 94.56 336 LYS B N 1
ATOM 5885 C CA . LYS B 1 336 ? -9.359 52.656 16.922 1 94.56 336 LYS B CA 1
ATOM 5886 C C . LYS B 1 336 ? -9.164 51.156 16.812 1 94.56 336 LYS B C 1
ATOM 5888 O O . LYS B 1 336 ? -9.117 50.594 15.711 1 94.56 336 LYS B O 1
ATOM 5893 N N . TYR B 1 337 ? -9.086 50.562 17.906 1 96.56 337 TYR B N 1
ATOM 5894 C CA . TYR B 1 337 ? -8.883 49.125 18 1 96.56 337 TYR B CA 1
ATOM 5895 C C . TYR B 1 337 ? -10.031 48.469 18.766 1 96.56 337 TYR B C 1
ATOM 5897 O O . TYR B 1 337 ? -9.812 47.562 19.562 1 96.56 337 TYR B O 1
ATOM 5905 N N . ASP B 1 338 ? -11.234 49 18.594 1 96.5 338 ASP B N 1
ATOM 5906 C CA . ASP B 1 338 ? -12.398 48.438 19.234 1 96.5 338 ASP B CA 1
ATOM 5907 C C . ASP B 1 338 ? -12.938 47.25 18.438 1 96.5 338 ASP B C 1
ATOM 5909 O O . ASP B 1 338 ? -12.383 46.875 17.406 1 96.5 338 ASP B O 1
ATOM 5913 N N . GLU B 1 339 ? -13.938 46.625 18.969 1 97.31 339 GLU B N 1
ATOM 5914 C CA . GLU B 1 339 ? -14.508 45.406 18.375 1 97.31 339 GLU B CA 1
ATOM 5915 C C . GLU B 1 339 ? -14.969 45.656 16.953 1 97.31 339 GLU B C 1
ATOM 5917 O O . GLU B 1 339 ? -14.797 44.812 16.078 1 97.31 339 GLU B O 1
ATOM 5922 N N . GLU B 1 340 ? -15.539 46.75 16.703 1 97.25 340 GLU B N 1
ATOM 5923 C CA . GLU B 1 340 ? -16.031 47.094 15.359 1 97.25 340 GLU B CA 1
ATOM 5924 C C . GLU B 1 340 ? -14.875 47.188 14.367 1 97.25 340 GLU B C 1
ATOM 5926 O O . GLU B 1 340 ? -14.945 46.594 13.281 1 97.25 340 GLU B O 1
ATOM 5931 N N . ALA B 1 341 ? -13.844 47.906 14.703 1 97.5 341 ALA B N 1
ATOM 5932 C CA . ALA B 1 341 ? -12.68 48.031 13.828 1 97.5 341 ALA B CA 1
ATOM 5933 C C . ALA B 1 341 ? -12 46.688 13.586 1 97.5 341 ALA B C 1
ATOM 5935 O O . ALA B 1 341 ? -11.57 46.406 12.469 1 97.5 341 ALA B O 1
ATOM 5936 N N . LEU B 1 342 ? -11.961 45.906 14.602 1 98.38 342 LEU B N 1
ATOM 5937 C CA . LEU B 1 342 ? -11.234 44.625 14.508 1 98.38 342 LEU B CA 1
ATOM 5938 C C . LEU B 1 342 ? -12.117 43.562 13.883 1 98.38 342 LEU B C 1
ATOM 5940 O O . LEU B 1 342 ? -11.625 42.469 13.547 1 98.38 342 LEU B O 1
ATOM 5944 N N . SER B 1 343 ? -13.375 43.812 13.617 1 98.06 343 SER B N 1
ATOM 5945 C CA . SER B 1 343 ? -14.312 42.875 13.039 1 98.06 343 SER B CA 1
ATOM 5946 C C . SER B 1 343 ? -13.906 42.5 11.609 1 98.06 343 SER B C 1
ATOM 5948 O O . SER B 1 343 ? -14.32 41.438 11.094 1 98.06 343 SER B O 1
ATOM 5950 N N . VAL B 1 344 ? -13.094 43.312 10.992 1 98.25 344 VAL B N 1
ATOM 5951 C CA . VAL B 1 344 ? -12.602 43.031 9.648 1 98.25 344 VAL B CA 1
ATOM 5952 C C . VAL B 1 344 ? -11.836 41.719 9.633 1 98.25 344 VAL B C 1
ATOM 5954 O O . VAL B 1 344 ? -11.781 41.031 8.609 1 98.25 344 VAL B O 1
ATOM 5957 N N . TYR B 1 345 ? -11.297 41.312 10.797 1 98.69 345 TYR B N 1
ATOM 5958 C CA . TYR B 1 345 ? -10.594 40.062 10.914 1 98.69 345 TYR B CA 1
ATOM 5959 C C . TYR B 1 345 ? -11.5 38.875 10.516 1 98.69 345 TYR B C 1
ATOM 5961 O O . TYR B 1 345 ? -11.086 38 9.773 1 98.69 345 TYR B O 1
ATOM 5969 N N . GLN B 1 346 ? -12.672 38.906 11 1 98.25 346 GLN B N 1
ATOM 5970 C CA . GLN B 1 346 ? -13.641 37.875 10.664 1 98.25 346 GLN B CA 1
ATOM 5971 C C . GLN B 1 346 ? -13.914 37.844 9.164 1 98.25 346 GLN B C 1
ATOM 5973 O O . GLN B 1 346 ? -14.016 36.75 8.57 1 98.25 346 GLN B O 1
ATOM 5978 N N . GLN B 1 347 ? -14.047 38.969 8.586 1 98.06 347 GLN B N 1
ATOM 5979 C CA . GLN B 1 347 ? -14.273 39.062 7.148 1 98.06 347 GLN B CA 1
ATOM 5980 C C . GLN B 1 347 ? -13.102 38.469 6.367 1 98.06 347 GLN B C 1
ATOM 5982 O O . GLN B 1 347 ? -13.289 37.719 5.418 1 98.06 347 GLN B O 1
ATOM 5987 N N . LEU B 1 348 ? -11.914 38.844 6.766 1 98.62 348 LEU B N 1
ATOM 5988 C CA . LEU B 1 348 ? -10.711 38.344 6.117 1 98.62 348 LEU B CA 1
ATOM 5989 C C . LEU B 1 348 ? -10.609 36.812 6.25 1 98.62 348 LEU B C 1
ATOM 5991 O O . LEU B 1 348 ? -10.25 36.125 5.293 1 98.62 348 LEU B O 1
ATOM 5995 N N . LEU B 1 349 ? -10.906 36.312 7.426 1 98.44 349 LEU B N 1
ATOM 5996 C CA . LEU B 1 349 ? -10.891 34.844 7.656 1 98.44 349 LEU B CA 1
ATOM 5997 C C . LEU B 1 349 ? -11.898 34.156 6.758 1 98.44 349 LEU B C 1
ATOM 5999 O O . LEU B 1 349 ? -11.594 33.094 6.188 1 98.44 349 LEU B O 1
ATOM 6003 N N . ASN B 1 350 ? -13.094 34.719 6.633 1 97.75 350 ASN B N 1
ATOM 6004 C CA . ASN B 1 350 ? -14.148 34.156 5.805 1 97.75 350 ASN B CA 1
ATOM 6005 C C . ASN B 1 350 ? -13.727 34.062 4.34 1 97.75 350 ASN B C 1
ATOM 6007 O O . ASN B 1 350 ? -14.117 33.125 3.633 1 97.75 350 ASN B O 1
ATOM 6011 N N . GLU B 1 351 ? -12.945 34.969 3.941 1 97.19 351 GLU B N 1
ATOM 6012 C CA . GLU B 1 351 ? -12.531 35.062 2.545 1 97.19 351 GLU B CA 1
ATOM 6013 C C . GLU B 1 351 ? -11.273 34.219 2.299 1 97.19 351 GLU B C 1
ATOM 6015 O O . GLU B 1 351 ? -10.906 33.969 1.149 1 97.19 351 GLU B O 1
ATOM 6020 N N . SER B 1 352 ? -10.672 33.812 3.289 1 97.5 352 SER B N 1
ATOM 6021 C CA . SER B 1 352 ? -9.43 33.031 3.189 1 97.5 352 SER B CA 1
ATOM 6022 C C . SER B 1 352 ? -9.703 31.531 3.162 1 97.5 352 SER B C 1
ATOM 6024 O O . SER B 1 352 ? -10.828 31.109 3.434 1 97.5 352 SER B O 1
ATOM 6026 N N . PHE B 1 353 ? -8.641 30.75 2.861 1 96.81 353 PHE B N 1
ATOM 6027 C CA . PHE B 1 353 ? -8.797 29.312 2.848 1 96.81 353 PHE B CA 1
ATOM 6028 C C . PHE B 1 353 ? -9.055 28.781 4.25 1 96.81 353 PHE B C 1
ATOM 6030 O O . PHE B 1 353 ? -9.562 27.656 4.414 1 96.81 353 PHE B O 1
ATOM 6037 N N . VAL B 1 354 ? -8.719 29.578 5.305 1 97.75 354 VAL B N 1
ATOM 6038 C CA . VAL B 1 354 ? -8.812 29.109 6.68 1 97.75 354 VAL B CA 1
ATOM 6039 C C . VAL B 1 354 ? -10.258 28.703 6.988 1 97.75 354 VAL B C 1
ATOM 6041 O O . VAL B 1 354 ? -10.562 27.516 7.113 1 97.75 354 VAL B O 1
ATOM 6044 N N . LEU B 1 355 ? -11.156 29.656 6.984 1 97.19 355 LEU B N 1
ATOM 6045 C CA . LEU B 1 355 ? -12.516 29.312 7.383 1 97.19 355 LEU B CA 1
ATOM 6046 C C . LEU B 1 355 ? -13.25 28.578 6.27 1 97.19 355 LEU B C 1
ATOM 6048 O O . LEU B 1 355 ? -14.164 27.797 6.535 1 97.19 355 LEU B O 1
ATOM 6052 N N . ARG B 1 356 ? -12.836 28.75 4.988 1 96.88 356 ARG B N 1
ATOM 6053 C CA . ARG B 1 356 ? -13.422 27.969 3.906 1 96.88 356 ARG B CA 1
ATOM 6054 C C . ARG B 1 356 ? -13.188 26.469 4.125 1 96.88 356 ARG B C 1
ATOM 6056 O O . ARG B 1 356 ? -14.102 25.672 3.947 1 96.88 356 ARG B O 1
ATOM 6063 N N . GLU B 1 357 ? -12.031 26.125 4.473 1 96.94 357 GLU B N 1
ATOM 6064 C CA . GLU B 1 357 ? -11.688 24.734 4.719 1 96.94 357 GLU B CA 1
ATOM 6065 C C . GLU B 1 357 ? -12.414 24.188 5.949 1 96.94 357 GLU B C 1
ATOM 6067 O O . GLU B 1 357 ? -12.961 23.094 5.918 1 96.94 357 GLU B O 1
ATOM 6072 N N . PHE B 1 358 ? -12.438 24.938 7 1 97 358 PHE B N 1
ATOM 6073 C CA . PHE B 1 358 ? -13.094 24.484 8.219 1 97 358 PHE B CA 1
ATOM 6074 C C . PHE B 1 358 ? -14.594 24.312 7.996 1 97 358 PHE B C 1
ATOM 6076 O O . PHE B 1 358 ? -15.211 23.406 8.555 1 97 358 PHE B O 1
ATOM 6083 N N . ASN B 1 359 ? -15.164 25.172 7.203 1 96.56 359 ASN B N 1
ATOM 6084 C CA . ASN B 1 359 ? -16.594 25.047 6.902 1 96.56 359 ASN B CA 1
ATOM 6085 C C . ASN B 1 359 ? -16.875 23.844 6.016 1 96.56 359 ASN B C 1
ATOM 6087 O O . ASN B 1 359 ? -17.875 23.141 6.211 1 96.56 359 ASN B O 1
ATOM 6091 N N . THR B 1 360 ? -16.016 23.641 5.078 1 96 360 THR B N 1
ATOM 6092 C CA . THR B 1 360 ? -16.172 22.5 4.172 1 96 360 THR B CA 1
ATOM 6093 C C . THR B 1 360 ? -16.094 21.188 4.938 1 96 360 THR B C 1
ATOM 6095 O O . THR B 1 360 ? -16.859 20.266 4.656 1 96 360 THR B O 1
ATOM 6098 N N . PHE B 1 361 ? -15.242 21.109 5.918 1 96.31 361 PHE B N 1
ATOM 6099 C CA . PHE B 1 361 ? -15.008 19.859 6.641 1 96.31 361 PHE B CA 1
ATOM 6100 C C . PHE B 1 361 ? -15.562 19.938 8.055 1 96.31 361 PHE B C 1
ATOM 6102 O O . PHE B 1 361 ? -14.969 19.391 8.992 1 96.31 361 PHE B O 1
ATOM 6109 N N . LYS B 1 362 ? -16.609 20.641 8.234 1 95.38 362 LYS B N 1
ATOM 6110 C CA . LYS B 1 362 ? -17.172 20.922 9.547 1 95.38 362 LYS B CA 1
ATOM 6111 C C . LYS B 1 362 ? -17.594 19.625 10.25 1 95.38 362 LYS B C 1
ATOM 6113 O O . LYS B 1 362 ? -17.641 19.562 11.484 1 95.38 362 LYS B O 1
ATOM 6118 N N . ASN B 1 363 ? -17.844 18.516 9.453 1 94.75 363 ASN B N 1
ATOM 6119 C CA . ASN B 1 363 ? -18.312 17.266 10.047 1 94.75 363 ASN B CA 1
ATOM 6120 C C . ASN B 1 363 ? -17.203 16.219 10.078 1 94.75 363 ASN B C 1
ATOM 6122 O O . ASN B 1 363 ? -17.453 15.055 10.391 1 94.75 363 ASN B O 1
ATOM 6126 N N . ALA B 1 364 ? -16 16.594 9.75 1 95.25 364 ALA B N 1
ATOM 6127 C CA . ALA B 1 364 ? -14.883 15.648 9.719 1 95.25 364 ALA B CA 1
ATOM 6128 C C . ALA B 1 364 ? -14.688 14.984 11.078 1 95.25 364 ALA B C 1
ATOM 6130 O O . ALA B 1 364 ? -14.43 13.781 11.156 1 95.25 364 ALA B O 1
ATOM 6131 N N . HIS B 1 365 ? -14.859 15.75 12.094 1 93.62 365 HIS B N 1
ATOM 6132 C CA . HIS B 1 365 ? -14.641 15.227 13.438 1 93.62 365 HIS B CA 1
ATOM 6133 C C . HIS B 1 365 ? -15.641 14.117 13.766 1 93.62 365 HIS B C 1
ATOM 6135 O O . HIS B 1 365 ? -15.297 13.148 14.445 1 93.62 365 HIS B O 1
ATOM 6141 N N . LYS B 1 366 ? -16.859 14.195 13.328 1 93.62 366 LYS B N 1
ATOM 6142 C CA . LYS B 1 366 ? -17.875 13.172 13.57 1 93.62 366 LYS B CA 1
ATOM 6143 C C . LYS B 1 366 ? -17.5 11.859 12.883 1 93.62 366 LYS B C 1
ATOM 6145 O O . LYS B 1 366 ? -17.703 10.781 13.445 1 93.62 366 LYS B O 1
ATOM 6150 N N . VAL B 1 367 ? -16.984 12.039 11.719 1 95.5 367 VAL B N 1
ATOM 6151 C CA . VAL B 1 367 ? -16.594 10.875 10.93 1 95.5 367 VAL B CA 1
ATOM 6152 C C . VAL B 1 367 ? -15.398 10.195 11.586 1 95.5 367 VAL B C 1
ATOM 6154 O O . VAL B 1 367 ? -15.391 8.977 11.773 1 95.5 367 VAL B O 1
ATOM 6157 N N . LEU B 1 368 ? -14.43 10.938 12 1 95.5 368 LEU B N 1
ATOM 6158 C CA . LEU B 1 368 ? -13.172 10.414 12.5 1 95.5 368 LEU B CA 1
ATOM 6159 C C . LEU B 1 368 ? -13.328 9.883 13.922 1 95.5 368 LEU B C 1
ATOM 6161 O O . LEU B 1 368 ? -12.492 9.125 14.406 1 95.5 368 LEU B O 1
ATOM 6165 N N . ASN B 1 369 ? -14.391 10.281 14.523 1 94.75 369 ASN B N 1
ATOM 6166 C CA . ASN B 1 369 ? -14.648 9.812 15.875 1 94.75 369 ASN B CA 1
ATOM 6167 C C . ASN B 1 369 ? -15.344 8.453 15.875 1 94.75 369 ASN B C 1
ATOM 6169 O O . ASN B 1 369 ? -15.57 7.863 16.938 1 94.75 369 ASN B O 1
ATOM 6173 N N . ASN B 1 370 ? -15.656 7.949 14.734 1 94.69 370 ASN B N 1
ATOM 6174 C CA . ASN B 1 370 ? -16.297 6.641 14.633 1 94.69 370 ASN B CA 1
ATOM 6175 C C . ASN B 1 370 ? -15.336 5.516 14.992 1 94.69 370 ASN B C 1
ATOM 6177 O O . ASN B 1 370 ? -14.391 5.23 14.25 1 94.69 370 ASN B O 1
ATOM 6181 N N . PRO B 1 371 ? -15.633 4.762 16.047 1 95.06 371 PRO B N 1
ATOM 6182 C CA . PRO B 1 371 ? -14.711 3.721 16.5 1 95.06 371 PRO B CA 1
ATOM 6183 C C . PRO B 1 371 ? -14.508 2.615 15.469 1 95.06 371 PRO B C 1
ATOM 6185 O O . PRO B 1 371 ? -13.445 1.98 15.445 1 95.06 371 PRO B O 1
ATOM 6188 N N . ARG B 1 372 ? -15.414 2.369 14.57 1 96.19 372 ARG B N 1
ATOM 6189 C CA . ARG B 1 372 ? -15.328 1.311 13.57 1 96.19 372 ARG B CA 1
ATOM 6190 C C . ARG B 1 372 ? -14.125 1.526 12.656 1 96.19 372 ARG B C 1
ATOM 6192 O O . ARG B 1 372 ? -13.531 0.564 12.164 1 96.19 372 ARG B O 1
ATOM 6199 N N . LEU B 1 373 ? -13.766 2.795 12.469 1 96.38 373 LEU B N 1
ATOM 6200 C CA . LEU B 1 373 ? -12.664 3.143 11.578 1 96.38 373 LEU B CA 1
ATOM 6201 C C . LEU B 1 373 ? -11.344 2.592 12.102 1 96.38 373 LEU B C 1
ATOM 6203 O O . LEU B 1 373 ? -10.43 2.316 11.328 1 96.38 373 LEU B O 1
ATOM 6207 N N . TYR B 1 374 ? -11.305 2.396 13.43 1 97.38 374 TYR B N 1
ATOM 6208 C CA . TYR B 1 374 ? -10.039 2.072 14.07 1 97.38 374 TYR B CA 1
ATOM 6209 C C . TYR B 1 374 ? -10.016 0.62 14.531 1 97.38 374 TYR B C 1
ATOM 6211 O O . TYR B 1 374 ? -8.961 0.094 14.906 1 97.38 374 TYR B O 1
ATOM 6219 N N . SER B 1 375 ? -11.133 -0.003 14.516 1 96.94 375 SER B N 1
ATOM 6220 C CA . SER B 1 375 ? -11.219 -1.386 14.969 1 96.94 375 SER B CA 1
ATOM 6221 C C . SER B 1 375 ? -11.781 -2.293 13.883 1 96.94 375 SER B C 1
ATOM 6223 O O . SER B 1 375 ? -11.023 -2.916 13.133 1 96.94 375 SER B O 1
ATOM 6225 N N . ASP B 1 376 ? -13.109 -2.168 13.547 1 97.69 376 ASP B N 1
ATOM 6226 C CA . ASP B 1 376 ? -13.797 -3.084 12.641 1 97.69 376 ASP B CA 1
ATOM 6227 C C . ASP B 1 376 ? -13.195 -3.025 11.242 1 97.69 376 ASP B C 1
ATOM 6229 O O . ASP B 1 376 ? -12.969 -4.062 10.609 1 97.69 376 ASP B O 1
ATOM 6233 N N . TYR B 1 377 ? -12.992 -1.866 10.742 1 98.06 377 TYR B N 1
ATOM 6234 C CA . TYR B 1 377 ? -12.484 -1.735 9.383 1 98.06 377 TYR B CA 1
ATOM 6235 C C . TYR B 1 377 ? -11.023 -2.168 9.305 1 98.06 377 TYR B C 1
ATOM 6237 O O . TYR B 1 377 ? -10.586 -2.688 8.273 1 98.06 377 TYR B O 1
ATOM 6245 N N . VAL B 1 378 ? -10.25 -1.947 10.383 1 98.38 378 VAL B N 1
ATOM 6246 C CA . VAL B 1 378 ? -8.875 -2.447 10.453 1 98.38 378 VAL B CA 1
ATOM 6247 C C . VAL B 1 378 ? -8.883 -3.973 10.414 1 98.38 378 VAL B C 1
ATOM 6249 O O . VAL B 1 378 ? -8.133 -4.578 9.641 1 98.38 378 VAL B O 1
ATOM 6252 N N . MET B 1 379 ? -9.766 -4.551 11.18 1 98.25 379 MET B N 1
ATOM 6253 C CA . MET B 1 379 ? -9.867 -6.008 11.211 1 98.25 379 MET B CA 1
ATOM 6254 C C . MET B 1 379 ? -10.336 -6.551 9.859 1 98.25 379 MET B C 1
ATOM 6256 O O . MET B 1 379 ? -9.805 -7.551 9.375 1 98.25 379 MET B O 1
ATOM 6260 N N . LEU B 1 380 ? -11.281 -5.91 9.289 1 98.31 380 LEU B N 1
ATOM 6261 C CA . LEU B 1 380 ? -11.812 -6.336 8 1 98.31 380 LEU B CA 1
ATOM 6262 C C . LEU B 1 380 ? -10.727 -6.328 6.934 1 98.31 380 LEU B C 1
ATOM 6264 O O . LEU B 1 380 ? -10.555 -7.312 6.211 1 98.31 380 LEU B O 1
ATOM 6268 N N . ALA B 1 381 ? -10.008 -5.211 6.82 1 98.5 381 ALA B N 1
ATOM 6269 C CA . ALA B 1 381 ? -8.977 -5.082 5.793 1 98.5 381 ALA B CA 1
ATOM 6270 C C . ALA B 1 381 ? -7.934 -6.188 5.93 1 98.5 381 ALA B C 1
ATOM 6272 O O . ALA B 1 381 ? -7.555 -6.816 4.941 1 98.5 381 ALA B O 1
ATOM 6273 N N . ASN B 1 382 ? -7.5 -6.457 7.156 1 98.62 382 ASN B N 1
ATOM 6274 C CA . ASN B 1 382 ? -6.461 -7.449 7.395 1 98.62 382 ASN B CA 1
ATOM 6275 C C . ASN B 1 382 ? -6.984 -8.867 7.199 1 98.62 382 ASN B C 1
ATOM 6277 O O . ASN B 1 382 ? -6.305 -9.711 6.609 1 98.62 382 ASN B O 1
ATOM 6281 N N . ALA B 1 383 ? -8.172 -9.109 7.645 1 97.88 383 ALA B N 1
ATOM 6282 C CA . ALA B 1 383 ? -8.766 -10.43 7.465 1 97.88 383 ALA B CA 1
ATOM 6283 C C . ALA B 1 383 ? -9 -10.727 5.984 1 97.88 383 ALA B C 1
ATOM 6285 O O . ALA B 1 383 ? -8.781 -11.852 5.531 1 97.88 383 ALA B O 1
ATOM 6286 N N . PHE B 1 384 ? -9.453 -9.805 5.289 1 97.94 384 PHE B N 1
ATOM 6287 C CA . PHE B 1 384 ? -9.695 -9.969 3.859 1 97.94 384 PHE B CA 1
ATOM 6288 C C . PHE B 1 384 ? -8.406 -10.344 3.133 1 97.94 384 PHE B C 1
ATOM 6290 O O . PHE B 1 384 ? -8.367 -11.32 2.387 1 97.94 384 PHE B O 1
ATOM 6297 N N . MET B 1 385 ? -7.359 -9.539 3.344 1 98.19 385 MET B N 1
ATOM 6298 C CA . MET B 1 385 ? -6.102 -9.789 2.65 1 98.19 385 MET B CA 1
ATOM 6299 C C . MET B 1 385 ? -5.508 -11.133 3.066 1 98.19 385 MET B C 1
ATOM 6301 O O . MET B 1 385 ? -4.984 -11.867 2.23 1 98.19 385 MET B O 1
ATOM 6305 N N . SER B 1 386 ? -5.574 -11.383 4.344 1 96.81 386 SER B N 1
ATOM 6306 C CA . SER B 1 386 ? -5.07 -12.664 4.832 1 96.81 386 SER B CA 1
ATOM 6307 C C . SER B 1 386 ? -5.766 -13.836 4.137 1 96.81 386 SER B C 1
ATOM 6309 O O . SER B 1 386 ? -5.105 -14.773 3.682 1 96.81 386 SER B O 1
ATOM 6311 N N . ARG B 1 387 ? -7.039 -13.734 4.004 1 95.12 387 ARG B N 1
ATOM 6312 C CA . ARG B 1 387 ? -7.812 -14.797 3.379 1 95.12 387 ARG B CA 1
ATOM 6313 C C . ARG B 1 387 ? -7.574 -14.836 1.873 1 95.12 387 ARG B C 1
ATOM 6315 O O . ARG B 1 387 ? -7.496 -15.914 1.278 1 95.12 387 ARG B O 1
ATOM 6322 N N . TYR B 1 388 ? -7.461 -13.727 1.295 1 95.25 388 TYR B N 1
ATOM 6323 C CA . TYR B 1 388 ? -7.27 -13.641 -0.148 1 95.25 388 TYR B CA 1
ATOM 6324 C C . TYR B 1 388 ? -5.973 -14.32 -0.57 1 95.25 388 TYR B C 1
ATOM 6326 O O . TYR B 1 388 ? -5.938 -15.023 -1.58 1 95.25 388 TYR B O 1
ATOM 6334 N N . PHE B 1 389 ? -4.906 -14.195 0.229 1 94.94 389 PHE B N 1
ATOM 6335 C CA . PHE B 1 389 ? -3.6 -14.703 -0.161 1 94.94 389 PHE B CA 1
ATOM 6336 C C . PHE B 1 389 ? -3.365 -16.094 0.413 1 94.94 389 PHE B C 1
ATOM 6338 O O . PHE B 1 389 ? -2.33 -16.719 0.157 1 94.94 389 PHE B O 1
ATOM 6345 N N . ASP B 1 390 ? -4.305 -16.516 1.162 1 91.94 390 ASP B N 1
ATOM 6346 C CA . ASP B 1 390 ? -4.207 -17.859 1.733 1 91.94 390 ASP B CA 1
ATOM 6347 C C . ASP B 1 390 ? -4.672 -18.922 0.736 1 91.94 390 ASP B C 1
ATOM 6349 O O . ASP B 1 390 ? -5.828 -19.344 0.766 1 91.94 390 ASP B O 1
ATOM 6353 N N . VAL B 1 391 ? -3.77 -19.469 -0.037 1 93 391 VAL B N 1
ATOM 6354 C CA . VAL B 1 391 ? -4.086 -20.5 -1.028 1 93 391 VAL B CA 1
ATOM 6355 C C . VAL B 1 391 ? -3.988 -21.875 -0.392 1 93 391 VAL B C 1
ATOM 6357 O O . VAL B 1 391 ? -2.896 -22.328 -0.036 1 93 391 VAL B O 1
ATOM 6360 N N . ASP B 1 392 ? -5.113 -22.562 -0.273 1 91.31 392 ASP B N 1
ATOM 6361 C CA . ASP B 1 392 ? -5.129 -23.875 0.368 1 91.31 392 ASP B CA 1
ATOM 6362 C C . ASP B 1 392 ? -5.844 -24.906 -0.505 1 91.31 392 ASP B C 1
ATOM 6364 O O . ASP B 1 392 ? -6.227 -25.969 -0.025 1 91.31 392 ASP B O 1
ATOM 6368 N N . GLY B 1 393 ? -6.105 -24.547 -1.752 1 90.25 393 GLY B N 1
ATOM 6369 C CA . GLY B 1 393 ? -6.762 -25.469 -2.664 1 90.25 393 GLY B CA 1
ATOM 6370 C C . GLY B 1 393 ? -8.273 -25.328 -2.67 1 90.25 393 GLY B C 1
ATOM 6371 O O . GLY B 1 393 ? -8.969 -26.047 -3.389 1 90.25 393 GLY B O 1
ATOM 6372 N N . THR B 1 394 ? -8.766 -24.391 -1.892 1 90.69 394 THR B N 1
ATOM 6373 C CA . THR B 1 394 ? -10.188 -24.078 -1.906 1 90.69 394 THR B CA 1
ATOM 6374 C C . THR B 1 394 ? -10.445 -22.797 -2.678 1 90.69 394 THR B C 1
ATOM 6376 O O . THR B 1 394 ? -9.938 -21.734 -2.314 1 90.69 394 THR B O 1
ATOM 6379 N N . PRO B 1 395 ? -11.219 -22.969 -3.701 1 90.06 395 PRO B N 1
ATOM 6380 C CA . PRO B 1 395 ? -11.5 -21.766 -4.477 1 90.06 395 PRO B CA 1
ATOM 6381 C C . PRO B 1 395 ? -12.375 -20.766 -3.719 1 90.06 395 PRO B C 1
ATOM 6383 O O . PRO B 1 395 ? -13.359 -21.156 -3.09 1 90.06 395 PRO B O 1
ATOM 6386 N N . ARG B 1 396 ? -11.984 -19.578 -3.656 1 88.69 396 ARG B N 1
ATOM 6387 C CA . ARG B 1 396 ? -12.742 -18.484 -3.047 1 88.69 396 ARG B CA 1
ATOM 6388 C C . ARG B 1 396 ? -12.68 -17.219 -3.904 1 88.69 396 ARG B C 1
ATOM 6390 O O . ARG B 1 396 ? -11.602 -16.703 -4.164 1 88.69 396 ARG B O 1
ATOM 6397 N N . ARG B 1 397 ? -13.875 -16.766 -4.215 1 91.81 397 ARG B N 1
ATOM 6398 C CA . ARG B 1 397 ? -13.938 -15.5 -4.949 1 91.81 397 ARG B CA 1
ATOM 6399 C C . ARG B 1 397 ? -13.805 -14.312 -4.008 1 91.81 397 ARG B C 1
ATOM 6401 O O . ARG B 1 397 ? -13.922 -14.461 -2.789 1 91.81 397 ARG B O 1
ATOM 6408 N N . ILE B 1 398 ? -13.57 -13.141 -4.586 1 94.19 398 ILE B N 1
ATOM 6409 C CA . ILE B 1 398 ? -13.406 -11.914 -3.818 1 94.19 398 ILE B CA 1
ATOM 6410 C C . ILE B 1 398 ? -14.633 -11.672 -2.949 1 94.19 398 ILE B C 1
ATOM 6412 O O . ILE B 1 398 ? -14.516 -11.352 -1.764 1 94.19 398 ILE B O 1
ATOM 6416 N N . TRP B 1 399 ? -15.789 -11.859 -3.502 1 93.31 399 TRP B N 1
ATOM 6417 C CA . TRP B 1 399 ? -17.031 -11.625 -2.77 1 93.31 399 TRP B CA 1
ATOM 6418 C C . TRP B 1 399 ? -17.141 -12.562 -1.571 1 93.31 399 TRP B C 1
ATOM 6420 O O . TRP B 1 399 ? -17.5 -12.141 -0.473 1 93.31 399 TRP B O 1
ATOM 6430 N N . ASP B 1 400 ? -16.781 -13.844 -1.843 1 92.81 400 ASP B N 1
ATOM 6431 C CA . ASP B 1 400 ? -16.828 -14.828 -0.766 1 92.81 400 ASP B CA 1
ATOM 6432 C C . ASP B 1 400 ? -15.836 -14.477 0.343 1 92.81 400 ASP B C 1
ATOM 6434 O O . ASP B 1 400 ? -16.156 -14.594 1.527 1 92.81 400 ASP B O 1
ATOM 6438 N N . THR B 1 401 ? -14.727 -14.07 -0.062 1 93.94 401 THR B N 1
ATOM 6439 C CA . THR B 1 401 ? -13.688 -13.688 0.881 1 93.94 401 THR B CA 1
ATOM 6440 C C . THR B 1 401 ? -14.117 -12.477 1.707 1 93.94 401 THR B C 1
ATOM 6442 O O . THR B 1 401 ? -13.914 -12.445 2.924 1 93.94 401 THR B O 1
ATOM 6445 N N . PHE B 1 402 ? -14.719 -11.5 1.033 1 94.88 402 PHE B N 1
ATOM 6446 C CA . PHE B 1 402 ? -15.203 -10.297 1.703 1 94.88 402 PHE B CA 1
ATOM 6447 C C . PHE B 1 402 ? -16.266 -10.648 2.734 1 94.88 402 PHE B C 1
ATOM 6449 O O . PHE B 1 402 ? -16.234 -10.164 3.869 1 94.88 402 PHE B O 1
ATOM 6456 N N . MET B 1 403 ? -17.203 -11.5 2.395 1 94.06 403 MET B N 1
ATOM 6457 C CA . MET B 1 403 ? -18.312 -11.867 3.271 1 94.06 403 MET B CA 1
ATOM 6458 C C . MET B 1 403 ? -17.812 -12.594 4.512 1 94.06 403 MET B C 1
ATOM 6460 O O . MET B 1 403 ? -18.359 -12.422 5.602 1 94.06 403 MET B O 1
ATOM 6464 N N . LYS B 1 404 ? -16.766 -13.281 4.316 1 93 404 LYS B N 1
ATOM 6465 C CA . LYS B 1 404 ? -16.188 -14 5.449 1 93 404 LYS B CA 1
ATOM 6466 C C . LYS B 1 404 ? -15.359 -13.07 6.332 1 93 404 LYS B C 1
ATOM 6468 O O . LYS B 1 404 ? -15.32 -13.242 7.555 1 93 404 LYS B O 1
ATOM 6473 N N . ALA B 1 405 ? -14.797 -12.102 5.727 1 95 405 ALA B N 1
ATOM 6474 C CA . ALA B 1 405 ? -13.852 -11.234 6.418 1 95 405 ALA B CA 1
ATOM 6475 C C . ALA B 1 405 ? -14.578 -10.102 7.133 1 95 405 ALA B C 1
ATOM 6477 O O . ALA B 1 405 ? -14.047 -9.523 8.094 1 95 405 ALA B O 1
ATOM 6478 N N . LYS B 1 406 ? -15.789 -9.727 6.785 1 94.44 406 LYS B N 1
ATOM 6479 C CA . LYS B 1 406 ? -16.438 -8.508 7.25 1 94.44 406 LYS B CA 1
ATOM 6480 C C . LYS B 1 406 ? -16.859 -8.633 8.711 1 94.44 406 LYS B C 1
ATOM 6482 O O . LYS B 1 406 ? -17.25 -7.641 9.336 1 94.44 406 LYS B O 1
ATOM 6487 N N . GLY B 1 407 ? -16.781 -9.82 9.273 1 93.19 407 GLY B N 1
ATOM 6488 C CA . GLY B 1 407 ? -17.188 -10.008 10.656 1 93.19 407 GLY B CA 1
ATOM 6489 C C . GLY B 1 407 ? -18.609 -9.562 10.93 1 93.19 407 GLY B C 1
ATOM 6490 O O . GLY B 1 407 ? -19.547 -9.945 10.219 1 93.19 407 GLY B O 1
ATOM 6491 N N . ASN B 1 408 ? -18.781 -8.617 11.93 1 91.44 408 ASN B N 1
ATOM 6492 C CA . ASN B 1 408 ? -20.109 -8.211 12.367 1 91.44 408 ASN B CA 1
ATOM 6493 C C . ASN B 1 408 ? -20.609 -6.996 11.578 1 91.44 408 ASN B C 1
ATOM 6495 O O . ASN B 1 408 ? -21.75 -6.566 11.75 1 91.44 408 ASN B O 1
ATOM 6499 N N . LEU B 1 409 ? -19.828 -6.488 10.727 1 95 409 LEU B N 1
ATOM 6500 C CA . LEU B 1 409 ? -20.234 -5.344 9.922 1 95 409 LEU B CA 1
ATOM 6501 C C . LEU B 1 409 ? -21.312 -5.738 8.922 1 95 409 LEU B C 1
ATOM 6503 O O . LEU B 1 409 ? -21.172 -6.746 8.219 1 95 409 LEU B O 1
ATOM 6507 N N . THR B 1 410 ? -22.375 -4.961 8.898 1 95.06 410 THR B N 1
ATOM 6508 C CA . THR B 1 410 ? -23.422 -5.176 7.898 1 95.06 410 THR B CA 1
ATOM 6509 C C . THR B 1 410 ? -23.125 -4.375 6.633 1 95.06 410 THR B C 1
ATOM 6511 O O . THR B 1 410 ? -22.328 -3.443 6.652 1 95.06 410 THR B O 1
ATOM 6514 N N . LEU B 1 411 ? -23.766 -4.738 5.582 1 93.38 411 LEU B N 1
ATOM 6515 C CA . LEU B 1 411 ? -23.641 -3.973 4.348 1 93.38 411 LEU B CA 1
ATOM 6516 C C . LEU B 1 411 ? -24.156 -2.555 4.527 1 93.38 411 LEU B C 1
ATOM 6518 O O . LEU B 1 411 ? -23.672 -1.617 3.896 1 93.38 411 LEU B O 1
ATOM 6522 N N . VAL B 1 412 ? -25.109 -2.414 5.402 1 94.44 412 VAL B N 1
ATOM 6523 C CA . VAL B 1 412 ? -25.656 -1.098 5.719 1 94.44 412 VAL B CA 1
ATOM 6524 C C . VAL B 1 412 ? -24.594 -0.262 6.438 1 94.44 412 VAL B C 1
ATOM 6526 O O . VAL B 1 412 ? -24.406 0.918 6.129 1 94.44 412 VAL B O 1
ATOM 6529 N N . ASP B 1 413 ? -23.906 -0.857 7.379 1 94.44 413 ASP B N 1
ATOM 6530 C CA . ASP B 1 413 ? -22.812 -0.174 8.062 1 94.44 413 ASP B CA 1
ATOM 6531 C C . ASP B 1 413 ? -21.766 0.309 7.07 1 94.44 413 ASP B C 1
ATOM 6533 O O . ASP B 1 413 ? -21.344 1.466 7.117 1 94.44 413 ASP B O 1
ATOM 6537 N N . LEU B 1 414 ? -21.438 -0.588 6.227 1 94.5 414 LEU B N 1
ATOM 6538 C CA . LEU B 1 414 ? -20.391 -0.31 5.25 1 94.5 414 LEU B CA 1
ATOM 6539 C C . LEU B 1 414 ? -20.797 0.833 4.328 1 94.5 414 LEU B C 1
ATOM 6541 O O . LEU B 1 414 ? -20 1.751 4.086 1 94.5 414 LEU B O 1
ATOM 6545 N N . THR B 1 415 ? -21.969 0.774 3.871 1 94.94 415 THR B N 1
ATOM 6546 C CA . THR B 1 415 ? -22.469 1.791 2.947 1 94.94 415 THR B CA 1
ATOM 6547 C C . THR B 1 415 ? -22.578 3.143 3.646 1 94.94 415 THR B C 1
ATOM 6549 O O . THR B 1 415 ? -22.156 4.164 3.105 1 94.94 415 THR B O 1
ATOM 6552 N N . LYS B 1 416 ? -23.141 3.125 4.824 1 95 416 LYS B N 1
ATOM 6553 C CA . LYS B 1 416 ? -23.328 4.355 5.586 1 95 416 LYS B CA 1
ATOM 6554 C C . LYS B 1 416 ? -21.984 5.008 5.914 1 95 416 LYS B C 1
ATOM 6556 O O . LYS B 1 416 ? -21.812 6.215 5.723 1 95 416 LYS B O 1
ATOM 6561 N N . ASP B 1 417 ? -21.125 4.25 6.422 1 94.62 417 ASP B N 1
ATOM 6562 C CA . ASP B 1 417 ? -19.828 4.785 6.801 1 94.62 417 ASP B CA 1
ATOM 6563 C C . ASP B 1 417 ? -19.047 5.27 5.578 1 94.62 417 ASP B C 1
ATOM 6565 O O . ASP B 1 417 ? -18.375 6.301 5.633 1 94.62 417 ASP B O 1
ATOM 6569 N N . ALA B 1 418 ? -19.156 4.508 4.484 1 93.81 418 ALA B N 1
ATOM 6570 C CA . ALA B 1 418 ? -18.5 4.926 3.25 1 93.81 418 ALA B CA 1
ATOM 6571 C C . ALA B 1 418 ? -19.047 6.258 2.758 1 93.81 418 ALA B C 1
ATOM 6573 O O . ALA B 1 418 ? -18.281 7.148 2.375 1 93.81 418 ALA B O 1
ATOM 6574 N N . LEU B 1 419 ? -20.312 6.34 2.793 1 93.25 419 LEU B N 1
ATOM 6575 C CA . LEU B 1 419 ? -20.953 7.578 2.361 1 93.25 419 LEU B CA 1
ATOM 6576 C C . LEU B 1 419 ? -20.547 8.742 3.26 1 93.25 419 LEU B C 1
ATOM 6578 O O . LEU B 1 419 ? -20.297 9.844 2.775 1 93.25 419 LEU B O 1
ATOM 6582 N N . SER B 1 420 ? -20.531 8.477 4.5 1 93.25 420 SER B N 1
ATOM 6583 C CA . SER B 1 420 ? -20.125 9.508 5.453 1 93.25 420 SER B CA 1
ATOM 6584 C C . SER B 1 420 ? -18.688 9.969 5.195 1 93.25 420 SER B C 1
ATOM 6586 O O . SER B 1 420 ? -18.406 11.164 5.199 1 93.25 420 SER B O 1
ATOM 6588 N N . LEU B 1 421 ? -17.828 9.039 4.949 1 93.31 421 LEU B N 1
ATOM 6589 C CA . LEU B 1 421 ? -16.438 9.344 4.672 1 93.31 421 LEU B CA 1
ATOM 6590 C C . LEU B 1 421 ? -16.297 10.164 3.395 1 93.31 421 LEU B C 1
ATOM 6592 O O . LEU B 1 421 ? -15.648 11.211 3.391 1 93.31 421 LEU B O 1
ATOM 6596 N N . VAL B 1 422 ? -16.969 9.781 2.389 1 92 422 VAL B N 1
ATOM 6597 C CA . VAL B 1 422 ? -16.812 10.359 1.056 1 92 422 VAL B CA 1
ATOM 6598 C C . VAL B 1 422 ? -17.438 11.75 1.024 1 92 422 VAL B C 1
ATOM 6600 O O . VAL B 1 422 ? -16.906 12.656 0.375 1 92 422 VAL B O 1
ATOM 6603 N N . MET B 1 423 ? -18.422 11.938 1.818 1 90 423 MET B N 1
ATOM 6604 C CA . MET B 1 423 ? -19.172 13.195 1.757 1 90 423 MET B CA 1
ATOM 6605 C C . MET B 1 423 ? -18.562 14.234 2.693 1 90 423 MET B C 1
ATOM 6607 O O . MET B 1 423 ? -18.734 15.438 2.475 1 90 423 MET B O 1
ATOM 6611 N N . ASN B 1 424 ? -17.844 13.734 3.666 1 92.31 424 ASN B N 1
ATOM 6612 C CA . ASN B 1 424 ? -17.453 14.688 4.699 1 92.31 424 ASN B CA 1
ATOM 6613 C C . ASN B 1 424 ? -15.945 14.867 4.754 1 92.31 424 ASN B C 1
ATOM 6615 O O . ASN B 1 424 ? -15.445 15.766 5.434 1 92.31 424 ASN B O 1
ATOM 6619 N N . LEU B 1 425 ? -15.227 13.992 4.062 1 93.44 425 LEU B N 1
ATOM 6620 C CA . LEU B 1 425 ? -13.773 14.109 4.059 1 93.44 425 LEU B CA 1
ATOM 6621 C C . LEU B 1 425 ? -13.25 14.367 2.648 1 93.44 425 LEU B C 1
ATOM 6623 O O . LEU B 1 425 ? -13.906 14.008 1.666 1 93.44 425 LEU B O 1
#

pLDDT: mean 94.64, std 6.53, range [35.62, 98.88]

Sequence (850 aa):
MSQRFDVIVVGAGPGGLTAAQRLASGGFKVLVVERGRRPGSKNVYGGRIYAHVLDKLYPEYVKEAPVERWVRKERLTMLTKDSGVTVEFETKATEHKSFTAYLSSFTEWLDRKAEAAGALVVTETPVDSLITKDGKVIGIRSGSDEVYGDVVIVAEGINRLVLESSGLAPKLQPSVVGLGVKEVIKLSRGEINERFNLDEDEGLAWALAGYPTHYVPGGAFLYTNKDAVTLGIVVYLEHGNKLDVPVYDLIEEFRLHPFISRLLKGGQLLEYSAHLTPIAGLKAMPPRLYGNGYLVVGDAAGFLLHLGVLIRGVDFAMESGRLAAEAVIKAHDQGKYDEEALSVYQQLLNESFVLREFNTFKNAHKVLNNPRLYSDYVMLANAFMSRYFDVDGTPRRIWDTFMKAKGNLTLVDLTKDALSLVMNLMSQRFDVIVVGAGPGGLTAAQRLASGGFKVLVVERGRRPGSKNVYGGRIYAHVLDKLYPEYVKEAPVERWVRKERLTMLTKDSGVTVEFETKATEHKSFTAYLSSFTEWLDRKAEAAGALVVTETPVDSLITKDGKVIGIRSGSDEVYGDVVIVAEGINRLVLESSGLAPKLQPSVVGLGVKEVIKLSRGEINERFNLDEDEGLAWALAGYPTHYVPGGAFLYTNKDAVTLGIVVYLEHGNKLDVPVYDLIEEFRLHPFISRLLKGGQLLEYSAHLTPIAGLKAMPPRLYGNGYLVVGDAAGFLLHLGVLIRGVDFAMESGRLAAEAVIKAHDQGKYDEEALSVYQQLLNESFVLREFNTFKNAHKVLNNPRLYSDYVMLANAFMSRYFDVDGTPRRIWDTFMKAKGNLTLVDLTKDALSLVMNL

Solvent-accessible surface area (backbone atoms only — not comparable to full-atom values): 41091 Å² total; per-residue (Å²): 127,80,65,72,32,49,34,36,25,38,19,40,35,57,12,24,26,39,18,38,21,55,35,11,62,72,68,42,47,30,38,34,35,18,53,42,86,43,47,29,67,79,64,65,61,83,27,70,41,54,32,55,52,41,57,71,78,38,75,64,37,88,80,66,52,62,70,41,11,36,53,38,32,40,36,41,30,31,31,49,94,54,35,34,32,31,45,34,40,37,47,68,72,81,71,80,47,30,27,20,33,55,56,36,57,42,22,44,54,40,43,51,50,12,41,73,32,57,23,44,76,42,54,62,38,56,66,55,25,59,35,65,55,97,78,26,34,41,30,39,26,36,84,91,44,67,42,38,20,56,29,37,39,41,18,57,27,60,72,45,53,37,44,34,66,55,69,58,29,75,79,87,53,49,78,26,28,23,44,33,38,38,37,34,30,37,39,55,46,66,57,49,25,42,48,66,71,37,58,94,56,43,15,40,44,32,32,34,32,13,44,51,43,72,30,41,36,56,18,28,40,36,29,37,45,53,54,28,36,33,36,33,34,34,38,33,41,66,51,50,84,73,53,91,62,59,68,75,53,32,49,51,51,39,52,60,31,70,87,44,29,64,74,46,62,94,42,43,84,72,47,76,42,66,32,74,39,60,45,26,32,66,74,37,32,45,90,54,56,54,37,35,10,36,37,45,19,15,43,39,36,18,39,25,48,50,68,86,75,52,68,46,36,60,47,41,6,28,49,38,10,44,44,46,31,51,20,50,53,56,11,54,77,72,71,41,48,38,38,74,44,38,45,49,31,58,55,50,38,59,73,33,50,60,46,46,36,42,61,69,39,56,54,24,38,67,58,61,58,38,46,48,68,17,34,58,51,25,50,22,54,41,41,28,53,53,54,69,71,56,65,69,67,67,79,70,36,46,51,57,40,44,66,65,24,41,68,89,61,45,72,64,54,52,50,51,52,49,49,47,45,37,74,30,58,126,76,65,73,31,48,33,36,27,37,19,40,35,56,12,24,26,37,18,39,21,55,35,10,62,70,67,44,48,31,40,33,35,18,53,42,88,44,47,30,67,80,64,65,62,82,26,70,44,56,32,54,54,42,57,72,78,38,74,65,37,88,80,66,49,62,70,41,10,38,53,37,30,39,37,41,30,32,31,49,94,54,34,34,32,32,44,35,40,38,47,66,70,81,72,79,46,31,27,21,32,55,57,36,57,43,22,43,53,41,44,51,52,11,42,74,34,58,22,45,76,42,54,61,39,58,64,55,28,59,35,66,55,98,79,25,34,41,31,38,28,37,84,91,44,65,43,38,20,56,28,36,39,40,17,58,27,62,70,43,54,37,43,34,67,55,70,56,28,75,80,87,52,49,77,26,30,23,44,33,38,39,38,34,30,37,38,54,47,66,56,50,24,41,48,66,70,38,57,94,56,44,14,41,44,33,30,35,30,13,43,49,44,73,29,40,38,57,19,28,40,37,28,36,45,54,54,28,38,32,34,33,35,34,38,32,42,66,52,51,84,72,54,90,62,58,68,75,54,32,49,50,51,39,52,60,31,70,88,44,29,66,74,44,62,92,44,42,84,73,47,75,42,66,32,72,38,60,44,26,32,67,74,38,31,44,88,54,54,53,37,33,12,37,37,44,19,15,43,38,36,18,37,24,48,49,66,87,74,52,68,47,36,61,46,40,6,29,50,38,9,44,42,47,31,53,21,50,54,56,11,54,76,71,71,40,49,38,40,75,44,38,46,50,31,58,55,50,39,60,73,32,50,58,46,46,35,42,61,68,37,56,53,24,39,65,58,62,59,40,47,50,71,16,34,56,51,26,50,22,54,40,41,28,52,53,54,70,71,54,64,68,67,67,78,70,35,47,52,57,40,45,67,66,24,42,69,88,61,46,73,64,54,52,50,51,52,50,50,48,46,36,72,31,58

Radius of gyration: 33.59 Å; Cα contacts (8 Å, |Δi|>4): 2018; chains: 2; bounding box: 50×110×74 Å

InterPro domains:
  IPR036188 FAD/NAD(P)-binding domain superfamily [G3DSA:3.50.50.60] (1-410)
  IPR036188 FAD/NAD(P)-binding domain superfamily [SSF51905] (1-369)
  IPR039651 Protein FixC-like [PTHR43624] (1-423)
  IPR049398 ETF-QO/FixC, ubiquinone-binding [PF21162] (178-275)
  IPR059103 FixC-like, C-terminal domain [PF26311] (367-420)

Nearest PDB structures (foldseek):
  7koe-assembly1_G  TM=9.256E-01  e=6.774E-49  Thermotoga maritima MSB8
  6brd-assembly3_C  TM=6.453E-01  e=5.814E-16  Streptomyces venezuelae ATCC 10712
  5kow-assembly1_A  TM=6.620E-01  e=4.484E-15  Nocardia farcinica
  6brd-assembly1_A  TM=5.709E-01  e=9.540E-16  Streptomyces venezuelae ATCC 10712
  1y56-assembly1_B  TM=5.896E-01  e=2.269E-15  Pyrococcus horikoshii OT3

Organism: Caldivirga maquilingensis (strain ATCC 700844 / DSM 13496 / JCM 10307 / IC-167) (NCBI:txid397948)